Protein AF-0000000072570176 (afdb_homodimer)

Solvent-accessible surface area (backbone atoms only — not comparable to full-atom values): 57849 Å² total; per-residue (Å²): 108,69,52,60,51,47,19,50,52,49,41,51,57,50,64,67,33,66,67,49,49,51,50,52,50,50,43,51,51,47,29,52,44,47,47,59,51,56,69,69,56,69,85,83,62,63,34,65,59,42,32,53,38,26,54,49,49,36,53,52,35,50,51,54,39,60,72,38,65,84,49,84,48,70,68,41,50,51,50,39,50,51,39,50,48,54,30,50,48,29,47,51,33,43,76,62,59,48,21,86,84,35,73,56,48,58,47,48,49,50,35,45,38,41,50,32,43,38,47,54,53,47,40,55,74,72,62,53,57,67,67,63,50,62,72,67,60,54,81,54,59,60,69,61,55,57,50,55,74,74,50,54,70,70,55,50,51,51,53,46,52,50,36,52,50,51,38,53,51,42,49,46,36,55,77,63,64,35,57,64,60,51,42,50,50,50,46,52,52,50,50,50,50,48,48,50,37,50,45,40,39,49,52,32,52,54,48,56,74,60,54,54,84,48,71,67,47,42,53,51,46,50,55,28,44,54,47,27,54,52,27,64,64,42,45,62,57,50,50,53,52,43,50,52,43,50,50,35,54,77,66,68,56,58,86,47,86,85,36,34,67,34,38,39,52,51,48,41,51,52,41,47,54,59,59,67,51,74,75,64,46,71,63,54,40,49,61,40,39,78,77,71,43,60,52,89,44,64,66,56,34,52,53,20,46,52,52,48,42,53,51,39,52,47,49,41,52,44,45,51,51,17,64,77,66,75,40,71,54,82,75,34,36,92,36,19,50,31,52,40,71,63,46,47,49,57,30,48,54,50,18,38,54,50,24,29,36,50,29,3,32,62,50,6,43,27,57,65,54,53,49,46,60,65,58,66,68,41,98,60,61,68,68,49,55,53,49,17,52,51,49,31,39,48,48,52,25,53,43,39,31,52,52,31,41,50,44,27,49,52,37,18,19,67,74,56,32,59,69,47,50,67,49,49,41,75,43,69,58,95,88,39,80,43,79,36,51,41,68,73,59,48,47,62,55,51,56,44,57,45,28,27,40,51,26,49,40,27,50,12,38,27,36,3,60,73,65,50,32,26,32,58,12,15,40,52,39,43,47,52,40,61,39,24,50,56,51,45,51,54,38,45,76,68,60,44,58,73,47,68,79,41,48,55,56,36,49,29,40,47,58,48,69,66,40,50,73,79,42,41,67,42,44,75,42,35,40,79,80,53,60,67,61,21,27,52,48,31,48,52,53,22,50,52,39,43,50,54,38,55,54,50,62,70,64,52,74,84,71,132,109,68,51,59,51,48,19,50,53,51,40,52,57,50,64,65,34,64,66,48,49,51,51,52,50,48,42,52,52,46,28,52,44,47,48,59,52,55,71,70,57,70,85,84,62,64,33,66,60,42,31,53,41,25,54,50,50,35,54,50,35,49,52,54,38,59,71,39,66,83,49,87,48,69,68,42,50,52,50,39,50,52,38,49,50,53,31,51,48,28,47,50,34,43,76,64,60,48,21,87,84,36,72,58,49,59,49,47,51,50,36,46,38,42,50,34,42,38,49,54,52,48,40,56,75,72,62,54,55,69,67,60,48,62,73,66,59,55,80,53,60,60,69,60,56,58,50,55,74,73,50,53,70,70,56,52,51,52,54,47,50,49,36,52,51,52,40,51,49,42,49,47,35,54,77,62,64,36,59,64,60,50,42,51,50,51,45,51,52,49,49,50,51,47,49,51,38,51,46,41,39,48,52,32,52,53,47,57,73,62,56,54,84,48,70,68,45,42,53,50,46,52,56,30,44,55,48,24,54,52,27,64,62,43,45,62,57,49,49,52,52,44,50,53,44,51,50,35,52,76,66,69,56,58,86,46,86,85,36,35,68,32,38,40,51,52,49,40,52,51,42,48,54,58,58,65,50,73,74,63,47,70,64,54,38,49,61,40,39,78,78,71,43,62,52,90,44,63,68,56,34,50,53,19,45,52,51,48,41,52,51,38,52,48,49,40,51,44,45,51,51,17,64,76,67,74,40,70,53,81,76,35,35,92,36,20,49,30,52,40,71,63,45,46,48,55,30,49,54,50,18,38,54,50,24,31,36,51,30,3,32,62,50,6,42,28,58,64,53,53,49,46,60,63,59,67,69,41,98,59,60,68,68,50,55,54,48,17,52,50,47,31,40,48,49,52,25,52,44,39,30,50,51,30,42,50,44,27,50,54,38,19,18,69,73,56,33,61,68,46,50,68,48,48,40,76,44,69,56,96,87,39,81,44,79,37,53,41,68,72,60,48,50,62,57,50,56,44,57,48,28,27,41,51,27,48,42,26,50,11,37,28,35,2,60,74,64,50,31,26,31,57,13,14,40,52,38,45,46,52,41,60,38,22,51,55,51,44,52,54,38,44,76,69,59,43,58,73,48,67,79,40,47,55,56,36,48,29,42,46,57,48,69,68,39,52,74,79,42,42,69,43,44,75,43,35,41,80,81,53,60,67,62,22,26,51,47,30,50,53,54,21,52,52,40,44,50,52,38,55,53,50,60,71,64,51,74,84,7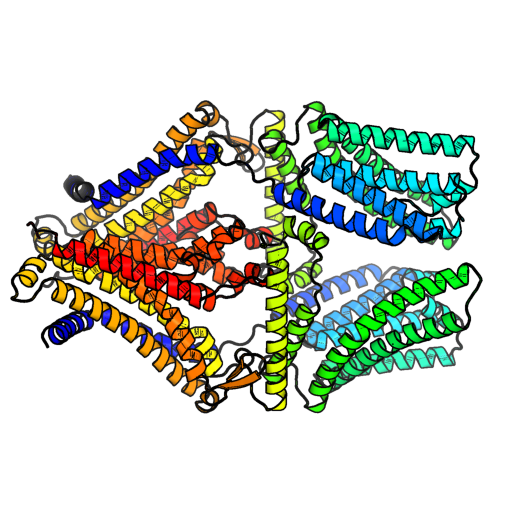0,133

Foldseek 3Di:
DVLVVLLVVLLVVVCPDPVLVVLLVVLLVCLQVLLVVVVPDDDDLVLVVLLVVLVVLLVVLVVLLVVLVPPPDPLSVLSNQLSVLVNVLSVLCNVLSAGPPRLLNVLSVVLSLLSLVLSLLVCLVVPHDLVSSLVNRPNDDNVVSVVSNVDDPVVSVVVNVVSVVSSVVSSCCSVVVVQLVSLVVVLVVLVVVLVVLVVLLVVLVVLVVVVDPDPVSVVVNVVSVVSNVVSVVVNVVSVVVSVLSVVCNVVVPGCDLQGLLNLLSVLLVVLSVLLPDDQDDQVSVVVCVVPAALDPHVVVLVVLNVVSNVVSVQSSVQSVVCNVVVFGAQPSHSALLNSLQLCLLVQLLSLLLQLLQLLLCVQLVCVVVVCVVVVVPDPDDQLSSLVSSLVSSVCSSVVSSCSSSVSSSVSRCVSRNVVSQQRWHWDADPNDTDTHRSCVVCVVVSVLLCLLSLLLSLQLNLCCQPVSHSVVSSVVSCCQQVVLCVVVLVCVVVSVCVCLQALSCSNRVSVCSNPVVSCVSVVVSSHDHDSNSNSVRSVVVSVVSNVVRSVCSNPDDPDD/DVLVVLLVVLLVVQCPDPVLVVLLVVLLVCLQVLLVVVVPDDDDLVLVVLLVVLVVLLVVLVVLLVVLVPPPDPLSVLSNQLSVLVNVLSVLCNVLSAGPPRLLNVLSVVLSLLSLVLSLLVCLVVPHDLVSSLVNRPNDDNVVSNVSNVDDPVVSVVVNVVSVVSSVVSSCCSVVVVQLVSLVVVLVVLVVVLVVLVVLLVVLVVLVVVVDPDPVSVVVNVVSVVSNVVSVVVNVVSVVVSVLSVLCNVVVPGCDLQGLLNLLSVLLVVLSVLLPDDQDDQVSVVVCVVPAALDPHVVVLVVLNVVSNVVSVQSNVQSVVCNVVVFGAQPSHSALLNSLQLCLLVLLLSLLLQLLQLLLCVQLVCVVVVCVVVVVVDPDDQLSSLVSSLVSSVCSSVVSSCSSSVSSSVSRCVVRNVVSQQRWHWDADPNDTDTHRSCVVCVVVSVLLCLLSLLLSLQLNLCCQPVSHSVVSSVVSCCQQVVLCVVVLVCVVVSVCVCLQALSCSNRVSVCSNPVVSCVSVVVSSHDHDSNSNSVRSVVVSVVSNVVRSVCSNPDDPDD

Organism: NCBI:txid632245

Sequence (1120 aa):
MKLLNLTYNELVKQFKKASTNIIIALILVSAIALPIVMKNIQPNNHYKNRVESAQFMIQDLQSQIDSLQNEKSQKAAIQRKYYGIDKEYQELILNNEISFEDWREVEARALENEMYKLAAMEFVLEGYSKDVVLENLRGEDTKKVENYYDLTLEKKKEIEAGYIAKINELKDVINNNDYNRHTELEIERKEEIIASRKNDISEYEKLYAKNPTDNEGKAKLEELRKSKEASEKDIPKLEQDLAILKFRYDNKIDYDKNNWKNNSIVAIESELEAFRMEMFDEKAFNIALSSETLASSYDEYVENYKKANTLRVEKIKELWYGLENDIPDLGAVKDARSVVDSTYEIYVILAVVVIIIIGGGIVAGEYSNGSIRLLMIRPVARWKILLAKLLAVLIVGFGVVIFGVTILVITSGAVFGFETLKVPVLQTIDGNLIQIDYIKYMLPQLVVSTASLLFIASLVFMISTLARNTALAVAVGMLIYIGAGPLCEILISFKQIWLINTLIPYINGSYFKLFPNLLTSLRGSGMDLNYTLGANQLLIVSIIMLVITFVTFMKKDIKNMKLLNLTYNELVKQFKKASTNIIIALILVSAIALPIVMKNIQPNNHYKNRVESAQFMIQDLQSQIDSLQNEKSQKAAIQRKYYGIDKEYQELILNNEISFEDWREVEARALENEMYKLAAMEFVLEGYSKDVVLENLRGEDTKKVENYYDLTLEKKKEIEAGYIAKINELKDVINNNDYNRHTELEIERKEEIIASRKNDISEYEKLYAKNPTDNEGKAKLEELRKSKEASEKDIPKLEQDLAILKFRYDNKIDYDKNNWKNNSIVAIESELEAFRMEMFDEKAFNIALSSETLASSYDEYVENYKKANTLRVEKIKELWYGLENDIPDLGAVKDARSVVDSTYEIYVILAVVVIIIIGGGIVAGEYSNGSIRLLMIRPVARWKILLAKLLAVLIVGFGVVIFGVTILVITSGAVFGFETLKVPVLQTIDGNLIQIDY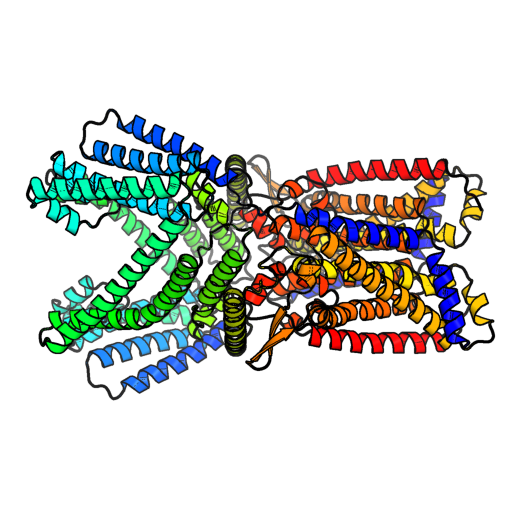IKYMLPQLVVSTASLLFIASLVFMISTLARNTALAVAVGMLIYIGAGPLCEILISFKQIWLINTLIPYINGSYFKLFPNLLTSLRGSGMDLNYTLGANQLLIVSIIMLVITFVTFMKKDIKN

InterPro domains:
  IPR032688 ABC-2 type transporter permease protein NosY-like [PF12679] (259-557)

Secondary structure (DSSP, 8-state):
-HHHHHHHHHHHHHHTSHHHHHHHHHHHHHHHHHHHHHHHPPP---HHHHHHHHHHHHHHHHHHHHHTTT--SHHHHHHHHHHHHHHHHHHHHHHHT--TT-THHHHHHHHHHHHHHHHHHHHHHHT--HHHHHHT--SS-HHHHHHHTTS-HHHHHHHHHHHHHHHHHHHHHHHTT-HHHHHHHHHHHHHHHHHHHHHHHHHHHHHHHH---SHHHHHHHHHHHHHHHHHHHHHHHHHHHHHHHHHHHHTT----TT-HHHHHHHHHHHHHHHHHSPPPPHHHHHHHHTTT---SSHHHHHHHHHHHHHHHHHHHHHHHHHHHHT-PPTTTS-SHHHHHHHHTHHHHHHHHHHHHHHHHHHTHHHHHHTTHHHHHTSSS-HHHHHHHHHHHHHHHHHHHHHHHHHHHHHHHHHHH-GGGGGSPEEEEETTEEEEE-HHHHHHHHHHHHTHHHHHHHHHHHHHHHHH--HHHHHHHHHHHHHHHHHHHHHHHHTT-GGGGGSSHHHHTHHHHHH-GGGGHHHHHTT----HHHHHHHHHHHHHHHHHHHHHHHHHS----/-HHHHHHHHHHHHHHTSHHHHHHHHHHHHHHHHHHHHHHHPPP---HHHHHHHHHHHHHHHHHHHHHTTT--SHHHHHHHHHHHHHHHHHHHHHHHT--TT-THHHHHHHHHHHHHHHHHHHHHHHT--HHHHHHT--SS-HHHHHHHTTS-HHHHHHHHHHHHHHHHHHHHHHHTT-HHHHHHHHHHHHHHHHHHHHHHHHHHHHHHHH---SHHHHHHHHHHHHHHHHHHHHHHHHHHHHHHHHHHHHTT----TT-HHHHHHHHHHHHHHHHHSPPPPHHHHHHHHTTT---SSHHHHHHHHHHHHHHHHHHHHHHHHHHHHT-PPTTTS-SHHHHHHHHTHHHHHHHHHHHHHHHHHHTHHHHHHTTHHHHHTSSS-HHHHHHHHHHHHHHHHHHHHHHHHHHHHHHHHHHH-GGGGGSPEEEEETTEEEEE-HHHHHHHHHHHHTHHHHHHHHHHHHHHHHH--HHHHHHHHHHHHHHHHHHHHHHHHTT-GGGGGSSHHHHTHHHHHH-GGGGHHHHHTT----HHHHHHHHHHHHHHHHHHHHHHHHHS----

Nearest PDB structures (foldseek):
  8iyj-assembly1_W2  TM=1.605E-01  e=8.787E+00  Mus musculus
  8y6h-assembly1_A  TM=1.001E-01  e=3.829E+00  Homo sapiens

Radius of gyration: 36.32 Å; Cα contacts (8 Å, |Δi|>4): 1314; chains: 2; bounding box: 76×113×86 Å

pLDDT: mean 88.89, std 9.95, range [38.56, 98.25]

Structure (mmCIF, N/CA/C/O backbone):
data_AF-0000000072570176-model_v1
#
loop_
_entity.id
_entity.type
_entity.pdbx_description
1 polymer 'Putative bacitracin transport permease protein BcrB'
#
loop_
_atom_site.group_PDB
_atom_site.id
_atom_site.type_symbol
_atom_site.label_atom_id
_atom_site.label_alt_id
_atom_site.label_comp_id
_atom_site.label_asym_id
_atom_site.label_entity_id
_atom_site.label_seq_id
_atom_site.pdbx_PDB_ins_code
_atom_site.Cartn_x
_atom_site.Cartn_y
_atom_site.Cartn_z
_atom_site.occupancy
_atom_site.B_iso_or_equiv
_atom_site.auth_seq_id
_atom_site.auth_comp_id
_atom_site.auth_asym_id
_atom_site.auth_atom_id
_atom_site.pdbx_PDB_model_num
ATOM 1 N N . MET A 1 1 ? -20.594 -36.438 -34.688 1 68 1 MET A N 1
ATOM 2 C CA . MET A 1 1 ? -20.812 -37.562 -33.781 1 68 1 MET A CA 1
ATOM 3 C C . MET A 1 1 ? -19.484 -38.062 -33.25 1 68 1 MET A C 1
ATOM 5 O O . MET A 1 1 ? -19.328 -38.312 -32.031 1 68 1 MET A O 1
ATOM 9 N N . LYS A 1 2 ? -18.531 -37.969 -34.156 1 82.25 2 LYS A N 1
ATOM 10 C CA . LYS A 1 2 ? -17.234 -38.531 -33.75 1 82.25 2 LYS A CA 1
ATOM 11 C C . LYS A 1 2 ? -16.531 -37.625 -32.719 1 82.25 2 LYS A C 1
ATOM 13 O O . LYS A 1 2 ? -15.984 -38.125 -31.75 1 82.25 2 LYS A O 1
ATOM 18 N N . LEU A 1 3 ? -16.797 -36.344 -32.844 1 87.69 3 LEU A N 1
ATOM 19 C CA . LEU A 1 3 ? -16.156 -35.375 -31.969 1 87.69 3 LEU A CA 1
ATOM 20 C C . LEU A 1 3 ? -16.766 -35.438 -30.562 1 87.69 3 LEU A C 1
ATOM 22 O O . LEU A 1 3 ? -16.047 -35.375 -29.562 1 87.69 3 LEU A O 1
ATOM 26 N N . LEU A 1 4 ? -18.031 -35.562 -30.453 1 90.44 4 LEU A N 1
ATOM 27 C CA . LEU A 1 4 ? -18.734 -35.625 -29.172 1 90.44 4 LEU A CA 1
ATOM 28 C C . LEU A 1 4 ? -18.328 -36.906 -28.422 1 90.44 4 LEU A C 1
ATOM 30 O O . LEU A 1 4 ? -18.188 -36.875 -27.188 1 90.44 4 LEU A O 1
ATOM 34 N N . ASN A 1 5 ? -18.188 -37.969 -29.188 1 89.19 5 ASN A N 1
ATOM 35 C CA . ASN A 1 5 ? -17.781 -39.219 -28.547 1 89.19 5 ASN A CA 1
ATOM 36 C C . ASN A 1 5 ? -16.344 -39.156 -28.047 1 89.19 5 ASN A C 1
ATOM 38 O O . ASN A 1 5 ? -16.031 -39.688 -26.969 1 89.19 5 ASN A O 1
ATOM 42 N N . LEU A 1 6 ? -15.539 -38.562 -28.812 1 89.75 6 LEU A N 1
ATOM 43 C CA . LEU A 1 6 ? -14.148 -38.406 -28.406 1 89.75 6 LEU A CA 1
ATOM 44 C C . LEU A 1 6 ? -14.055 -37.531 -27.156 1 89.75 6 LEU A C 1
ATOM 46 O O . LEU A 1 6 ? -13.289 -37.844 -26.234 1 89.75 6 LEU A O 1
ATOM 50 N N . THR A 1 7 ? -14.781 -36.531 -27.172 1 92.56 7 THR A N 1
ATOM 51 C CA . THR A 1 7 ? -14.797 -35.625 -26.016 1 92.56 7 THR A CA 1
ATOM 52 C C . THR A 1 7 ? -15.336 -36.344 -24.781 1 92.56 7 THR A C 1
ATOM 54 O O . THR A 1 7 ? -14.797 -36.188 -23.688 1 92.56 7 THR A O 1
ATOM 57 N N . TYR A 1 8 ? -16.391 -37.062 -24.953 1 92.94 8 TYR A N 1
ATOM 58 C CA . TYR A 1 8 ? -16.984 -37.812 -23.859 1 92.94 8 TYR A CA 1
ATOM 59 C C . TYR A 1 8 ? -15.977 -38.812 -23.266 1 92.94 8 TYR A C 1
ATOM 61 O O . TYR A 1 8 ? -15.859 -38.906 -22.047 1 92.94 8 TYR A O 1
ATOM 69 N N . ASN A 1 9 ? -15.242 -39.5 -24.125 1 89.38 9 ASN A N 1
ATOM 70 C CA . ASN A 1 9 ? -14.242 -40.469 -23.656 1 89.38 9 ASN A CA 1
ATOM 71 C C . ASN A 1 9 ? -13.141 -39.781 -22.859 1 89.38 9 ASN A C 1
ATOM 73 O O . ASN A 1 9 ? -12.656 -40.312 -21.859 1 89.38 9 ASN A O 1
ATOM 77 N N . GLU A 1 10 ? -12.797 -38.625 -23.344 1 90.44 10 GLU A N 1
ATOM 78 C CA . GLU A 1 10 ? -11.773 -37.875 -22.625 1 90.44 10 GLU A CA 1
ATOM 79 C C . GLU A 1 10 ? -12.281 -37.406 -21.266 1 90.44 10 GLU A C 1
ATOM 81 O O . GLU A 1 10 ? -11.531 -37.406 -20.297 1 90.44 10 GLU A O 1
ATOM 86 N N . LEU A 1 11 ? -13.477 -37.031 -21.219 1 92.62 11 LEU A N 1
ATOM 87 C CA . LEU A 1 11 ? -14.078 -36.594 -19.953 1 92.62 11 LEU A CA 1
ATOM 88 C C . LEU A 1 11 ? -14.133 -37.719 -18.953 1 92.62 11 LEU A C 1
ATOM 90 O O . LEU A 1 11 ? -13.82 -37.562 -17.781 1 92.62 11 LEU A O 1
ATOM 94 N N . VAL A 1 12 ? -14.484 -38.844 -19.438 1 91.44 12 VAL A N 1
ATOM 95 C CA . VAL A 1 12 ? -14.57 -40.031 -18.578 1 91.44 12 VAL A CA 1
ATOM 96 C C . VAL A 1 12 ? -13.188 -40.344 -18.016 1 91.44 12 VAL A C 1
ATOM 98 O O . VAL A 1 12 ? -13.047 -40.688 -16.844 1 91.44 12 VAL A O 1
ATOM 101 N N . LYS A 1 13 ? -12.219 -40.25 -18.875 1 87.69 13 LYS A N 1
ATOM 102 C CA . LYS A 1 13 ? -10.844 -40.469 -18.453 1 87.69 13 LYS A CA 1
ATOM 103 C C . LYS A 1 13 ? -10.438 -39.5 -17.344 1 87.69 13 LYS A C 1
ATOM 105 O O . LYS A 1 13 ? -9.781 -39.906 -16.375 1 87.69 13 LYS A O 1
ATOM 110 N N . GLN A 1 14 ? -10.805 -38.312 -17.438 1 87.62 14 GLN A N 1
ATOM 111 C CA . GLN A 1 14 ? -10.43 -37.312 -16.469 1 87.62 14 GLN A CA 1
ATOM 112 C C . GLN A 1 14 ? -11.18 -37.5 -15.148 1 87.62 14 GLN A C 1
ATOM 114 O O . GLN A 1 14 ? -10.602 -37.344 -14.07 1 87.62 14 GLN A O 1
ATOM 119 N N . PHE A 1 15 ? -12.414 -37.844 -15.195 1 90.06 15 PHE A N 1
ATOM 120 C CA . PHE A 1 15 ? -13.234 -37.969 -13.992 1 90.06 15 PHE A CA 1
ATOM 121 C C . PHE A 1 15 ? -12.898 -39.281 -13.266 1 90.06 15 PHE A C 1
ATOM 123 O O . PHE A 1 15 ? -13.273 -39.438 -12.102 1 90.06 15 PHE A O 1
ATOM 130 N N . LYS A 1 16 ? -12.203 -40.125 -13.914 1 86.5 16 LYS A N 1
ATOM 131 C CA . LYS A 1 16 ? -11.781 -41.375 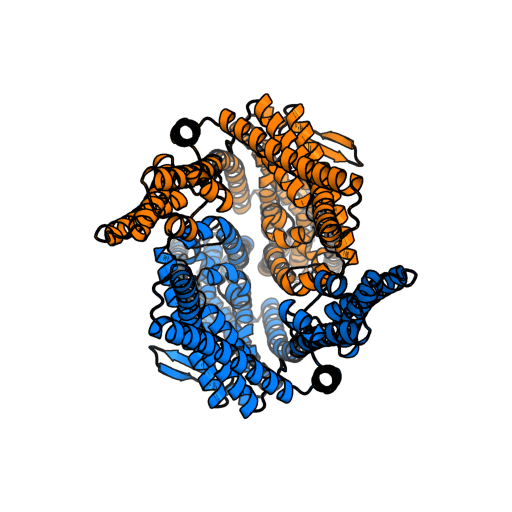-13.273 1 86.5 16 LYS A CA 1
ATOM 132 C C . LYS A 1 16 ? -10.523 -41.156 -12.438 1 86.5 16 LYS A C 1
ATOM 134 O O . LYS A 1 16 ? -10.203 -41.969 -11.562 1 86.5 16 LYS A O 1
ATOM 139 N N . LYS A 1 17 ? -9.938 -40.094 -12.695 1 83.06 17 LYS A N 1
ATOM 140 C CA . LYS A 1 17 ? -8.727 -39.812 -11.938 1 83.06 17 LYS A CA 1
ATOM 141 C C . LYS A 1 17 ? -9.062 -39.406 -10.5 1 83.06 17 LYS A C 1
ATOM 143 O O . LYS A 1 17 ? -10 -38.656 -10.273 1 83.06 17 LYS A O 1
ATOM 148 N N . ALA A 1 18 ? -8.328 -39.875 -9.57 1 80.12 18 ALA A N 1
ATOM 149 C CA . ALA A 1 18 ? -8.523 -39.594 -8.156 1 80.12 18 ALA A CA 1
ATOM 150 C C . ALA A 1 18 ? -8.297 -38.094 -7.875 1 80.12 18 ALA A C 1
ATOM 152 O O . ALA A 1 18 ? -8.984 -37.5 -7.035 1 80.12 18 ALA A O 1
ATOM 153 N N . SER A 1 19 ? -7.387 -37.562 -8.562 1 77.38 19 SER A N 1
ATOM 154 C CA . SER A 1 19 ? -7.078 -36.156 -8.352 1 77.38 19 SER A CA 1
ATOM 155 C C . SER A 1 19 ? -8.273 -35.281 -8.695 1 77.38 19 SER A C 1
ATOM 157 O O . SER A 1 19 ? -8.57 -34.312 -7.977 1 77.38 19 SER A O 1
ATOM 159 N N . THR A 1 20 ? -8.945 -35.562 -9.719 1 82.56 20 THR A N 1
ATOM 160 C CA . THR A 1 20 ? -10.109 -34.781 -10.125 1 82.56 20 THR A CA 1
ATOM 161 C C . THR A 1 20 ? -11.227 -34.906 -9.094 1 82.56 20 THR A C 1
ATOM 163 O O . THR A 1 20 ? -11.883 -33.906 -8.758 1 82.56 20 THR A O 1
ATOM 166 N N . ASN A 1 21 ? -11.375 -36.062 -8.508 1 83.62 21 ASN A N 1
ATOM 167 C CA . ASN A 1 21 ? -12.398 -36.281 -7.492 1 83.62 21 ASN A CA 1
ATOM 168 C C . ASN A 1 21 ? -12.078 -35.5 -6.207 1 83.62 21 ASN A C 1
ATOM 170 O O . ASN A 1 21 ? -12.969 -34.969 -5.555 1 83.62 21 ASN A O 1
ATOM 174 N N . ILE A 1 22 ? -10.859 -35.5 -5.98 1 82.38 22 ILE A N 1
ATOM 175 C CA . ILE A 1 22 ? -10.43 -34.781 -4.785 1 82.38 22 ILE A CA 1
ATOM 176 C C . ILE A 1 22 ? -10.68 -33.281 -4.965 1 82.38 22 ILE A C 1
ATOM 178 O O . ILE A 1 22 ? -11.156 -32.625 -4.043 1 82.38 22 ILE A O 1
ATOM 182 N N . ILE A 1 23 ? -10.445 -32.844 -6.117 1 82.38 23 ILE A N 1
ATOM 183 C CA . ILE A 1 23 ? -10.633 -31.422 -6.406 1 82.38 23 ILE A CA 1
ATOM 184 C C . ILE A 1 23 ? -12.117 -31.062 -6.328 1 82.38 23 ILE A C 1
ATOM 186 O O . ILE A 1 23 ? -12.492 -30.047 -5.742 1 82.38 23 ILE A O 1
ATOM 190 N N . ILE A 1 24 ? -12.938 -31.922 -6.812 1 85.81 24 ILE A N 1
ATOM 191 C CA . ILE A 1 24 ? -14.383 -31.703 -6.789 1 85.81 24 ILE A CA 1
ATOM 192 C C . ILE A 1 24 ? -14.883 -31.703 -5.344 1 85.81 24 ILE A C 1
ATOM 194 O O . ILE A 1 24 ? -15.695 -30.859 -4.961 1 85.81 24 ILE A O 1
ATOM 198 N N . ALA A 1 25 ? -14.344 -32.625 -4.582 1 88.81 25 ALA A N 1
ATOM 199 C CA . ALA A 1 25 ? -14.719 -32.688 -3.174 1 88.81 25 ALA A CA 1
ATOM 200 C C . ALA A 1 25 ? -14.289 -31.422 -2.432 1 88.81 25 ALA A C 1
ATOM 202 O O . ALA A 1 25 ? -15.039 -30.891 -1.601 1 88.81 25 ALA A O 1
ATOM 203 N N . LEU A 1 26 ? -13.172 -30.969 -2.771 1 87.25 26 LEU A N 1
ATOM 204 C CA . LEU A 1 26 ? -12.672 -29.766 -2.121 1 87.25 26 LEU A CA 1
ATOM 205 C C . LEU A 1 26 ? -13.516 -28.547 -2.492 1 87.25 26 LEU A C 1
ATOM 207 O O . LEU A 1 26 ? -13.758 -27.672 -1.653 1 87.25 26 LEU A O 1
ATOM 211 N N . ILE A 1 27 ? -13.922 -28.484 -3.643 1 89.31 27 ILE A N 1
ATOM 212 C CA . ILE A 1 27 ? -14.773 -27.391 -4.109 1 89.31 27 ILE A CA 1
ATOM 213 C C . ILE A 1 27 ? -16.125 -27.438 -3.387 1 89.31 27 ILE A C 1
ATOM 215 O O . ILE A 1 27 ? -16.609 -26.406 -2.916 1 89.31 27 ILE A O 1
ATOM 219 N N . LEU A 1 28 ? -16.609 -28.656 -3.277 1 90.12 28 LEU A N 1
ATOM 220 C CA . LEU A 1 28 ? -17.891 -28.828 -2.604 1 90.12 28 LEU A CA 1
ATOM 221 C C . LEU A 1 28 ? -17.812 -28.422 -1.14 1 90.12 28 LEU A C 1
ATOM 223 O O . LEU A 1 28 ? -18.641 -27.656 -0.654 1 90.12 28 LEU A O 1
ATOM 227 N N . VAL A 1 29 ? -16.844 -28.844 -0.516 1 92.19 29 VAL A N 1
ATOM 228 C CA . VAL A 1 29 ? -16.672 -28.547 0.902 1 92.19 29 VAL A CA 1
ATOM 229 C C . VAL A 1 29 ? -16.438 -27.047 1.094 1 92.19 29 VAL A C 1
ATOM 231 O O . VAL A 1 29 ? -17 -26.438 2.008 1 92.19 29 VAL A O 1
ATOM 234 N N . SER A 1 30 ? -15.664 -26.5 0.251 1 91.94 30 SER A N 1
ATOM 235 C CA . SER A 1 30 ? -15.375 -25.078 0.39 1 91.94 30 SER A CA 1
ATOM 236 C C . SER A 1 30 ? -16.625 -24.25 0.101 1 91.94 30 SER A C 1
ATOM 238 O O . SER A 1 30 ? -16.891 -23.266 0.795 1 91.94 30 SER A O 1
ATOM 240 N N . ALA A 1 31 ? -17.359 -24.578 -0.895 1 92.12 31 ALA A N 1
ATOM 241 C CA . ALA A 1 31 ? -18.562 -23.828 -1.27 1 92.12 31 ALA A CA 1
ATOM 242 C C . ALA A 1 31 ? -19.641 -23.938 -0.192 1 92.12 31 ALA A C 1
ATOM 244 O O . ALA A 1 31 ? -20.438 -23.016 -0.016 1 92.12 31 ALA A O 1
ATOM 245 N N . ILE A 1 32 ? -19.625 -25.031 0.595 1 93 32 ILE A N 1
ATOM 246 C CA . ILE A 1 32 ? -20.594 -25.234 1.679 1 93 32 ILE A CA 1
ATOM 247 C C . ILE A 1 32 ? -20.109 -24.5 2.932 1 93 32 ILE A C 1
ATOM 249 O O . ILE A 1 32 ? -20.891 -23.859 3.627 1 93 32 ILE A O 1
ATOM 253 N N . ALA A 1 33 ? -18.906 -24.516 3.129 1 92.94 33 ALA A N 1
ATOM 254 C CA . ALA A 1 33 ? -18.328 -24 4.367 1 92.94 33 ALA A CA 1
ATOM 255 C C . ALA A 1 33 ? -18.219 -22.484 4.328 1 92.94 33 ALA A C 1
ATOM 257 O O . ALA A 1 33 ? -18.344 -21.812 5.359 1 92.94 33 ALA A O 1
ATOM 258 N N . LEU A 1 34 ? -18.016 -21.922 3.205 1 92.88 34 LEU A N 1
ATOM 259 C CA . LEU A 1 34 ? -17.703 -20.516 3.084 1 92.88 34 LEU A CA 1
ATOM 260 C C . LEU A 1 34 ? -18.828 -19.641 3.629 1 92.88 34 LEU A C 1
ATOM 262 O O . LEU A 1 34 ? -18.609 -18.781 4.48 1 92.88 34 LEU A O 1
ATOM 266 N N . PRO A 1 35 ? -20.078 -19.875 3.236 1 93.94 35 PRO A N 1
ATOM 267 C CA . PRO A 1 35 ? -21.156 -19.047 3.789 1 93.94 35 PRO A CA 1
ATOM 268 C C . PRO A 1 35 ? -21.312 -19.219 5.297 1 93.94 35 PRO A C 1
ATOM 270 O O . PRO A 1 35 ? -21.656 -18.266 6.004 1 93.94 35 PRO A O 1
ATOM 273 N N . ILE A 1 36 ? -21.062 -20.391 5.789 1 92.81 36 ILE A N 1
ATOM 274 C CA . ILE A 1 36 ? -21.188 -20.672 7.219 1 92.81 36 ILE A CA 1
ATOM 275 C C . ILE A 1 36 ? -20.109 -19.891 7.98 1 92.81 36 ILE A C 1
ATOM 277 O O . ILE A 1 36 ? -20.406 -19.297 9.023 1 92.81 36 ILE A O 1
ATOM 281 N N . VAL A 1 37 ? -18.969 -19.875 7.383 1 90.06 37 VAL A N 1
ATOM 282 C CA . VAL A 1 37 ? -17.875 -19.141 8 1 90.06 37 VAL A CA 1
ATOM 283 C C . VAL A 1 37 ? -18.172 -17.641 7.98 1 90.06 37 VAL A C 1
ATOM 285 O O . VAL A 1 37 ? -17.953 -16.953 8.969 1 90.06 37 VAL A O 1
ATOM 288 N N . MET A 1 38 ? -18.656 -17.141 6.91 1 90.06 38 MET A N 1
ATOM 289 C CA . MET A 1 38 ? -18.938 -15.719 6.75 1 90.06 38 MET A CA 1
ATOM 290 C C . MET A 1 38 ? -20.016 -15.258 7.719 1 90.06 38 MET A C 1
ATOM 292 O O . MET A 1 38 ? -20 -14.125 8.188 1 90.06 38 MET A O 1
ATOM 296 N N . LYS A 1 39 ? -20.984 -16.125 7.969 1 90.31 39 LYS A N 1
ATOM 297 C CA . LYS A 1 39 ? -22.047 -15.789 8.906 1 90.31 39 LYS A CA 1
ATOM 298 C C . LYS A 1 39 ? -21.5 -15.57 10.312 1 90.31 39 LYS A C 1
ATOM 300 O O . LYS A 1 39 ? -22 -14.719 11.055 1 90.31 39 LYS A O 1
ATOM 305 N N . ASN A 1 40 ? -20.422 -16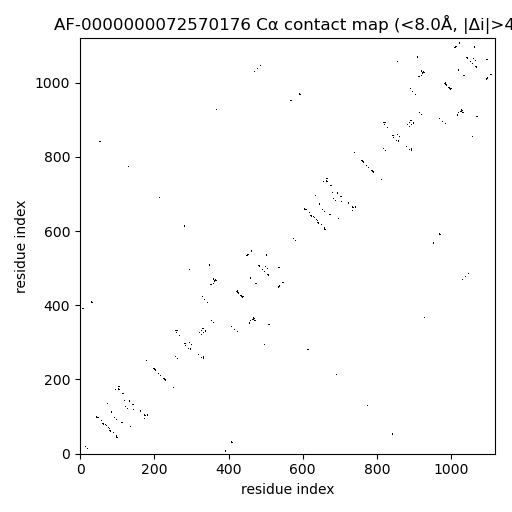.234 10.602 1 86.19 40 ASN A N 1
ATOM 306 C CA . ASN A 1 40 ? -19.891 -16.219 11.961 1 86.19 40 ASN A CA 1
ATOM 307 C C . ASN A 1 40 ? -18.781 -15.18 12.102 1 86.19 40 ASN A C 1
ATOM 309 O O . ASN A 1 40 ? -18.25 -14.984 13.195 1 86.19 40 ASN A O 1
ATOM 313 N N . ILE A 1 41 ? -18.438 -14.539 11.031 1 80.75 41 ILE A N 1
ATOM 314 C CA . ILE A 1 41 ? -17.453 -13.469 11.109 1 80.75 41 ILE A CA 1
ATOM 315 C C . ILE A 1 41 ? -18.141 -12.164 11.523 1 80.75 41 ILE A C 1
ATOM 317 O O . ILE A 1 41 ? -19.031 -11.68 10.836 1 80.75 41 ILE A O 1
ATOM 321 N N . GLN A 1 42 ? -17.688 -11.695 12.695 1 76.31 42 GLN A N 1
ATOM 322 C CA . GLN A 1 42 ? -18.25 -10.438 13.195 1 76.31 42 GLN A CA 1
ATOM 323 C C . GLN A 1 42 ? -17.375 -9.258 12.805 1 76.31 42 GLN A C 1
ATOM 325 O O . GLN A 1 42 ? -16.156 -9.414 12.609 1 76.31 42 GLN A O 1
ATOM 330 N N . PRO A 1 43 ? -18.047 -8.125 12.578 1 71.44 43 PRO A N 1
ATOM 331 C CA . PRO A 1 43 ? -17.234 -6.941 12.297 1 71.44 43 PRO A CA 1
ATOM 332 C C . PRO A 1 43 ? -16.281 -6.594 13.445 1 71.44 43 PRO A C 1
ATOM 334 O O . PRO A 1 43 ? -16.625 -6.766 14.617 1 71.44 43 PRO A O 1
ATOM 337 N N . ASN A 1 44 ? -14.992 -6.441 13.07 1 60.66 44 ASN A N 1
ATOM 338 C CA . ASN A 1 44 ? -13.992 -6.094 14.078 1 60.66 44 ASN A CA 1
ATOM 339 C C . ASN A 1 44 ? -14.109 -4.637 14.508 1 60.66 44 ASN A C 1
ATOM 341 O O . ASN A 1 44 ? -14.055 -3.73 13.672 1 60.66 44 ASN A O 1
ATOM 345 N N . ASN A 1 45 ? -14.586 -4.391 15.797 1 61.66 45 ASN A N 1
ATOM 346 C CA . ASN A 1 45 ? -14.703 -3.02 16.281 1 61.66 45 ASN A CA 1
ATOM 347 C C . ASN A 1 45 ? -13.422 -2.551 16.953 1 61.66 45 ASN A C 1
ATOM 349 O O . ASN A 1 45 ? -13.32 -1.4 17.375 1 61.66 45 ASN A O 1
ATOM 353 N N . HIS A 1 46 ? -12.422 -3.334 16.906 1 59.34 46 HIS A N 1
ATOM 354 C CA . HIS A 1 46 ? -11.117 -2.998 17.469 1 59.34 46 HIS A CA 1
ATOM 355 C C . HIS A 1 46 ? -11.258 -2.391 18.859 1 59.34 46 HIS A C 1
ATOM 357 O O . HIS A 1 46 ? -10.516 -1.477 19.219 1 59.34 46 HIS A O 1
ATOM 363 N N . TYR A 1 47 ? -12.352 -2.691 19.656 1 66.69 47 TYR A N 1
ATOM 364 C CA . TYR A 1 47 ? -12.609 -2.031 20.938 1 66.69 47 TYR A CA 1
ATOM 365 C C . TYR A 1 47 ? -11.562 -2.414 21.969 1 66.69 47 TYR A C 1
ATOM 367 O O . TYR A 1 47 ? -11.242 -1.624 22.859 1 66.69 47 TYR A O 1
ATOM 375 N N . LYS A 1 48 ? -10.977 -3.545 21.828 1 70.5 48 LYS A N 1
ATOM 376 C CA . LYS A 1 48 ? -10.031 -4 22.844 1 70.5 48 LYS A CA 1
ATOM 377 C C . LYS A 1 48 ? -8.812 -3.088 22.906 1 70.5 48 LYS A C 1
ATOM 379 O O . LYS A 1 48 ? -8.359 -2.723 24 1 70.5 48 LYS A O 1
ATOM 384 N N . ASN A 1 49 ? -8.438 -2.664 21.766 1 64.56 49 ASN A N 1
ATOM 385 C CA . ASN A 1 49 ? -7.289 -1.768 21.719 1 64.56 49 ASN A CA 1
ATOM 386 C C . ASN A 1 49 ? -7.605 -0.419 22.359 1 64.56 49 ASN A C 1
ATOM 388 O O . ASN A 1 49 ? -6.766 0.153 23.062 1 64.56 49 ASN A O 1
ATOM 392 N N . ARG A 1 50 ? -8.766 0.026 22.156 1 73.5 50 ARG A N 1
ATOM 393 C CA . ARG A 1 50 ? -9.172 1.317 22.703 1 73.5 50 ARG A CA 1
ATOM 394 C C . ARG A 1 50 ? -9.328 1.246 24.219 1 73.5 50 ARG A C 1
ATOM 396 O O . ARG A 1 50 ? -8.914 2.16 24.938 1 73.5 50 ARG A O 1
ATOM 403 N N . VAL A 1 51 ? -9.836 0.143 24.734 1 79.38 51 VAL A N 1
ATOM 404 C CA . VAL A 1 51 ? -10.07 -0.037 26.172 1 79.38 51 VAL A CA 1
ATOM 405 C C . VAL A 1 51 ? -8.734 -0.162 26.891 1 79.38 51 VAL A C 1
ATOM 407 O O . VAL A 1 51 ? -8.547 0.417 27.969 1 79.38 51 VAL A O 1
ATOM 410 N N . GLU A 1 52 ? -7.914 -0.826 26.297 1 73.69 52 GLU A N 1
ATOM 411 C CA . GLU A 1 52 ? -6.586 -0.969 26.891 1 73.69 52 GLU A CA 1
ATOM 412 C C . GLU A 1 52 ? -5.855 0.369 26.922 1 73.69 52 GLU A C 1
ATOM 414 O O . GLU A 1 52 ? -5.191 0.69 27.922 1 73.69 52 GLU A O 1
ATOM 419 N N . SER A 1 53 ? -6 1.073 25.938 1 73.25 53 SER A N 1
ATOM 420 C CA . SER A 1 53 ? -5.395 2.4 25.891 1 73.25 53 SER A CA 1
ATOM 421 C C . SER A 1 53 ? -5.984 3.32 26.953 1 73.25 53 SER A C 1
ATOM 423 O O . SER A 1 53 ? -5.258 4.074 27.594 1 73.25 53 SER A O 1
ATOM 425 N N . ALA A 1 54 ? -7.242 3.215 27.062 1 82.5 54 ALA A N 1
ATOM 426 C CA . ALA A 1 54 ? -7.922 4.043 28.047 1 82.5 54 ALA A CA 1
ATOM 427 C C . ALA A 1 54 ? -7.445 3.707 29.469 1 82.5 54 ALA A C 1
ATOM 429 O O . ALA A 1 54 ? -7.25 4.602 30.281 1 82.5 54 ALA A O 1
ATOM 430 N N . GLN A 1 55 ? -7.266 2.469 29.75 1 84.38 55 GLN A N 1
ATOM 431 C CA . GLN A 1 55 ? -6.777 2.043 31.047 1 84.38 55 GLN A CA 1
ATOM 432 C C . GLN A 1 55 ? -5.395 2.617 31.344 1 84.38 55 GLN A C 1
ATOM 434 O O . GLN A 1 55 ? -5.125 3.082 32.438 1 84.38 55 GLN A O 1
ATOM 439 N N . PHE A 1 56 ? -4.656 2.588 30.406 1 74.25 56 PHE A N 1
ATOM 440 C CA . PHE A 1 56 ? -3.309 3.133 30.547 1 74.25 56 PHE A CA 1
ATOM 441 C C . PHE A 1 56 ? -3.355 4.637 30.781 1 74.25 56 PHE A C 1
ATOM 443 O O . PHE A 1 56 ? -2.633 5.156 31.641 1 74.25 56 PHE A O 1
ATOM 450 N N . MET A 1 57 ? -4.117 5.293 30 1 82.31 57 MET A N 1
ATOM 451 C CA . MET A 1 57 ? -4.23 6.742 30.125 1 82.31 57 MET A CA 1
ATOM 452 C C . MET A 1 57 ? -4.754 7.129 31.5 1 82.31 57 MET A C 1
ATOM 454 O O . MET A 1 57 ? -4.336 8.141 32.062 1 82.31 57 MET A O 1
ATOM 458 N N . ILE A 1 58 ? -5.633 6.355 32.031 1 90.81 58 ILE A N 1
ATOM 459 C CA . ILE A 1 58 ? -6.195 6.605 33.344 1 90.81 58 ILE A CA 1
ATOM 460 C C . ILE A 1 58 ? -5.086 6.543 34.406 1 90.81 58 ILE A C 1
ATOM 462 O O . ILE A 1 58 ? -5.004 7.41 35.281 1 90.81 58 ILE A O 1
ATOM 466 N N . GLN A 1 59 ? -4.293 5.625 34.25 1 87.19 59 GLN A N 1
ATOM 467 C CA . GLN A 1 59 ? -3.195 5.465 35.188 1 87.19 59 GLN A CA 1
ATOM 468 C C . GLN A 1 59 ? -2.195 6.613 35.062 1 87.19 59 GLN A C 1
ATOM 470 O O . GLN A 1 59 ? -1.71 7.129 36.062 1 87.19 59 GLN A O 1
ATOM 475 N N . ASP A 1 60 ? -1.931 6.945 33.906 1 80.62 60 ASP A N 1
ATOM 476 C CA . ASP A 1 60 ? -1.003 8.047 33.656 1 80.62 60 ASP A CA 1
ATOM 477 C C . ASP A 1 60 ? -1.552 9.359 34.219 1 80.62 60 ASP A C 1
ATOM 479 O O . ASP A 1 60 ? -0.826 10.109 34.875 1 80.62 60 ASP A O 1
ATOM 483 N N . LEU A 1 61 ? -2.75 9.609 33.875 1 89.88 61 LEU A N 1
ATOM 484 C CA . LEU A 1 61 ? -3.387 10.836 34.344 1 89.88 61 LEU A CA 1
ATOM 485 C C . LEU A 1 61 ? -3.451 10.852 35.875 1 89.88 61 LEU A C 1
ATOM 487 O O . LEU A 1 61 ? -3.252 11.906 36.5 1 89.88 61 LEU A O 1
ATOM 491 N N . GLN A 1 62 ? -3.67 9.758 36.5 1 91.56 62 GLN A N 1
ATOM 492 C CA . GLN A 1 62 ? -3.666 9.68 37.938 1 91.56 62 GLN A CA 1
ATOM 493 C C . GLN A 1 62 ? -2.289 10.016 38.5 1 91.56 62 GLN A C 1
ATOM 495 O O . GLN A 1 62 ? -2.18 10.703 39.531 1 91.56 62 GLN A O 1
ATOM 500 N N . SER A 1 63 ? -1.297 9.523 37.844 1 86.69 63 SER A N 1
ATOM 501 C CA . SER A 1 63 ? 0.068 9.82 38.281 1 86.69 63 SER A CA 1
ATOM 502 C C . SER A 1 63 ? 0.363 11.312 38.188 1 86.69 63 SER A C 1
ATOM 504 O O . SER A 1 63 ? 1.029 11.875 39.062 1 86.69 63 SER A O 1
ATOM 506 N N . GLN A 1 64 ? -0.132 11.906 37.125 1 84.56 64 GLN A N 1
ATOM 507 C CA . GLN A 1 64 ? 0.059 13.344 36.969 1 84.56 64 GLN A CA 1
ATOM 508 C C . GLN A 1 64 ? -0.678 14.125 38.031 1 84.56 64 GLN A C 1
ATOM 510 O O . GLN A 1 64 ? -0.14 15.086 38.594 1 84.56 64 GLN A O 1
ATOM 515 N N . ILE A 1 65 ? -1.864 13.711 38.375 1 93.56 65 ILE A N 1
ATOM 516 C CA . ILE A 1 65 ? -2.662 14.344 39.438 1 93.56 65 ILE A CA 1
ATOM 517 C C . ILE A 1 65 ? -1.948 14.211 40.781 1 93.56 65 ILE A C 1
ATOM 519 O O . ILE A 1 65 ? -1.848 15.18 41.531 1 93.56 65 ILE A O 1
ATOM 523 N N . ASP A 1 66 ? -1.385 13.102 41 1 90.19 66 ASP A N 1
ATOM 524 C CA . ASP A 1 66 ? -0.698 12.836 42.281 1 90.19 66 ASP A CA 1
ATOM 525 C C . ASP A 1 66 ? 0.578 13.672 42.375 1 90.19 66 ASP A C 1
ATOM 527 O O . ASP A 1 66 ? 0.935 14.117 43.469 1 90.19 66 ASP A O 1
ATOM 531 N N . SER A 1 67 ? 1.205 13.891 41.312 1 86.88 67 SER A N 1
ATOM 532 C CA . SER A 1 67 ? 2.445 14.656 41.312 1 86.88 67 SER A CA 1
ATOM 533 C C . SER A 1 67 ? 2.186 16.125 41.656 1 86.88 67 SER A C 1
ATOM 535 O O . SER A 1 67 ? 3.064 16.812 42.156 1 86.88 67 SER A O 1
ATOM 537 N N . LEU A 1 68 ? 0.918 16.547 41.344 1 89 68 LEU A N 1
ATOM 538 C CA . LEU A 1 68 ? 0.585 17.953 41.562 1 89 68 LEU A CA 1
ATOM 539 C C . LEU A 1 68 ? -0.141 18.141 42.875 1 89 68 LEU A C 1
ATOM 541 O O . LEU A 1 68 ? -0.499 19.266 43.25 1 89 68 LEU A O 1
ATOM 545 N N . GLN A 1 69 ? -0.318 17.156 43.688 1 86.56 69 GLN A N 1
ATOM 546 C CA . GLN A 1 69 ? -1.149 17.172 44.906 1 86.56 69 GLN A CA 1
ATOM 547 C C . GLN A 1 69 ? -0.543 18.078 45.969 1 86.56 69 GLN A C 1
ATOM 549 O O . GLN A 1 69 ? -1.27 18.734 46.719 1 86.56 69 GLN A O 1
ATOM 554 N N . ASN A 1 70 ? 0.79 18.266 45.969 1 84.94 70 ASN A N 1
ATOM 555 C CA . ASN A 1 70 ? 1.446 19.031 47.031 1 84.94 70 ASN A CA 1
ATOM 556 C C . ASN A 1 70 ? 1.678 20.484 46.625 1 84.94 70 ASN A C 1
ATOM 558 O O . ASN A 1 70 ? 2.098 21.297 47.438 1 84.94 70 ASN A O 1
ATOM 562 N N . GLU A 1 71 ? 1.326 20.797 45.438 1 83.88 71 GLU A N 1
ATOM 563 C CA . GLU A 1 71 ? 1.49 22.172 44.969 1 83.88 71 GLU A CA 1
ATOM 564 C C . GLU A 1 71 ? 0.252 23.016 45.25 1 83.88 71 GLU A C 1
ATOM 566 O O . GLU A 1 71 ? -0.865 22.625 44.906 1 83.88 71 GLU A O 1
ATOM 571 N N . LYS A 1 72 ? 0.43 24.188 45.969 1 84.12 72 LYS A N 1
ATOM 572 C CA . LYS A 1 72 ? -0.705 24.969 46.469 1 84.12 72 LYS A CA 1
ATOM 573 C C . LYS A 1 72 ? -0.979 26.156 45.531 1 84.12 72 LYS A C 1
ATOM 575 O O . LYS A 1 72 ? -1.944 26.891 45.719 1 84.12 72 LYS A O 1
ATOM 580 N N . SER A 1 73 ? -0.355 26.203 44.406 1 87.75 73 SER A N 1
ATOM 581 C CA . SER A 1 73 ? -0.571 27.312 43.469 1 87.75 73 SER A CA 1
ATOM 582 C C . SER A 1 73 ? -1.884 27.141 42.719 1 87.75 73 SER A C 1
ATOM 584 O O . SER A 1 73 ? -2.379 26.016 42.562 1 87.75 73 SER A O 1
ATOM 586 N N . GLN A 1 74 ? -2.553 28.219 42.281 1 89.75 74 GLN A N 1
ATOM 587 C CA . GLN A 1 74 ? -3.775 28.172 41.5 1 89.75 74 GLN A CA 1
ATOM 588 C C . GLN A 1 74 ? -3.543 27.469 40.156 1 89.75 74 GLN A C 1
ATOM 590 O O . GLN A 1 74 ? -4.418 26.75 39.688 1 89.75 74 GLN A O 1
ATOM 595 N N . LYS A 1 75 ? -2.441 27.688 39.625 1 89.5 75 LYS A N 1
ATOM 596 C CA . LYS A 1 75 ? -2.086 27.031 38.375 1 89.5 75 LYS A CA 1
ATOM 597 C C . LYS A 1 75 ? -2.094 25.516 38.531 1 89.5 75 LYS A C 1
ATOM 599 O O . LYS A 1 75 ? -2.619 24.797 37.656 1 89.5 75 LYS A O 1
ATOM 604 N N . ALA A 1 76 ? -1.493 25.047 39.594 1 89.12 76 ALA A N 1
ATOM 605 C CA . ALA A 1 76 ? -1.456 23.609 39.844 1 89.12 76 ALA A CA 1
ATOM 606 C C . ALA A 1 76 ? -2.859 23.062 40.062 1 89.12 76 ALA A C 1
ATOM 608 O O . ALA A 1 76 ? -3.174 21.953 39.656 1 89.12 76 ALA A O 1
ATOM 609 N N . ALA A 1 77 ? -3.639 23.859 40.75 1 92.81 77 ALA A N 1
ATOM 610 C CA . ALA A 1 77 ? -5.012 23.438 41 1 92.81 77 ALA A CA 1
ATOM 611 C C . ALA A 1 77 ? -5.805 23.328 39.719 1 92.81 77 ALA A C 1
ATOM 613 O O . ALA A 1 77 ? -6.613 22.406 39.562 1 92.81 77 ALA A O 1
ATOM 614 N N . ILE A 1 78 ? -5.594 24.234 38.781 1 94.5 78 ILE A N 1
ATOM 615 C CA . ILE A 1 78 ? -6.266 24.219 37.5 1 94.5 78 ILE A CA 1
ATOM 616 C C . ILE A 1 78 ? -5.824 23 36.688 1 94.5 78 ILE A C 1
ATOM 618 O O . ILE A 1 78 ? -6.656 22.297 36.125 1 94.5 78 ILE A O 1
ATOM 622 N N . GLN A 1 79 ? -4.578 22.734 36.719 1 92.38 79 GLN A N 1
ATOM 623 C CA . GLN A 1 79 ? -4.047 21.594 36 1 92.38 79 GLN A CA 1
ATOM 624 C C . GLN A 1 79 ? -4.594 20.281 36.562 1 92.38 79 GLN A C 1
ATOM 626 O O . GLN A 1 79 ? -4.926 19.359 35.812 1 92.38 79 GLN A O 1
ATOM 631 N N . ARG A 1 80 ? -4.645 20.219 37.844 1 94.38 80 ARG A N 1
ATOM 632 C CA . ARG A 1 80 ? -5.199 19.047 38.5 1 94.38 80 ARG A CA 1
ATOM 633 C C . ARG A 1 80 ? -6.652 18.828 38.094 1 94.38 80 ARG A C 1
ATOM 635 O O . ARG A 1 80 ? -7.066 17.688 37.844 1 94.38 80 ARG A O 1
ATOM 642 N N . LYS A 1 81 ? -7.355 19.906 37.969 1 95 81 LYS A N 1
ATOM 643 C CA . LYS A 1 81 ? -8.758 19.812 37.594 1 95 81 LYS A CA 1
ATOM 644 C C . LYS A 1 81 ? -8.883 19.312 36.156 1 95 81 LYS A C 1
ATOM 646 O O . LYS A 1 81 ? -9.727 18.453 35.844 1 95 81 LYS A O 1
ATOM 651 N N . TYR A 1 82 ? -8.102 19.828 35.281 1 95.12 82 TYR A N 1
ATOM 652 C CA . TYR A 1 82 ? -8.148 19.422 33.875 1 95.12 82 TYR A CA 1
ATOM 653 C C . TYR A 1 82 ? -7.719 17.969 33.719 1 95.12 82 TYR A C 1
ATOM 655 O O . TYR A 1 82 ? -8.328 17.219 32.938 1 95.12 82 TYR A O 1
ATOM 663 N N . TYR A 1 83 ? -6.711 17.578 34.438 1 93.81 83 TYR A N 1
ATOM 664 C CA . TYR A 1 83 ? -6.32 16.172 34.406 1 93.81 83 TYR A CA 1
ATOM 665 C C . TYR A 1 83 ? -7.438 15.281 34.938 1 93.81 83 TYR A C 1
ATOM 667 O O . TYR A 1 83 ? -7.629 14.164 34.438 1 93.81 83 TYR A O 1
ATOM 675 N N . GLY A 1 84 ? -8.086 15.758 35.906 1 96.06 84 GLY A N 1
ATOM 676 C CA . GLY A 1 84 ? -9.242 15.031 36.406 1 96.06 84 GLY A CA 1
ATOM 677 C C . GLY A 1 84 ? -10.336 14.852 35.375 1 96.06 84 GLY A C 1
ATOM 678 O O . GLY A 1 84 ? -10.945 13.781 35.281 1 96.06 84 GLY A O 1
ATOM 679 N N . ILE A 1 85 ? -10.555 15.891 34.625 1 96.56 85 ILE A N 1
ATOM 680 C CA . ILE A 1 85 ? -11.555 15.844 33.562 1 96.56 85 ILE A CA 1
ATOM 681 C C . ILE A 1 85 ? -11.117 14.859 32.469 1 96.56 85 ILE A C 1
ATOM 683 O O . ILE A 1 85 ? -11.914 14.039 32 1 96.56 85 ILE A O 1
ATOM 687 N N . ASP A 1 86 ? -9.922 14.938 32.094 1 94.31 86 ASP A N 1
ATOM 688 C CA . ASP A 1 86 ? -9.391 14.016 31.094 1 94.31 86 ASP A CA 1
ATOM 689 C C . ASP A 1 86 ? -9.516 12.57 31.562 1 94.31 86 ASP A C 1
ATOM 691 O O . ASP A 1 86 ? -9.805 11.672 30.766 1 94.31 86 ASP A O 1
ATOM 695 N N . LYS A 1 87 ? -9.219 12.398 32.812 1 95.25 87 LYS A N 1
ATOM 696 C CA . LYS A 1 87 ? -9.328 11.062 33.406 1 95.25 87 LYS A CA 1
ATOM 697 C C . LYS A 1 87 ? -10.773 10.562 33.344 1 95.25 87 LYS A C 1
ATOM 699 O O . LYS A 1 87 ? -11.016 9.398 33 1 95.25 87 LYS A O 1
ATOM 704 N N . GLU A 1 88 ? -11.656 11.406 33.719 1 95.69 88 GLU A N 1
ATOM 705 C CA . GLU A 1 88 ? -13.062 11.031 33.656 1 95.69 88 GLU A CA 1
ATOM 706 C C . GLU A 1 88 ? -13.477 10.641 32.25 1 95.69 88 GLU A C 1
ATOM 708 O O . GLU A 1 88 ? -14.266 9.719 32.062 1 95.69 88 GLU A O 1
ATOM 713 N N . TYR A 1 89 ? -13.031 11.367 31.266 1 94.62 89 TYR A N 1
ATOM 714 C CA . TYR A 1 89 ? -13.273 11.047 29.859 1 94.62 89 TYR A CA 1
ATOM 715 C C . TYR A 1 89 ? -12.805 9.641 29.531 1 94.62 89 TYR A C 1
ATOM 717 O O . TYR A 1 89 ? -13.539 8.859 28.922 1 94.62 89 TYR A O 1
ATOM 725 N N . GLN A 1 90 ? -11.625 9.375 29.984 1 92 90 GLN A N 1
ATOM 726 C CA . GLN A 1 90 ? -11.062 8.055 29.719 1 92 90 GLN A CA 1
ATOM 727 C C . GLN A 1 90 ? -11.828 6.973 30.469 1 92 90 GLN A C 1
ATOM 729 O O . GLN A 1 90 ? -11.977 5.852 29.969 1 92 90 GLN A O 1
ATOM 734 N N . GLU A 1 91 ? -12.242 7.238 31.594 1 94.88 91 GLU A N 1
ATOM 735 C CA . GLU A 1 91 ? -13.023 6.285 32.375 1 94.88 91 GLU A CA 1
ATOM 736 C C . GLU A 1 91 ? -14.359 5.988 31.688 1 94.88 91 GLU A C 1
ATOM 738 O O . GLU A 1 91 ? -14.844 4.859 31.734 1 94.88 91 GLU A O 1
ATOM 743 N N . LEU A 1 92 ? -14.875 7.027 31.109 1 94.75 92 LEU A N 1
ATOM 744 C CA . LEU A 1 92 ? -16.109 6.824 30.359 1 94.75 92 LEU A CA 1
ATOM 745 C C . LEU A 1 92 ? -15.898 5.859 29.203 1 94.75 92 LEU A C 1
ATOM 747 O O . LEU A 1 92 ? -16.75 5.008 28.938 1 94.75 92 LEU A O 1
ATOM 751 N N . ILE A 1 93 ? -14.859 6 28.516 1 91.12 93 ILE A N 1
ATOM 752 C CA . ILE A 1 93 ? -14.508 5.129 27.406 1 91.12 93 ILE A CA 1
ATOM 753 C C . ILE A 1 93 ? -14.336 3.697 27.891 1 91.12 93 ILE A C 1
ATOM 755 O O . ILE A 1 93 ? -14.844 2.756 27.281 1 91.12 93 ILE A O 1
ATOM 759 N N . LEU A 1 94 ? -13.648 3.533 29.031 1 91.12 94 LEU A N 1
ATOM 760 C CA . LEU A 1 94 ? -13.352 2.221 29.594 1 91.12 94 LEU A CA 1
ATOM 761 C C . LEU A 1 94 ? -14.625 1.542 30.078 1 91.12 94 LEU A C 1
ATOM 763 O O . LEU A 1 94 ? -14.891 0.387 29.734 1 91.12 94 LEU A O 1
ATOM 767 N N . ASN A 1 95 ? -15.383 2.281 30.812 1 93.31 95 ASN A N 1
ATOM 768 C CA . ASN A 1 95 ? -16.547 1.706 31.453 1 93.31 95 ASN A CA 1
ATOM 769 C C . ASN A 1 95 ? -17.641 1.341 30.453 1 93.31 95 ASN A C 1
ATOM 771 O O . ASN A 1 95 ? -18.391 0.392 30.656 1 93.31 95 ASN A O 1
ATOM 775 N N . ASN A 1 96 ? -17.672 2.088 29.391 1 93.88 96 ASN A N 1
ATOM 776 C CA . ASN A 1 96 ? -18.719 1.839 28.391 1 93.88 96 ASN A CA 1
ATOM 777 C C . ASN A 1 96 ? -18.172 1.115 27.172 1 93.88 96 ASN A C 1
ATOM 779 O O . ASN A 1 96 ? -18.891 0.908 26.188 1 93.88 96 ASN A O 1
ATOM 783 N N . GLU A 1 97 ? -16.922 0.79 27.125 1 89.12 97 GLU A N 1
ATOM 784 C CA . GLU A 1 97 ? -16.266 0.06 26.047 1 89.12 97 GLU A CA 1
ATOM 785 C C . GLU A 1 97 ? -16.484 0.743 24.703 1 89.12 97 GLU A C 1
ATOM 787 O O . GLU A 1 97 ? -16.938 0.109 23.75 1 89.12 97 GLU A O 1
ATOM 792 N N . ILE A 1 98 ? -16.172 1.979 24.656 1 88.75 98 ILE A N 1
ATOM 793 C CA . ILE A 1 98 ? -16.391 2.793 23.453 1 88.75 98 ILE A CA 1
ATOM 794 C C . ILE A 1 98 ? -15.219 2.607 22.5 1 88.75 98 ILE A C 1
ATOM 796 O O . ILE A 1 98 ? -14.07 2.889 22.844 1 88.75 98 ILE A O 1
ATOM 800 N N . SER A 1 99 ? -15.57 2.115 21.281 1 82.5 99 SER A N 1
ATOM 801 C CA . SER A 1 99 ? -14.539 1.959 20.266 1 82.5 99 SER A CA 1
ATOM 802 C C . SER A 1 99 ? -14.312 3.26 19.5 1 82.5 99 SER A C 1
ATOM 804 O O . SER A 1 99 ? -15.062 4.227 19.672 1 82.5 99 SER A O 1
ATOM 806 N N . PHE A 1 100 ? -13.359 3.295 18.641 1 72.19 100 PHE A N 1
ATOM 807 C CA . PHE A 1 100 ? -13.008 4.504 17.891 1 72.19 100 PHE A CA 1
ATOM 808 C C . PHE A 1 100 ? -14.109 4.879 16.906 1 72.19 100 PHE A C 1
ATOM 810 O O . PHE A 1 100 ? -14.297 6.055 16.609 1 72.19 100 PHE A O 1
ATOM 817 N N . GLU A 1 101 ? -14.812 3.918 16.484 1 78.44 101 GLU A N 1
ATOM 818 C CA . GLU A 1 101 ? -15.828 4.18 15.477 1 78.44 101 GLU A CA 1
ATOM 819 C C . GLU A 1 101 ? -17.219 4.238 16.094 1 78.44 101 GLU A C 1
ATOM 821 O O . GLU A 1 101 ? -18.219 4.391 15.383 1 78.44 101 GLU A O 1
ATOM 826 N N . ASP A 1 102 ? -17.219 4.242 17.406 1 88.56 102 ASP A N 1
ATOM 827 C CA . ASP A 1 102 ? -18.484 4.297 18.141 1 88.56 102 ASP A CA 1
ATOM 828 C C . ASP A 1 102 ? -19.047 5.719 18.156 1 88.56 102 ASP A C 1
ATOM 830 O O . ASP A 1 102 ? -18.297 6.684 18.344 1 88.56 102 ASP A O 1
ATOM 834 N N . TRP A 1 103 ? -20.328 5.797 17.922 1 92.81 103 TRP A N 1
ATOM 835 C CA . TRP A 1 103 ? -20.969 7.109 17.922 1 92.81 103 TRP A CA 1
ATOM 836 C C . TRP A 1 103 ? -20.844 7.785 19.281 1 92.81 103 TRP A C 1
ATOM 838 O O . TRP A 1 103 ? -20.859 9.016 19.375 1 92.81 103 TRP A O 1
ATOM 848 N N . ARG A 1 104 ? -20.734 7.023 20.328 1 94.44 104 ARG A N 1
ATOM 849 C CA . ARG A 1 104 ? -20.672 7.566 21.688 1 94.44 104 ARG A CA 1
ATOM 850 C C . ARG A 1 104 ? -19.391 8.367 21.891 1 94.44 104 ARG A C 1
ATOM 852 O O . ARG A 1 104 ? -19.297 9.164 22.828 1 94.44 104 ARG A O 1
ATOM 859 N N . GLU A 1 105 ? -18.422 8.203 20.984 1 91.69 105 GLU A N 1
ATOM 860 C CA . GLU A 1 105 ? -17.203 8.992 21.047 1 91.69 105 GLU A CA 1
ATOM 861 C C . GLU A 1 105 ? -17.484 10.477 20.844 1 91.69 105 GLU A C 1
ATOM 863 O O . GLU A 1 105 ? -16.875 11.328 21.5 1 91.69 105 GLU A O 1
ATOM 868 N N . VAL A 1 106 ? -18.359 10.703 20.016 1 93.69 106 VAL A N 1
ATOM 869 C CA . VAL A 1 106 ? -18.719 12.086 19.719 1 93.69 106 VAL A CA 1
ATOM 870 C C . VAL A 1 106 ? -19.312 12.742 20.969 1 93.69 106 VAL A C 1
ATOM 872 O O . VAL A 1 106 ? -18.938 13.867 21.328 1 93.69 106 VAL A O 1
ATOM 875 N N . GLU A 1 107 ? -20.156 12.07 21.641 1 95.94 107 GLU A N 1
ATOM 876 C CA . GLU A 1 107 ? -20.797 12.602 22.844 1 95.94 107 GLU A CA 1
ATOM 877 C C . GLU A 1 107 ? -19.812 12.672 24 1 95.94 107 GLU A C 1
ATOM 879 O O . GLU A 1 107 ? -19.891 13.57 24.844 1 95.94 107 GLU A O 1
ATOM 884 N N . ALA A 1 108 ? -18.984 11.688 24.016 1 95 108 ALA A N 1
ATOM 885 C CA . ALA A 1 108 ? -17.953 11.711 25.047 1 95 108 ALA A CA 1
ATOM 886 C C . ALA A 1 108 ? -17.062 12.93 24.906 1 95 108 ALA A C 1
ATOM 888 O O . ALA A 1 108 ? -16.703 13.57 25.891 1 95 108 ALA A O 1
ATOM 889 N N . ARG A 1 109 ? -16.734 13.242 23.766 1 93 109 ARG A N 1
ATOM 890 C CA . ARG A 1 109 ? -15.914 14.414 23.516 1 93 109 ARG A CA 1
ATOM 891 C C . ARG A 1 109 ? -16.672 15.695 23.828 1 93 109 ARG A C 1
ATOM 893 O O . ARG A 1 109 ? -16.109 16.641 24.375 1 93 109 ARG A O 1
ATOM 900 N N . ALA A 1 110 ? -17.844 15.719 23.438 1 94.69 110 ALA A N 1
ATOM 901 C CA . ALA A 1 110 ? -18.688 16.859 23.781 1 94.69 110 ALA A CA 1
ATOM 902 C C . ALA A 1 110 ? -18.781 17.031 25.297 1 94.69 110 ALA A C 1
ATOM 904 O O . ALA A 1 110 ? -18.75 18.156 25.797 1 94.69 110 ALA A O 1
ATOM 905 N N . LEU A 1 111 ? -18.984 15.914 25.984 1 96.69 111 LEU A N 1
ATOM 906 C CA . LEU A 1 111 ? -19.047 15.914 27.438 1 96.69 111 LEU A CA 1
ATOM 907 C C . LEU A 1 111 ? -17.766 16.484 28.031 1 96.69 111 LEU A C 1
ATOM 909 O O . LEU A 1 111 ? -17.812 17.312 28.953 1 96.69 111 LEU A O 1
ATOM 913 N N . GLU A 1 112 ? -16.672 16.047 27.5 1 95.5 112 GLU A N 1
ATOM 914 C CA . GLU A 1 112 ? -15.375 16.562 27.938 1 95.5 112 GLU A CA 1
ATOM 915 C C . GLU A 1 112 ? -15.289 18.078 27.766 1 95.5 112 GLU A C 1
ATOM 917 O O . GLU A 1 112 ? -14.852 18.781 28.688 1 95.5 112 GLU A O 1
ATOM 922 N N . ASN A 1 113 ? -15.742 18.5 26.688 1 94.69 113 ASN A N 1
ATOM 923 C CA . ASN A 1 113 ? -15.719 19.922 26.406 1 94.69 113 ASN A CA 1
ATOM 924 C C . ASN A 1 113 ? -16.609 20.703 27.375 1 94.69 113 ASN A C 1
ATOM 926 O O . ASN A 1 113 ? -16.25 21.797 27.828 1 94.69 113 ASN A O 1
ATOM 930 N N . GLU A 1 114 ? -17.734 20.203 27.656 1 95.69 114 GLU A N 1
ATOM 931 C CA . GLU A 1 114 ? -18.641 20.844 28.594 1 95.69 114 GLU A CA 1
ATOM 932 C C . GLU A 1 114 ? -18.031 20.875 30 1 95.69 114 GLU A C 1
ATOM 934 O O . GLU A 1 114 ? -18.266 21.812 30.766 1 95.69 114 GLU A O 1
ATOM 939 N N . MET A 1 115 ? -17.344 19.812 30.297 1 96.88 115 MET A N 1
ATOM 940 C CA . MET A 1 115 ? -16.688 19.766 31.609 1 96.88 115 MET A CA 1
ATOM 941 C C . MET A 1 115 ? -15.602 20.844 31.703 1 96.88 115 MET A C 1
ATOM 943 O O . MET A 1 115 ? -15.398 21.422 32.781 1 96.88 115 MET A O 1
ATOM 947 N N . TYR A 1 116 ? -14.938 21.109 30.656 1 95.62 116 TYR A N 1
ATOM 948 C CA . TYR A 1 116 ? -13.961 22.188 30.625 1 95.62 116 TYR A CA 1
ATOM 949 C C . TYR A 1 116 ? -14.648 23.547 30.844 1 95.62 116 TYR A C 1
ATOM 951 O O . TYR A 1 116 ? -14.148 24.375 31.594 1 95.62 116 TYR A O 1
ATOM 959 N N . LYS A 1 117 ? -15.75 23.719 30.188 1 95.12 117 LYS A N 1
ATOM 960 C CA . LYS A 1 117 ? -16.5 24.953 30.359 1 95.12 117 LYS A CA 1
ATOM 961 C C . LYS A 1 117 ? -16.969 25.125 31.797 1 95.12 117 LYS A C 1
ATOM 963 O O . LYS A 1 117 ? -16.891 26.234 32.344 1 95.12 117 LYS A O 1
ATOM 968 N N . LEU A 1 118 ? -17.5 24.031 32.344 1 96.38 118 LEU A N 1
ATOM 969 C CA . LEU A 1 118 ? -17.922 24.078 33.719 1 96.38 118 LEU A CA 1
ATOM 970 C C . LEU A 1 118 ? -16.766 24.422 34.656 1 96.38 118 LEU A C 1
ATOM 972 O O . LEU A 1 118 ? -16.906 25.219 35.562 1 96.38 118 LEU A O 1
ATOM 976 N N . ALA A 1 119 ? -15.609 23.812 34.375 1 96.19 119 ALA A N 1
ATOM 977 C CA . ALA A 1 119 ? -14.422 24.078 35.188 1 96.19 119 ALA A CA 1
ATOM 978 C C . ALA A 1 119 ? -14.047 25.562 35.156 1 96.19 119 ALA A C 1
ATOM 980 O O . ALA A 1 119 ? -13.672 26.141 36.188 1 96.19 119 ALA A O 1
ATOM 981 N N . ALA A 1 120 ? -14.164 26.125 33.969 1 95.56 120 ALA A N 1
ATOM 982 C CA . ALA A 1 120 ? -13.859 27.547 33.844 1 95.56 120 ALA A CA 1
ATOM 983 C C . ALA A 1 120 ? -14.781 28.391 34.719 1 95.56 120 ALA A C 1
ATOM 985 O O . ALA A 1 120 ? -14.32 29.312 35.406 1 95.56 120 ALA A O 1
ATOM 986 N N . MET A 1 121 ? -16.031 28.078 34.719 1 95.56 121 MET A N 1
ATOM 987 C CA . MET A 1 121 ? -17 28.781 35.562 1 95.56 121 MET A CA 1
ATOM 988 C C . MET A 1 121 ? -16.719 28.547 37.031 1 95.56 121 MET A C 1
ATOM 990 O O . MET A 1 121 ? -16.828 29.469 37.844 1 95.56 121 MET A O 1
ATOM 994 N N . GLU A 1 122 ? -16.312 27.344 37.406 1 95.5 122 GLU A N 1
ATOM 995 C CA . GLU A 1 122 ? -16.016 27.016 38.781 1 95.5 122 GLU A CA 1
ATOM 996 C C . GLU A 1 122 ? -14.789 27.766 39.281 1 95.5 122 GLU A C 1
ATOM 998 O O . GLU A 1 122 ? -14.75 28.203 40.438 1 95.5 122 GLU A O 1
ATOM 1003 N N . PHE A 1 123 ? -13.828 27.938 38.406 1 95.88 123 PHE A N 1
ATOM 1004 C CA . PHE A 1 123 ? -12.664 28.719 38.812 1 95.88 123 PHE A CA 1
ATOM 1005 C C . PHE A 1 123 ? -13.055 30.156 39.125 1 95.88 123 PHE A C 1
ATOM 1007 O O . PHE A 1 123 ? -12.57 30.734 40.125 1 95.88 123 PHE A O 1
ATOM 1014 N N . VAL A 1 124 ? -13.922 30.688 38.344 1 95.19 124 VAL A N 1
ATOM 1015 C CA . VAL A 1 124 ? -14.383 32.062 38.562 1 95.19 124 VAL A CA 1
ATOM 1016 C C . VAL A 1 124 ? -15.18 32.125 39.844 1 95.19 124 VAL A C 1
ATOM 1018 O O . VAL A 1 124 ? -14.992 33.062 40.656 1 95.19 124 VAL A O 1
ATOM 1021 N N . LEU A 1 125 ? -16.031 31.188 40.125 1 95.62 125 LEU A N 1
ATOM 1022 C CA . LEU A 1 125 ? -16.875 31.156 41.312 1 95.62 125 LEU A CA 1
ATOM 1023 C C . LEU A 1 125 ? -16.047 30.984 42.562 1 95.62 125 LEU A C 1
ATOM 1025 O O . LEU A 1 125 ? -16.391 31.484 43.656 1 95.62 125 LEU A O 1
ATOM 1029 N N . GLU A 1 126 ? -14.906 30.203 42.438 1 94.25 126 GLU A N 1
ATOM 1030 C CA . GLU A 1 126 ? -14.047 29.922 43.594 1 94.25 126 GLU A CA 1
ATOM 1031 C C . GLU A 1 126 ? -13.078 31.078 43.844 1 94.25 126 GLU A C 1
ATOM 1033 O O . GLU A 1 126 ? -12.328 31.062 44.812 1 94.25 126 GLU A O 1
ATOM 1038 N N . GLY A 1 127 ? -12.992 32.062 42.938 1 92.06 127 GLY A N 1
ATOM 1039 C CA . GLY A 1 127 ? -12.234 33.281 43.188 1 92.06 127 GLY A CA 1
ATOM 1040 C C . GLY A 1 127 ? -10.82 33.219 42.656 1 92.06 127 GLY A C 1
ATOM 1041 O O . GLY A 1 127 ? -9.922 33.906 43.188 1 92.06 127 GLY A O 1
ATOM 1042 N N . TYR A 1 128 ? -10.586 32.438 41.688 1 93.75 128 TYR A N 1
ATOM 1043 C CA . TYR A 1 128 ? -9.266 32.375 41.094 1 93.75 128 TYR A CA 1
ATOM 1044 C C . TYR A 1 128 ? -8.945 33.688 40.344 1 93.75 128 TYR A C 1
ATOM 1046 O O . TYR A 1 128 ? -9.852 34.375 39.875 1 93.75 128 TYR A O 1
ATOM 1054 N N . SER A 1 129 ? -7.66 34 40.312 1 92.75 129 SER A N 1
ATOM 1055 C CA . SER A 1 129 ? -7.238 35.188 39.594 1 92.75 129 SER A CA 1
ATOM 1056 C C . SER A 1 129 ? -7.543 35.125 38.125 1 92.75 129 SER A C 1
ATOM 1058 O O . SER A 1 129 ? -7.32 34.062 37.5 1 92.75 129 SER A O 1
ATOM 1060 N N . LYS A 1 130 ? -8.109 36.156 37.531 1 91.75 130 LYS A N 1
ATOM 1061 C CA . LYS A 1 130 ? -8.5 36.25 36.125 1 91.75 130 LYS A CA 1
ATOM 1062 C C . LYS A 1 130 ? -7.336 35.906 35.188 1 91.75 130 LYS A C 1
ATOM 1064 O O . LYS A 1 130 ? -7.488 35.156 34.25 1 91.75 130 LYS A O 1
ATOM 1069 N N . ASP A 1 131 ? -6.18 36.375 35.531 1 87.06 131 ASP A N 1
ATOM 1070 C CA . ASP A 1 131 ? -5.008 36.188 34.688 1 87.06 131 ASP A CA 1
ATOM 1071 C C . ASP A 1 131 ? -4.566 34.75 34.656 1 87.06 131 ASP A C 1
ATOM 1073 O O . ASP A 1 131 ? -4.246 34.219 33.594 1 87.06 131 ASP A O 1
ATOM 1077 N N . VAL A 1 132 ? -4.633 34.125 35.812 1 87.75 132 VAL A N 1
ATOM 1078 C CA . VAL A 1 132 ? -4.184 32.75 35.906 1 87.75 132 VAL A CA 1
ATOM 1079 C C . VAL A 1 132 ? -5.16 31.828 35.156 1 87.75 132 VAL A C 1
ATOM 1081 O O . VAL A 1 132 ? -4.742 30.906 34.469 1 87.75 132 VAL A O 1
ATOM 1084 N N . VAL A 1 133 ? -6.418 32.156 35.281 1 91.75 133 VAL A N 1
ATOM 1085 C CA . VAL A 1 133 ? -7.445 31.344 34.656 1 91.75 133 VAL A CA 1
ATOM 1086 C C . VAL A 1 133 ? -7.367 31.484 33.125 1 91.75 133 VAL A C 1
ATOM 1088 O O . VAL A 1 133 ? -7.395 30.484 32.406 1 91.75 133 VAL A O 1
ATOM 1091 N N . LEU A 1 134 ? -7.211 32.656 32.625 1 88.75 134 LEU A N 1
ATOM 1092 C CA . LEU A 1 134 ? -7.195 32.906 31.188 1 88.75 134 LEU A CA 1
ATOM 1093 C C . LEU A 1 134 ? -5.949 32.312 30.547 1 88.75 134 LEU A C 1
ATOM 1095 O O . LEU A 1 134 ? -5.992 31.844 29.406 1 88.75 134 LEU A O 1
ATOM 1099 N N . GLU A 1 135 ? -4.93 32.25 31.297 1 83.12 135 GLU A N 1
ATOM 1100 C CA . GLU A 1 135 ? -3.67 31.719 30.781 1 83.12 135 GLU A CA 1
ATOM 1101 C C . GLU A 1 135 ? -3.707 30.188 30.672 1 83.12 135 GLU A C 1
ATOM 1103 O O . GLU A 1 135 ? -3.008 29.609 29.844 1 83.12 135 GLU A O 1
ATOM 1108 N N . ASN A 1 136 ? -4.477 29.625 31.5 1 85.5 136 ASN A N 1
ATOM 1109 C CA . ASN A 1 136 ? -4.465 28.156 31.562 1 85.5 136 ASN A CA 1
ATOM 1110 C C . ASN A 1 136 ? -5.793 27.578 31.094 1 85.5 136 ASN A C 1
ATOM 1112 O O . ASN A 1 136 ? -6.105 26.422 31.391 1 85.5 136 ASN A O 1
ATOM 1116 N N . LEU A 1 137 ? -6.508 28.328 30.344 1 87.88 137 LEU A N 1
ATOM 1117 C CA . LEU A 1 137 ? -7.867 27.953 29.969 1 87.88 137 LEU A CA 1
ATOM 1118 C C . LEU A 1 137 ? -7.855 26.875 28.891 1 87.88 137 LEU A C 1
ATOM 1120 O O . LEU A 1 137 ? -7.031 26.938 27.969 1 87.88 137 LEU A O 1
ATOM 1124 N N . ARG A 1 138 ? -8.742 25.859 29 1 87.19 138 ARG A N 1
ATOM 1125 C CA . ARG A 1 138 ? -8.945 24.828 27.984 1 87.19 138 ARG A CA 1
ATOM 1126 C C . ARG A 1 138 ? -10.406 24.781 27.547 1 87.19 138 ARG A C 1
ATOM 1128 O O . ARG A 1 138 ? -11.312 24.875 28.375 1 87.19 138 ARG A O 1
ATOM 1135 N N . GLY A 1 139 ? -10.664 24.594 26.219 1 78.75 139 GLY A N 1
ATOM 1136 C CA . GLY A 1 139 ? -11.977 24.234 25.703 1 78.75 139 GLY A CA 1
ATOM 1137 C C . GLY A 1 139 ? -12.914 25.406 25.578 1 78.75 139 GLY A C 1
ATOM 1138 O O . GLY A 1 139 ? -14.07 25.25 25.172 1 78.75 139 GLY A O 1
ATOM 1139 N N . GLU A 1 140 ? -12.641 26.609 26.234 1 79.62 140 GLU A N 1
ATOM 1140 C CA . GLU A 1 140 ? -13.555 27.75 26.172 1 79.62 140 GLU A CA 1
ATOM 1141 C C . GLU A 1 140 ? -12.852 28.984 25.625 1 79.62 140 GLU A C 1
ATOM 1143 O O . GLU A 1 140 ? -11.625 29.094 25.688 1 79.62 140 GLU A O 1
ATOM 1148 N N . ASP A 1 141 ? -13.695 29.766 25.125 1 83.12 141 ASP A N 1
ATOM 1149 C CA . ASP A 1 141 ? -13.195 31.016 24.562 1 83.12 141 ASP A CA 1
ATOM 1150 C C . ASP A 1 141 ? -12.758 31.969 25.672 1 83.12 141 ASP A C 1
ATOM 1152 O O . ASP A 1 141 ? -13.461 32.125 26.672 1 83.12 141 ASP A O 1
ATOM 1156 N N . THR A 1 142 ? -11.664 32.594 25.531 1 85.19 142 THR A N 1
ATOM 1157 C CA . THR A 1 142 ? -11.086 33.5 26.531 1 85.19 142 THR A CA 1
ATOM 1158 C C . THR A 1 142 ? -11.992 34.688 26.766 1 85.19 142 THR A C 1
ATOM 1160 O O . THR A 1 142 ? -12.156 35.125 27.906 1 85.19 142 THR A O 1
ATOM 1163 N N . LYS A 1 143 ? -12.562 35.188 25.734 1 86.5 143 LYS A N 1
ATOM 1164 C CA . LYS A 1 143 ? -13.422 36.375 25.844 1 86.5 143 LYS A CA 1
ATOM 1165 C C . LYS A 1 143 ? -14.672 36.062 26.656 1 86.5 143 LYS A C 1
ATOM 1167 O O . LYS A 1 143 ? -15.125 36.875 27.453 1 86.5 143 LYS A O 1
ATOM 1172 N N . LYS A 1 144 ? -15.141 34.938 26.469 1 90.69 144 LYS A N 1
ATOM 1173 C CA . LYS A 1 144 ? -16.344 34.531 27.203 1 90.69 144 LYS A CA 1
ATOM 1174 C C . LYS A 1 144 ? -16.062 34.406 28.703 1 90.69 144 LYS A C 1
ATOM 1176 O O . LYS A 1 144 ? -16.844 34.844 29.531 1 90.69 144 LYS A O 1
ATOM 1181 N N . VAL A 1 145 ? -14.992 33.844 28.984 1 92.19 145 VAL A N 1
ATOM 1182 C CA . VAL A 1 145 ? -14.648 33.594 30.391 1 92.19 145 VAL A CA 1
ATOM 1183 C C . VAL A 1 145 ? -14.312 34.938 31.062 1 92.19 145 VAL A C 1
ATOM 1185 O O . VAL A 1 145 ? -14.625 35.125 32.25 1 92.19 145 VAL A O 1
ATOM 1188 N N . GLU A 1 146 ? -13.703 35.812 30.297 1 91.62 146 GLU A N 1
ATOM 1189 C CA . GLU A 1 146 ? -13.445 37.156 30.828 1 91.62 146 GLU A CA 1
ATOM 1190 C C . GLU A 1 146 ? -14.742 37.844 31.25 1 91.62 146 GLU A C 1
ATOM 1192 O O . GLU A 1 146 ? -14.781 38.5 32.281 1 91.62 146 GLU A O 1
ATOM 1197 N N . ASN A 1 147 ? -15.695 37.625 30.562 1 92.81 147 ASN A N 1
ATOM 1198 C CA . ASN A 1 147 ? -16.984 38.219 30.844 1 92.81 147 ASN A CA 1
ATOM 1199 C C . ASN A 1 147 ? -17.625 37.594 32.094 1 92.81 147 ASN A C 1
ATOM 1201 O O . ASN A 1 147 ? -18.484 38.219 32.719 1 92.81 147 ASN A O 1
ATOM 1205 N N . TYR A 1 148 ? -17.297 36.375 32.438 1 94 148 TYR A N 1
ATOM 1206 C CA . TYR A 1 148 ? -17.844 35.719 33.625 1 94 148 TYR A CA 1
ATOM 1207 C C . TYR A 1 148 ? -17.547 36.5 34.875 1 94 148 TYR A C 1
ATOM 1209 O O . TYR A 1 148 ? -18.344 36.5 35.812 1 94 148 TYR A O 1
ATOM 1217 N N . TYR A 1 149 ? -16.391 37.094 34.875 1 93.56 149 TYR A N 1
ATOM 1218 C CA . TYR A 1 149 ? -15.945 37.812 36.062 1 93.56 149 TYR A CA 1
ATOM 1219 C C . TYR A 1 149 ? -16.812 39.031 36.344 1 93.56 149 TYR A C 1
ATOM 1221 O O . TYR A 1 149 ? -16.906 39.5 37.469 1 93.56 149 TYR A O 1
ATOM 1229 N N . ASP A 1 150 ? -17.422 39.531 35.312 1 93.44 150 ASP A N 1
ATOM 1230 C CA . ASP A 1 150 ? -18.219 40.75 35.438 1 93.44 150 ASP A CA 1
ATOM 1231 C C . ASP A 1 150 ? -19.688 40.438 35.656 1 93.44 150 ASP A C 1
ATOM 1233 O O . ASP A 1 150 ? -20.5 41.344 35.875 1 93.44 150 ASP A O 1
ATOM 1237 N N . LEU A 1 151 ? -20.062 39.219 35.656 1 93.88 151 LEU A N 1
ATOM 1238 C CA . LEU A 1 151 ? -21.453 38.844 35.812 1 93.88 151 LEU A CA 1
ATOM 1239 C C . LEU A 1 151 ? -21.859 38.844 37.281 1 93.88 151 LEU A C 1
ATOM 1241 O O . LEU A 1 151 ? -21 38.812 38.156 1 93.88 151 LEU A O 1
ATOM 1245 N N . THR A 1 152 ? -23.172 38.812 37.5 1 94.25 152 THR A N 1
ATOM 1246 C CA . THR A 1 152 ? -23.703 38.719 38.875 1 94.25 152 THR A CA 1
ATOM 1247 C C . THR A 1 152 ? -23.625 37.281 39.375 1 94.25 152 THR A C 1
ATOM 1249 O O . THR A 1 152 ? -23.5 36.344 38.562 1 94.25 152 THR A O 1
ATOM 1252 N N . LEU A 1 153 ? -23.609 37.094 40.656 1 94.38 153 LEU A N 1
ATOM 1253 C CA . LEU A 1 153 ? -23.547 35.75 41.25 1 94.38 153 LEU A CA 1
ATOM 1254 C C . LEU A 1 153 ? -24.719 34.906 40.781 1 94.38 153 LEU A C 1
ATOM 1256 O O . LEU A 1 153 ? -24.547 33.688 40.562 1 94.38 153 LEU A O 1
ATOM 1260 N N . GLU A 1 154 ? -25.797 35.531 40.75 1 94.06 154 GLU A N 1
ATOM 1261 C CA . GLU A 1 154 ? -27 34.812 40.312 1 94.06 154 GLU A CA 1
ATOM 1262 C C . GLU A 1 154 ? -26.844 34.281 38.875 1 94.06 154 GLU A C 1
ATOM 1264 O O . GLU A 1 154 ? -27.219 33.156 38.594 1 94.06 154 GLU A O 1
ATOM 1269 N N . LYS A 1 155 ? -26.312 35.031 38.062 1 95.38 155 LYS A N 1
ATOM 1270 C CA . LYS A 1 155 ? -26.125 34.625 36.656 1 95.38 155 LYS A CA 1
ATOM 1271 C C . LYS A 1 155 ? -25.047 33.562 36.531 1 95.38 155 LYS A C 1
ATOM 1273 O O . LYS A 1 155 ? -25.141 32.688 35.688 1 95.38 155 LYS A O 1
ATOM 1278 N N . LYS A 1 156 ? -23.984 33.688 37.281 1 96.06 156 LYS A N 1
ATOM 1279 C CA . LYS A 1 156 ? -22.938 32.688 37.281 1 96.06 156 LYS A CA 1
ATOM 1280 C C . LYS A 1 156 ? -23.484 31.312 37.656 1 96.06 156 LYS A C 1
ATOM 1282 O O . LYS A 1 156 ? -23.156 30.312 37.031 1 96.06 156 LYS A O 1
ATOM 1287 N N . LYS A 1 157 ? -24.328 31.312 38.656 1 95.88 157 LYS A N 1
ATOM 1288 C CA . LYS A 1 157 ? -24.906 30.062 39.125 1 95.88 157 LYS A CA 1
ATOM 1289 C C . LYS A 1 157 ? -25.859 29.469 38.125 1 95.88 157 LYS A C 1
ATOM 1291 O O . LYS A 1 157 ? -25.969 28.25 37.969 1 95.88 157 LYS A O 1
ATOM 1296 N N . GLU A 1 158 ? -26.516 30.359 37.469 1 95.75 158 GLU A N 1
ATOM 1297 C CA . GLU A 1 158 ? -27.406 29.906 36.406 1 95.75 158 GLU A CA 1
ATOM 1298 C C . GLU A 1 158 ? -26.625 29.219 35.281 1 95.75 158 GLU A C 1
ATOM 1300 O O . GLU A 1 158 ? -27.016 28.156 34.812 1 95.75 158 GLU A O 1
ATOM 1305 N N . ILE A 1 159 ? -25.547 29.812 34.844 1 95.62 159 ILE A N 1
ATOM 1306 C CA . ILE A 1 159 ? -24.703 29.25 33.812 1 95.62 159 ILE A CA 1
ATOM 1307 C C . ILE A 1 159 ? -24.094 27.938 34.281 1 95.62 159 ILE A C 1
ATOM 1309 O O . ILE A 1 159 ? -24.031 26.969 33.5 1 95.62 159 ILE A O 1
ATOM 1313 N N . GLU A 1 160 ? -23.625 27.906 35.5 1 96.38 160 GLU A N 1
ATOM 1314 C CA . GLU A 1 160 ? -23.094 26.672 36.094 1 96.38 160 GLU A CA 1
ATOM 1315 C C . GLU A 1 160 ? -24.125 25.547 36.031 1 96.38 160 GLU A C 1
ATOM 1317 O O . GLU A 1 160 ? -23.797 24.422 35.656 1 96.38 160 GLU A O 1
ATOM 1322 N N . ALA A 1 161 ? -25.297 25.891 36.469 1 96.38 161 ALA A N 1
ATOM 1323 C CA . ALA A 1 161 ? -26.375 24.906 36.469 1 96.38 161 ALA A CA 1
ATOM 1324 C C . ALA A 1 161 ? -26.656 24.391 35.062 1 96.38 161 ALA A C 1
ATOM 1326 O O . ALA A 1 161 ? -26.984 23.219 34.875 1 96.38 161 ALA A O 1
ATOM 1327 N N . GLY A 1 162 ? -26.562 25.219 34.156 1 96.44 162 GLY A N 1
ATOM 1328 C CA . GLY A 1 162 ? -26.75 24.828 32.75 1 96.44 162 GLY A CA 1
ATOM 1329 C C . GLY A 1 162 ? -25.703 23.844 32.281 1 96.44 162 GLY A C 1
ATOM 1330 O O . GLY A 1 162 ? -26.031 22.844 31.625 1 96.44 162 GLY A O 1
ATOM 1331 N N . TYR A 1 163 ? -24.438 24.141 32.562 1 96.5 163 TYR A N 1
ATOM 1332 C CA . TYR A 1 163 ? -23.359 23.234 32.219 1 96.5 163 TYR A CA 1
ATOM 1333 C C . TYR A 1 163 ? -23.547 21.875 32.875 1 96.5 163 TYR A C 1
ATOM 1335 O O . TYR A 1 163 ? -23.375 20.828 32.25 1 96.5 163 TYR A O 1
ATOM 1343 N N . ILE A 1 164 ? -23.922 21.906 34.156 1 97.38 164 ILE A N 1
ATOM 1344 C CA . ILE A 1 164 ? -24.109 20.672 34.906 1 97.38 164 ILE A CA 1
ATOM 1345 C C . ILE A 1 164 ? -25.25 19.859 34.281 1 97.38 164 ILE A C 1
ATOM 1347 O O . ILE A 1 164 ? -25.141 18.641 34.125 1 97.38 164 ILE A O 1
ATOM 1351 N N . ALA A 1 165 ? -26.281 20.531 33.969 1 96.94 165 ALA A N 1
ATOM 1352 C CA . ALA A 1 165 ? -27.422 19.875 33.344 1 96.94 165 ALA A CA 1
ATOM 1353 C C . ALA A 1 165 ? -27.031 19.219 32.031 1 96.94 165 ALA A C 1
ATOM 1355 O O . ALA A 1 165 ? -27.438 18.094 31.734 1 96.94 165 ALA A O 1
ATOM 1356 N N . LYS A 1 166 ? -26.312 19.906 31.203 1 97.12 166 LYS A N 1
ATOM 1357 C CA . LYS A 1 166 ? -25.891 19.375 29.906 1 97.12 166 LYS A CA 1
ATOM 1358 C C . LYS A 1 166 ? -24.953 18.172 30.094 1 97.12 166 LYS A C 1
ATOM 1360 O O . LYS A 1 166 ? -25.031 17.203 29.344 1 97.12 166 LYS A O 1
ATOM 1365 N N . ILE A 1 167 ? -24.047 18.297 31 1 97.69 167 ILE A N 1
ATOM 1366 C CA . ILE A 1 167 ? -23.125 17.203 31.297 1 97.69 167 ILE A CA 1
ATOM 1367 C C . ILE A 1 167 ? -23.922 15.961 31.688 1 97.69 167 ILE A C 1
ATOM 1369 O O . ILE A 1 167 ? -23.641 14.867 31.203 1 97.69 167 ILE A O 1
ATOM 1373 N N . ASN A 1 168 ? -24.844 16.125 32.562 1 97.38 168 ASN A N 1
ATOM 1374 C CA . ASN A 1 168 ? -25.656 15 33 1 97.38 168 ASN A CA 1
ATOM 1375 C C . ASN A 1 168 ? -26.469 14.414 31.844 1 97.38 168 ASN A C 1
ATOM 1377 O O . ASN A 1 168 ? -26.625 13.195 31.75 1 97.38 168 ASN A O 1
ATOM 1381 N N . GLU A 1 169 ? -26.938 15.195 31.016 1 97.44 169 GLU A N 1
ATOM 1382 C CA . GLU A 1 169 ? -27.656 14.719 29.844 1 97.44 169 GLU A CA 1
ATOM 1383 C C . GLU A 1 169 ? -26.766 13.852 28.953 1 97.44 169 GLU A C 1
ATOM 1385 O O . GLU A 1 169 ? -27.188 12.766 28.531 1 97.44 169 GLU A O 1
ATOM 1390 N N . LEU A 1 170 ? -25.609 14.359 28.625 1 97.81 170 LEU A N 1
ATOM 1391 C CA . LEU A 1 170 ? -24.688 13.633 27.766 1 97.81 170 LEU A CA 1
ATOM 1392 C C . LEU A 1 170 ? -24.266 12.32 28.406 1 97.81 170 LEU A C 1
ATOM 1394 O O . LEU A 1 170 ? -24.125 11.305 27.719 1 97.81 170 LEU A O 1
ATOM 1398 N N . LYS A 1 171 ? -24.047 12.297 29.719 1 97.06 171 LYS A N 1
ATOM 1399 C CA . LYS A 1 171 ? -23.734 11.062 30.438 1 97.06 171 LYS A CA 1
ATOM 1400 C C . LYS A 1 171 ? -24.844 10.039 30.281 1 97.06 171 LYS A C 1
ATOM 1402 O O . LYS A 1 171 ? -24.594 8.852 30.078 1 97.06 171 LYS A O 1
ATOM 1407 N N . ASP A 1 172 ? -25.984 10.57 30.406 1 96.88 172 ASP A N 1
ATOM 1408 C CA . ASP A 1 172 ? -27.141 9.688 30.266 1 96.88 172 ASP A CA 1
ATOM 1409 C C . ASP A 1 172 ? -27.219 9.086 28.875 1 96.88 172 ASP A C 1
ATOM 1411 O O . ASP A 1 172 ? -27.531 7.902 28.719 1 96.88 172 ASP A O 1
ATOM 1415 N N . VAL A 1 173 ? -27 9.875 27.891 1 97.69 173 VAL A N 1
ATOM 1416 C CA . VAL A 1 173 ? -27.062 9.414 26.516 1 97.69 173 VAL A CA 1
ATOM 1417 C C . VAL A 1 173 ? -26.016 8.32 26.281 1 97.69 173 VAL A C 1
ATOM 1419 O O . VAL A 1 173 ? -26.312 7.305 25.641 1 97.69 173 VAL A O 1
ATOM 1422 N N . ILE A 1 174 ? -24.828 8.492 26.812 1 97 174 ILE A N 1
ATOM 1423 C CA . ILE A 1 174 ? -23.719 7.551 26.656 1 97 174 ILE A CA 1
ATOM 1424 C C . ILE A 1 174 ? -24.016 6.27 27.422 1 97 174 ILE A C 1
ATOM 1426 O O . ILE A 1 174 ? -23.969 5.172 26.875 1 97 174 ILE A O 1
ATOM 1430 N N . ASN A 1 175 ? -24.406 6.383 28.734 1 96.12 175 ASN A N 1
ATOM 1431 C CA . ASN A 1 175 ? -24.578 5.242 29.625 1 96.12 175 ASN A CA 1
ATOM 1432 C C . ASN A 1 175 ? -25.781 4.395 29.203 1 96.12 175 ASN A C 1
ATOM 1434 O O . ASN A 1 175 ? -25.781 3.174 29.375 1 96.12 175 ASN A O 1
ATOM 1438 N N . ASN A 1 176 ? -26.734 5.07 28.656 1 96.12 176 ASN A N 1
ATOM 1439 C CA . ASN A 1 176 ? -27.938 4.348 28.266 1 96.12 176 ASN A CA 1
ATOM 1440 C C . ASN A 1 176 ? -27.906 3.932 26.797 1 96.12 176 ASN A C 1
ATOM 1442 O O . ASN A 1 176 ? -28.875 3.393 26.266 1 96.12 176 ASN A O 1
ATOM 1446 N N . ASN A 1 177 ? -26.906 4.207 26.141 1 95.44 177 ASN A N 1
ATOM 1447 C CA . ASN A 1 177 ? -26.766 3.885 24.719 1 95.44 177 ASN A CA 1
ATOM 1448 C C . ASN A 1 177 ? -27.938 4.414 23.906 1 95.44 177 ASN A C 1
ATOM 1450 O O . ASN A 1 177 ? -28.547 3.678 23.125 1 95.44 177 ASN A O 1
ATOM 1454 N N . ASP A 1 178 ? -28.281 5.633 24.219 1 96.38 178 ASP A N 1
ATOM 1455 C CA . ASP A 1 178 ? -29.438 6.266 23.578 1 96.38 178 ASP A CA 1
ATOM 1456 C C . ASP A 1 178 ? -29.047 6.863 22.219 1 96.38 178 ASP A C 1
ATOM 1458 O O . ASP A 1 178 ? -28.891 8.078 22.094 1 96.38 178 ASP A O 1
ATOM 1462 N N . TYR A 1 179 ? -29.094 6.031 21.188 1 96.31 179 TYR A N 1
ATOM 1463 C CA . TYR A 1 179 ? -28.625 6.449 19.875 1 96.31 179 TYR A CA 1
ATOM 1464 C C . TYR A 1 179 ? -29.578 7.477 19.266 1 96.31 179 TYR A C 1
ATOM 1466 O O . TYR A 1 179 ? -29.156 8.328 18.484 1 96.31 179 TYR A O 1
ATOM 1474 N N . ASN A 1 180 ? -30.812 7.449 19.594 1 96.12 180 ASN A N 1
ATOM 1475 C CA . ASN A 1 180 ? -31.781 8.391 19.047 1 96.12 180 ASN A CA 1
ATOM 1476 C C . ASN A 1 180 ? -31.547 9.805 19.547 1 96.12 180 ASN A C 1
ATOM 1478 O O . ASN A 1 180 ? -31.641 10.773 18.797 1 96.12 180 ASN A O 1
ATOM 1482 N N . ARG A 1 181 ? -31.344 9.914 20.812 1 96.75 181 ARG A N 1
ATOM 1483 C CA . ARG A 1 181 ? -31.031 11.227 21.359 1 96.75 181 ARG A CA 1
ATOM 1484 C C . ARG A 1 181 ? -29.719 11.766 20.781 1 96.75 181 ARG A C 1
ATOM 1486 O O . ARG A 1 181 ? -29.594 12.961 20.531 1 96.75 181 ARG A O 1
ATOM 1493 N N . HIS A 1 182 ? -28.781 10.883 20.625 1 97.38 182 HIS A N 1
ATOM 1494 C CA . HIS A 1 182 ? -27.531 11.281 19.969 1 97.38 182 HIS A CA 1
ATOM 1495 C C . HIS A 1 182 ? -27.812 11.898 18.594 1 97.38 182 HIS A C 1
ATOM 1497 O O . HIS A 1 182 ? -27.266 12.961 18.266 1 97.38 182 HIS A O 1
ATOM 1503 N N . THR A 1 183 ? -28.625 11.242 17.812 1 97.69 183 THR A N 1
ATOM 1504 C CA . THR A 1 183 ? -28.938 11.742 16.484 1 97.69 183 THR A CA 1
ATOM 1505 C C . THR A 1 183 ? -29.594 13.117 16.562 1 97.69 183 THR A C 1
ATOM 1507 O O . THR A 1 183 ? -29.312 13.992 15.742 1 97.69 183 THR A O 1
ATOM 1510 N N . GLU A 1 184 ? -30.406 13.258 17.5 1 97.12 184 GLU A N 1
ATOM 1511 C CA . GLU A 1 184 ? -31.062 14.547 17.719 1 97.12 184 GLU A CA 1
ATOM 1512 C C . GLU A 1 184 ? -30.031 15.633 18.062 1 97.12 184 GLU A C 1
ATOM 1514 O O . GLU A 1 184 ? -30.125 16.75 17.562 1 97.12 184 GLU A O 1
ATOM 1519 N N . LEU A 1 185 ? -29.156 15.273 18.891 1 96.94 185 LEU A N 1
ATOM 1520 C CA . LEU A 1 185 ? -28.109 16.219 19.281 1 96.94 185 LEU A CA 1
ATOM 1521 C C . LEU A 1 185 ? -27.266 16.594 18.078 1 96.94 185 LEU A C 1
ATOM 1523 O O . LEU A 1 185 ? -26.859 17.75 17.938 1 96.94 185 LEU A O 1
ATOM 1527 N N . GLU A 1 186 ? -26.984 15.656 17.266 1 96.81 186 GLU A N 1
ATOM 1528 C CA . GLU A 1 186 ? -26.219 15.93 16.047 1 96.81 186 GLU A CA 1
ATOM 1529 C C . GLU A 1 186 ? -26.969 16.875 15.125 1 96.81 186 GLU A C 1
ATOM 1531 O O . GLU A 1 186 ? -26.359 17.75 14.484 1 96.81 186 GLU A O 1
ATOM 1536 N N . ILE A 1 187 ? -28.25 16.688 15.047 1 97.5 187 ILE A N 1
ATOM 1537 C CA . ILE A 1 187 ? -29.078 17.578 14.242 1 97.5 187 ILE A CA 1
ATOM 1538 C C . ILE A 1 187 ? -29 19 14.789 1 97.5 187 ILE A C 1
ATOM 1540 O O . ILE A 1 187 ? -28.781 19.953 14.031 1 97.5 187 ILE A O 1
ATOM 1544 N N . GLU A 1 188 ? -29.109 19.062 16.078 1 96.69 188 GLU A N 1
ATOM 1545 C CA . GLU A 1 188 ? -29.047 20.359 16.719 1 96.69 188 GLU A CA 1
ATOM 1546 C C . GLU A 1 188 ? -27.703 21.031 16.453 1 96.69 188 GLU A C 1
ATOM 1548 O O . GLU A 1 188 ? -27.641 22.234 16.141 1 96.69 188 GLU A O 1
ATOM 1553 N N . ARG A 1 189 ? -26.688 20.281 16.547 1 95.44 189 ARG A N 1
ATOM 1554 C CA . ARG A 1 189 ? -25.344 20.812 16.312 1 95.44 189 ARG A CA 1
ATOM 1555 C C . ARG A 1 189 ? -25.188 21.297 14.875 1 95.44 189 ARG A C 1
ATOM 1557 O O . ARG A 1 189 ? -24.625 22.359 14.633 1 95.44 189 ARG A O 1
ATOM 1564 N N . LYS A 1 190 ? -25.703 20.516 13.984 1 95.88 190 LYS A N 1
ATOM 1565 C CA . LYS A 1 190 ? -25.609 20.875 12.57 1 95.88 190 LYS A CA 1
ATOM 1566 C C . LYS A 1 190 ? -26.422 22.125 12.266 1 95.88 190 LYS A C 1
ATOM 1568 O O . LYS A 1 190 ? -25.984 22.984 11.5 1 95.88 190 LYS A O 1
ATOM 1573 N N . GLU A 1 191 ? -27.531 22.234 12.844 1 96.56 191 GLU A N 1
ATOM 1574 C CA . GLU A 1 191 ? -28.375 23.406 12.672 1 96.56 191 GLU A CA 1
ATOM 1575 C C . GLU A 1 191 ? -27.703 24.656 13.234 1 96.56 191 GLU A C 1
ATOM 1577 O O . GLU A 1 191 ? -27.812 25.734 12.656 1 96.56 191 GLU A O 1
ATOM 1582 N N . GLU A 1 192 ? -27.078 24.453 14.32 1 94.75 192 GLU A N 1
ATOM 1583 C CA . GLU A 1 192 ? -26.344 25.578 14.906 1 94.75 192 GLU A CA 1
ATOM 1584 C C . GLU A 1 192 ? -25.234 26.062 13.984 1 94.75 192 GLU A C 1
ATOM 1586 O O . GLU A 1 192 ? -25 27.266 13.852 1 94.75 192 GLU A O 1
ATOM 1591 N N . ILE A 1 193 ? -24.594 25.156 13.422 1 94.31 193 ILE A N 1
ATOM 1592 C CA . ILE A 1 193 ? -23.516 25.516 12.492 1 94.31 193 ILE A CA 1
ATOM 1593 C C . ILE A 1 193 ? -24.094 26.234 11.281 1 94.31 193 ILE A C 1
ATOM 1595 O O . ILE A 1 193 ? -23.547 27.25 10.836 1 94.31 193 ILE A O 1
ATOM 1599 N N . ILE A 1 194 ? -25.156 25.75 10.797 1 95.56 194 ILE A N 1
ATOM 1600 C CA . ILE A 1 194 ? -25.812 26.375 9.648 1 95.56 194 ILE A CA 1
ATOM 1601 C C . ILE A 1 194 ? -26.266 27.797 10.023 1 95.56 194 ILE A C 1
ATOM 1603 O O . ILE A 1 194 ? -26.094 28.734 9.25 1 95.56 194 ILE A O 1
ATOM 1607 N N . ALA A 1 195 ? -26.766 27.906 11.211 1 94.31 195 ALA A N 1
ATOM 1608 C CA . ALA A 1 195 ? -27.203 29.219 11.695 1 94.31 195 ALA A CA 1
ATOM 1609 C C . ALA A 1 195 ? -26.016 30.172 11.789 1 94.31 195 ALA A C 1
ATOM 1611 O O . ALA A 1 195 ? -26.141 31.359 11.453 1 94.31 195 ALA A O 1
ATOM 1612 N N . SER A 1 196 ? -24.984 29.625 12.242 1 93.06 196 SER A N 1
ATOM 1613 C CA . SER A 1 196 ? -23.781 30.438 12.344 1 93.06 196 SER A CA 1
ATOM 1614 C C . SER A 1 196 ? -23.297 30.906 10.969 1 93.06 196 SER A C 1
ATOM 1616 O O . SER A 1 196 ? -22.906 32.062 10.797 1 93.06 196 SER A O 1
ATOM 1618 N N . ARG A 1 197 ? -23.328 30.016 10.062 1 93 197 ARG A N 1
ATOM 1619 C CA . ARG A 1 197 ? -22.938 30.375 8.703 1 93 197 ARG A CA 1
ATOM 1620 C C . ARG A 1 197 ? -23.891 31.422 8.117 1 93 197 ARG A C 1
ATOM 1622 O O . ARG A 1 197 ? -23.453 32.344 7.422 1 93 197 ARG A O 1
ATOM 1629 N N . LYS A 1 198 ? -25.141 31.281 8.375 1 93.62 198 LYS A N 1
ATOM 1630 C CA . LYS A 1 198 ? -26.125 32.25 7.902 1 93.62 198 LYS A CA 1
ATOM 1631 C C . LYS A 1 198 ? -25.906 33.625 8.555 1 93.62 198 LYS A C 1
ATOM 1633 O O . LYS A 1 198 ? -26.109 34.656 7.926 1 93.62 198 LYS A O 1
ATOM 1638 N N . ASN A 1 199 ? -25.531 33.531 9.781 1 92.81 199 ASN A N 1
ATOM 1639 C CA . ASN A 1 199 ? -25.219 34.781 10.477 1 92.81 199 ASN A CA 1
ATOM 1640 C C . ASN A 1 199 ? -24.016 35.5 9.836 1 92.81 199 ASN A C 1
ATOM 1642 O O . ASN A 1 199 ? -23.984 36.719 9.797 1 92.81 199 ASN A O 1
ATOM 1646 N N . ASP A 1 200 ? -23.062 34.719 9.453 1 90.44 200 ASP A N 1
ATOM 1647 C CA . ASP A 1 200 ? -21.922 35.281 8.758 1 90.44 200 ASP A CA 1
ATOM 1648 C C . ASP A 1 200 ? -22.375 36.031 7.496 1 90.44 200 ASP A C 1
ATOM 1650 O O . ASP A 1 200 ? -21.875 37.125 7.199 1 90.44 200 ASP A O 1
ATOM 1654 N N . ILE A 1 201 ? -23.281 35.5 6.812 1 92.62 201 ILE A N 1
ATOM 1655 C CA . ILE A 1 201 ? -23.812 36.125 5.598 1 92.62 201 ILE A CA 1
ATOM 1656 C C . ILE A 1 201 ? -24.578 37.406 5.949 1 92.62 201 ILE A C 1
ATOM 1658 O O . ILE A 1 201 ? -24.422 38.438 5.297 1 92.62 201 ILE A O 1
ATOM 1662 N N . SER A 1 202 ? -25.359 37.312 7.039 1 92.44 202 SER A N 1
ATOM 1663 C CA . SER A 1 202 ? -26.156 38.469 7.477 1 92.44 202 SER A CA 1
ATOM 1664 C C . SER A 1 202 ? -25.266 39.594 7.938 1 92.44 202 SER A C 1
ATOM 1666 O O . SER A 1 202 ? -25.547 40.781 7.676 1 92.44 202 SER A O 1
ATOM 1668 N N . GLU A 1 203 ? -24.266 39.188 8.633 1 91.19 203 GLU A N 1
ATOM 1669 C CA . GLU A 1 203 ? -23.328 40.219 9.102 1 91.19 203 GLU A CA 1
ATOM 1670 C C . GLU A 1 203 ? -22.672 40.938 7.938 1 91.19 203 GLU A C 1
ATOM 1672 O O . GLU A 1 203 ? -22.469 42.156 7.996 1 91.19 203 GLU A O 1
ATOM 1677 N N . TYR A 1 204 ? -22.328 40.219 6.938 1 91.94 204 TYR A N 1
ATOM 1678 C CA . TYR A 1 204 ? -21.766 40.844 5.738 1 91.94 204 TYR A CA 1
ATOM 1679 C C . TYR A 1 204 ? -22.781 41.75 5.086 1 91.94 204 TYR A C 1
ATOM 1681 O O . TYR A 1 204 ? -22.453 42.906 4.73 1 91.94 204 TYR A O 1
ATOM 1689 N N . GLU A 1 205 ? -24.047 41.344 4.961 1 92 205 GLU A N 1
ATOM 1690 C CA . GLU A 1 205 ? -25.078 42.125 4.301 1 92 205 GLU A CA 1
ATOM 1691 C C . GLU A 1 205 ? -25.391 43.406 5.09 1 92 205 GLU A C 1
ATOM 1693 O O . GLU A 1 205 ? -25.609 44.469 4.504 1 92 205 GLU A O 1
ATOM 1698 N N . LYS A 1 206 ? -25.344 43.25 6.406 1 90.69 206 LYS A N 1
ATOM 1699 C CA . LYS A 1 206 ? -25.594 44.406 7.262 1 90.69 206 LYS A CA 1
ATOM 1700 C C . LYS A 1 206 ? -24.484 45.438 7.113 1 90.69 206 LYS A C 1
ATOM 1702 O O . LYS A 1 206 ? -24.766 46.625 6.988 1 90.69 206 LYS A O 1
ATOM 1707 N N . LEU A 1 207 ? -23.281 44.906 7.098 1 90.19 207 LEU A N 1
ATOM 1708 C CA . LEU A 1 207 ? -22.172 45.844 6.969 1 90.19 207 LEU A CA 1
ATOM 1709 C C . LEU A 1 207 ? -22.094 46.406 5.555 1 90.19 207 LEU A C 1
ATOM 1711 O O . LEU A 1 207 ? -21.734 47.562 5.363 1 90.19 207 LEU A O 1
ATOM 1715 N N . TYR A 1 208 ? -22.406 45.594 4.602 1 89.5 208 TYR A N 1
ATOM 1716 C CA . TYR A 1 208 ? -22.406 46.031 3.211 1 89.5 208 TYR A CA 1
ATOM 1717 C C . TYR A 1 208 ? -23.438 47.125 2.994 1 89.5 208 TYR A C 1
ATOM 1719 O O . TYR A 1 208 ? -23.188 48.094 2.268 1 89.5 208 TYR A O 1
ATOM 1727 N N . ALA A 1 209 ? -24.594 47.062 3.672 1 87.69 209 ALA A N 1
ATOM 1728 C CA . ALA A 1 209 ? -25.672 48.062 3.559 1 87.69 209 ALA A CA 1
ATOM 1729 C C . ALA A 1 209 ? -25.25 49.375 4.188 1 87.69 209 ALA A C 1
ATOM 1731 O O . ALA A 1 209 ? -25.703 50.438 3.754 1 87.69 209 ALA A O 1
ATOM 1732 N N . LYS A 1 210 ? -24.359 49.219 5.203 1 87.62 210 LYS A N 1
ATOM 1733 C CA . LYS A 1 210 ? -23.875 50.438 5.863 1 87.62 210 LYS A CA 1
ATOM 1734 C C . LYS A 1 210 ? -22.812 51.125 5.031 1 87.62 210 LYS A C 1
ATOM 1736 O O . LYS A 1 210 ? -22.484 52.281 5.262 1 87.62 210 LYS A O 1
ATOM 1741 N N . ASN A 1 211 ? -22.375 50.438 4.031 1 83.38 211 ASN A N 1
ATOM 1742 C CA . ASN A 1 211 ? -21.391 50.969 3.088 1 83.38 211 ASN A CA 1
ATOM 1743 C C . ASN A 1 211 ? -20.281 51.719 3.805 1 83.38 211 ASN A C 1
ATOM 1745 O O . ASN A 1 211 ? -20.141 52.938 3.627 1 83.38 211 ASN A O 1
ATOM 1749 N N . PRO A 1 212 ? -19.594 51.031 4.688 1 83.75 212 PRO A N 1
ATOM 1750 C CA . PRO A 1 212 ? -18.531 51.719 5.418 1 83.75 212 PRO A CA 1
ATOM 1751 C C . PRO A 1 212 ? -17.5 52.344 4.496 1 83.75 212 PRO A C 1
ATOM 1753 O O . PRO A 1 212 ? -17.062 51.719 3.525 1 83.75 212 PRO A O 1
ATOM 1756 N N . THR A 1 213 ? -17.219 53.625 4.703 1 80.44 213 THR A N 1
ATOM 1757 C CA . THR A 1 213 ? -16.266 54.375 3.885 1 80.44 213 THR A CA 1
ATOM 1758 C C . THR A 1 213 ? -14.891 54.438 4.555 1 80.44 213 THR A C 1
ATOM 1760 O O . THR A 1 213 ? -13.898 54.781 3.92 1 80.44 213 THR A O 1
ATOM 1763 N N . ASP A 1 214 ? -14.859 54.031 5.887 1 79.44 214 ASP A N 1
ATOM 1764 C CA . ASP A 1 214 ? -13.586 54.031 6.602 1 79.44 214 ASP A CA 1
ATOM 1765 C C . ASP A 1 214 ? -12.773 52.781 6.332 1 79.44 214 ASP A C 1
ATOM 1767 O O . ASP A 1 214 ? -13.328 51.75 5.898 1 79.44 214 ASP A O 1
ATOM 1771 N N . ASN A 1 215 ? -11.438 52.906 6.438 1 74 215 ASN A N 1
ATOM 1772 C CA . ASN A 1 215 ? -10.516 51.812 6.121 1 74 215 ASN A CA 1
ATOM 1773 C C . ASN A 1 215 ? -10.789 50.562 6.98 1 74 215 ASN A C 1
ATOM 1775 O O . ASN A 1 215 ? -10.711 49.438 6.496 1 74 215 ASN A O 1
ATOM 1779 N N . GLU A 1 216 ? -11.039 50.812 8.18 1 76.44 216 GLU A N 1
ATOM 1780 C CA . GLU A 1 216 ? -11.328 49.719 9.086 1 76.44 216 GLU A CA 1
ATOM 1781 C C . GLU A 1 216 ? -12.602 48.969 8.672 1 76.44 216 GLU A C 1
ATOM 1783 O O . GLU A 1 216 ? -12.656 47.75 8.695 1 76.44 216 GLU A O 1
ATOM 1788 N N . GLY A 1 217 ? -13.555 49.75 8.367 1 82.81 217 GLY A N 1
ATOM 1789 C CA . GLY A 1 217 ? -14.82 49.188 7.926 1 82.81 217 GLY A CA 1
ATOM 1790 C C . GLY A 1 217 ? -14.703 48.406 6.633 1 82.81 217 GLY A C 1
ATOM 1791 O O . GLY A 1 217 ? -15.297 47.344 6.492 1 82.81 217 GLY A O 1
ATOM 1792 N N . LYS A 1 218 ? -13.898 48.812 5.797 1 82.5 218 LYS A N 1
ATOM 1793 C CA . LYS A 1 218 ? -13.695 48.156 4.516 1 82.5 218 LYS A CA 1
ATOM 1794 C C . LYS A 1 218 ? -12.938 46.844 4.703 1 82.5 218 LYS A C 1
ATOM 1796 O O . LYS A 1 218 ? -13.234 45.844 4.039 1 82.5 218 LYS A O 1
ATOM 1801 N N . ALA A 1 219 ? -11.914 46.938 5.531 1 78.56 219 ALA A N 1
ATOM 1802 C CA . ALA A 1 219 ? -11.156 45.719 5.824 1 78.56 219 ALA A CA 1
ATOM 1803 C C . ALA A 1 219 ? -12.055 44.656 6.441 1 78.56 219 ALA A C 1
ATOM 1805 O O . ALA A 1 219 ? -11.969 43.5 6.078 1 78.56 219 ALA A O 1
ATOM 1806 N N . LYS A 1 220 ? -12.859 45.094 7.324 1 85.25 220 LYS A N 1
ATOM 1807 C CA . LYS A 1 220 ? -13.805 44.188 7.953 1 85.25 220 LYS A CA 1
ATOM 1808 C C . LYS A 1 220 ? -14.805 43.656 6.934 1 85.25 220 LYS A C 1
ATOM 1810 O O . LYS A 1 220 ? -15.188 42.469 6.996 1 85.25 220 LYS A O 1
ATOM 1815 N N . LEU A 1 221 ? -15.141 44.469 6.07 1 85.88 221 LEU A N 1
ATOM 1816 C CA . LEU A 1 221 ? -16.062 44.062 5.023 1 85.88 221 LEU A CA 1
ATOM 1817 C C . LEU A 1 221 ? -15.453 42.969 4.137 1 85.88 221 LEU A C 1
ATOM 1819 O O . LEU A 1 221 ? -16.125 42.031 3.73 1 85.88 221 LEU A O 1
ATOM 1823 N N . GLU A 1 222 ? -14.242 43.125 3.838 1 83.44 222 GLU A N 1
ATOM 1824 C CA . GLU A 1 222 ? -13.555 42.156 3.014 1 83.44 222 GLU A CA 1
ATOM 1825 C C . GLU A 1 222 ? -13.43 40.812 3.744 1 83.44 222 GLU A C 1
ATOM 1827 O O . GLU A 1 222 ? -13.578 39.75 3.137 1 83.44 222 GLU A O 1
ATOM 1832 N N . GLU A 1 223 ? -13.055 40.875 4.938 1 84.31 223 GLU A N 1
ATOM 1833 C CA . GLU A 1 223 ? -13 39.656 5.75 1 84.31 223 GLU A CA 1
ATOM 1834 C C . GLU A 1 223 ? -14.352 38.938 5.781 1 84.31 223 GLU A C 1
ATOM 1836 O O . GLU A 1 223 ? -14.422 37.719 5.648 1 84.31 223 GLU A O 1
ATOM 1841 N N . LEU A 1 224 ? -15.344 39.781 5.965 1 86.25 224 LEU A N 1
ATOM 1842 C CA . LEU A 1 224 ? -16.688 39.219 6.027 1 86.25 224 LEU A CA 1
ATOM 1843 C C . LEU A 1 224 ? -17.125 38.688 4.672 1 86.25 224 LEU A C 1
ATOM 1845 O O . LEU A 1 224 ? -17.906 37.75 4.594 1 86.25 224 LEU A O 1
ATOM 1849 N N . ARG A 1 225 ? -16.578 39.281 3.691 1 87.38 225 ARG A N 1
ATOM 1850 C CA . ARG A 1 225 ? -16.875 38.781 2.352 1 87.38 225 ARG A CA 1
ATOM 1851 C C . ARG A 1 225 ? -16.328 37.375 2.156 1 87.38 225 ARG A C 1
ATOM 1853 O O . ARG A 1 225 ? -17.031 36.5 1.627 1 87.38 225 ARG A O 1
ATOM 1860 N N . LYS A 1 226 ? -15.109 37.219 2.488 1 84.38 226 LYS A N 1
ATOM 1861 C CA . LYS A 1 226 ? -14.516 35.906 2.396 1 84.38 226 LYS A CA 1
ATOM 1862 C C . LYS A 1 226 ? -15.305 34.875 3.221 1 84.38 226 LYS A C 1
ATOM 1864 O O . LYS A 1 226 ? -15.531 33.75 2.777 1 84.38 226 LYS A O 1
ATOM 1869 N N . SER A 1 227 ? -15.656 35.281 4.309 1 86.44 227 SER A N 1
ATOM 1870 C CA . SER A 1 227 ? -16.453 34.406 5.18 1 86.44 227 SER A CA 1
ATOM 1871 C C . SER A 1 227 ? -17.797 34.094 4.559 1 86.44 227 SER A C 1
ATOM 1873 O O . SER A 1 227 ? -18.281 32.969 4.668 1 86.44 227 SER A O 1
ATOM 1875 N N . LYS A 1 228 ? -18.344 35.125 3.977 1 90.75 228 LYS A N 1
ATOM 1876 C CA . LYS A 1 228 ? -19.625 34.906 3.305 1 90.75 228 LYS A CA 1
ATOM 1877 C C . LYS A 1 228 ? -19.5 33.906 2.172 1 90.75 228 LYS A C 1
ATOM 1879 O O . LYS A 1 228 ? -20.328 33 2.043 1 90.75 228 LYS A O 1
ATOM 1884 N N . GLU A 1 229 ? -18.531 34.062 1.401 1 88.12 229 GLU A N 1
ATOM 1885 C CA . GLU A 1 229 ? -18.312 33.156 0.28 1 88.12 229 GLU A CA 1
ATOM 1886 C C . GLU A 1 229 ? -18.094 31.734 0.764 1 88.12 229 GLU A C 1
ATOM 1888 O O . GLU A 1 229 ? -18.625 30.797 0.182 1 88.12 229 GLU A O 1
ATOM 1893 N N . ALA A 1 230 ? -17.312 31.594 1.713 1 87.06 230 ALA A N 1
ATOM 1894 C CA . ALA A 1 230 ? -17.078 30.266 2.297 1 87.06 230 ALA A CA 1
ATOM 1895 C C . ALA A 1 230 ? -18.375 29.688 2.859 1 87.06 230 ALA A C 1
ATOM 1897 O O . ALA A 1 230 ? -18.641 28.484 2.695 1 87.06 230 ALA A O 1
ATOM 1898 N N . SER A 1 231 ? -19.078 30.5 3.48 1 89.69 231 SER A N 1
ATOM 1899 C CA . SER A 1 231 ? -20.344 30.062 4.082 1 89.69 231 SER A CA 1
ATOM 1900 C C . SER A 1 231 ? -21.359 29.656 3.016 1 89.69 231 SER A C 1
ATOM 1902 O O . SER A 1 231 ? -22.094 28.688 3.188 1 89.69 231 SER A O 1
ATOM 1904 N N . GLU A 1 232 ? -21.359 30.406 1.994 1 91.5 232 GLU A N 1
ATOM 1905 C CA . GLU A 1 232 ? -22.281 30.078 0.91 1 91.5 232 GLU A CA 1
ATOM 1906 C C . GLU A 1 232 ? -21.953 28.734 0.289 1 91.5 232 GLU A C 1
ATOM 1908 O O . GLU A 1 232 ? -22.859 28 -0.144 1 91.5 232 GLU A O 1
ATOM 1913 N N . LYS A 1 233 ? -20.734 28.406 0.272 1 88.88 233 LYS A N 1
ATOM 1914 C CA . LYS A 1 233 ? -20.297 27.109 -0.262 1 88.88 233 LYS A CA 1
ATOM 1915 C C . LYS A 1 233 ? -20.562 25.984 0.735 1 88.88 233 LYS A C 1
ATOM 1917 O O . LYS A 1 233 ? -20.859 24.859 0.341 1 88.88 233 LYS A O 1
ATOM 1922 N N . ASP A 1 234 ? -20.5 26.266 1.92 1 91.06 234 ASP A N 1
ATOM 1923 C CA . ASP A 1 234 ? -20.594 25.266 2.98 1 91.06 234 ASP A CA 1
ATOM 1924 C C . ASP A 1 234 ? -22.047 24.906 3.27 1 91.06 234 ASP A C 1
ATOM 1926 O O . ASP A 1 234 ? -22.359 23.766 3.602 1 91.06 234 ASP A O 1
ATOM 1930 N N . ILE A 1 235 ? -22.906 25.891 3.23 1 94.31 235 ILE A N 1
ATOM 1931 C CA . ILE A 1 235 ? -24.281 25.734 3.682 1 94.31 235 ILE A CA 1
ATOM 1932 C C . ILE A 1 235 ? -24.953 24.578 2.924 1 94.31 235 ILE A C 1
ATOM 1934 O O . ILE A 1 235 ? -25.547 23.688 3.533 1 94.31 235 ILE A O 1
ATOM 1938 N N . PRO A 1 236 ? -24.859 24.531 1.589 1 93.19 236 PRO A N 1
ATOM 1939 C CA . PRO A 1 236 ? -25.5 23.422 0.895 1 93.19 236 PRO A CA 1
ATOM 1940 C C . PRO A 1 236 ? -24.969 22.062 1.34 1 93.19 236 PRO A C 1
ATOM 1942 O O . PRO A 1 236 ? -25.719 21.078 1.408 1 93.19 236 PRO A O 1
ATOM 1945 N N . LYS A 1 237 ? -23.672 21.922 1.585 1 93.5 237 LYS A N 1
ATOM 1946 C CA . LYS A 1 237 ? -23.078 20.672 2.064 1 93.5 237 LYS A CA 1
ATOM 1947 C C . LYS A 1 237 ? -23.625 20.297 3.434 1 93.5 237 LYS A C 1
ATOM 1949 O O . LYS A 1 237 ? -23.969 19.125 3.668 1 93.5 237 LYS A O 1
ATOM 1954 N N . LEU A 1 238 ? -23.75 21.266 4.238 1 94.94 238 LEU A N 1
ATOM 1955 C CA . LEU A 1 238 ? -24.25 21.047 5.586 1 94.94 238 LEU A CA 1
ATOM 1956 C C . LEU A 1 238 ? -25.734 20.656 5.555 1 94.94 238 LEU A C 1
ATOM 1958 O O . LEU A 1 238 ? -26.172 19.844 6.367 1 94.94 238 LEU A O 1
ATOM 1962 N N . GLU A 1 239 ? -26.406 21.297 4.699 1 95.69 239 GLU A N 1
ATOM 1963 C CA . GLU A 1 239 ? -27.828 20.953 4.559 1 95.69 239 GLU A CA 1
ATOM 1964 C C . GLU A 1 239 ? -28 19.5 4.086 1 95.69 239 GLU A C 1
ATOM 1966 O O . GLU A 1 239 ? -28.922 18.828 4.508 1 95.69 239 GLU A O 1
ATOM 1971 N N . GLN A 1 240 ? -27.141 19.094 3.234 1 94.69 240 GLN A N 1
ATOM 1972 C CA . GLN A 1 240 ? -27.172 17.688 2.799 1 94.69 240 GLN A CA 1
ATOM 1973 C C . GLN A 1 240 ? -26.891 16.75 3.963 1 94.69 240 GLN A C 1
ATOM 1975 O O . GLN A 1 240 ? -27.547 15.711 4.102 1 94.69 240 GLN A O 1
ATOM 1980 N N . ASP A 1 241 ? -25.906 17.094 4.691 1 95.81 241 ASP A N 1
ATOM 1981 C CA . ASP A 1 241 ? -25.609 16.297 5.879 1 95.81 241 ASP A CA 1
ATOM 1982 C C . ASP A 1 241 ? -26.797 16.25 6.828 1 95.81 241 ASP A C 1
ATOM 1984 O O . ASP A 1 241 ? -27.094 15.211 7.414 1 95.81 241 ASP A O 1
ATOM 1988 N N . LEU A 1 242 ? -27.375 17.438 6.992 1 96.94 242 LEU A N 1
ATOM 1989 C CA . LEU A 1 242 ? -28.547 17.547 7.867 1 96.94 242 LEU A CA 1
ATOM 1990 C C . LEU A 1 242 ? -29.672 16.656 7.379 1 96.94 242 LEU A C 1
ATOM 1992 O O . LEU A 1 242 ? -30.391 16.047 8.188 1 96.94 242 LEU A O 1
ATOM 1996 N N . ALA A 1 243 ? -29.859 16.641 6.152 1 96.44 243 ALA A N 1
ATOM 1997 C CA . ALA A 1 243 ? -30.922 15.797 5.578 1 96.44 243 ALA A CA 1
ATOM 1998 C C . ALA A 1 243 ? -30.688 14.328 5.918 1 96.44 243 ALA A C 1
ATOM 2000 O O . ALA A 1 243 ? -31.641 13.594 6.184 1 96.44 243 ALA A O 1
ATOM 2001 N N . ILE A 1 244 ? -29.484 13.898 5.848 1 97.31 244 ILE A N 1
ATOM 2002 C CA . ILE A 1 244 ? -29.141 12.516 6.172 1 97.31 244 ILE A CA 1
ATOM 2003 C C . ILE A 1 244 ? -29.453 12.242 7.641 1 97.31 244 ILE A C 1
ATOM 2005 O O . ILE A 1 244 ? -30.047 11.211 7.977 1 97.31 244 ILE A O 1
ATOM 2009 N N . LEU A 1 245 ? -29.078 13.172 8.469 1 97.62 245 LEU A N 1
ATOM 2010 C CA . LEU A 1 245 ? -29.312 13.023 9.898 1 97.62 245 LEU A CA 1
ATOM 2011 C C . LEU A 1 245 ? -30.812 12.992 10.203 1 97.62 245 LEU A C 1
ATOM 2013 O O . LEU A 1 245 ? -31.266 12.203 11.031 1 97.62 245 LEU A O 1
ATOM 2017 N N . LYS A 1 246 ? -31.5 13.852 9.617 1 97.56 246 LYS A N 1
ATOM 2018 C CA . LYS A 1 246 ? -32.938 13.891 9.82 1 97.56 246 LYS A CA 1
ATOM 2019 C C . LYS A 1 246 ? -33.594 12.594 9.359 1 97.56 246 LYS A C 1
ATOM 2021 O O . LYS A 1 246 ? -34.531 12.102 10.008 1 97.56 246 LYS A O 1
ATOM 2026 N N . PHE A 1 247 ? -33.188 12.117 8.273 1 97.56 247 PHE A N 1
ATOM 2027 C CA . PHE A 1 247 ? -33.719 10.828 7.809 1 97.56 247 PHE A CA 1
ATOM 2028 C C . PHE A 1 247 ? -33.438 9.734 8.836 1 97.56 247 PHE A C 1
ATOM 2030 O O . PHE A 1 247 ? -34.312 8.93 9.133 1 97.56 247 PHE A O 1
ATOM 2037 N N . ARG A 1 248 ? -32.219 9.688 9.289 1 97.44 248 ARG A N 1
ATOM 2038 C CA . ARG A 1 248 ? -31.859 8.703 10.305 1 97.44 248 ARG A CA 1
ATOM 2039 C C . ARG A 1 248 ? -32.75 8.82 11.531 1 97.44 248 ARG A C 1
ATOM 2041 O O . ARG A 1 248 ? -33.219 7.809 12.055 1 97.44 248 ARG A O 1
ATOM 2048 N N . TYR A 1 249 ? -32.969 10.031 11.945 1 97.44 249 TYR A N 1
ATOM 2049 C CA . TYR A 1 249 ? -33.781 10.289 13.133 1 97.44 249 TYR A CA 1
ATOM 2050 C C . TYR A 1 249 ? -35.219 9.883 12.906 1 97.44 249 TYR A C 1
ATOM 2052 O O . TYR A 1 249 ? -35.812 9.195 13.734 1 97.44 249 TYR A O 1
ATOM 2060 N N . ASP A 1 250 ? -35.781 10.273 11.828 1 97 250 ASP A N 1
ATOM 2061 C CA . ASP A 1 250 ? -37.188 10.031 11.531 1 97 250 ASP A CA 1
ATOM 2062 C C . ASP A 1 250 ? -37.469 8.539 11.391 1 97 250 ASP A C 1
ATOM 2064 O O . ASP A 1 250 ? -38.562 8.07 11.727 1 97 250 ASP A O 1
ATOM 2068 N N . ASN A 1 251 ? -36.5 7.816 10.93 1 96.94 251 ASN A N 1
ATOM 2069 C CA . ASN A 1 251 ? -36.719 6.391 10.695 1 96.94 251 ASN A CA 1
ATOM 2070 C C . ASN A 1 251 ? -36.094 5.547 11.812 1 96.94 251 ASN A C 1
ATOM 2072 O O . ASN A 1 251 ? -36.062 4.32 11.727 1 96.94 251 ASN A O 1
ATOM 2076 N N . LYS A 1 252 ? -35.531 6.184 12.859 1 95.94 252 LYS A N 1
ATOM 2077 C CA . LYS A 1 252 ? -34.969 5.531 14.047 1 95.94 252 LYS A CA 1
ATOM 2078 C C . LYS A 1 252 ? -33.938 4.484 13.68 1 95.94 252 LYS A C 1
ATOM 2080 O O . LYS A 1 252 ? -34.031 3.33 14.102 1 95.94 252 LYS A O 1
ATOM 2085 N N . ILE A 1 253 ? -33.094 4.887 12.852 1 96.94 253 ILE A N 1
ATOM 2086 C CA . ILE A 1 253 ? -32 4 12.406 1 96.94 253 ILE A CA 1
ATOM 2087 C C . ILE A 1 253 ? -30.859 4.031 13.406 1 96.94 253 ILE A C 1
ATOM 2089 O O . ILE A 1 253 ? -30.297 5.094 13.68 1 96.94 253 ILE A O 1
ATOM 2093 N N . ASP A 1 254 ? -30.438 2.914 13.875 1 95.81 254 ASP A N 1
ATOM 2094 C CA . ASP A 1 254 ? -29.359 2.846 14.852 1 95.81 254 ASP A CA 1
ATOM 2095 C C . ASP A 1 254 ? -28 2.893 14.164 1 95.81 254 ASP A C 1
ATOM 2097 O O . ASP A 1 254 ? -27.906 3.098 12.953 1 95.81 254 ASP A O 1
ATOM 2101 N N . TYR A 1 255 ? -26.906 2.789 14.969 1 94.69 255 TYR A N 1
ATOM 2102 C CA . TYR A 1 255 ? -25.547 2.904 14.453 1 94.69 255 TYR A CA 1
ATOM 2103 C C . TYR A 1 255 ? -24.828 1.556 14.477 1 94.69 255 TYR A C 1
ATOM 2105 O O . TYR A 1 255 ? -23.609 1.495 14.539 1 94.69 255 TYR A O 1
ATOM 2113 N N . ASP A 1 256 ? -25.641 0.511 14.477 1 91.38 256 ASP A N 1
ATOM 2114 C CA . ASP A 1 256 ? -25.078 -0.836 14.508 1 91.38 256 ASP A CA 1
ATOM 2115 C C . ASP A 1 256 ? -24.5 -1.22 13.148 1 91.38 256 ASP A C 1
ATOM 2117 O O . ASP A 1 256 ? -25.125 -0.996 12.117 1 91.38 256 ASP A O 1
ATOM 2121 N N . LYS A 1 257 ? -23.359 -1.834 13.18 1 88.69 257 LYS A N 1
ATOM 2122 C CA . LYS A 1 257 ? -22.672 -2.205 11.953 1 88.69 257 LYS A CA 1
ATOM 2123 C C . LYS A 1 257 ? -23.375 -3.365 11.258 1 88.69 257 LYS A C 1
ATOM 2125 O O . LYS A 1 257 ? -23.125 -3.637 10.078 1 88.69 257 LYS A O 1
ATOM 2130 N N . ASN A 1 258 ? -24.266 -4.039 11.977 1 89.38 258 ASN A N 1
ATOM 2131 C CA . ASN A 1 258 ? -25.047 -5.121 11.375 1 89.38 258 ASN A CA 1
ATOM 2132 C C . ASN A 1 258 ? -26.328 -4.605 10.727 1 89.38 258 ASN A C 1
ATOM 2134 O O . ASN A 1 258 ? -27 -5.348 10.016 1 89.38 258 ASN A O 1
ATOM 2138 N N . ASN A 1 259 ? -26.609 -3.352 10.977 1 94 259 ASN A N 1
ATOM 2139 C CA . ASN A 1 259 ? -27.781 -2.715 10.367 1 94 259 ASN A CA 1
ATOM 2140 C C . ASN A 1 259 ? -27.453 -2.156 8.984 1 94 259 ASN A C 1
ATOM 2142 O O . ASN A 1 259 ? -26.688 -1.204 8.859 1 94 259 ASN A O 1
ATOM 2146 N N . TRP A 1 260 ? -28.109 -2.73 7.934 1 95 260 TRP A N 1
ATOM 2147 C CA . TRP A 1 260 ? -27.781 -2.346 6.566 1 95 260 TRP A CA 1
ATOM 2148 C C . TRP A 1 260 ? -28.141 -0.887 6.309 1 95 260 TRP A C 1
ATOM 2150 O O . TRP A 1 260 ? -27.516 -0.221 5.48 1 95 260 TRP A O 1
ATOM 2160 N N . LYS A 1 261 ? -29.125 -0.388 6.98 1 97 261 LYS A N 1
ATOM 2161 C CA . LYS A 1 261 ? -29.5 1.011 6.801 1 97 261 LYS A CA 1
ATOM 2162 C C . LYS A 1 261 ? -28.406 1.946 7.301 1 97 261 LYS A C 1
ATOM 2164 O O . LYS A 1 261 ? -28.109 2.959 6.664 1 97 261 LYS A O 1
ATOM 2169 N N . ASN A 1 262 ? -27.875 1.587 8.43 1 96.12 262 ASN A N 1
ATOM 2170 C CA . ASN A 1 262 ? -26.719 2.336 8.914 1 96.12 262 ASN A CA 1
ATOM 2171 C C . ASN A 1 262 ? -25.562 2.285 7.918 1 96.12 262 ASN A C 1
ATOM 2173 O O . ASN A 1 262 ? -24.938 3.309 7.625 1 96.12 262 ASN A O 1
ATOM 2177 N N . ASN A 1 263 ? -25.328 1.133 7.43 1 94.75 263 ASN A N 1
ATOM 2178 C CA . ASN A 1 263 ? -24.234 0.964 6.484 1 94.75 263 ASN A CA 1
ATOM 2179 C C . ASN A 1 263 ? -24.453 1.776 5.211 1 94.75 263 ASN A C 1
ATOM 2181 O O . ASN A 1 263 ? -23.516 2.32 4.641 1 94.75 263 ASN A O 1
ATOM 2185 N N . SER A 1 264 ? -25.656 1.836 4.777 1 96.25 264 SER A N 1
ATOM 2186 C CA . SER A 1 264 ? -26 2.631 3.604 1 96.25 264 SER A CA 1
ATOM 2187 C C . SER A 1 264 ? -25.766 4.117 3.855 1 96.25 264 SER A C 1
ATOM 2189 O O . SER A 1 264 ? -25.266 4.828 2.99 1 96.25 264 SER A O 1
ATOM 2191 N N . ILE A 1 265 ? -26.156 4.551 4.98 1 96.94 265 ILE A N 1
ATOM 2192 C CA . ILE A 1 265 ? -25.984 5.953 5.344 1 96.94 265 ILE A CA 1
ATOM 2193 C C . ILE A 1 265 ? -24.484 6.293 5.398 1 96.94 265 ILE A C 1
ATOM 2195 O O . ILE A 1 265 ? -24.062 7.312 4.855 1 96.94 265 ILE A O 1
ATOM 2199 N N . VAL A 1 266 ? -23.766 5.406 6.039 1 94.44 266 VAL A N 1
ATOM 2200 C CA . VAL A 1 266 ? -22.328 5.609 6.137 1 94.44 266 VAL A CA 1
ATOM 2201 C C . VAL A 1 266 ? -21.719 5.656 4.738 1 94.44 266 VAL A C 1
ATOM 2203 O O . VAL A 1 266 ? -20.828 6.465 4.469 1 94.44 266 VAL A O 1
ATOM 2206 N N . ALA A 1 267 ? -22.188 4.816 3.91 1 93.81 267 ALA A N 1
ATOM 2207 C CA . ALA A 1 267 ? -21.703 4.797 2.531 1 93.81 267 ALA A CA 1
ATOM 2208 C C . ALA A 1 267 ? -22.031 6.105 1.818 1 93.81 267 ALA A C 1
ATOM 2210 O O . ALA A 1 267 ? -21.203 6.645 1.081 1 93.81 267 ALA A O 1
ATOM 2211 N N . ILE A 1 268 ? -23.203 6.613 1.993 1 95.88 268 ILE A N 1
ATOM 2212 C CA . ILE A 1 268 ? -23.594 7.883 1.399 1 95.88 268 ILE A CA 1
ATOM 2213 C C . ILE A 1 268 ? -22.672 8.992 1.889 1 95.88 268 ILE A C 1
ATOM 2215 O O . ILE A 1 268 ? -22.172 9.797 1.092 1 95.88 268 ILE A O 1
ATOM 2219 N N . GLU A 1 269 ? -22.438 8.977 3.152 1 94.5 269 GLU A N 1
ATOM 2220 C CA . GLU A 1 269 ? -21.562 9.992 3.73 1 94.5 269 GLU A CA 1
ATOM 2221 C C . GLU A 1 269 ? -20.156 9.906 3.137 1 94.5 269 GLU A C 1
ATOM 2223 O O . GLU A 1 269 ? -19.547 10.938 2.816 1 94.5 269 GLU A O 1
ATOM 2228 N N . SER A 1 270 ? -19.75 8.711 3.025 1 90.75 270 SER A N 1
ATOM 2229 C CA . SER A 1 270 ? -18.406 8.5 2.467 1 90.75 270 SER A CA 1
ATOM 2230 C C . SER A 1 270 ? -18.344 8.969 1.018 1 90.75 270 SER A C 1
ATOM 2232 O O . SER A 1 270 ? -17.375 9.633 0.621 1 90.75 270 SER A O 1
ATOM 2234 N N . GLU A 1 271 ? -19.266 8.633 0.237 1 91.06 271 GLU A N 1
ATOM 2235 C CA . GLU A 1 271 ? -19.312 9.055 -1.161 1 91.06 271 GLU A CA 1
ATOM 2236 C C . GLU A 1 271 ? -19.438 10.57 -1.278 1 91.06 271 GLU A C 1
ATOM 2238 O O . GLU A 1 271 ? -18.828 11.18 -2.172 1 91.06 271 GLU A O 1
ATOM 2243 N N . LEU A 1 272 ? -20.188 11.141 -0.408 1 93.12 272 LEU A N 1
ATOM 2244 C CA . LEU A 1 272 ? -20.344 12.594 -0.413 1 93.12 272 LEU A CA 1
ATOM 2245 C C . LEU A 1 272 ? -19.031 13.281 -0.081 1 93.12 272 LEU A C 1
ATOM 2247 O O . LEU A 1 272 ? -18.672 14.281 -0.712 1 93.12 272 LEU A O 1
ATOM 2251 N N . GLU A 1 273 ? -18.359 12.75 0.886 1 89 273 GLU A N 1
ATOM 2252 C CA . GLU A 1 273 ? -17.062 13.305 1.241 1 89 273 GLU A CA 1
ATOM 2253 C C . GLU A 1 273 ? -16.094 13.242 0.062 1 89 273 GLU A C 1
ATOM 2255 O O . GLU A 1 273 ? -15.375 14.203 -0.216 1 89 273 GLU A O 1
ATOM 2260 N N . ALA A 1 274 ? -16.156 12.164 -0.549 1 83.75 274 ALA A N 1
ATOM 2261 C CA . ALA A 1 274 ? -15.289 12.008 -1.712 1 83.75 274 ALA A CA 1
ATOM 2262 C C . ALA A 1 274 ? -15.719 12.93 -2.85 1 83.75 274 ALA A C 1
ATOM 2264 O O . ALA A 1 274 ? -14.875 13.508 -3.539 1 83.75 274 ALA A O 1
ATOM 2265 N N . PHE A 1 275 ? -17 13.031 -2.998 1 87.75 275 PHE A N 1
ATOM 2266 C CA . PHE A 1 275 ? -17.562 13.875 -4.051 1 87.75 275 PHE A CA 1
ATOM 2267 C C . PHE A 1 275 ? -17.219 15.344 -3.807 1 87.75 275 PHE A C 1
ATOM 2269 O O . PHE A 1 275 ? -16.984 16.094 -4.754 1 87.75 275 PHE A O 1
ATOM 2276 N N . ARG A 1 276 ? -17.047 15.68 -2.555 1 88.69 276 ARG A N 1
ATOM 2277 C CA . ARG A 1 276 ? -16.844 17.078 -2.178 1 88.69 276 ARG A CA 1
ATOM 2278 C C . ARG A 1 276 ? -15.375 17.469 -2.264 1 88.69 276 ARG A C 1
ATOM 2280 O O . ARG A 1 276 ? -15.031 18.641 -2.139 1 88.69 276 ARG A O 1
ATOM 2287 N N . MET A 1 277 ? -14.602 16.469 -2.467 1 81.06 277 MET A N 1
ATOM 2288 C CA . MET A 1 277 ? -13.195 16.797 -2.643 1 81.06 277 MET A CA 1
ATOM 2289 C C . MET A 1 277 ? -12.969 17.562 -3.949 1 81.06 277 MET A C 1
ATOM 2291 O O . MET A 1 277 ? -13.406 17.109 -5.012 1 81.06 277 MET A O 1
ATOM 2295 N N . GLU A 1 278 ? -12.383 18.609 -3.768 1 78.25 278 GLU A N 1
ATOM 2296 C CA . GLU A 1 278 ? -12.18 19.453 -4.941 1 78.25 278 GLU A CA 1
ATOM 2297 C C . GLU A 1 278 ? -11.109 18.875 -5.863 1 78.25 278 GLU A C 1
ATOM 2299 O O . GLU A 1 278 ? -10.148 18.25 -5.395 1 78.25 278 GLU A O 1
ATOM 2304 N N . MET A 1 279 ? -11.438 19.016 -7.129 1 80.81 279 MET A N 1
ATOM 2305 C CA . MET A 1 279 ? -10.461 18.609 -8.133 1 80.81 279 MET A CA 1
ATOM 2306 C C . MET A 1 279 ? -9.203 19.453 -8.055 1 80.81 279 MET A C 1
ATOM 2308 O O . MET A 1 279 ? -9.281 20.672 -7.871 1 80.81 279 MET A O 1
ATOM 2312 N N . PHE A 1 280 ? -8.227 18.672 -8.078 1 68.44 280 PHE A N 1
ATOM 2313 C CA . PHE A 1 280 ? -6.992 19.453 -8.133 1 68.44 280 PHE A CA 1
ATOM 2314 C C . PHE A 1 280 ? -6.926 20.266 -9.414 1 68.44 280 PHE A C 1
ATOM 2316 O O . PHE A 1 280 ? -7.32 19.797 -10.484 1 68.44 280 PHE A O 1
ATOM 2323 N N . ASP A 1 281 ? -6.703 21.5 -9.078 1 69.31 281 ASP A N 1
ATOM 2324 C CA . ASP A 1 281 ? -6.371 22.25 -10.289 1 69.31 281 ASP A CA 1
ATOM 2325 C C . ASP A 1 281 ? -5.016 21.828 -10.844 1 69.31 281 ASP A C 1
ATOM 2327 O O . ASP A 1 281 ? -4.348 20.953 -10.273 1 69.31 281 ASP A O 1
ATOM 2331 N N . GLU A 1 282 ? -4.812 22.094 -12.047 1 64.56 282 GLU A N 1
ATOM 2332 C CA . GLU A 1 282 ? -3.615 21.625 -12.734 1 64.56 282 GLU A CA 1
ATOM 2333 C C . GLU A 1 282 ? -2.371 21.844 -11.875 1 64.56 282 GLU A C 1
ATOM 2335 O O . GLU A 1 282 ? -1.498 20.969 -11.805 1 64.56 282 GLU A O 1
ATOM 2340 N N . LYS A 1 283 ? -2.479 22.953 -11.016 1 55.12 283 LYS A N 1
ATOM 2341 C CA . LYS A 1 283 ? -1.352 23.266 -10.141 1 55.12 283 LYS A CA 1
ATOM 2342 C C . LYS A 1 283 ? -1.245 22.266 -8.992 1 55.12 283 LYS A C 1
ATOM 2344 O O . LYS A 1 283 ? -0.172 21.703 -8.75 1 55.12 283 LYS A O 1
ATOM 2349 N N . ALA A 1 284 ? -2.248 22.188 -8.328 1 62.12 284 ALA A N 1
ATOM 2350 C CA . ALA A 1 284 ? -2.303 21.281 -7.184 1 62.12 284 ALA A CA 1
ATOM 2351 C C . ALA A 1 284 ? -1.986 19.844 -7.605 1 62.12 284 ALA A C 1
ATOM 2353 O O . ALA A 1 284 ? -1.34 19.094 -6.859 1 62.12 284 ALA A O 1
ATOM 2354 N N . PHE A 1 285 ? -2.352 19.547 -8.859 1 67 285 PHE A N 1
ATOM 2355 C CA . PHE A 1 285 ? -2.119 18.203 -9.383 1 67 285 PHE A CA 1
ATOM 2356 C C . PHE A 1 285 ? -0.629 17.953 -9.586 1 67 285 PHE A C 1
ATOM 2358 O O . PHE A 1 285 ? -0.12 16.891 -9.234 1 67 285 PHE A O 1
ATOM 2365 N N . ASN A 1 286 ? -0.116 18.875 -10.094 1 55.5 286 ASN A N 1
ATOM 2366 C CA . ASN A 1 286 ? 1.307 18.719 -10.375 1 55.5 286 ASN A CA 1
ATOM 2367 C C . ASN A 1 286 ? 2.123 18.625 -9.086 1 55.5 286 ASN A C 1
ATOM 2369 O O . ASN A 1 286 ? 3.135 17.922 -9.039 1 55.5 286 ASN A O 1
ATOM 2373 N N . ILE A 1 287 ? 1.604 19.359 -8.086 1 50.34 287 ILE A N 1
ATOM 2374 C CA . ILE A 1 287 ? 2.256 19.266 -6.781 1 50.34 287 ILE A CA 1
ATOM 2375 C C . ILE A 1 287 ? 1.997 17.906 -6.164 1 50.34 287 ILE A C 1
ATOM 2377 O O . ILE A 1 287 ? 2.9 17.297 -5.586 1 50.34 287 ILE A O 1
ATOM 2381 N N . ALA A 1 288 ? 0.806 17.562 -6.367 1 54.28 288 ALA A N 1
ATOM 2382 C CA . ALA A 1 288 ? 0.407 16.266 -5.809 1 54.28 288 ALA A CA 1
ATOM 2383 C C . ALA A 1 288 ? 1.107 15.117 -6.523 1 54.28 288 ALA A C 1
ATOM 2385 O O . ALA A 1 288 ? 1.34 14.055 -5.938 1 54.28 288 ALA A O 1
ATOM 2386 N N . LEU A 1 289 ? 1.392 15.234 -7.84 1 51.97 289 LEU A N 1
ATOM 2387 C CA . LEU A 1 289 ? 2.018 14.203 -8.664 1 51.97 289 LEU A CA 1
ATOM 2388 C C . LEU A 1 289 ? 3.305 13.703 -8.016 1 51.97 289 LEU A C 1
ATOM 2390 O O . LEU A 1 289 ? 3.65 12.523 -8.141 1 51.97 289 LEU A O 1
ATOM 2394 N N . SER A 1 290 ? 4.148 14.664 -7.492 1 46.72 290 SER A N 1
ATOM 2395 C CA . SER A 1 290 ? 5.445 14.234 -6.973 1 46.72 290 SER A CA 1
ATOM 2396 C C . SER A 1 290 ? 5.285 13.164 -5.898 1 46.72 290 SER A C 1
ATOM 2398 O O . SER A 1 290 ? 6.164 12.32 -5.719 1 46.72 290 SER A O 1
ATOM 2400 N N . SER A 1 291 ? 4.215 13.219 -5.195 1 48.97 291 SER A N 1
ATOM 2401 C CA . SER A 1 291 ? 4.25 12.328 -4.039 1 48.97 291 SER A CA 1
ATOM 2402 C C . SER A 1 291 ? 3.293 11.156 -4.215 1 48.97 291 SER A C 1
ATOM 2404 O O . SER A 1 291 ? 3.596 10.031 -3.807 1 48.97 291 SER A O 1
ATOM 2406 N N . GLU A 1 292 ? 2.049 11.578 -4.73 1 50.16 292 GLU A N 1
ATOM 2407 C CA . GLU A 1 292 ? 1.013 10.594 -4.418 1 50.16 292 GLU A CA 1
ATOM 2408 C C . GLU A 1 292 ? 0.235 10.195 -5.672 1 50.16 292 GLU A C 1
ATOM 2410 O O . GLU A 1 292 ? -0.468 9.188 -5.676 1 50.16 292 GLU A O 1
ATOM 2415 N N . THR A 1 293 ? 0.451 10.906 -6.789 1 54.41 293 THR A N 1
ATOM 2416 C CA . THR A 1 293 ? -0.592 10.609 -7.766 1 54.41 293 THR A CA 1
ATOM 2417 C C . THR A 1 293 ? -0.054 9.719 -8.883 1 54.41 293 THR A C 1
ATOM 2419 O O . THR A 1 293 ? 1.098 9.859 -9.297 1 54.41 293 THR A O 1
ATOM 2422 N N . LEU A 1 294 ? -0.815 8.68 -9.18 1 58.19 294 LEU A N 1
ATOM 2423 C CA . LEU A 1 294 ? -0.517 7.684 -10.203 1 58.19 294 LEU A CA 1
ATOM 2424 C C . LEU A 1 294 ? -0.806 8.234 -11.602 1 58.19 294 LEU A C 1
ATOM 2426 O O . LEU A 1 294 ? -0.399 7.645 -12.602 1 58.19 294 LEU A O 1
ATOM 2430 N N . ALA A 1 295 ? -1.512 9.453 -11.711 1 57.28 295 ALA A N 1
ATOM 2431 C CA . ALA A 1 295 ? -1.895 9.906 -13.039 1 57.28 295 ALA A CA 1
ATOM 2432 C C . ALA A 1 295 ? -0.679 10.398 -13.82 1 57.28 295 ALA A C 1
ATOM 2434 O O . ALA A 1 295 ? 0.193 11.07 -13.273 1 57.28 295 ALA A O 1
ATOM 2435 N N . SER A 1 296 ? -0.68 9.898 -14.969 1 59.66 296 SER A N 1
ATOM 2436 C CA . SER A 1 296 ? 0.455 10.219 -15.828 1 59.66 296 SER A CA 1
ATOM 2437 C C . SER A 1 296 ? 0.344 11.641 -16.375 1 59.66 296 SER A C 1
ATOM 2439 O O . SER A 1 296 ? 1.352 12.258 -16.734 1 59.66 296 SER A O 1
ATOM 2441 N N . SER A 1 297 ? -1.008 12.133 -16.578 1 64.25 297 SER A N 1
ATOM 2442 C CA . SER A 1 297 ? -1.215 13.477 -17.125 1 64.25 297 SER A CA 1
ATOM 2443 C C . SER A 1 297 ? -2.398 14.164 -16.453 1 64.25 297 SER A C 1
ATOM 2445 O O . SER A 1 297 ? -3.266 13.5 -15.875 1 64.25 297 SER A O 1
ATOM 2447 N N . TYR A 1 298 ? -2.512 15.414 -16.438 1 70.44 298 TYR A N 1
ATOM 2448 C CA . TYR A 1 298 ? -3.596 16.188 -15.844 1 70.44 298 TYR A CA 1
ATOM 2449 C C . TYR A 1 298 ? -4.914 15.914 -16.562 1 70.44 298 TYR A C 1
ATOM 2451 O O . TYR A 1 298 ? -5.965 15.82 -15.922 1 70.44 298 TYR A O 1
ATOM 2459 N N . ASP A 1 299 ? -4.785 15.789 -17.891 1 73.56 299 ASP A N 1
ATOM 2460 C CA . ASP A 1 299 ? -6.004 15.484 -18.641 1 73.56 299 ASP A CA 1
ATOM 2461 C C . ASP A 1 299 ? -6.602 14.156 -18.203 1 73.56 299 ASP A C 1
ATOM 2463 O O . ASP A 1 299 ? -7.82 14.031 -18.062 1 73.56 299 ASP A O 1
ATOM 2467 N N . GLU A 1 300 ? -5.723 13.297 -18.031 1 73.5 300 GLU A N 1
ATOM 2468 C CA . GLU A 1 300 ? -6.184 11.992 -17.562 1 73.5 300 GLU A CA 1
ATOM 2469 C C . GLU A 1 300 ? -6.758 12.086 -16.141 1 73.5 300 GLU A C 1
ATOM 2471 O O . GLU A 1 300 ? -7.773 11.461 -15.844 1 73.5 300 GLU A O 1
ATOM 2476 N N . TYR A 1 301 ? -6.109 12.898 -15.445 1 75.12 301 TYR A N 1
ATOM 2477 C CA . TYR A 1 301 ? -6.594 13.109 -14.086 1 75.12 301 TYR A CA 1
ATOM 2478 C C . TYR A 1 301 ? -7.988 13.719 -14.094 1 75.12 301 TYR A C 1
ATOM 2480 O O . TYR A 1 301 ? -8.875 13.266 -13.359 1 75.12 301 TYR A O 1
ATOM 2488 N N . VAL A 1 302 ? -8.125 14.695 -14.938 1 80 302 VAL A N 1
ATOM 2489 C CA . VAL A 1 302 ? -9.406 15.391 -15.008 1 80 302 VAL A CA 1
ATOM 2490 C C . VAL A 1 302 ? -10.492 14.43 -15.484 1 80 302 VAL A C 1
ATOM 2492 O O . VAL A 1 302 ? -11.594 14.406 -14.922 1 80 302 VAL A O 1
ATOM 2495 N N . GLU A 1 303 ? -10.227 13.695 -16.469 1 80 303 GLU A N 1
ATOM 2496 C CA . GLU A 1 303 ? -11.188 12.734 -16.984 1 80 303 GLU A CA 1
ATOM 2497 C C . GLU A 1 303 ? -11.562 11.695 -15.922 1 80 303 GLU A C 1
ATOM 2499 O O . GLU A 1 303 ? -12.734 11.367 -15.75 1 80 303 GLU A O 1
ATOM 2504 N N . ASN A 1 304 ? -10.602 11.234 -15.266 1 77.5 304 ASN A N 1
ATOM 2505 C CA . ASN A 1 304 ? -10.836 10.234 -14.227 1 77.5 304 ASN A CA 1
ATOM 2506 C C . ASN A 1 304 ? -11.633 10.812 -13.062 1 77.5 304 ASN A C 1
ATOM 2508 O O . ASN A 1 304 ? -12.484 10.141 -12.492 1 77.5 304 ASN A O 1
ATOM 2512 N N . TYR A 1 305 ? -11.242 11.992 -12.766 1 79.38 305 TYR A N 1
ATOM 2513 C CA . TYR A 1 305 ? -11.953 12.68 -11.695 1 79.38 305 TYR A CA 1
ATOM 2514 C C . TYR A 1 305 ? -13.438 12.828 -12.031 1 79.38 305 TYR A C 1
ATOM 2516 O O . TYR A 1 305 ? -14.297 12.531 -11.195 1 79.38 305 TYR A O 1
ATOM 2524 N N . LYS A 1 306 ? -13.688 13.25 -13.172 1 84.81 306 LYS A N 1
ATOM 2525 C CA . LYS A 1 306 ? -15.07 13.445 -13.594 1 84.81 306 LYS A CA 1
ATOM 2526 C C . LYS A 1 306 ? -15.82 12.117 -13.633 1 84.81 306 LYS A C 1
ATOM 2528 O O . LYS A 1 306 ? -16.969 12.039 -13.203 1 84.81 306 LYS A O 1
ATOM 2533 N N . LYS A 1 307 ? -15.203 11.164 -14.164 1 83.19 307 LYS A N 1
ATOM 2534 C CA . LYS A 1 307 ? -15.82 9.836 -14.219 1 83.19 307 LYS A CA 1
ATOM 2535 C C . LYS A 1 307 ? -16.109 9.305 -12.812 1 83.19 307 LYS A C 1
ATOM 2537 O O . LYS A 1 307 ? -17.188 8.766 -12.555 1 83.19 307 LYS A O 1
ATOM 2542 N N . ALA A 1 308 ? -15.148 9.445 -11.992 1 81.81 308 ALA A N 1
ATOM 2543 C CA . ALA A 1 308 ? -15.312 8.992 -10.617 1 81.81 308 ALA A CA 1
ATOM 2544 C C . ALA A 1 308 ? -16.484 9.711 -9.938 1 81.81 308 ALA A C 1
ATOM 2546 O O . ALA A 1 308 ? -17.266 9.086 -9.219 1 81.81 308 ALA A O 1
ATOM 2547 N N . ASN A 1 309 ? -16.578 10.961 -10.172 1 87.38 309 ASN A N 1
ATOM 2548 C CA . ASN A 1 309 ? -17.641 11.742 -9.547 1 87.38 309 ASN A CA 1
ATOM 2549 C C . ASN A 1 309 ? -19.016 11.344 -10.086 1 87.38 309 ASN A C 1
ATOM 2551 O O . ASN A 1 309 ? -20 11.328 -9.344 1 87.38 309 ASN A O 1
ATOM 2555 N N . THR A 1 310 ? -19.062 11.086 -11.375 1 87.69 310 THR A N 1
ATOM 2556 C CA . THR A 1 310 ? -20.312 10.625 -11.945 1 87.69 310 THR A CA 1
ATOM 2557 C C . THR A 1 310 ? -20.766 9.312 -11.305 1 87.69 310 THR A C 1
ATOM 2559 O O . THR A 1 310 ? -21.938 9.148 -10.969 1 87.69 310 THR A O 1
ATOM 2562 N N . LEU A 1 311 ? -19.828 8.5 -11.125 1 86.62 311 LEU A N 1
ATOM 2563 C CA . LEU A 1 311 ? -20.141 7.215 -10.5 1 86.62 311 LEU A CA 1
ATOM 2564 C C . LEU A 1 311 ? -20.562 7.402 -9.047 1 86.62 311 LEU A C 1
ATOM 2566 O O . LEU A 1 311 ? -21.438 6.691 -8.555 1 86.62 311 LEU A O 1
ATOM 2570 N N . ARG A 1 312 ? -19.938 8.305 -8.414 1 90.12 312 ARG A N 1
ATOM 2571 C CA . ARG A 1 312 ? -20.281 8.578 -7.02 1 90.12 312 ARG A CA 1
ATOM 2572 C C . ARG A 1 312 ? -21.703 9.109 -6.898 1 90.12 312 ARG A C 1
ATOM 2574 O O . ARG A 1 312 ? -22.453 8.703 -6.004 1 90.12 312 ARG A O 1
ATOM 2581 N N . VAL A 1 313 ? -22.062 10.016 -7.793 1 92 313 VAL A N 1
ATOM 2582 C CA . VAL A 1 313 ? -23.406 10.578 -7.789 1 92 313 VAL A CA 1
ATOM 2583 C C . VAL A 1 313 ? -24.422 9.469 -8.023 1 92 313 VAL A C 1
ATOM 2585 O O . VAL A 1 313 ? -25.469 9.422 -7.371 1 92 313 VAL A O 1
ATOM 2588 N N . GLU A 1 314 ? -24.094 8.617 -8.953 1 92.31 314 GLU A N 1
ATOM 2589 C CA . GLU A 1 314 ? -24.984 7.492 -9.234 1 92.31 314 GLU A CA 1
ATOM 2590 C C . GLU A 1 314 ? -25.125 6.578 -8.016 1 92.31 314 GLU A C 1
ATOM 2592 O O . GLU A 1 314 ? -26.219 6.129 -7.688 1 92.31 314 GLU A O 1
ATOM 2597 N N . LYS A 1 315 ? -24.016 6.328 -7.391 1 92.69 315 LYS A N 1
ATOM 2598 C CA . LYS A 1 315 ? -24.031 5.465 -6.215 1 92.69 315 LYS A CA 1
ATOM 2599 C C . LYS A 1 315 ? -24.844 6.086 -5.086 1 92.69 315 LYS A C 1
ATOM 2601 O O . LYS A 1 315 ? -25.594 5.387 -4.398 1 92.69 315 LYS A O 1
ATOM 2606 N N . ILE A 1 316 ? -24.688 7.359 -4.906 1 94.75 316 ILE A N 1
ATOM 2607 C CA . ILE A 1 316 ? -25.438 8.062 -3.877 1 94.75 316 ILE A CA 1
ATOM 2608 C C . ILE A 1 316 ? -26.938 7.961 -4.176 1 94.75 316 ILE A C 1
ATOM 2610 O O . ILE A 1 316 ? -27.734 7.684 -3.277 1 94.75 316 ILE A O 1
ATOM 2614 N N . LYS A 1 317 ? -27.266 8.125 -5.398 1 94.25 317 LYS A N 1
ATOM 2615 C CA . LYS A 1 317 ? -28.656 8.016 -5.816 1 94.25 317 LYS A CA 1
ATOM 2616 C C . LYS A 1 317 ? -29.203 6.613 -5.547 1 94.25 317 LYS A C 1
ATOM 2618 O O . LYS A 1 317 ? -30.328 6.461 -5.078 1 94.25 317 LYS A O 1
ATOM 2623 N N . GLU A 1 318 ? -28.453 5.664 -5.836 1 95.56 318 GLU A N 1
ATOM 2624 C CA . GLU A 1 318 ? -28.844 4.277 -5.609 1 95.56 318 GLU A CA 1
ATOM 2625 C C . GLU A 1 318 ? -29.047 4 -4.121 1 95.56 318 GLU A C 1
ATOM 2627 O O . GLU A 1 318 ? -30.031 3.363 -3.734 1 95.56 318 GLU A O 1
ATOM 2632 N N . LEU A 1 319 ? -28.156 4.477 -3.336 1 96.25 319 LEU A N 1
ATOM 2633 C CA . LEU A 1 319 ? -28.219 4.238 -1.897 1 96.25 319 LEU A CA 1
ATOM 2634 C C . LEU A 1 319 ? -29.422 4.93 -1.286 1 96.25 319 LEU A C 1
ATOM 2636 O O . LEU A 1 319 ? -30.141 4.344 -0.461 1 96.25 319 LEU A O 1
ATOM 2640 N N . TRP A 1 320 ? -29.672 6.125 -1.703 1 95.88 320 TRP A N 1
ATOM 2641 C CA . TRP A 1 320 ? -30.828 6.848 -1.206 1 95.88 320 TRP A CA 1
ATOM 2642 C C . TRP A 1 320 ? -32.125 6.137 -1.599 1 95.88 320 TRP A C 1
ATOM 2644 O O . TRP A 1 320 ? -33.031 5.977 -0.775 1 95.88 320 TRP A O 1
ATOM 2654 N N . TYR A 1 321 ? -32.25 5.746 -2.818 1 95.75 321 TYR A N 1
ATOM 2655 C CA . TYR A 1 321 ? -33.406 5.012 -3.279 1 95.75 321 TYR A CA 1
ATOM 2656 C C . TYR A 1 321 ? -33.594 3.725 -2.484 1 95.75 321 TYR A C 1
ATOM 2658 O O . TYR A 1 321 ? -34.719 3.369 -2.117 1 95.75 321 TYR A O 1
ATOM 2666 N N . GLY A 1 322 ? -32.531 3.066 -2.293 1 96.44 322 GLY A N 1
ATOM 2667 C CA . GLY A 1 322 ? -32.562 1.853 -1.493 1 96.44 322 GLY A CA 1
ATOM 2668 C C . GLY A 1 322 ? -33.094 2.088 -0.085 1 96.44 322 GLY A C 1
ATOM 2669 O O . GLY A 1 322 ? -33.906 1.314 0.424 1 96.44 322 GLY A O 1
ATOM 2670 N N . LEU A 1 323 ? -32.625 3.121 0.524 1 96.44 323 LEU A N 1
ATOM 2671 C CA . LEU A 1 323 ? -33.062 3.467 1.873 1 96.44 323 LEU A CA 1
ATOM 2672 C C . LEU A 1 323 ? -34.531 3.797 1.896 1 96.44 323 LEU A C 1
ATOM 2674 O O . LEU A 1 323 ? -35.281 3.334 2.775 1 96.44 323 LEU A O 1
ATOM 2678 N N . GLU A 1 324 ? -35.031 4.504 0.95 1 95.94 324 GLU A N 1
ATOM 2679 C CA . GLU A 1 324 ? -36.406 4.953 0.899 1 95.94 324 GLU A CA 1
ATOM 2680 C C . GLU A 1 324 ? -37.344 3.801 0.563 1 95.94 324 GLU A C 1
ATOM 2682 O O . GLU A 1 324 ? -38.5 3.799 0.982 1 95.94 324 GLU A O 1
ATOM 2687 N N . ASN A 1 325 ? -36.875 2.771 -0.128 1 95.38 325 ASN A N 1
ATOM 2688 C CA . ASN A 1 325 ? -37.719 1.683 -0.585 1 95.38 325 ASN A CA 1
ATOM 2689 C C . ASN A 1 325 ? -37.375 0.365 0.097 1 95.38 325 ASN A C 1
ATOM 2691 O O . ASN A 1 325 ? -37.812 -0.702 -0.334 1 95.38 325 ASN A O 1
ATOM 2695 N N . ASP A 1 326 ? -36.5 0.455 1.069 1 94.81 326 ASP A N 1
ATOM 2696 C CA . ASP A 1 326 ? -36.125 -0.694 1.889 1 94.81 326 ASP A CA 1
ATOM 2697 C C . ASP A 1 326 ? -35.469 -1.784 1.042 1 94.81 326 ASP A C 1
ATOM 2699 O O . ASP A 1 326 ? -35.875 -2.947 1.1 1 94.81 326 ASP A O 1
ATOM 2703 N N . ILE A 1 327 ? -34.594 -1.378 0.176 1 96.06 327 ILE A N 1
ATOM 2704 C CA . ILE A 1 327 ? -33.812 -2.285 -0.65 1 96.06 327 ILE A CA 1
ATOM 2705 C C . ILE A 1 327 ? -32.344 -2.156 -0.292 1 96.06 327 ILE A C 1
ATOM 2707 O O . ILE A 1 327 ? -31.672 -1.208 -0.713 1 96.06 327 ILE A O 1
ATOM 2711 N N . PRO A 1 328 ? -31.781 -3.062 0.406 1 95.69 328 PRO A N 1
ATOM 2712 C CA . PRO A 1 328 ? -30.375 -2.977 0.789 1 95.69 328 PRO A CA 1
ATOM 2713 C C . PRO A 1 328 ? -29.422 -3.141 -0.4 1 95.69 328 PRO A C 1
ATOM 2715 O O . PRO A 1 328 ? -29.656 -3.99 -1.266 1 95.69 328 PRO A O 1
ATOM 2718 N N . ASP A 1 329 ? -28.375 -2.283 -0.432 1 93.69 329 ASP A N 1
ATOM 2719 C CA . ASP A 1 329 ? -27.344 -2.393 -1.448 1 93.69 329 ASP A CA 1
ATOM 2720 C C . ASP A 1 329 ? -26.438 -3.594 -1.181 1 93.69 329 ASP A C 1
ATOM 2722 O O . ASP A 1 329 ? -26.359 -4.082 -0.052 1 93.69 329 ASP A O 1
ATOM 2726 N N . LEU A 1 330 ? -25.766 -3.914 -2.348 1 89.69 330 LEU A N 1
ATOM 2727 C CA . LEU A 1 330 ? -24.797 -4.988 -2.197 1 89.69 330 LEU A CA 1
ATOM 2728 C C . LEU A 1 330 ? -23.641 -4.555 -1.299 1 89.69 330 LEU A C 1
ATOM 2730 O O . LEU A 1 330 ? -23.203 -3.4 -1.35 1 89.69 330 LEU A O 1
ATOM 2734 N N . GLY A 1 331 ? -23.172 -5.207 -0.383 1 85.06 331 GLY A N 1
ATOM 2735 C CA . GLY A 1 331 ? -22.047 -4.891 0.478 1 85.06 331 GLY A CA 1
ATOM 2736 C C . GLY A 1 331 ? -22.453 -4.25 1.79 1 85.06 331 GLY A C 1
ATOM 2737 O O . GLY A 1 331 ? -21.703 -4.266 2.76 1 85.06 331 GLY A O 1
ATOM 2738 N N . ALA A 1 332 ? -23.703 -3.59 1.708 1 90.31 332 ALA A N 1
ATOM 2739 C CA . ALA A 1 332 ? -24.172 -2.93 2.926 1 90.31 332 ALA A CA 1
ATOM 2740 C C . ALA A 1 332 ? -24.844 -3.926 3.867 1 90.31 332 ALA A C 1
ATOM 2742 O O . ALA A 1 332 ? -25.047 -3.631 5.047 1 90.31 332 ALA A O 1
ATOM 2743 N N . VAL A 1 333 ? -25.156 -5.031 3.289 1 91.5 333 VAL A N 1
ATOM 2744 C CA . VAL A 1 333 ? -25.859 -6.039 4.07 1 91.5 333 VAL A CA 1
ATOM 2745 C C . VAL A 1 333 ? -25.141 -7.379 3.957 1 91.5 333 VAL A C 1
ATOM 2747 O O . VAL A 1 333 ? -24.531 -7.68 2.926 1 91.5 333 VAL A O 1
ATOM 2750 N N . LYS A 1 334 ? -25.219 -8.117 5.016 1 90.56 334 LYS A N 1
ATOM 2751 C CA . LYS A 1 334 ? -24.688 -9.477 4.996 1 90.56 334 LYS A CA 1
ATOM 2752 C C . LYS A 1 334 ? -25.781 -10.492 4.672 1 90.56 334 LYS A C 1
ATOM 2754 O O . LYS A 1 334 ? -26.297 -11.172 5.566 1 90.56 334 LYS A O 1
ATOM 2759 N N . ASP A 1 335 ? -26.062 -10.547 3.51 1 94.44 335 ASP A N 1
ATOM 2760 C CA . ASP A 1 335 ? -27.062 -11.508 3.07 1 94.44 335 ASP A CA 1
ATOM 2761 C C . ASP A 1 335 ? -26.5 -12.438 2.002 1 94.44 335 ASP A C 1
ATOM 2763 O O . ASP A 1 335 ? -25.297 -12.453 1.757 1 94.44 335 ASP A O 1
ATOM 2767 N N . ALA A 1 336 ? -27.344 -13.273 1.459 1 95.81 336 ALA A N 1
ATOM 2768 C CA . ALA A 1 336 ? -26.906 -14.297 0.521 1 95.81 336 ALA A CA 1
ATOM 2769 C C . ALA A 1 336 ? -26.297 -13.664 -0.731 1 95.81 336 ALA A C 1
ATOM 2771 O O . ALA A 1 336 ? -25.266 -14.125 -1.229 1 95.81 336 ALA A O 1
ATOM 2772 N N . ARG A 1 337 ? -26.906 -12.641 -1.276 1 95 337 ARG A N 1
ATOM 2773 C CA . ARG A 1 337 ? -26.406 -11.969 -2.471 1 95 337 ARG A CA 1
ATOM 2774 C C . ARG A 1 337 ? -25 -11.43 -2.244 1 95 337 ARG A C 1
ATOM 2776 O O . ARG A 1 337 ? -24.094 -11.648 -3.064 1 95 337 ARG A O 1
ATOM 2783 N N . SER A 1 338 ? -24.844 -10.711 -1.139 1 94.12 338 SER A N 1
ATOM 2784 C CA . SER A 1 338 ? -23.578 -10.07 -0.833 1 94.12 338 SER A CA 1
ATOM 2785 C C . SER A 1 338 ? -22.469 -11.102 -0.629 1 94.12 338 SER A C 1
ATOM 2787 O O . SER A 1 338 ? -21.328 -10.891 -1.052 1 94.12 338 SER A O 1
ATOM 2789 N N . VAL A 1 339 ? -22.812 -12.148 0.01 1 94 339 VAL A N 1
ATOM 2790 C CA . VAL A 1 339 ? -21.828 -13.195 0.263 1 94 339 VAL A CA 1
ATOM 2791 C C . VAL A 1 339 ? -21.406 -13.844 -1.056 1 94 339 VAL A C 1
ATOM 2793 O O . VAL A 1 339 ? -20.219 -14.023 -1.315 1 94 339 VAL A O 1
ATOM 2796 N N . VAL A 1 340 ? -22.344 -14.172 -1.887 1 95.44 340 VAL A N 1
ATOM 2797 C CA . VAL A 1 340 ? -22.031 -14.766 -3.186 1 95.44 340 VAL A CA 1
ATOM 2798 C C . VAL A 1 340 ? -21.203 -13.789 -4.02 1 95.44 340 VAL A C 1
ATOM 2800 O O . VAL A 1 340 ? -20.188 -14.172 -4.59 1 95.44 340 VAL A O 1
ATOM 2803 N N . ASP A 1 341 ? -21.625 -12.562 -4.027 1 94.31 341 ASP A N 1
ATOM 2804 C CA . ASP A 1 341 ? -20.969 -11.547 -4.859 1 94.31 341 ASP A CA 1
ATOM 2805 C C . ASP A 1 341 ? -19.516 -11.336 -4.438 1 94.31 341 ASP A C 1
ATOM 2807 O O . ASP A 1 341 ? -18.656 -11.078 -5.277 1 94.31 341 ASP A O 1
ATOM 2811 N N . SER A 1 342 ? -19.266 -11.469 -3.252 1 91.69 342 SER A N 1
ATOM 2812 C CA . SER A 1 342 ? -17.922 -11.188 -2.752 1 91.69 342 SER A CA 1
ATOM 2813 C C . SER A 1 342 ? -17.031 -12.422 -2.834 1 91.69 342 SER A C 1
ATOM 2815 O O . SER A 1 342 ? -15.812 -12.328 -2.646 1 91.69 342 SER A O 1
ATOM 2817 N N . THR A 1 343 ? -17.547 -13.633 -3.145 1 93.56 343 THR A N 1
ATOM 2818 C CA . THR A 1 343 ? -16.719 -14.812 -2.975 1 93.56 343 THR A CA 1
ATOM 2819 C C . THR A 1 343 ? -16.75 -15.68 -4.227 1 93.56 343 THR A C 1
ATOM 2821 O O . THR A 1 343 ? -15.938 -16.609 -4.363 1 93.56 343 THR A O 1
ATOM 2824 N N . TYR A 1 344 ? -17.641 -15.477 -5.121 1 95.12 344 TYR A N 1
ATOM 2825 C CA . TYR A 1 344 ? -17.812 -16.406 -6.227 1 95.12 344 TYR A CA 1
ATOM 2826 C C . TYR A 1 344 ? -16.562 -16.469 -7.086 1 95.12 344 TYR A C 1
ATOM 2828 O O . TYR A 1 344 ? -16.312 -17.469 -7.773 1 95.12 344 TYR A O 1
ATOM 2836 N N . GLU A 1 345 ? -15.695 -15.398 -7.109 1 95.5 345 GLU A N 1
ATOM 2837 C CA . GLU A 1 345 ? -14.461 -15.367 -7.891 1 95.5 345 GLU A CA 1
ATOM 2838 C C . GLU A 1 345 ? -13.492 -16.453 -7.441 1 95.5 345 GLU A C 1
ATOM 2840 O O . GLU A 1 345 ? -12.586 -16.828 -8.188 1 95.5 345 GLU A O 1
ATOM 2845 N N . ILE A 1 346 ? -13.586 -16.922 -6.273 1 93.69 346 ILE A N 1
ATOM 2846 C CA . ILE A 1 346 ? -12.75 -18 -5.75 1 93.69 346 ILE A CA 1
ATOM 2847 C C . ILE A 1 346 ? -12.867 -19.234 -6.641 1 93.69 346 ILE A C 1
ATOM 2849 O O . ILE A 1 346 ? -11.875 -19.906 -6.914 1 93.69 346 ILE A O 1
ATOM 2853 N N . TYR A 1 347 ? -14.016 -19.438 -7.094 1 95.25 347 TYR A N 1
ATOM 2854 C CA . TYR A 1 347 ? -14.25 -20.656 -7.867 1 95.25 347 TYR A CA 1
ATOM 2855 C C . TYR A 1 347 ? -13.789 -20.484 -9.305 1 95.25 347 TYR A C 1
ATOM 2857 O O . TYR A 1 347 ? -13.531 -21.469 -10.008 1 95.25 347 TYR A O 1
ATOM 2865 N N . VAL A 1 348 ? -13.695 -19.234 -9.758 1 95.62 348 VAL A N 1
ATOM 2866 C CA . VAL A 1 348 ? -13.031 -19 -11.031 1 95.62 348 VAL A CA 1
ATOM 2867 C C . VAL A 1 348 ? -11.539 -19.312 -10.914 1 95.62 348 VAL A C 1
ATOM 2869 O O . VAL A 1 348 ? -10.977 -20 -11.766 1 95.62 348 VAL A O 1
ATOM 2872 N N . ILE A 1 349 ? -10.938 -18.875 -9.875 1 94.19 349 ILE A N 1
ATOM 2873 C CA . ILE A 1 349 ? -9.516 -19.109 -9.633 1 94.19 349 ILE A CA 1
ATOM 2874 C C . ILE A 1 349 ? -9.266 -20.609 -9.516 1 94.19 349 ILE A C 1
ATOM 2876 O O . ILE A 1 349 ? -8.328 -21.141 -10.125 1 94.19 349 ILE A O 1
ATOM 2880 N N . LEU A 1 350 ? -10.109 -21.266 -8.773 1 93.25 350 LEU A N 1
ATOM 2881 C CA . LEU A 1 350 ? -9.969 -22.703 -8.602 1 93.25 350 LEU A CA 1
ATOM 2882 C C . LEU A 1 350 ? -10.109 -23.438 -9.938 1 93.25 350 LEU A C 1
ATOM 2884 O O . LEU A 1 350 ? -9.383 -24.391 -10.203 1 93.25 350 LEU A O 1
ATOM 2888 N N . ALA A 1 351 ? -11.055 -22.953 -10.68 1 95.5 351 ALA A N 1
ATOM 2889 C CA . ALA A 1 351 ? -11.25 -23.547 -12 1 95.5 351 ALA A CA 1
ATOM 2890 C C . ALA A 1 351 ? -10 -23.406 -12.859 1 95.5 351 ALA A C 1
ATOM 2892 O O . ALA A 1 351 ? -9.625 -24.328 -13.57 1 95.5 351 ALA A O 1
ATOM 2893 N N . VAL A 1 352 ? -9.375 -22.266 -12.805 1 96.44 352 VAL A N 1
ATOM 2894 C CA . VAL A 1 352 ? -8.172 -22.031 -13.594 1 96.44 352 VAL A CA 1
ATOM 2895 C C . VAL A 1 352 ? -7.051 -22.953 -13.133 1 96.44 352 VAL A C 1
ATOM 2897 O O . VAL A 1 352 ? -6.328 -23.516 -13.953 1 96.44 352 VAL A O 1
ATOM 2900 N N . VAL A 1 353 ? -6.918 -23.125 -11.891 1 93 353 VAL A N 1
ATOM 2901 C CA . VAL A 1 353 ? -5.902 -24.016 -11.344 1 93 353 VAL A CA 1
ATOM 2902 C C . VAL A 1 353 ? -6.156 -25.438 -11.828 1 93 353 VAL A C 1
ATOM 2904 O O . VAL A 1 353 ? -5.227 -26.141 -12.242 1 93 353 VAL A O 1
ATOM 2907 N N . VAL A 1 354 ? -7.375 -25.859 -11.844 1 93.38 354 VAL A N 1
ATOM 2908 C CA . VAL A 1 354 ? -7.75 -27.188 -12.289 1 93.38 354 VAL A CA 1
ATOM 2909 C C . VAL A 1 354 ? -7.426 -27.359 -13.773 1 93.38 354 VAL A C 1
ATOM 2911 O O . VAL A 1 354 ? -6.902 -28.391 -14.188 1 93.38 354 VAL A O 1
ATOM 2914 N N . ILE A 1 355 ? -7.672 -26.344 -14.477 1 95.5 355 ILE A N 1
ATOM 2915 C CA . ILE A 1 355 ? -7.414 -26.375 -15.914 1 95.5 355 ILE A CA 1
ATOM 2916 C C . ILE A 1 355 ? -5.914 -26.484 -16.172 1 95.5 355 ILE A C 1
ATOM 2918 O O . ILE A 1 355 ? -5.48 -27.141 -17.109 1 95.5 355 ILE A O 1
ATOM 2922 N N . ILE A 1 356 ? -5.172 -25.828 -15.383 1 96 356 ILE A N 1
ATOM 2923 C CA . ILE A 1 356 ? -3.723 -25.891 -15.531 1 96 356 ILE A CA 1
ATOM 2924 C C . ILE A 1 356 ? -3.242 -27.328 -15.297 1 96 356 ILE A C 1
ATOM 2926 O O . ILE A 1 356 ? -2.445 -27.859 -16.078 1 96 356 ILE A O 1
ATOM 2930 N N . ILE A 1 357 ? -3.791 -27.922 -14.32 1 92.44 357 ILE A N 1
ATOM 2931 C CA . ILE A 1 357 ? -3.385 -29.281 -13.953 1 92.44 357 ILE A CA 1
ATOM 2932 C C . ILE A 1 357 ? -3.799 -30.266 -15.047 1 92.44 357 ILE A C 1
ATOM 2934 O O . ILE A 1 357 ? -2.98 -31.047 -15.523 1 92.44 357 ILE A O 1
ATOM 2938 N N . ILE A 1 358 ? -5.027 -30.188 -15.492 1 93.12 358 ILE A N 1
ATOM 2939 C CA . ILE A 1 358 ? -5.555 -31.141 -16.469 1 93.12 358 ILE A CA 1
ATOM 2940 C C . ILE A 1 358 ? -5.008 -30.812 -17.844 1 93.12 358 ILE A C 1
ATOM 2942 O O . ILE A 1 358 ? -4.559 -31.703 -18.578 1 93.12 358 ILE A O 1
ATOM 2946 N N . GLY A 1 359 ? -5.055 -29.562 -18.188 1 94.44 359 GLY A N 1
ATOM 2947 C CA . GLY A 1 359 ? -4.609 -29.125 -19.5 1 94.44 359 GLY A CA 1
ATOM 2948 C C . GLY A 1 359 ? -3.125 -29.344 -19.719 1 94.44 359 GLY A C 1
ATOM 2949 O O . GLY A 1 359 ? -2.695 -29.609 -20.844 1 94.44 359 GLY A O 1
ATOM 2950 N N . GLY A 1 360 ? -2.4 -29.219 -18.719 1 93 360 GLY A N 1
ATOM 2951 C CA . GLY A 1 360 ? -0.962 -29.406 -18.828 1 93 360 GLY A CA 1
ATOM 2952 C C . GLY A 1 360 ? -0.569 -30.844 -19.109 1 93 360 GLY A C 1
ATOM 2953 O O . GLY A 1 360 ? 0.458 -31.094 -19.734 1 93 360 GLY A O 1
ATOM 2954 N N . GLY A 1 361 ? -1.392 -31.781 -18.672 1 91.19 361 GLY A N 1
ATOM 2955 C CA . GLY A 1 361 ? -1.027 -33.188 -18.797 1 91.19 361 GLY A CA 1
ATOM 2956 C C . GLY A 1 361 ? -1.79 -33.906 -19.906 1 91.19 361 GLY A C 1
ATOM 2957 O O . GLY A 1 361 ? -1.445 -35.031 -20.266 1 91.19 361 GLY A O 1
ATOM 2958 N N . ILE A 1 362 ? -2.711 -33.219 -20.469 1 90.94 362 ILE A N 1
ATOM 2959 C CA . ILE A 1 362 ? -3.672 -33.938 -21.281 1 90.94 362 ILE A CA 1
ATOM 2960 C C . ILE A 1 362 ? -3.012 -34.375 -22.594 1 90.94 362 ILE A C 1
ATOM 2962 O O . ILE A 1 362 ? -3.256 -35.469 -23.094 1 90.94 362 ILE A O 1
ATOM 2966 N N . VAL A 1 363 ? -2.193 -33.562 -23.141 1 90.81 363 VAL A N 1
ATOM 2967 C CA . VAL A 1 363 ? -1.507 -33.906 -24.391 1 90.81 363 VAL A CA 1
ATOM 2968 C C . VAL A 1 363 ? -0.092 -34.406 -24.078 1 90.81 363 VAL A C 1
ATOM 2970 O O . VAL A 1 363 ? 0.316 -35.469 -24.516 1 90.81 363 VAL A O 1
ATOM 2973 N N . ALA A 1 364 ? 0.605 -33.719 -23.25 1 88.88 364 ALA A N 1
ATOM 2974 C CA . ALA A 1 364 ? 1.981 -34.031 -22.891 1 88.88 364 ALA A CA 1
ATOM 2975 C C . ALA A 1 364 ? 2.057 -35.406 -22.219 1 88.88 364 ALA A C 1
ATOM 2977 O O . ALA A 1 364 ? 3.025 -36.156 -22.406 1 88.88 364 ALA A O 1
ATOM 2978 N N . GLY A 1 365 ? 1.068 -35.719 -21.484 1 86.81 365 GLY A N 1
ATOM 2979 C CA . GLY A 1 365 ? 1.022 -37 -20.828 1 86.81 365 GLY A CA 1
ATOM 2980 C C . GLY A 1 365 ? 0.941 -38.156 -21.812 1 86.81 365 GLY A C 1
ATOM 2981 O O . GLY A 1 365 ? 1.529 -39.219 -21.578 1 86.81 365 GLY A O 1
ATOM 2982 N N . GLU A 1 366 ? 0.301 -37.906 -22.875 1 86.5 366 GLU A N 1
ATOM 2983 C CA . GLU A 1 366 ? 0.198 -38.938 -23.906 1 86.5 366 GLU A CA 1
ATOM 2984 C C . GLU A 1 366 ? 1.541 -39.156 -24.594 1 86.5 366 GLU A C 1
ATOM 2986 O O . GLU A 1 366 ? 1.877 -40.312 -24.953 1 86.5 366 GLU A O 1
ATOM 2991 N N . TYR A 1 367 ? 2.195 -38.188 -24.766 1 83.56 367 TYR A N 1
ATOM 2992 C CA . TYR A 1 367 ? 3.525 -38.312 -25.344 1 83.56 367 TYR A CA 1
ATOM 2993 C C . TYR A 1 367 ? 4.469 -39.031 -24.406 1 83.56 367 TYR A C 1
ATOM 2995 O O . TYR A 1 367 ? 5.211 -39.938 -24.844 1 83.56 367 TYR A O 1
ATOM 3003 N N . SER A 1 368 ? 4.32 -38.688 -23.25 1 80.56 368 SER A N 1
ATOM 3004 C CA . SER A 1 368 ? 5.199 -39.281 -22.234 1 80.56 368 SER A CA 1
ATOM 3005 C C . SER A 1 368 ? 4.895 -40.75 -22.047 1 80.56 368 SER A C 1
ATOM 3007 O O . SER A 1 368 ? 5.809 -41.562 -21.859 1 80.56 368 SER A O 1
ATOM 3009 N N . ASN A 1 369 ? 3.617 -41.094 -22.172 1 80.62 369 ASN A N 1
ATOM 3010 C CA . ASN A 1 369 ? 3.197 -42.469 -21.953 1 80.62 369 ASN A CA 1
ATOM 3011 C C . ASN A 1 369 ? 3.287 -43.312 -23.234 1 80.62 369 ASN A C 1
ATOM 3013 O O . ASN A 1 369 ? 3.119 -44.531 -23.219 1 80.62 369 ASN A O 1
ATOM 3017 N N . GLY A 1 370 ? 3.535 -42.625 -24.312 1 80.38 370 GLY A N 1
ATOM 3018 C CA . GLY A 1 370 ? 3.639 -43.281 -25.594 1 80.38 370 GLY A CA 1
ATOM 3019 C C . GLY A 1 370 ? 2.289 -43.594 -26.219 1 80.38 370 GLY A C 1
ATOM 3020 O O . GLY A 1 370 ? 2.219 -44.219 -27.281 1 80.38 370 GLY A O 1
ATOM 3021 N N . SER A 1 371 ? 1.263 -43.219 -25.578 1 82.81 371 SER A N 1
ATOM 3022 C CA . SER A 1 371 ? -0.078 -43.562 -26.047 1 82.81 371 SER A CA 1
ATOM 3023 C C . SER A 1 371 ? -0.467 -42.688 -27.234 1 82.81 371 SER A C 1
ATOM 3025 O O . SER A 1 371 ? -1.498 -42.906 -27.875 1 82.81 371 SER A O 1
ATOM 3027 N N . ILE A 1 372 ? 0.338 -41.719 -27.516 1 84.44 372 ILE A N 1
ATOM 3028 C CA . ILE A 1 372 ? 0.054 -40.844 -28.625 1 84.44 372 ILE A CA 1
ATOM 3029 C C . ILE A 1 372 ? 0.023 -41.625 -29.938 1 84.44 372 ILE A C 1
ATOM 3031 O O . ILE A 1 372 ? -0.741 -41.281 -30.844 1 84.44 372 ILE A O 1
ATOM 3035 N N . ARG A 1 373 ? 0.791 -42.656 -29.969 1 82.38 373 ARG A N 1
ATOM 3036 C CA . ARG A 1 373 ? 0.841 -43.469 -31.172 1 82.38 373 ARG A CA 1
ATOM 3037 C C . ARG A 1 373 ? -0.466 -44.219 -31.375 1 82.38 373 ARG A C 1
ATOM 3039 O O . ARG A 1 373 ? -0.952 -44.375 -32.5 1 82.38 373 ARG A O 1
ATOM 3046 N N . LEU A 1 374 ? -0.945 -44.594 -30.219 1 81.44 374 LEU A N 1
ATOM 3047 C CA . LEU A 1 374 ? -2.201 -45.344 -30.266 1 81.44 374 LEU A CA 1
ATOM 3048 C C . LEU A 1 374 ? -3.35 -44.438 -30.688 1 81.44 374 LEU A C 1
ATOM 3050 O O . LEU A 1 374 ? -4.266 -44.844 -31.391 1 81.44 374 LEU A O 1
ATOM 3054 N N . LEU A 1 375 ? -3.252 -43.25 -30.406 1 80.94 375 LEU A N 1
ATOM 3055 C CA . LEU A 1 375 ? -4.301 -42.281 -30.719 1 80.94 375 LEU A CA 1
ATOM 3056 C C . LEU A 1 375 ? -4.25 -41.875 -32.188 1 80.94 375 LEU A C 1
ATOM 3058 O O . LEU A 1 375 ? -5.289 -41.625 -32.812 1 80.94 375 LEU A O 1
ATOM 3062 N N . MET A 1 376 ? -3.105 -41.906 -32.75 1 79.94 376 MET A N 1
ATOM 3063 C CA . MET A 1 376 ? -2.912 -41.406 -34.094 1 79.94 376 MET A CA 1
ATOM 3064 C C . MET A 1 376 ? -3.246 -42.5 -35.125 1 79.94 376 MET A C 1
ATOM 3066 O O . MET A 1 376 ? -3.432 -42.219 -36.312 1 79.94 376 MET A O 1
ATOM 3070 N N . ILE A 1 377 ? -3.324 -43.656 -34.625 1 81 377 ILE A N 1
ATOM 3071 C CA . ILE A 1 377 ? -3.633 -44.75 -35.531 1 81 377 ILE A CA 1
ATOM 3072 C C . ILE A 1 377 ? -5.145 -44.875 -35.719 1 81 377 ILE A C 1
ATOM 3074 O O . ILE A 1 377 ? -5.625 -45.531 -36.625 1 81 377 ILE A O 1
ATOM 3078 N N . ARG A 1 378 ? -5.824 -44.219 -34.938 1 80.69 378 ARG A N 1
ATOM 3079 C CA . ARG A 1 378 ? -7.277 -44.219 -35.062 1 80.69 378 ARG A CA 1
ATOM 3080 C C . ARG A 1 378 ? -7.715 -43.531 -36.344 1 80.69 378 ARG A C 1
ATOM 3082 O O . ARG A 1 378 ? -7.102 -42.531 -36.75 1 80.69 378 ARG A O 1
ATOM 3089 N N . PRO A 1 379 ? -8.797 -44 -36.906 1 86.38 379 PRO A N 1
ATOM 3090 C CA . PRO A 1 379 ? -9.242 -43.406 -38.156 1 86.38 379 PRO A CA 1
ATOM 3091 C C . PRO A 1 379 ? -9.992 -42.094 -37.969 1 86.38 379 PRO A C 1
ATOM 3093 O O . PRO A 1 379 ? -11.125 -41.938 -38.438 1 86.38 379 PRO A O 1
ATOM 3096 N N . VAL A 1 380 ? -9.461 -41.219 -37.312 1 88.25 380 VAL A N 1
ATOM 3097 C CA . VAL A 1 380 ? -10.031 -39.906 -37.062 1 88.25 380 VAL A CA 1
ATOM 3098 C C . VAL A 1 380 ? -8.992 -38.812 -37.375 1 88.25 380 VAL A C 1
ATOM 3100 O O . VAL A 1 380 ? -7.785 -39.062 -37.25 1 88.25 380 VAL A O 1
ATOM 3103 N N . ALA A 1 381 ? -9.508 -37.719 -37.812 1 89.5 381 ALA A N 1
ATOM 3104 C CA . ALA A 1 381 ? -8.617 -36.625 -38.156 1 89.5 381 ALA A CA 1
ATOM 3105 C C . ALA A 1 381 ? -7.867 -36.125 -36.938 1 89.5 381 ALA A C 1
ATOM 3107 O O . ALA A 1 381 ? -8.438 -36.031 -35.844 1 89.5 381 ALA A O 1
ATOM 3108 N N . ARG A 1 382 ? -6.672 -35.781 -37.125 1 88.88 382 ARG A N 1
ATOM 3109 C CA . ARG A 1 382 ? -5.793 -35.344 -36.031 1 88.88 382 ARG A CA 1
ATOM 3110 C C . ARG A 1 382 ? -6.359 -34.125 -35.312 1 88.88 382 ARG A C 1
ATOM 3112 O O . ARG A 1 382 ? -6.312 -34.062 -34.094 1 88.88 382 ARG A O 1
ATOM 3119 N N . TRP A 1 383 ? -6.871 -33.156 -36.094 1 90.88 383 TRP A N 1
ATOM 3120 C CA . TRP A 1 383 ? -7.379 -31.953 -35.469 1 90.88 383 TRP A CA 1
ATOM 3121 C C . TRP A 1 383 ? -8.602 -32.25 -34.594 1 90.88 383 TRP A C 1
ATOM 3123 O O . TRP A 1 383 ? -8.859 -31.531 -33.625 1 90.88 383 TRP A O 1
ATOM 3133 N N . LYS A 1 384 ? -9.344 -33.25 -34.844 1 92.94 384 LYS A N 1
ATOM 3134 C CA . LYS A 1 384 ? -10.516 -33.625 -34.062 1 92.94 384 LYS A CA 1
ATOM 3135 C C . LYS A 1 384 ? -10.102 -34.188 -32.719 1 92.94 384 LYS A C 1
ATOM 3137 O O . LYS A 1 384 ? -10.789 -33.969 -31.703 1 92.94 384 LYS A O 1
ATOM 3142 N N . ILE A 1 385 ? -9.039 -34.844 -32.75 1 91.12 385 ILE A N 1
ATOM 3143 C CA . ILE A 1 385 ? -8.523 -35.406 -31.516 1 91.12 385 ILE A CA 1
ATOM 3144 C C . ILE A 1 385 ? -8.086 -34.312 -30.562 1 91.12 385 ILE A C 1
ATOM 3146 O O . ILE A 1 385 ? -8.422 -34.312 -29.391 1 91.12 385 ILE A O 1
ATOM 3150 N N . LEU A 1 386 ? -7.375 -33.406 -31.172 1 93.38 386 LEU A N 1
ATOM 3151 C CA . LEU A 1 386 ? -6.883 -32.281 -30.391 1 93.38 386 LEU A CA 1
ATOM 3152 C C . LEU A 1 386 ? -8.039 -31.406 -29.891 1 93.38 386 LEU A C 1
ATOM 3154 O O . LEU A 1 386 ? -8.023 -30.953 -28.734 1 93.38 386 LEU A O 1
ATOM 3158 N N . LEU A 1 387 ? -8.977 -31.188 -30.719 1 95.25 387 LEU A N 1
ATOM 3159 C CA . LEU A 1 387 ? -10.141 -30.391 -30.344 1 95.25 387 LEU A CA 1
ATOM 3160 C C . LEU A 1 387 ? -10.93 -31.078 -29.234 1 95.25 387 LEU A C 1
ATOM 3162 O O . LEU A 1 387 ? -11.469 -30.406 -28.344 1 95.25 387 LEU A O 1
ATOM 3166 N N . ALA A 1 388 ? -11.023 -32.375 -29.297 1 94.38 388 ALA A N 1
ATOM 3167 C CA . ALA A 1 388 ? -11.734 -33.125 -28.25 1 94.38 388 ALA A CA 1
ATOM 3168 C C . ALA A 1 388 ? -11.07 -32.938 -26.891 1 94.38 388 ALA A C 1
ATOM 3170 O O . ALA A 1 388 ? -11.75 -32.812 -25.875 1 94.38 388 ALA A O 1
ATOM 3171 N N . LYS A 1 389 ? -9.773 -32.906 -26.906 1 94.56 389 LYS A N 1
ATOM 3172 C CA . LYS A 1 389 ? -9.039 -32.719 -25.656 1 94.56 389 LYS A CA 1
ATOM 3173 C C . LYS A 1 389 ? -9.242 -31.312 -25.125 1 94.56 389 LYS A C 1
ATOM 3175 O O . LYS A 1 389 ? -9.422 -31.109 -23.922 1 94.56 389 LYS A O 1
ATOM 3180 N N . LEU A 1 390 ? -9.195 -30.391 -26.062 1 96.56 390 LEU A N 1
ATOM 3181 C CA . LEU A 1 390 ? -9.414 -29.016 -25.656 1 96.56 390 LEU A CA 1
ATOM 3182 C C . LEU A 1 390 ? -10.82 -28.828 -25.094 1 96.56 390 LEU A C 1
ATOM 3184 O O . LEU A 1 390 ? -10.992 -28.188 -24.047 1 96.56 390 LEU A O 1
ATOM 3188 N N . LEU A 1 391 ? -11.734 -29.375 -25.672 1 96.38 391 LEU A N 1
ATOM 3189 C CA . LEU A 1 391 ? -13.117 -29.266 -25.234 1 96.38 391 LEU A CA 1
ATOM 3190 C C . LEU A 1 391 ? -13.297 -29.938 -23.875 1 96.38 391 LEU A C 1
ATOM 3192 O O . LEU A 1 391 ? -14.047 -29.438 -23.031 1 96.38 391 LEU A O 1
ATOM 3196 N N . ALA A 1 392 ? -12.688 -31.031 -23.719 1 95.31 392 ALA A N 1
ATOM 3197 C CA . ALA A 1 392 ? -12.766 -31.719 -22.438 1 95.31 392 ALA A CA 1
ATOM 3198 C C . ALA A 1 392 ? -12.227 -30.844 -21.312 1 95.31 392 ALA A C 1
ATOM 3200 O O . ALA A 1 392 ? -12.844 -30.734 -20.25 1 95.31 392 ALA A O 1
ATOM 3201 N N . VAL A 1 393 ? -11.102 -30.219 -21.594 1 95.44 393 VAL A N 1
ATOM 3202 C CA . VAL A 1 393 ? -10.469 -29.344 -20.609 1 95.44 393 VAL A CA 1
ATOM 3203 C C . VAL A 1 393 ? -11.398 -28.172 -20.281 1 95.44 393 VAL A C 1
ATOM 3205 O O . VAL A 1 393 ? -11.594 -27.828 -19.125 1 95.44 393 VAL A O 1
ATOM 3208 N N . LEU A 1 394 ? -12 -27.609 -21.266 1 96.75 394 LEU A N 1
ATOM 3209 C CA . LEU A 1 394 ? -12.875 -26.453 -21.094 1 96.75 394 LEU A CA 1
ATOM 3210 C C . LEU A 1 394 ? -14.156 -26.844 -20.375 1 96.75 394 LEU A C 1
ATOM 3212 O O . LEU A 1 394 ? -14.664 -26.094 -19.547 1 96.75 394 LEU A O 1
ATOM 3216 N N . ILE A 1 395 ? -14.641 -28.016 -20.672 1 95.94 395 ILE A N 1
ATOM 3217 C CA . ILE A 1 395 ? -15.867 -28.484 -20.031 1 95.94 395 ILE A CA 1
ATOM 3218 C C . ILE A 1 395 ? -15.625 -28.688 -18.547 1 95.94 395 ILE A C 1
ATOM 3220 O O . ILE A 1 395 ? -16.453 -28.297 -17.719 1 95.94 395 ILE A O 1
ATOM 3224 N N . VAL A 1 396 ? -14.523 -29.25 -18.266 1 93.75 396 VAL A N 1
ATOM 3225 C CA . VAL A 1 396 ? -14.203 -29.453 -16.859 1 93.75 396 VAL A CA 1
ATOM 3226 C C . VAL A 1 396 ? -14.023 -28.094 -16.172 1 93.75 396 VAL A C 1
ATOM 3228 O O . VAL A 1 396 ? -14.539 -27.875 -15.078 1 93.75 396 VAL A O 1
ATOM 3231 N N . GLY A 1 397 ? -13.273 -27.203 -16.812 1 94.38 397 GLY A N 1
ATOM 3232 C CA . GLY A 1 397 ? -13.039 -25.891 -16.234 1 94.38 397 GLY A CA 1
ATOM 3233 C C . GLY A 1 397 ? -14.32 -25.109 -16 1 94.38 397 GLY A C 1
ATOM 3234 O O . GLY A 1 397 ? -14.578 -24.656 -14.883 1 94.38 397 GLY A O 1
ATOM 3235 N N . PHE A 1 398 ? -15.148 -25.016 -17.016 1 96.5 398 PHE A N 1
ATOM 3236 C CA . PHE A 1 398 ? -16.422 -24.312 -16.875 1 96.5 398 PHE A CA 1
ATOM 3237 C C . PHE A 1 398 ? -17.359 -25.062 -15.922 1 96.5 398 PHE A C 1
ATOM 3239 O O . PHE A 1 398 ? -18.141 -24.453 -15.203 1 96.5 398 PHE A O 1
ATOM 3246 N N . GLY A 1 399 ? -17.219 -26.359 -15.922 1 94.81 399 GLY A N 1
ATOM 3247 C CA . GLY A 1 399 ? -17.984 -27.156 -14.984 1 94.81 399 GLY A CA 1
ATOM 3248 C C . GLY A 1 399 ? -17.688 -26.828 -13.531 1 94.81 399 GLY A C 1
ATOM 3249 O O . GLY A 1 399 ? -18.594 -26.75 -12.711 1 94.81 399 GLY A O 1
ATOM 3250 N N . VAL A 1 400 ? -16.438 -26.641 -13.281 1 94.12 400 VAL A N 1
ATOM 3251 C CA . VAL A 1 400 ? -16 -26.297 -11.93 1 94.12 400 VAL A CA 1
ATOM 3252 C C . VAL A 1 400 ? -16.594 -24.953 -11.531 1 94.12 400 VAL A C 1
ATOM 3254 O O . VAL A 1 400 ? -17.062 -24.781 -10.406 1 94.12 400 VAL A O 1
ATOM 3257 N N . VAL A 1 401 ? -16.562 -23.969 -12.383 1 96.12 401 VAL A N 1
ATOM 3258 C CA . VAL A 1 401 ? -17.109 -22.641 -12.109 1 96.12 401 VAL A CA 1
ATOM 3259 C C . VAL A 1 401 ? -18.594 -22.734 -11.82 1 96.12 401 VAL A C 1
ATOM 3261 O O . VAL A 1 401 ? -19.078 -22.234 -10.797 1 96.12 401 VAL A O 1
ATOM 3264 N N . ILE A 1 402 ? -19.297 -23.453 -12.688 1 96.5 402 ILE A N 1
ATOM 3265 C CA . ILE A 1 402 ? -20.75 -23.562 -12.57 1 96.5 402 ILE A CA 1
ATOM 3266 C C . ILE A 1 402 ? -21.109 -24.328 -11.297 1 96.5 402 ILE A C 1
ATOM 3268 O O . ILE A 1 402 ? -21.969 -23.906 -10.531 1 96.5 402 ILE A O 1
ATOM 3272 N N . PHE A 1 403 ? -20.406 -25.422 -11.094 1 95.44 403 PHE A N 1
ATOM 3273 C CA . PHE A 1 403 ? -20.656 -26.25 -9.922 1 95.44 403 PHE A CA 1
ATOM 3274 C C . PHE A 1 403 ? -20.359 -25.5 -8.641 1 95.44 403 PHE A C 1
ATOM 3276 O O . PHE A 1 403 ? -21.188 -25.453 -7.73 1 95.44 403 PHE A O 1
ATOM 3283 N N . GLY A 1 404 ? -19.234 -24.859 -8.602 1 96.06 404 GLY A N 1
ATOM 3284 C CA . GLY A 1 404 ? -18.844 -24.125 -7.414 1 96.06 404 GLY A CA 1
ATOM 3285 C C . GLY A 1 404 ? -19.766 -22.953 -7.109 1 96.06 404 GLY A C 1
ATOM 3286 O O . GLY A 1 404 ? -20.234 -22.797 -5.977 1 96.06 404 GLY A O 1
ATOM 3287 N N . VAL A 1 405 ? -20.094 -22.141 -8.102 1 96.94 405 VAL A N 1
ATOM 3288 C CA . VAL A 1 405 ? -20.922 -20.953 -7.914 1 96.94 405 VAL A CA 1
ATOM 3289 C C . VAL A 1 405 ? -22.344 -21.359 -7.57 1 96.94 405 VAL A C 1
ATOM 3291 O O . VAL A 1 405 ? -22.984 -20.734 -6.723 1 96.94 405 VAL A O 1
ATOM 3294 N N . THR A 1 406 ? -22.844 -22.469 -8.18 1 96.75 406 THR A N 1
ATOM 3295 C CA . THR A 1 406 ? -24.203 -22.922 -7.918 1 96.75 406 THR A CA 1
ATOM 3296 C C . THR A 1 406 ? -24.328 -23.406 -6.477 1 96.75 406 THR A C 1
ATOM 3298 O O . THR A 1 406 ? -25.281 -23.062 -5.781 1 96.75 406 THR A O 1
ATOM 3301 N N . ILE A 1 407 ? -23.391 -24.188 -6.043 1 96.69 407 ILE A N 1
ATOM 3302 C CA . ILE A 1 407 ? -23.438 -24.672 -4.668 1 96.69 407 ILE A CA 1
ATOM 3303 C C . ILE A 1 407 ? -23.297 -23.484 -3.707 1 96.69 407 ILE A C 1
ATOM 3305 O O . ILE A 1 407 ? -23.953 -23.453 -2.662 1 96.69 407 ILE A O 1
ATOM 3309 N N . LEU A 1 408 ? -22.469 -22.516 -4.055 1 97 408 LEU A N 1
ATOM 3310 C CA . LEU A 1 408 ? -22.281 -21.328 -3.225 1 97 408 LEU A CA 1
ATOM 3311 C C . LEU A 1 408 ? -23.594 -20.562 -3.082 1 97 408 LEU A C 1
ATOM 3313 O O . LEU A 1 408 ? -23.938 -20.109 -1.986 1 97 408 LEU A O 1
ATOM 3317 N N . VAL A 1 409 ? -24.344 -20.422 -4.18 1 97.06 409 VAL A N 1
ATOM 3318 C CA . VAL A 1 409 ? -25.609 -19.703 -4.172 1 97.06 409 VAL A CA 1
ATOM 3319 C C . VAL A 1 409 ? -26.625 -20.438 -3.307 1 97.06 409 VAL A C 1
ATOM 3321 O O . VAL A 1 409 ? -27.297 -19.844 -2.479 1 97.06 409 VAL A O 1
ATOM 3324 N N . ILE A 1 410 ? -26.641 -21.797 -3.406 1 97.12 410 ILE A N 1
ATOM 3325 C CA . ILE A 1 410 ? -27.594 -22.625 -2.668 1 97.12 410 ILE A CA 1
ATOM 3326 C C . ILE A 1 410 ? -27.266 -22.578 -1.178 1 97.12 410 ILE A C 1
ATOM 3328 O O . ILE A 1 410 ? -28.156 -22.359 -0.348 1 97.12 410 ILE A O 1
ATOM 3332 N N . THR A 1 411 ? -26.062 -22.719 -0.915 1 96.88 411 THR A N 1
ATOM 3333 C CA . THR A 1 411 ? -25.672 -22.75 0.491 1 96.88 411 THR A CA 1
ATOM 3334 C C . THR A 1 411 ? -25.812 -21.375 1.124 1 96.88 411 THR A C 1
ATOM 3336 O O . THR A 1 411 ? -26.172 -21.25 2.299 1 96.88 411 THR A O 1
ATOM 3339 N N . SER A 1 412 ? -25.5 -20.359 0.396 1 97.19 412 SER A N 1
ATOM 3340 C CA . SER A 1 412 ? -25.703 -19 0.918 1 97.19 412 SER A CA 1
ATOM 3341 C C . SER A 1 412 ? -27.172 -18.719 1.173 1 97.19 412 SER A C 1
ATOM 3343 O O . SER A 1 412 ? -27.516 -18.062 2.164 1 97.19 412 SER A O 1
ATOM 3345 N N . GLY A 1 413 ? -28.016 -19.141 0.285 1 96.81 413 GLY A N 1
ATOM 3346 C CA . GLY A 1 413 ? -29.453 -19.031 0.513 1 96.81 413 GLY A CA 1
ATOM 3347 C C . GLY A 1 413 ? -29.922 -19.781 1.743 1 96.81 413 GLY A C 1
ATOM 3348 O O . GLY A 1 413 ? -30.766 -19.281 2.494 1 96.81 413 GLY A O 1
ATOM 3349 N N . ALA A 1 414 ? -29.328 -20.875 1.999 1 96.62 414 ALA A N 1
ATOM 3350 C CA . ALA A 1 414 ? -29.703 -21.703 3.146 1 96.62 414 ALA A CA 1
ATOM 3351 C C . ALA A 1 414 ? -29.25 -21.062 4.453 1 96.62 414 ALA A C 1
ATOM 3353 O O . ALA A 1 414 ? -29.969 -21.125 5.461 1 96.62 414 ALA A O 1
ATOM 3354 N N . VAL A 1 415 ? -28.203 -20.453 4.395 1 96.06 415 VAL A N 1
ATOM 3355 C CA . VAL A 1 415 ? -27.594 -19.922 5.609 1 96.06 415 VAL A CA 1
ATOM 3356 C C . VAL A 1 415 ? -28.203 -18.547 5.914 1 96.06 415 VAL A C 1
ATOM 3358 O O . VAL A 1 415 ? -28.516 -18.234 7.066 1 96.06 415 VAL A O 1
ATOM 3361 N N . PHE A 1 416 ? -28.438 -17.719 4.895 1 95.69 416 PHE A N 1
ATOM 3362 C CA . PHE A 1 416 ? -28.828 -16.344 5.109 1 95.69 416 PHE A CA 1
ATOM 3363 C C . PHE A 1 416 ? -30.297 -16.125 4.727 1 95.69 416 PHE A C 1
ATOM 3365 O O . PHE A 1 416 ? -30.859 -15.062 4.996 1 95.69 416 PHE A O 1
ATOM 3372 N N . GLY A 1 417 ? -30.891 -17.141 4.098 1 94.69 417 GLY A N 1
ATOM 3373 C CA . GLY A 1 417 ? -32.281 -17.047 3.67 1 94.69 417 GLY A CA 1
ATOM 3374 C C . GLY A 1 417 ? -32.438 -16.906 2.168 1 94.69 417 GLY A C 1
ATOM 3375 O O . GLY A 1 417 ? -31.859 -15.992 1.565 1 94.69 417 GLY A O 1
ATOM 3376 N N . PHE A 1 418 ? -33.219 -17.719 1.536 1 95.19 418 PHE A N 1
ATOM 3377 C CA . PHE A 1 418 ? -33.406 -17.734 0.09 1 95.19 418 PHE A CA 1
ATOM 3378 C C . PHE A 1 418 ? -34.156 -16.484 -0.369 1 95.19 418 PHE A C 1
ATOM 3380 O O . PHE A 1 418 ? -34.062 -16.078 -1.528 1 95.19 418 PHE A O 1
ATOM 3387 N N . GLU A 1 419 ? -34.844 -15.875 0.515 1 94 419 GLU A N 1
ATOM 3388 C CA . GLU A 1 419 ? -35.594 -14.68 0.191 1 94 419 GLU A CA 1
ATOM 3389 C C . GLU A 1 419 ? -34.688 -13.508 -0.132 1 94 419 GLU A C 1
ATOM 3391 O O . GLU A 1 419 ? -35.062 -12.609 -0.896 1 94 419 GLU A O 1
ATOM 3396 N N . THR A 1 420 ? -33.531 -13.562 0.447 1 94.5 420 THR A N 1
ATOM 3397 C CA . THR A 1 420 ? -32.594 -12.469 0.237 1 94.5 420 THR A CA 1
ATOM 3398 C C . THR A 1 420 ? -32.031 -12.477 -1.192 1 94.5 420 THR A C 1
ATOM 3400 O O . THR A 1 420 ? -31.547 -11.461 -1.684 1 94.5 420 THR A O 1
ATOM 3403 N N . LEU A 1 421 ? -32.188 -13.555 -1.803 1 94.69 421 LEU A N 1
ATOM 3404 C CA . LEU A 1 421 ? -31.734 -13.664 -3.186 1 94.69 421 LEU A CA 1
ATOM 3405 C C . LEU A 1 421 ? -32.719 -12.992 -4.133 1 94.69 421 LEU A C 1
ATOM 3407 O O . LEU A 1 421 ? -32.375 -12.688 -5.281 1 94.69 421 LEU A O 1
ATOM 3411 N N . LYS A 1 422 ? -33.875 -12.727 -3.643 1 93.56 422 LYS A N 1
ATOM 3412 C CA . LYS A 1 422 ? -34.906 -12.125 -4.465 1 93.56 422 LYS A CA 1
ATOM 3413 C C . LYS A 1 422 ? -34.875 -10.602 -4.391 1 93.56 422 LYS A C 1
ATOM 3415 O O . LYS A 1 422 ? -35.5 -9.914 -5.188 1 93.56 422 LYS A O 1
ATOM 3420 N N . VAL A 1 423 ? -34.094 -10.109 -3.475 1 94.62 423 VAL A N 1
ATOM 3421 C CA . VAL A 1 423 ? -33.938 -8.664 -3.361 1 94.62 423 VAL A CA 1
ATOM 3422 C C . VAL A 1 423 ? -33.219 -8.133 -4.594 1 94.62 423 VAL A C 1
ATOM 3424 O O . VAL A 1 423 ? -32.156 -8.641 -4.969 1 94.62 423 VAL A O 1
ATOM 3427 N N . PRO A 1 424 ? -33.75 -7.203 -5.246 1 95 424 PRO A N 1
ATOM 3428 C CA . PRO A 1 424 ? -33.125 -6.688 -6.469 1 95 424 PRO A CA 1
ATOM 3429 C C . PRO A 1 424 ? -31.859 -5.875 -6.188 1 95 424 PRO A C 1
ATOM 3431 O O . PRO A 1 424 ? -31.641 -5.434 -5.059 1 95 424 PRO A O 1
ATOM 3434 N N . VAL A 1 425 ? -31.047 -5.766 -7.191 1 95.19 425 VAL A N 1
ATOM 3435 C CA . VAL A 1 425 ? -29.859 -4.902 -7.16 1 95.19 425 VAL A CA 1
ATOM 3436 C C . VAL A 1 425 ? -30.156 -3.611 -7.922 1 95.19 425 VAL A C 1
ATOM 3438 O O . VAL A 1 425 ? -30.75 -3.639 -9 1 95.19 425 VAL A O 1
ATOM 3441 N N . LEU A 1 426 ? -29.828 -2.514 -7.293 1 94.56 426 LEU A N 1
ATOM 3442 C CA . LEU A 1 426 ? -30.031 -1.207 -7.91 1 94.56 426 LEU A CA 1
ATOM 3443 C C . LEU A 1 426 ? -28.812 -0.806 -8.75 1 94.56 426 LEU A C 1
ATOM 3445 O O . LEU A 1 426 ? -27.672 -0.895 -8.289 1 94.56 426 LEU A O 1
ATOM 3449 N N . GLN A 1 427 ? -29.078 -0.495 -9.977 1 91.38 427 GLN A N 1
ATOM 3450 C CA . GLN A 1 427 ? -28.031 -0.049 -10.883 1 91.38 427 GLN A CA 1
ATOM 3451 C C . GLN A 1 427 ? -28.484 1.142 -11.719 1 91.38 427 GLN A C 1
ATOM 3453 O O . GLN A 1 427 ? -29.641 1.209 -12.125 1 91.38 427 GLN A O 1
ATOM 3458 N N . THR A 1 428 ? -27.578 2.062 -11.883 1 90.5 428 THR A N 1
ATOM 3459 C CA . THR A 1 428 ? -27.875 3.205 -12.742 1 90.5 428 THR A CA 1
ATOM 3460 C C . THR A 1 428 ? -27.281 3.004 -14.133 1 90.5 428 THR A C 1
ATOM 3462 O O . THR A 1 428 ? -26.078 2.83 -14.281 1 90.5 428 THR A O 1
ATOM 3465 N N . ILE A 1 429 ? -28.109 2.898 -15.094 1 86.19 429 ILE A N 1
ATOM 3466 C CA . ILE A 1 429 ? -27.688 2.766 -16.484 1 86.19 429 ILE A CA 1
ATOM 3467 C C . ILE A 1 429 ? -28.156 3.982 -17.281 1 86.19 429 ILE A C 1
ATOM 3469 O O . ILE A 1 429 ? -29.344 4.262 -17.359 1 86.19 429 ILE A O 1
ATOM 3473 N N . ASP A 1 430 ? -27.281 4.695 -17.859 1 82.31 430 ASP A N 1
ATOM 3474 C CA . ASP A 1 430 ? -27.578 5.883 -18.672 1 82.31 430 ASP A CA 1
ATOM 3475 C C . ASP A 1 430 ? -28.422 6.879 -17.875 1 82.31 430 ASP A C 1
ATOM 3477 O O . ASP A 1 430 ? -29.438 7.363 -18.375 1 82.31 430 ASP A O 1
ATOM 3481 N N . GLY A 1 431 ? -28.156 7 -16.578 1 83.69 431 GLY A N 1
ATOM 3482 C CA . GLY A 1 431 ? -28.797 8 -15.75 1 83.69 431 GLY A CA 1
ATOM 3483 C C . GLY A 1 431 ? -30.078 7.508 -15.109 1 83.69 431 GLY A C 1
ATOM 3484 O O . GLY A 1 431 ? -30.656 8.18 -14.25 1 83.69 431 GLY A O 1
ATOM 3485 N N . ASN A 1 432 ? -30.5 6.309 -15.523 1 90.12 432 ASN A N 1
ATOM 3486 C CA . ASN A 1 432 ? -31.75 5.766 -14.992 1 90.12 432 ASN A CA 1
ATOM 3487 C C . ASN A 1 432 ? -31.484 4.656 -13.977 1 90.12 432 ASN A C 1
ATOM 3489 O O . ASN A 1 432 ? -30.641 3.783 -14.203 1 90.12 432 ASN A O 1
ATOM 3493 N N . LEU A 1 433 ? -32.219 4.785 -12.93 1 92.88 433 LEU A N 1
ATOM 3494 C CA . LEU A 1 433 ? -32.125 3.775 -11.883 1 92.88 433 LEU A CA 1
ATOM 3495 C C . LEU A 1 433 ? -33 2.564 -12.203 1 92.88 433 LEU A C 1
ATOM 3497 O O . LEU A 1 433 ? -34.188 2.703 -12.43 1 92.88 433 LEU A O 1
ATOM 3501 N N . ILE A 1 434 ? -32.469 1.471 -12.328 1 93.06 434 ILE A N 1
ATOM 3502 C CA . ILE A 1 434 ? -33.188 0.252 -12.648 1 93.06 434 ILE A CA 1
ATOM 3503 C C . ILE A 1 434 ? -32.969 -0.79 -11.555 1 93.06 434 ILE A C 1
ATOM 3505 O O . ILE A 1 434 ? -31.953 -0.772 -10.867 1 93.06 434 ILE A O 1
ATOM 3509 N N . GLN A 1 435 ? -33.969 -1.668 -11.406 1 94.25 435 GLN A N 1
ATOM 3510 C CA . GLN A 1 435 ? -33.906 -2.818 -10.508 1 94.25 435 GLN A CA 1
ATOM 3511 C C . GLN A 1 435 ? -33.656 -4.109 -11.289 1 94.25 435 GLN A C 1
ATOM 3513 O O . GLN A 1 435 ? -34.375 -4.391 -12.258 1 94.25 435 GLN A O 1
ATOM 3518 N N . ILE A 1 436 ? -32.625 -4.793 -10.906 1 94.56 436 ILE A N 1
ATOM 3519 C CA . ILE A 1 436 ? -32.281 -6.027 -11.609 1 94.56 436 ILE A CA 1
ATOM 3520 C C . ILE A 1 436 ? -32.125 -7.168 -10.602 1 94.56 436 ILE A C 1
ATOM 3522 O O . ILE A 1 436 ? -31.625 -6.969 -9.492 1 94.56 436 ILE A O 1
ATOM 3526 N N . ASP A 1 437 ? -32.594 -8.367 -11.102 1 94.38 437 ASP A N 1
ATOM 3527 C CA . ASP A 1 437 ? -32.375 -9.555 -10.273 1 94.38 437 ASP A CA 1
ATOM 3528 C C . ASP A 1 437 ? -30.906 -9.828 -10.086 1 94.38 437 ASP A C 1
ATOM 3530 O O . ASP A 1 437 ? -30.109 -9.641 -11.008 1 94.38 437 ASP A O 1
ATOM 3534 N N . TYR A 1 438 ? -30.562 -10.328 -8.922 1 95.06 438 TYR A N 1
ATOM 3535 C CA . TYR A 1 438 ? -29.141 -10.492 -8.586 1 95.06 438 TYR A CA 1
ATOM 3536 C C . TYR A 1 438 ? -28.469 -11.461 -9.547 1 95.06 438 TYR A C 1
ATOM 3538 O O . TYR A 1 438 ? -27.344 -11.211 -10.008 1 95.06 438 TYR A O 1
ATOM 3546 N N . ILE A 1 439 ? -29.109 -12.578 -9.859 1 94.5 439 ILE A N 1
ATOM 3547 C CA . ILE A 1 439 ? -28.5 -13.578 -10.719 1 94.5 439 ILE A CA 1
ATOM 3548 C C . ILE A 1 439 ? -28.219 -12.977 -12.094 1 94.5 439 ILE A C 1
ATOM 3550 O O . ILE A 1 439 ? -27.172 -13.242 -12.688 1 94.5 439 ILE A O 1
ATOM 3554 N N . LYS A 1 440 ? -29.125 -12.172 -12.586 1 94.19 440 LYS A N 1
ATOM 3555 C CA . LYS A 1 440 ? -28.938 -11.492 -13.867 1 94.19 440 LYS A CA 1
ATOM 3556 C C . LYS A 1 440 ? -27.812 -10.477 -13.797 1 94.19 440 LYS A C 1
ATOM 3558 O O . LYS A 1 440 ? -27.141 -10.219 -14.797 1 94.19 440 LYS A O 1
ATOM 3563 N N . TYR A 1 441 ? -27.672 -9.938 -12.609 1 93.75 441 TYR A N 1
ATOM 3564 C CA . TYR A 1 441 ? -26.609 -8.969 -12.383 1 93.75 441 TYR A CA 1
ATOM 3565 C C . TYR A 1 441 ? -25.25 -9.664 -12.359 1 93.75 441 TYR A C 1
ATOM 3567 O O . TYR A 1 441 ? -24.281 -9.18 -12.969 1 93.75 441 TYR A O 1
ATOM 3575 N N . MET A 1 442 ? -25.094 -10.781 -11.742 1 94.94 442 MET A N 1
ATOM 3576 C CA . MET A 1 442 ? -23.828 -11.461 -11.477 1 94.94 442 MET A CA 1
ATOM 3577 C C . MET A 1 442 ? -23.344 -12.219 -12.703 1 94.94 442 MET A C 1
ATOM 3579 O O . MET A 1 442 ? -22.141 -12.312 -12.953 1 94.94 442 MET A O 1
ATOM 3583 N N . LEU A 1 443 ? -24.203 -12.719 -13.562 1 95.69 443 LEU A N 1
ATOM 3584 C CA . LEU A 1 443 ? -23.875 -13.641 -14.641 1 95.69 443 LEU A CA 1
ATOM 3585 C C . LEU A 1 443 ? -22.938 -12.992 -15.648 1 95.69 443 LEU A C 1
ATOM 3587 O O . LEU A 1 443 ? -21.922 -13.586 -16.031 1 95.69 443 LEU A O 1
ATOM 3591 N N . PRO A 1 444 ? -23.297 -11.742 -16.078 1 94.12 444 PRO A N 1
ATOM 3592 C CA . PRO A 1 444 ? -22.344 -11.125 -17.016 1 94.12 444 PRO A CA 1
ATOM 3593 C C . PRO A 1 444 ? -20.969 -10.922 -16.406 1 94.12 444 PRO A C 1
ATOM 3595 O O . PRO A 1 444 ? -19.953 -11.047 -17.109 1 94.12 444 PRO A O 1
ATOM 3598 N N . GLN A 1 445 ? -20.891 -10.578 -15.172 1 93.5 445 GLN A N 1
ATOM 3599 C CA . GLN A 1 445 ? -19.609 -10.398 -14.5 1 93.5 445 GLN A CA 1
ATOM 3600 C C . GLN A 1 445 ? -18.828 -11.711 -14.414 1 93.5 445 GLN A C 1
ATOM 3602 O O . GLN A 1 445 ? -17.609 -11.734 -14.586 1 93.5 445 GLN A O 1
ATOM 3607 N N . LEU A 1 446 ? -19.547 -12.719 -14.172 1 95.69 446 LEU A N 1
ATOM 3608 C CA . LEU A 1 446 ? -18.938 -14.047 -14.102 1 95.69 446 LEU A CA 1
ATOM 3609 C C . LEU A 1 446 ? -18.375 -14.453 -15.453 1 95.69 446 LEU A C 1
ATOM 3611 O O . LEU A 1 446 ? -17.266 -14.984 -15.531 1 95.69 446 LEU A O 1
ATOM 3615 N N . VAL A 1 447 ? -19.125 -14.18 -16.469 1 95.56 447 VAL A N 1
ATOM 3616 C CA . VAL A 1 447 ? -18.688 -14.523 -17.812 1 95.56 447 VAL A CA 1
ATOM 3617 C C . VAL A 1 447 ? -17.391 -13.789 -18.156 1 95.56 447 VAL A C 1
ATOM 3619 O O . VAL A 1 447 ? -16.469 -14.375 -18.703 1 95.56 447 VAL A O 1
ATOM 3622 N N . VAL A 1 448 ? -17.344 -12.586 -17.781 1 95.75 448 VAL A N 1
ATOM 3623 C CA . VAL A 1 448 ? -16.156 -11.773 -18.031 1 95.75 448 VAL A CA 1
ATOM 3624 C C . VAL A 1 448 ? -14.953 -12.352 -17.297 1 95.75 448 VAL A C 1
ATOM 3626 O O . VAL A 1 448 ? -13.852 -12.422 -17.844 1 95.75 448 VAL A O 1
ATOM 3629 N N . SER A 1 449 ? -15.18 -12.781 -16.141 1 94.94 449 SER A N 1
ATOM 3630 C CA . SER A 1 449 ? -14.094 -13.328 -15.312 1 94.94 449 SER A CA 1
ATOM 3631 C C . SER A 1 449 ? -13.57 -14.641 -15.891 1 94.94 449 SER A C 1
ATOM 3633 O O . SER A 1 449 ? -12.406 -14.984 -15.688 1 94.94 449 SER A O 1
ATOM 3635 N N . THR A 1 450 ? -14.344 -15.367 -16.641 1 96.44 450 THR A N 1
ATOM 3636 C CA . THR A 1 450 ? -13.938 -16.672 -17.172 1 96.44 450 THR A CA 1
ATOM 3637 C C . THR A 1 450 ? -13.055 -16.5 -18.406 1 96.44 450 THR A C 1
ATOM 3639 O O . THR A 1 450 ? -12.5 -17.469 -18.906 1 96.44 450 THR A O 1
ATOM 3642 N N . ALA A 1 451 ? -12.891 -15.273 -18.844 1 96.94 451 ALA A N 1
ATOM 3643 C CA . ALA A 1 451 ? -11.945 -15.039 -19.938 1 96.94 451 ALA A CA 1
ATOM 3644 C C . ALA A 1 451 ? -10.539 -15.477 -19.547 1 96.94 451 ALA A C 1
ATOM 3646 O O . ALA A 1 451 ? -9.773 -15.953 -20.391 1 96.94 451 ALA A O 1
ATOM 3647 N N . SER A 1 452 ? -10.227 -15.289 -18.297 1 96.69 452 SER A N 1
ATOM 3648 C CA . SER A 1 452 ? -8.938 -15.734 -17.797 1 96.69 452 SER A CA 1
ATOM 3649 C C . SER A 1 452 ? -8.789 -17.25 -17.938 1 96.69 452 SER A C 1
ATOM 3651 O O . SER A 1 452 ? -7.695 -17.75 -18.219 1 96.69 452 SER A O 1
ATOM 3653 N N . LEU A 1 453 ? -9.891 -17.906 -17.703 1 97.25 453 LEU A N 1
ATOM 3654 C CA . LEU A 1 453 ? -9.914 -19.359 -17.828 1 97.25 453 LEU A CA 1
ATOM 3655 C C . LEU A 1 453 ? -9.586 -19.797 -19.25 1 97.25 453 LEU A C 1
ATOM 3657 O O . LEU A 1 453 ? -8.766 -20.688 -19.453 1 97.25 453 LEU A O 1
ATOM 3661 N N . LEU A 1 454 ? -10.141 -19.141 -20.156 1 97.56 454 LEU A N 1
ATOM 3662 C CA . LEU A 1 454 ? -9.906 -19.453 -21.562 1 97.56 454 LEU A CA 1
ATOM 3663 C C . LEU A 1 454 ? -8.461 -19.141 -21.953 1 97.56 454 LEU A C 1
ATOM 3665 O O . LEU A 1 454 ? -7.84 -19.906 -22.688 1 97.56 454 LEU A O 1
ATOM 3669 N N . PHE A 1 455 ? -8 -18.125 -21.5 1 98.06 455 PHE A N 1
ATOM 3670 C CA . PHE A 1 455 ? -6.645 -17.703 -21.828 1 98.06 455 PHE A CA 1
ATOM 3671 C C . PHE A 1 455 ? -5.621 -18.688 -21.297 1 98.06 455 PHE A C 1
ATOM 3673 O O . PHE A 1 455 ? -4.742 -19.141 -22.031 1 98.06 455 PHE A O 1
ATOM 3680 N N . ILE A 1 456 ? -5.746 -19 -20.047 1 98 456 ILE A N 1
ATOM 3681 C CA . ILE A 1 456 ? -4.77 -19.891 -19.438 1 98 456 ILE A CA 1
ATOM 3682 C C . ILE A 1 456 ? -4.906 -21.297 -20.031 1 98 456 ILE A C 1
ATOM 3684 O O . ILE A 1 456 ? -3.908 -21.984 -20.219 1 98 456 ILE A O 1
ATOM 3688 N N . ALA A 1 457 ? -6.156 -21.688 -20.25 1 97.81 457 ALA A N 1
ATOM 3689 C CA . ALA A 1 457 ? -6.363 -22.984 -20.906 1 97.81 457 ALA A CA 1
ATOM 3690 C C . ALA A 1 45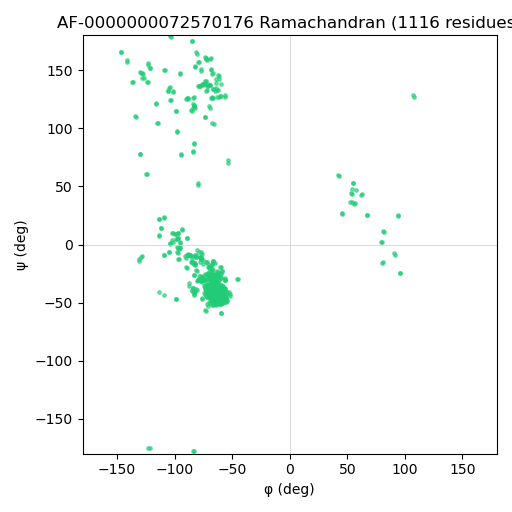7 ? -5.625 -23.031 -22.25 1 97.81 457 ALA A C 1
ATOM 3692 O O . ALA A 1 457 ? -4.965 -24.031 -22.547 1 97.81 457 ALA A O 1
ATOM 3693 N N . SER A 1 458 ? -5.727 -21.984 -22.953 1 98.06 458 SER A N 1
ATOM 3694 C CA . SER A 1 458 ? -5.074 -21.922 -24.266 1 98.06 458 SER A CA 1
ATOM 3695 C C . SER A 1 458 ? -3.555 -21.938 -24.125 1 98.06 458 SER A C 1
ATOM 3697 O O . SER A 1 458 ? -2.857 -22.594 -24.906 1 98.06 458 SER A O 1
ATOM 3699 N N . LEU A 1 459 ? -3.088 -21.266 -23.156 1 97.69 459 LEU A N 1
ATOM 3700 C CA . LEU A 1 459 ? -1.65 -21.172 -22.922 1 97.69 459 LEU A CA 1
ATOM 3701 C C . LEU A 1 459 ? -1.076 -22.531 -22.516 1 97.69 459 LEU A C 1
ATOM 3703 O O . LEU A 1 459 ? -0.101 -22.984 -23.109 1 97.69 459 LEU A O 1
ATOM 3707 N N . VAL A 1 460 ? -1.692 -23.078 -21.562 1 97.12 460 VAL A N 1
ATOM 3708 C CA . VAL A 1 460 ? -1.211 -24.344 -21.047 1 97.12 460 VAL A CA 1
ATOM 3709 C C . VAL A 1 460 ? -1.341 -25.438 -22.109 1 97.12 460 VAL A C 1
ATOM 3711 O O . VAL A 1 460 ? -0.453 -26.281 -22.25 1 97.12 460 VAL A O 1
ATOM 3714 N N . PHE A 1 461 ? -2.424 -25.406 -22.812 1 96.31 461 PHE A N 1
ATOM 3715 C CA . PHE A 1 461 ? -2.662 -26.359 -23.891 1 96.31 461 PHE A CA 1
ATOM 3716 C C . PHE A 1 461 ? -1.602 -26.219 -24.984 1 96.31 461 PHE A C 1
ATOM 3718 O O . PHE A 1 461 ? -1.123 -27.219 -25.516 1 96.31 461 PHE A O 1
ATOM 3725 N N . MET A 1 462 ? -1.255 -25.047 -25.234 1 96.94 462 MET A N 1
ATOM 3726 C CA . MET A 1 462 ? -0.233 -24.781 -26.25 1 96.94 462 MET A CA 1
ATOM 3727 C C . MET A 1 462 ? 1.12 -25.328 -25.812 1 96.94 462 MET A C 1
ATOM 3729 O O . MET A 1 462 ? 1.776 -26.062 -26.562 1 96.94 462 MET A O 1
ATOM 3733 N N . ILE A 1 463 ? 1.512 -25.047 -24.609 1 94.12 463 ILE A N 1
ATOM 3734 C CA . ILE A 1 463 ? 2.809 -25.5 -24.109 1 94.12 463 ILE A CA 1
ATOM 3735 C C . ILE A 1 463 ? 2.824 -27.016 -23.984 1 94.12 463 ILE A C 1
ATOM 3737 O O . ILE A 1 463 ? 3.818 -27.656 -24.328 1 94.12 463 ILE A O 1
ATOM 3741 N N . SER A 1 464 ? 1.724 -27.547 -23.5 1 93.44 464 SER A N 1
ATOM 3742 C CA . SER A 1 464 ? 1.586 -29 -23.391 1 93.44 464 SER A CA 1
ATOM 3743 C C . SER A 1 464 ? 1.783 -29.672 -24.75 1 93.44 464 SER A C 1
ATOM 3745 O O . SER A 1 464 ? 2.41 -30.734 -24.828 1 93.44 464 SER A O 1
ATOM 3747 N N . THR A 1 465 ? 1.293 -29.062 -25.766 1 92.38 465 THR A N 1
ATOM 3748 C CA . THR A 1 465 ? 1.318 -29.656 -27.094 1 92.38 465 THR A CA 1
ATOM 3749 C C . THR A 1 465 ? 2.666 -29.406 -27.766 1 92.38 465 THR A C 1
ATOM 3751 O O . THR A 1 465 ? 3.225 -30.312 -28.391 1 92.38 465 THR A O 1
ATOM 3754 N N . LEU A 1 466 ? 3.188 -28.281 -27.625 1 91.06 466 LEU A N 1
ATOM 3755 C CA . LEU A 1 466 ? 4.402 -27.906 -28.344 1 91.06 466 LEU A CA 1
ATOM 3756 C C . LEU A 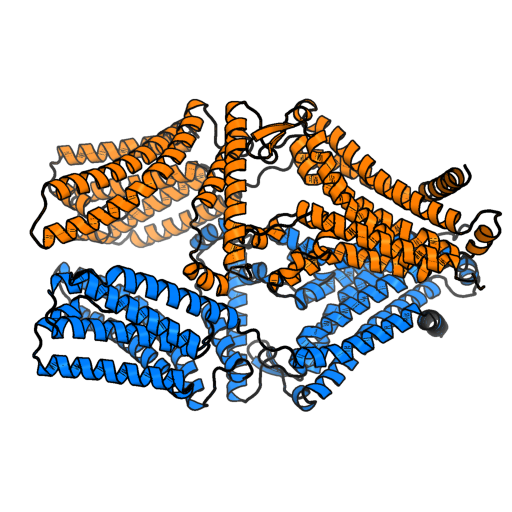1 466 ? 5.641 -28.422 -27.625 1 91.06 466 LEU A C 1
ATOM 3758 O O . LEU A 1 466 ? 6.578 -28.906 -28.25 1 91.06 466 LEU A O 1
ATOM 3762 N N . ALA A 1 467 ? 5.625 -28.266 -26.312 1 87.81 467 ALA A N 1
ATOM 3763 C CA . ALA A 1 467 ? 6.809 -28.656 -25.547 1 87.81 467 ALA A CA 1
ATOM 3764 C C . ALA A 1 467 ? 6.734 -30.125 -25.125 1 87.81 467 ALA A C 1
ATOM 3766 O O . ALA A 1 467 ? 7.742 -30.703 -24.734 1 87.81 467 ALA A O 1
ATOM 3767 N N . ARG A 1 468 ? 5.582 -30.734 -25.094 1 89.5 468 ARG A N 1
ATOM 3768 C CA . ARG A 1 468 ? 5.363 -32.125 -24.75 1 89.5 468 ARG A CA 1
ATOM 3769 C C . ARG A 1 468 ? 5.926 -32.438 -23.375 1 89.5 468 ARG A C 1
ATOM 3771 O O . ARG A 1 468 ? 6.578 -33.469 -23.188 1 89.5 468 ARG A O 1
ATOM 3778 N N . ASN A 1 469 ? 5.824 -31.484 -22.5 1 88.5 469 ASN A N 1
ATOM 3779 C CA . ASN A 1 469 ? 6.297 -31.594 -21.125 1 88.5 469 ASN A CA 1
ATOM 3780 C C . ASN A 1 469 ? 5.258 -31.062 -20.141 1 88.5 469 ASN A C 1
ATOM 3782 O O . ASN A 1 469 ? 5.023 -29.859 -20.047 1 88.5 469 ASN A O 1
ATOM 3786 N N . THR A 1 470 ? 4.688 -32.062 -19.391 1 92 470 THR A N 1
ATOM 3787 C CA . THR A 1 470 ? 3.615 -31.734 -18.453 1 92 470 THR A CA 1
ATOM 3788 C C . THR A 1 470 ? 4.094 -30.734 -17.406 1 92 470 THR A C 1
ATOM 3790 O O . THR A 1 470 ? 3.422 -29.75 -17.141 1 92 470 THR A O 1
ATOM 3793 N N . ALA A 1 471 ? 5.273 -30.984 -16.828 1 91.19 471 ALA A N 1
ATOM 3794 C CA . ALA A 1 471 ? 5.801 -30.156 -15.75 1 91.19 471 ALA A CA 1
ATOM 3795 C C . ALA A 1 471 ? 6.004 -28.719 -16.219 1 91.19 471 ALA A C 1
ATOM 3797 O O . ALA A 1 471 ? 5.629 -27.766 -15.516 1 91.19 471 ALA A O 1
ATOM 3798 N N . LEU A 1 472 ? 6.543 -28.531 -17.375 1 89.88 472 LEU A N 1
ATOM 3799 C CA . LEU A 1 472 ? 6.793 -27.203 -17.922 1 89.88 472 LEU A CA 1
ATOM 3800 C C . LEU A 1 472 ? 5.484 -26.469 -18.188 1 89.88 472 LEU A C 1
ATOM 3802 O O . LEU A 1 472 ? 5.359 -25.281 -17.875 1 89.88 472 LEU A O 1
ATOM 3806 N N . ALA A 1 473 ? 4.535 -27.141 -18.781 1 94.06 473 ALA A N 1
ATOM 3807 C CA . ALA A 1 473 ? 3.24 -26.547 -19.109 1 94.06 473 ALA A CA 1
ATOM 3808 C C . ALA A 1 473 ? 2.541 -26.062 -17.844 1 94.06 473 ALA A C 1
ATOM 3810 O O . ALA A 1 473 ? 2.061 -24.922 -17.781 1 94.06 473 ALA A O 1
ATOM 3811 N N . VAL A 1 474 ? 2.588 -26.875 -16.844 1 94.56 474 VAL A N 1
ATOM 3812 C CA . VAL A 1 474 ? 1.904 -26.562 -15.594 1 94.56 474 VAL A CA 1
ATOM 3813 C C . VAL A 1 474 ? 2.643 -25.438 -14.875 1 94.56 474 VAL A C 1
ATOM 3815 O O . VAL A 1 474 ? 2.021 -24.484 -14.391 1 94.56 474 VAL A O 1
ATOM 3818 N N . ALA A 1 475 ? 3.896 -25.516 -14.812 1 93.12 475 ALA A N 1
ATOM 3819 C CA . ALA A 1 475 ? 4.695 -24.531 -14.094 1 93.12 475 ALA A CA 1
ATOM 3820 C C . ALA A 1 475 ? 4.539 -23.141 -14.711 1 93.12 475 ALA A C 1
ATOM 3822 O O . ALA A 1 475 ? 4.312 -22.156 -14 1 93.12 475 ALA A O 1
ATOM 3823 N N . VAL A 1 476 ? 4.66 -23.062 -16 1 92.69 476 VAL A N 1
ATOM 3824 C CA . VAL A 1 476 ? 4.551 -21.781 -16.688 1 92.69 476 VAL A CA 1
ATOM 3825 C C . VAL A 1 476 ? 3.131 -21.25 -16.531 1 92.69 476 VAL A C 1
ATOM 3827 O O . VAL A 1 476 ? 2.938 -20.047 -16.328 1 92.69 476 VAL A O 1
ATOM 3830 N N . GLY A 1 477 ? 2.156 -22.125 -16.719 1 95.94 477 GLY A N 1
ATOM 3831 C CA . GLY A 1 477 ? 0.776 -21.719 -16.516 1 95.94 477 GLY A CA 1
ATOM 3832 C C . GLY A 1 477 ? 0.517 -21.141 -15.141 1 95.94 477 GLY A C 1
ATOM 3833 O O . GLY A 1 477 ? -0.093 -20.062 -15.016 1 95.94 477 GLY A O 1
ATOM 3834 N N . MET A 1 478 ? 1.04 -21.797 -14.172 1 94.81 478 MET A N 1
ATOM 3835 C CA . MET A 1 478 ? 0.841 -21.359 -12.797 1 94.81 478 MET A CA 1
ATOM 3836 C C . MET A 1 478 ? 1.583 -20.062 -12.523 1 94.81 478 MET A C 1
ATOM 3838 O O . MET A 1 478 ? 1.061 -19.172 -11.852 1 94.81 478 MET A O 1
ATOM 3842 N N . LEU A 1 479 ? 2.76 -20.047 -13.039 1 93.06 479 LEU A N 1
ATOM 3843 C CA . LEU A 1 479 ? 3.588 -18.859 -12.844 1 93.06 479 LEU A CA 1
ATOM 3844 C C . LEU A 1 479 ? 2.904 -17.609 -13.414 1 93.06 479 LEU A C 1
ATOM 3846 O O . LEU A 1 479 ? 2.844 -16.578 -12.758 1 93.06 479 LEU A O 1
ATOM 3850 N N . ILE A 1 480 ? 2.404 -17.75 -14.547 1 94.31 480 ILE A N 1
ATOM 3851 C CA . ILE A 1 480 ? 1.79 -16.609 -15.234 1 94.31 480 ILE A CA 1
ATOM 3852 C C . ILE A 1 480 ? 0.478 -16.234 -14.547 1 94.31 480 ILE A C 1
ATOM 3854 O O . ILE A 1 480 ? 0.192 -15.062 -14.336 1 94.31 480 ILE A O 1
ATOM 3858 N N . TYR A 1 481 ? -0.238 -17.25 -14.203 1 95.25 481 TYR A N 1
ATOM 3859 C CA . TYR A 1 481 ? -1.552 -16.984 -13.625 1 95.25 481 TYR A CA 1
ATOM 3860 C C . TYR A 1 481 ? -1.426 -16.406 -12.219 1 95.25 481 TYR A C 1
ATOM 3862 O O . TYR A 1 481 ? -1.98 -15.352 -11.922 1 95.25 481 TYR A O 1
ATOM 3870 N N . ILE A 1 482 ? -0.699 -17.047 -11.359 1 92.31 482 ILE A N 1
ATOM 3871 C CA . ILE A 1 482 ? -0.578 -16.609 -9.969 1 92.31 482 ILE A CA 1
ATOM 3872 C C . ILE A 1 482 ? 0.374 -15.414 -9.883 1 92.31 482 ILE A C 1
ATOM 3874 O O . ILE A 1 482 ? 0.214 -14.547 -9.016 1 92.31 482 ILE A O 1
ATOM 3878 N N . GLY A 1 483 ? 1.275 -15.328 -10.781 1 91 483 GLY A N 1
ATOM 3879 C CA . GLY A 1 483 ? 2.287 -14.281 -10.758 1 91 483 GLY A CA 1
ATOM 3880 C C . GLY A 1 483 ? 1.801 -12.969 -11.336 1 91 483 GLY A C 1
ATOM 3881 O O . GLY A 1 483 ? 2.377 -11.914 -11.062 1 91 483 GLY A O 1
ATOM 3882 N N . ALA A 1 484 ? 0.736 -12.992 -12.055 1 91.31 484 ALA A N 1
ATOM 3883 C CA . ALA A 1 484 ? 0.268 -11.797 -12.742 1 91.31 484 ALA A CA 1
ATOM 3884 C C . ALA A 1 484 ? -0.146 -10.719 -11.75 1 91.31 484 ALA A C 1
ATOM 3886 O O . ALA A 1 484 ? 0.183 -9.539 -11.922 1 91.31 484 ALA A O 1
ATOM 3887 N N . GLY A 1 485 ? -0.827 -11.133 -10.719 1 87.75 485 GLY A N 1
ATOM 3888 C CA . GLY A 1 485 ? -1.293 -10.188 -9.711 1 87.75 485 GLY A CA 1
ATOM 3889 C C . GLY A 1 485 ? -0.166 -9.43 -9.047 1 87.75 485 GLY A C 1
ATOM 3890 O O . GLY A 1 485 ? -0.065 -8.203 -9.188 1 87.75 485 GLY A O 1
ATOM 3891 N N . PRO A 1 486 ? 0.726 -10.195 -8.43 1 83.19 486 PRO A N 1
ATOM 3892 C CA . PRO A 1 486 ? 1.865 -9.547 -7.773 1 83.19 486 PRO A CA 1
ATOM 3893 C C . PRO A 1 486 ? 2.723 -8.734 -8.742 1 83.19 486 PRO A C 1
ATOM 3895 O O . PRO A 1 486 ? 3.221 -7.664 -8.391 1 83.19 486 PRO A O 1
ATOM 3898 N N . LEU A 1 487 ? 2.92 -9.242 -9.93 1 85.62 487 LEU A N 1
ATOM 3899 C CA . LEU A 1 487 ? 3.684 -8.5 -10.93 1 85.62 487 LEU A CA 1
ATOM 3900 C C . LEU A 1 487 ? 3.039 -7.148 -11.211 1 85.62 487 LEU A C 1
ATOM 3902 O O . LEU A 1 487 ? 3.732 -6.137 -11.32 1 85.62 487 LEU A O 1
ATOM 3906 N N . CYS A 1 488 ? 1.751 -7.172 -11.289 1 87.06 488 CYS A N 1
ATOM 3907 C CA . CYS A 1 488 ? 1.019 -5.934 -11.539 1 87.06 488 CYS A CA 1
ATOM 3908 C C . CYS A 1 488 ? 1.176 -4.965 -10.375 1 87.06 488 CYS A C 1
ATOM 3910 O O . CYS A 1 488 ? 1.388 -3.768 -10.586 1 87.06 488 CYS A O 1
ATOM 3912 N N . GLU A 1 489 ? 1.118 -5.449 -9.195 1 80.38 489 GLU A N 1
ATOM 3913 C CA . GLU A 1 489 ? 1.263 -4.613 -8.008 1 80.38 489 GLU A CA 1
ATOM 3914 C C . GLU A 1 489 ? 2.645 -3.967 -7.949 1 80.38 489 GLU A C 1
ATOM 3916 O O . GLU A 1 489 ? 2.77 -2.783 -7.625 1 80.38 489 GLU A O 1
ATOM 3921 N N . ILE A 1 490 ? 3.623 -4.77 -8.32 1 77.25 490 ILE A N 1
ATOM 3922 C CA . ILE A 1 490 ? 5 -4.285 -8.312 1 77.25 490 ILE A CA 1
ATOM 3923 C C . ILE A 1 490 ? 5.168 -3.193 -9.367 1 77.25 490 ILE A C 1
ATOM 3925 O O . ILE A 1 490 ? 5.723 -2.129 -9.086 1 77.25 490 ILE A O 1
ATOM 3929 N N . LEU A 1 491 ? 4.609 -3.365 -10.477 1 79.06 491 LEU A N 1
ATOM 3930 C CA . LEU A 1 491 ? 4.77 -2.412 -11.57 1 79.06 491 LEU A CA 1
ATOM 3931 C C . LEU A 1 491 ? 4 -1.125 -11.281 1 79.06 491 LEU A C 1
ATOM 3933 O O . LEU A 1 491 ? 4.48 -0.03 -11.586 1 79.06 491 LEU A O 1
ATOM 3937 N N . ILE A 1 492 ? 2.842 -1.243 -10.641 1 76.5 492 ILE A N 1
ATOM 3938 C CA . ILE A 1 492 ? 2.049 -0.075 -10.273 1 76.5 492 ILE A CA 1
ATOM 3939 C C . ILE A 1 492 ? 2.773 0.724 -9.195 1 76.5 492 ILE A C 1
ATOM 3941 O O . ILE A 1 492 ? 2.781 1.957 -9.227 1 76.5 492 ILE A O 1
ATOM 3945 N N . SER A 1 493 ? 3.342 -0.022 -8.297 1 69.75 493 SER A N 1
ATOM 3946 C CA . SER A 1 493 ? 4.102 0.65 -7.25 1 69.75 493 SER A CA 1
ATOM 3947 C C . SER A 1 493 ? 5.246 1.468 -7.832 1 69.75 493 SER A C 1
ATOM 3949 O O . SER A 1 493 ? 5.68 2.455 -7.234 1 69.75 493 SER A O 1
ATOM 3951 N N . PHE A 1 494 ? 5.703 1.03 -9.062 1 69.38 494 PHE A N 1
ATOM 3952 C CA . PHE A 1 494 ? 6.75 1.764 -9.766 1 69.38 494 PHE A CA 1
ATOM 3953 C C . PHE A 1 494 ? 6.148 2.764 -10.75 1 69.38 494 PHE A C 1
ATOM 3955 O O . PHE A 1 494 ? 6.816 3.201 -11.688 1 69.38 494 PHE A O 1
ATOM 3962 N N . LYS A 1 495 ? 4.809 3.021 -10.633 1 71 495 LYS A N 1
ATOM 3963 C CA . LYS A 1 495 ? 4.055 4.027 -11.375 1 71 495 LYS A CA 1
ATOM 3964 C C . LYS A 1 495 ? 3.992 3.678 -12.859 1 71 495 LYS A C 1
ATOM 3966 O O . LYS A 1 495 ? 4.027 4.566 -13.719 1 71 495 LYS A O 1
ATOM 3971 N N . GLN A 1 496 ? 4.117 2.355 -13.125 1 76.25 496 GLN A N 1
ATOM 3972 C CA . GLN A 1 496 ? 3.912 1.9 -14.5 1 76.25 496 GLN A CA 1
ATOM 3973 C C . GLN A 1 496 ? 2.43 1.688 -14.789 1 76.25 496 GLN A C 1
ATOM 3975 O O . GLN A 1 496 ? 1.979 0.553 -14.953 1 76.25 496 GLN A O 1
ATOM 3980 N N . ILE A 1 497 ? 1.703 2.746 -15.062 1 75.25 497 ILE A N 1
ATOM 3981 C CA . ILE A 1 497 ? 0.246 2.732 -15.117 1 75.25 497 ILE A CA 1
ATOM 3982 C C . ILE A 1 497 ? -0.216 2.275 -16.5 1 75.25 497 ILE A C 1
ATOM 3984 O O . ILE A 1 497 ? -1.366 1.865 -16.672 1 75.25 497 ILE A O 1
ATOM 3988 N N . TRP A 1 498 ? 0.761 2.275 -17.516 1 77.56 498 TRP A N 1
ATOM 3989 C CA . TRP A 1 498 ? 0.398 1.804 -18.844 1 77.56 498 TRP A CA 1
ATOM 3990 C C . TRP A 1 498 ? -0.067 0.352 -18.797 1 77.56 498 TRP A C 1
ATOM 3992 O O . TRP A 1 498 ? -0.798 -0.099 -19.688 1 77.56 498 TRP A O 1
ATOM 4002 N N . LEU A 1 499 ? 0.267 -0.308 -17.812 1 84.38 499 LEU A N 1
ATOM 4003 C CA . LEU A 1 499 ? -0.004 -1.73 -17.641 1 84.38 499 LEU A CA 1
ATOM 4004 C C . LEU A 1 499 ? -1.505 -1.993 -17.562 1 84.38 499 LEU A C 1
ATOM 4006 O O . LEU A 1 499 ? -1.974 -3.057 -17.969 1 84.38 499 LEU A O 1
ATOM 4010 N N . ILE A 1 500 ? -2.277 -0.973 -17.094 1 85.19 500 ILE A N 1
ATOM 4011 C CA . ILE A 1 500 ? -3.705 -1.148 -16.859 1 85.19 500 ILE A CA 1
ATOM 4012 C C . ILE A 1 500 ? -4.43 -1.369 -18.188 1 85.19 500 ILE A C 1
ATOM 4014 O O . ILE A 1 500 ? -5.496 -1.984 -18.219 1 85.19 500 ILE A O 1
ATOM 4018 N N . ASN A 1 501 ? -3.773 -0.926 -19.25 1 87.44 501 ASN A N 1
ATOM 4019 C CA . ASN A 1 501 ? -4.391 -1.042 -20.562 1 87.44 501 ASN A CA 1
ATOM 4020 C C . ASN A 1 501 ? -3.898 -2.279 -21.312 1 87.44 501 ASN A C 1
ATOM 4022 O O . ASN A 1 501 ? -4.301 -2.525 -22.453 1 87.44 501 ASN A O 1
ATOM 4026 N N . THR A 1 502 ? -3.135 -3.061 -20.656 1 92 502 THR A N 1
ATOM 4027 C CA . THR A 1 502 ? -2.641 -4.297 -21.266 1 92 502 THR A CA 1
ATOM 4028 C C . THR A 1 502 ? -3.398 -5.504 -20.719 1 92 502 THR A C 1
ATOM 4030 O O . THR A 1 502 ? -4.238 -5.363 -19.812 1 92 502 THR A O 1
ATOM 4033 N N . LEU A 1 503 ? -3.078 -6.684 -21.188 1 95.5 503 LEU A N 1
ATOM 4034 C CA . LEU A 1 503 ? -3.803 -7.895 -20.812 1 95.5 503 LEU A CA 1
ATOM 4035 C C . LEU A 1 503 ? -3.32 -8.422 -19.469 1 95.5 503 LEU A C 1
ATOM 4037 O O . LEU A 1 503 ? -3.996 -9.234 -18.844 1 95.5 503 LEU A O 1
ATOM 4041 N N . ILE A 1 504 ? -2.248 -7.914 -18.938 1 93.31 504 ILE A N 1
ATOM 4042 C CA . ILE A 1 504 ? -1.52 -8.516 -17.812 1 93.31 504 ILE A CA 1
ATOM 4043 C C . ILE A 1 504 ? -2.395 -8.516 -16.562 1 93.31 504 ILE A C 1
ATOM 4045 O O . ILE A 1 504 ? -2.576 -9.555 -15.93 1 93.31 504 ILE A O 1
ATOM 4049 N N . PRO A 1 505 ? -3.049 -7.332 -16.234 1 92.12 505 PRO A N 1
ATOM 4050 C CA . PRO A 1 505 ? -3.832 -7.332 -14.992 1 92.12 505 PRO A CA 1
ATOM 4051 C C . PRO A 1 505 ? -5.059 -8.242 -15.07 1 92.12 505 PRO A C 1
ATOM 4053 O O . PRO A 1 505 ? -5.57 -8.68 -14.039 1 92.12 505 PRO A O 1
ATOM 4056 N N . TYR A 1 506 ? -5.426 -8.586 -16.266 1 95.06 506 TYR A N 1
ATOM 4057 C CA . TYR A 1 506 ? -6.695 -9.289 -16.453 1 95.06 506 TYR A CA 1
ATOM 4058 C C . TYR A 1 506 ? -6.477 -10.789 -16.547 1 95.06 506 TYR A C 1
ATOM 4060 O O . TYR A 1 506 ? -7.438 -11.562 -16.594 1 95.06 506 TYR A O 1
ATOM 4068 N N . ILE A 1 507 ? -5.199 -11.219 -16.594 1 96.81 507 ILE A N 1
ATOM 4069 C CA . ILE A 1 507 ? -4.887 -12.648 -16.562 1 96.81 507 ILE A CA 1
ATOM 4070 C C . ILE A 1 507 ? -5.465 -13.281 -15.305 1 96.81 507 ILE A C 1
ATOM 4072 O O . ILE A 1 507 ? -6.039 -14.375 -15.359 1 96.81 507 ILE A O 1
ATOM 4076 N N . ASN A 1 508 ? -5.336 -12.617 -14.242 1 93.75 508 ASN A N 1
ATOM 4077 C CA . ASN A 1 508 ? -5.984 -12.984 -12.984 1 93.75 508 ASN A CA 1
ATOM 4078 C C . ASN A 1 508 ? -6.824 -11.844 -12.43 1 93.75 508 ASN A C 1
ATOM 4080 O O . ASN A 1 508 ? -6.613 -11.398 -11.305 1 93.75 508 ASN A O 1
ATOM 4084 N N . GLY A 1 509 ? -7.781 -11.453 -13.203 1 92.56 509 GLY A N 1
ATOM 4085 C CA . GLY A 1 509 ? -8.68 -10.383 -12.789 1 92.56 509 GLY A CA 1
ATOM 4086 C C . GLY A 1 509 ? -9.43 -10.688 -11.508 1 92.56 509 GLY A C 1
ATOM 4087 O O . GLY A 1 509 ? -9.758 -9.781 -10.742 1 92.56 509 GLY A O 1
ATOM 4088 N N . SER A 1 510 ? -9.641 -11.992 -11.289 1 92.5 510 SER A N 1
ATOM 4089 C CA . SER A 1 510 ? -10.344 -12.438 -10.086 1 92.5 510 SER A CA 1
ATOM 4090 C C . SER A 1 510 ? -9.57 -12.07 -8.828 1 92.5 510 SER A C 1
ATOM 4092 O O . SER A 1 510 ? -10.172 -11.789 -7.785 1 92.5 510 SER A O 1
ATOM 4094 N N . TYR A 1 511 ? -8.289 -11.977 -8.984 1 89.88 511 TYR A N 1
ATOM 4095 C CA . TYR A 1 511 ? -7.422 -11.594 -7.875 1 89.88 511 TYR A CA 1
ATOM 4096 C C . TYR A 1 511 ? -7.738 -10.18 -7.398 1 89.88 511 TYR A C 1
ATOM 4098 O O . TYR A 1 511 ? -7.887 -9.945 -6.195 1 89.88 511 TYR A O 1
ATOM 4106 N N . PHE A 1 512 ? -7.984 -9.312 -8.258 1 88.56 512 PHE A N 1
ATOM 4107 C CA . PHE A 1 512 ? -8.227 -7.914 -7.922 1 88.56 512 PHE A CA 1
ATOM 4108 C C . PHE A 1 512 ? -9.68 -7.699 -7.512 1 88.56 512 PHE A C 1
ATOM 4110 O O . PHE A 1 512 ? -9.977 -6.797 -6.727 1 88.56 512 PHE A O 1
ATOM 4117 N N . LYS A 1 513 ? -10.547 -8.562 -8.008 1 88 513 LYS A N 1
ATOM 4118 C CA . LYS A 1 513 ? -11.945 -8.469 -7.602 1 88 513 LYS A CA 1
ATOM 4119 C C . LYS A 1 513 ? -12.133 -8.961 -6.168 1 88 513 LYS A C 1
ATOM 4121 O O . LYS A 1 513 ? -12.953 -8.414 -5.426 1 88 513 LYS A O 1
ATOM 4126 N N . LEU A 1 514 ? -11.359 -9.977 -5.852 1 86.31 514 LEU A N 1
ATOM 4127 C CA . LEU A 1 514 ? -11.445 -10.539 -4.508 1 86.31 514 LEU A CA 1
ATOM 4128 C C . LEU A 1 514 ? -10.805 -9.609 -3.486 1 86.31 514 LEU A C 1
ATOM 4130 O O . LEU A 1 514 ? -11.258 -9.523 -2.344 1 86.31 514 LEU A O 1
ATOM 4134 N N . PHE A 1 515 ? -9.75 -8.859 -4.008 1 80.75 515 PHE A N 1
ATOM 4135 C CA . PHE A 1 515 ? -9.016 -7.992 -3.098 1 80.75 515 PHE A CA 1
ATOM 4136 C C . PHE A 1 515 ? -8.883 -6.59 -3.674 1 80.75 515 PHE A C 1
ATOM 4138 O O . PHE A 1 515 ? -7.785 -6.16 -4.031 1 80.75 515 PHE A O 1
ATOM 4145 N N . PRO A 1 516 ? -9.945 -5.887 -3.557 1 73.06 516 PRO A N 1
ATOM 4146 C CA . PRO A 1 516 ? -9.977 -4.574 -4.207 1 73.06 516 PRO A CA 1
ATOM 4147 C C . PRO A 1 516 ? -9.039 -3.566 -3.551 1 73.06 516 PRO A C 1
ATOM 4149 O O . PRO A 1 516 ? -8.648 -2.582 -4.18 1 73.06 516 PRO A O 1
ATOM 4152 N N . ASN A 1 517 ? -8.672 -3.832 -2.365 1 69.56 517 ASN A N 1
ATOM 4153 C CA . ASN A 1 517 ? -7.809 -2.902 -1.644 1 69.56 517 ASN A CA 1
ATOM 4154 C C . ASN A 1 517 ? -6.422 -2.816 -2.279 1 69.56 517 ASN A C 1
ATOM 4156 O O . ASN A 1 517 ? -5.699 -1.841 -2.072 1 69.56 517 ASN A O 1
ATOM 4160 N N . LEU A 1 518 ? -6.199 -3.754 -3.096 1 69.44 518 LEU A N 1
ATOM 4161 C CA . LEU A 1 518 ? -4.898 -3.764 -3.756 1 69.44 518 LEU A CA 1
ATOM 4162 C C . LEU A 1 518 ? -4.848 -2.73 -4.875 1 69.44 518 LEU A C 1
ATOM 4164 O O . LEU A 1 518 ? -3.766 -2.363 -5.34 1 69.44 518 LEU A O 1
ATOM 4168 N N . LEU A 1 519 ? -6.082 -2.207 -5.195 1 70.88 519 LEU A N 1
ATOM 4169 C CA . LEU A 1 519 ? -6.16 -1.212 -6.262 1 70.88 519 LEU A CA 1
ATOM 4170 C C . LEU A 1 519 ? -6.535 0.156 -5.699 1 70.88 519 LEU A C 1
ATOM 4172 O O . LEU A 1 519 ? -7 1.027 -6.438 1 70.88 519 LEU A O 1
ATOM 4176 N N . THR A 1 520 ? -6.414 0.236 -4.371 1 65.06 520 THR A N 1
ATOM 4177 C CA . THR A 1 520 ? -6.828 1.477 -3.723 1 65.06 520 THR A CA 1
ATOM 4178 C C . THR A 1 520 ? -6.039 2.662 -4.273 1 65.06 520 THR A C 1
ATOM 4180 O O . THR A 1 520 ? -6.602 3.734 -4.504 1 65.06 520 THR A O 1
ATOM 4183 N N . SER A 1 521 ? -4.777 2.406 -4.492 1 65.06 521 SER A N 1
ATOM 4184 C CA . SER A 1 521 ? -3.955 3.49 -5.023 1 65.06 521 SER A CA 1
ATOM 4185 C C . SER A 1 521 ? -4.402 3.893 -6.426 1 65.06 521 SER A C 1
ATOM 4187 O O . SER A 1 521 ? -4.406 5.074 -6.766 1 65.06 521 SER A O 1
ATOM 4189 N N . LEU A 1 522 ? -4.848 2.955 -7.109 1 71.69 522 LEU A N 1
ATOM 4190 C CA . LEU A 1 522 ? -5.316 3.213 -8.469 1 71.69 522 LEU A CA 1
ATOM 4191 C C . LEU A 1 522 ? -6.66 3.938 -8.445 1 71.69 522 LEU A C 1
ATOM 4193 O O . LEU A 1 522 ? -6.84 4.941 -9.141 1 71.69 522 LEU A O 1
ATOM 4197 N N . ARG A 1 523 ? -7.477 3.496 -7.609 1 68.62 523 ARG A N 1
ATOM 4198 C CA . ARG A 1 523 ? -8.812 4.074 -7.52 1 68.62 523 ARG A CA 1
ATOM 4199 C C . ARG A 1 523 ? -8.766 5.477 -6.926 1 68.62 523 ARG A C 1
ATOM 4201 O O . ARG A 1 523 ? -9.523 6.355 -7.34 1 68.62 523 ARG A O 1
ATOM 4208 N N . GLY A 1 524 ? -7.875 5.551 -5.938 1 62.19 524 GLY A N 1
ATOM 4209 C CA . GLY A 1 524 ? -7.676 6.867 -5.355 1 62.19 524 GLY A CA 1
ATOM 4210 C C . GLY A 1 524 ? -7.215 7.902 -6.363 1 62.19 524 GLY A C 1
ATOM 4211 O O . GLY A 1 524 ? -7.473 9.094 -6.199 1 62.19 524 GLY A O 1
ATOM 4212 N N . SER A 1 525 ? -6.629 7.383 -7.434 1 62.66 525 SER A N 1
ATOM 4213 C CA . SER A 1 525 ? -6.145 8.273 -8.484 1 62.66 525 SER A CA 1
ATOM 4214 C C . SER A 1 525 ? -7.152 8.391 -9.617 1 62.66 525 SER A C 1
ATOM 4216 O O . SER A 1 525 ? -6.832 8.906 -10.688 1 62.66 525 SER A O 1
ATOM 4218 N N . GLY A 1 526 ? -8.305 7.855 -9.352 1 64.69 526 GLY A N 1
ATOM 4219 C CA . GLY A 1 526 ? -9.383 7.969 -10.32 1 64.69 526 GLY A CA 1
ATOM 4220 C C . GLY A 1 526 ? -9.289 6.945 -11.438 1 64.69 526 GLY A C 1
ATOM 4221 O O . GLY A 1 526 ? -9.938 7.094 -12.477 1 64.69 526 GLY A O 1
ATOM 4222 N N . MET A 1 527 ? -8.453 6.039 -11.258 1 73.62 527 MET A N 1
ATOM 4223 C CA . MET A 1 527 ? -8.312 5.012 -12.289 1 73.62 527 MET A CA 1
ATOM 4224 C C . MET A 1 527 ? -8.875 3.68 -11.805 1 73.62 527 MET A C 1
ATOM 4226 O O . MET A 1 527 ? -9.023 3.459 -10.602 1 73.62 527 MET A O 1
ATOM 4230 N N . ASP A 1 528 ? -9.383 2.889 -12.836 1 77.44 528 ASP A N 1
ATOM 4231 C CA . ASP A 1 528 ? -9.867 1.554 -12.5 1 77.44 528 ASP A CA 1
ATOM 4232 C C . ASP A 1 528 ? -9.617 0.574 -13.648 1 77.44 528 ASP A C 1
ATOM 4234 O O . ASP A 1 528 ? -9.297 0.985 -14.766 1 77.44 528 ASP A O 1
ATOM 4238 N N . LEU A 1 529 ? -9.742 -0.62 -13.305 1 85.75 529 LEU A N 1
ATOM 4239 C CA . LEU A 1 529 ? -9.562 -1.665 -14.305 1 85.75 529 LEU A CA 1
ATOM 4240 C C . LEU A 1 529 ? -10.812 -1.816 -15.172 1 85.75 529 LEU A C 1
ATOM 4242 O O . LEU A 1 529 ? -11.93 -1.714 -14.672 1 85.75 529 LEU A O 1
ATOM 4246 N N . ASN A 1 530 ? -10.57 -1.941 -16.438 1 88.56 530 ASN A N 1
ATOM 4247 C CA . ASN A 1 530 ? -11.633 -2.248 -17.375 1 88.56 530 ASN A CA 1
ATOM 4248 C C . ASN A 1 530 ? -11.68 -3.734 -17.719 1 88.56 530 ASN A C 1
ATOM 4250 O O . ASN A 1 530 ? -11.055 -4.176 -18.688 1 88.56 530 ASN A O 1
ATOM 4254 N N . TYR A 1 531 ? -12.531 -4.418 -17.062 1 91.81 531 TYR A N 1
ATOM 4255 C CA . TYR A 1 531 ? -12.531 -5.871 -17.141 1 91.81 531 TYR A CA 1
ATOM 4256 C C . TYR A 1 531 ? -13.055 -6.348 -18.484 1 91.81 531 TYR A C 1
ATOM 4258 O O . TYR A 1 531 ? -12.648 -7.402 -18.984 1 91.81 531 TYR A O 1
ATOM 4266 N N . THR A 1 532 ? -13.938 -5.605 -19.125 1 92.5 532 THR A N 1
ATOM 4267 C CA . THR A 1 532 ? -14.453 -5.988 -20.438 1 92.5 532 THR A CA 1
ATOM 4268 C C . THR A 1 532 ? -13.367 -5.863 -21.5 1 92.5 532 THR A C 1
ATOM 4270 O O . THR A 1 532 ? -13.203 -6.754 -22.328 1 92.5 532 THR A O 1
ATOM 4273 N N . LEU A 1 533 ? -12.672 -4.793 -21.391 1 92.25 533 LEU A N 1
ATOM 4274 C CA . LEU A 1 533 ? -11.555 -4.613 -22.297 1 92.25 533 LEU A CA 1
ATOM 4275 C C . LEU A 1 533 ? -10.508 -5.707 -22.094 1 92.25 533 LEU A C 1
ATOM 4277 O O . LEU A 1 533 ? -9.992 -6.266 -23.078 1 92.25 533 LEU A O 1
ATOM 4281 N N . GLY A 1 534 ? -10.219 -5.949 -20.891 1 95.56 534 GLY A N 1
ATOM 4282 C CA . GLY A 1 534 ? -9.266 -7 -20.578 1 95.56 534 GLY A CA 1
ATOM 4283 C C . GLY A 1 534 ? -9.695 -8.367 -21.094 1 95.56 534 GLY A C 1
ATOM 4284 O O . GLY A 1 534 ? -8.883 -9.109 -21.641 1 95.56 534 GLY A O 1
ATOM 4285 N N . ALA A 1 535 ? -10.961 -8.656 -20.953 1 96.62 535 ALA A N 1
ATOM 4286 C CA . ALA A 1 535 ? -11.492 -9.938 -21.406 1 96.62 535 ALA A CA 1
ATOM 4287 C C . ALA A 1 535 ? -11.359 -10.07 -22.922 1 96.62 535 ALA A C 1
ATOM 4289 O O . ALA A 1 535 ? -11.016 -11.141 -23.422 1 96.62 535 ALA A O 1
ATOM 4290 N N . ASN A 1 536 ? -11.617 -9.039 -23.578 1 97 536 ASN A N 1
ATOM 4291 C CA . ASN A 1 536 ? -11.484 -9.055 -25.031 1 97 536 ASN A CA 1
ATOM 4292 C C . ASN A 1 536 ? -10.039 -9.305 -25.469 1 97 536 ASN A C 1
ATOM 4294 O O . ASN A 1 536 ? -9.789 -10.07 -26.391 1 97 536 ASN A O 1
ATOM 4298 N N . GLN A 1 537 ? -9.156 -8.672 -24.812 1 97.5 537 GLN A N 1
ATOM 4299 C CA . GLN A 1 537 ? -7.75 -8.867 -25.125 1 97.5 537 GLN A CA 1
ATOM 4300 C C . GLN A 1 537 ? -7.32 -10.305 -24.859 1 97.5 537 GLN A C 1
ATOM 4302 O O . GLN A 1 537 ? -6.609 -10.906 -25.672 1 97.5 537 GLN A O 1
ATOM 4307 N N . LEU A 1 538 ? -7.75 -10.812 -23.766 1 98.25 538 LEU A N 1
ATOM 4308 C CA . LEU A 1 538 ? -7.422 -12.188 -23.438 1 98.25 538 LEU A CA 1
ATOM 4309 C C . LEU A 1 538 ? -7.977 -13.156 -24.469 1 98.25 538 LEU A C 1
ATOM 4311 O O . LEU A 1 538 ? -7.309 -14.117 -24.859 1 98.25 538 LEU A O 1
ATOM 4315 N N . LEU A 1 539 ? -9.18 -12.891 -24.953 1 97.81 539 LEU A N 1
ATOM 4316 C CA . LEU A 1 539 ? -9.82 -13.75 -25.953 1 97.81 539 LEU A CA 1
ATOM 4317 C C . LEU A 1 539 ? -9.055 -13.727 -27.266 1 97.81 539 LEU A C 1
ATOM 4319 O O . LEU A 1 539 ? -8.844 -14.766 -27.891 1 97.81 539 LEU A O 1
ATOM 4323 N N . ILE A 1 540 ? -8.602 -12.602 -27.625 1 97.94 540 ILE A N 1
ATOM 4324 C CA . ILE A 1 540 ? -7.875 -12.461 -28.875 1 97.94 540 ILE A CA 1
ATOM 4325 C C . ILE A 1 540 ? -6.566 -13.242 -28.797 1 97.94 540 ILE A C 1
ATOM 4327 O O . ILE A 1 540 ? -6.25 -14.016 -29.703 1 97.94 540 ILE A O 1
ATOM 4331 N N . VAL A 1 541 ? -5.871 -13.078 -27.766 1 97.69 541 VAL A N 1
ATOM 4332 C CA . VAL A 1 541 ? -4.59 -13.766 -27.625 1 97.69 541 VAL A CA 1
ATOM 4333 C C . VAL A 1 541 ? -4.82 -15.273 -27.516 1 97.69 541 VAL A C 1
ATOM 4335 O O . VAL A 1 541 ? -4.008 -16.062 -28 1 97.69 541 VAL A O 1
ATOM 4338 N N . SER A 1 542 ? -5.895 -15.633 -26.891 1 98.06 542 SER A N 1
ATOM 4339 C CA . SER A 1 542 ? -6.242 -17.047 -26.781 1 98.06 542 SER A CA 1
ATOM 4340 C C . SER A 1 542 ? -6.434 -17.672 -28.156 1 98.06 542 SER A C 1
ATOM 4342 O O . SER A 1 542 ? -5.93 -18.766 -28.438 1 98.06 542 SER A O 1
ATOM 4344 N N . ILE A 1 543 ? -7.137 -16.969 -28.984 1 97.75 543 ILE A N 1
ATOM 4345 C CA . ILE A 1 543 ? -7.395 -17.469 -30.328 1 97.75 543 ILE A CA 1
ATOM 4346 C C . ILE A 1 543 ? -6.078 -17.609 -31.094 1 97.75 543 ILE A C 1
ATOM 4348 O O . ILE A 1 543 ? -5.859 -18.609 -31.781 1 97.75 543 ILE A O 1
ATOM 4352 N N . ILE A 1 544 ? -5.223 -16.719 -30.906 1 97.94 544 ILE A N 1
ATOM 4353 C CA . ILE A 1 544 ? -3.924 -16.766 -31.578 1 97.94 544 ILE A CA 1
ATOM 4354 C C . ILE A 1 544 ? -3.139 -17.984 -31.094 1 97.94 544 ILE A C 1
ATOM 4356 O O . ILE A 1 544 ? -2.582 -18.734 -31.891 1 97.94 544 ILE A O 1
ATOM 4360 N N . MET A 1 545 ? -3.145 -18.203 -29.859 1 98.12 545 MET A N 1
ATOM 4361 C CA . MET A 1 545 ? -2.4 -19.328 -29.281 1 98.12 545 MET A CA 1
ATOM 4362 C C . MET A 1 545 ? -2.984 -20.656 -29.75 1 98.12 545 MET A C 1
ATOM 4364 O O . MET A 1 545 ? -2.242 -21.594 -30.047 1 98.12 545 MET A O 1
ATOM 4368 N N . LEU A 1 546 ? -4.293 -20.734 -29.828 1 97.69 546 LEU A N 1
ATOM 4369 C CA . LEU A 1 546 ? -4.938 -21.969 -30.25 1 97.69 546 LEU A CA 1
ATOM 4370 C C . LEU A 1 546 ? -4.648 -22.25 -31.719 1 97.69 546 LEU A C 1
ATOM 4372 O O . LEU A 1 546 ? -4.441 -23.406 -32.125 1 97.69 546 LEU A O 1
ATOM 4376 N N . VAL A 1 547 ? -4.609 -21.203 -32.5 1 97.06 547 VAL A N 1
ATOM 4377 C CA . VAL A 1 547 ? -4.297 -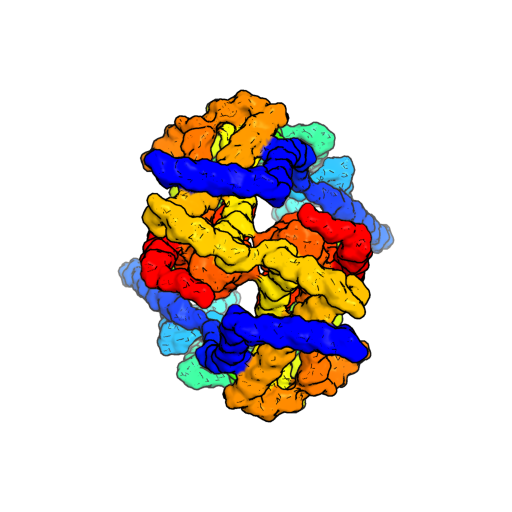21.375 -33.906 1 97.06 547 VAL A CA 1
ATOM 4378 C C . VAL A 1 547 ? -2.877 -21.906 -34.062 1 97.06 547 VAL A C 1
ATOM 4380 O O . VAL A 1 547 ? -2.641 -22.844 -34.844 1 97.06 547 VAL A O 1
ATOM 4383 N N . ILE A 1 548 ? -1.986 -21.375 -33.344 1 96.94 548 ILE A N 1
ATOM 4384 C CA . ILE A 1 548 ? -0.604 -21.828 -33.375 1 96.94 548 ILE A CA 1
ATOM 4385 C C . ILE A 1 548 ? -0.539 -23.297 -32.969 1 96.94 548 ILE A C 1
ATOM 4387 O O . ILE A 1 548 ? 0.152 -24.109 -33.594 1 96.94 548 ILE A O 1
ATOM 4391 N N . THR A 1 549 ? -1.28 -23.656 -31.953 1 96.38 549 THR A N 1
ATOM 4392 C CA . THR A 1 549 ? -1.277 -25.016 -31.422 1 96.38 549 THR A CA 1
ATOM 4393 C C . THR A 1 549 ? -1.809 -26 -32.469 1 96.38 549 THR A C 1
ATOM 4395 O O . THR A 1 549 ? -1.184 -27.031 -32.719 1 96.38 549 THR A O 1
ATOM 4398 N N . PHE A 1 550 ? -2.904 -25.719 -33.094 1 95.5 550 PHE A N 1
ATOM 4399 C CA . PHE A 1 550 ? -3.535 -26.625 -34.062 1 95.5 550 PHE A CA 1
ATOM 4400 C C . PHE A 1 550 ? -2.689 -26.75 -35.344 1 95.5 550 PHE A C 1
ATOM 4402 O O . PHE A 1 550 ? -2.51 -27.844 -35.844 1 95.5 550 PHE A O 1
ATOM 4409 N N . VAL A 1 551 ? -2.088 -25.656 -35.75 1 94.69 551 VAL A N 1
ATOM 4410 C CA . VAL A 1 551 ? -1.269 -25.672 -36.969 1 94.69 551 VAL A CA 1
ATOM 4411 C C . VAL A 1 551 ? -0.002 -26.484 -36.719 1 94.69 551 VAL A C 1
ATOM 4413 O O . VAL A 1 551 ? 0.385 -27.312 -37.562 1 94.69 551 VAL A O 1
ATOM 4416 N N . THR A 1 552 ? 0.584 -26.297 -35.594 1 92.62 552 THR A N 1
ATOM 4417 C CA . THR A 1 552 ? 1.821 -27 -35.281 1 92.62 552 THR A CA 1
ATOM 4418 C C . THR A 1 552 ? 1.56 -28.484 -35.062 1 92.62 552 THR A C 1
ATOM 4420 O O . THR A 1 552 ? 2.354 -29.328 -35.5 1 92.62 552 THR A O 1
ATOM 4423 N N . PHE A 1 553 ? 0.525 -28.844 -34.438 1 90.75 553 PHE A N 1
ATOM 4424 C CA . PHE A 1 553 ? 0.186 -30.234 -34.188 1 90.75 553 PHE A CA 1
ATOM 4425 C C . PHE A 1 553 ? -0.113 -30.969 -35.5 1 90.75 553 PHE A C 1
ATOM 4427 O O . PHE A 1 553 ? 0.237 -32.125 -35.656 1 90.75 553 PHE A O 1
ATOM 4434 N N . MET A 1 554 ? -0.677 -30.312 -36.406 1 88.94 554 MET A N 1
ATOM 4435 C CA . MET A 1 554 ? -1.047 -30.922 -37.688 1 88.94 554 MET A CA 1
ATOM 4436 C C . MET A 1 554 ? 0.174 -31.094 -38.594 1 88.94 554 MET A C 1
ATOM 4438 O O . MET A 1 554 ? 0.238 -32.031 -39.375 1 88.94 554 MET A O 1
ATOM 4442 N N . LYS A 1 555 ? 1.108 -30.281 -38.438 1 86.56 555 LYS A N 1
ATOM 4443 C CA . LYS A 1 555 ? 2.289 -30.312 -39.281 1 86.56 555 LYS A CA 1
ATOM 4444 C C . LYS A 1 555 ? 3.34 -31.266 -38.719 1 86.56 555 LYS A C 1
ATOM 4446 O O . LYS A 1 555 ? 4.145 -31.812 -39.5 1 86.56 555 LYS A O 1
ATOM 4451 N N . LYS A 1 556 ? 3.479 -31.375 -37.531 1 76.12 556 LYS A N 1
ATOM 4452 C CA . LYS A 1 556 ? 4.547 -32.156 -36.938 1 76.12 556 LYS A CA 1
ATOM 4453 C C . LYS A 1 556 ? 4.344 -33.656 -37.188 1 76.12 556 LYS A C 1
ATOM 4455 O O . LYS A 1 556 ? 3.232 -34.156 -37.031 1 76.12 556 LYS A O 1
ATOM 4460 N N . ASP A 1 557 ? 5.43 -34.188 -37.969 1 64.06 557 ASP A N 1
ATOM 4461 C CA . ASP A 1 557 ? 5.492 -35.656 -38.125 1 64.06 557 ASP A CA 1
ATOM 4462 C C . ASP A 1 557 ? 5.762 -36.312 -36.781 1 64.06 557 ASP A C 1
ATOM 4464 O O . ASP A 1 557 ? 6.555 -35.812 -35.969 1 64.06 557 ASP A O 1
ATOM 4468 N N . ILE A 1 558 ? 4.766 -36.875 -36.188 1 56.59 558 ILE A N 1
ATOM 4469 C CA . ILE A 1 558 ? 4.934 -37.531 -34.906 1 56.59 558 ILE A CA 1
ATOM 4470 C C . ILE A 1 558 ? 6.059 -38.562 -35 1 56.59 558 ILE A C 1
ATOM 4472 O O . ILE A 1 558 ? 5.934 -39.562 -35.688 1 56.59 558 ILE A O 1
ATOM 4476 N N . LYS A 1 559 ? 7.355 -38.031 -35.062 1 47.81 559 LYS A N 1
ATOM 4477 C CA . LYS A 1 559 ? 8.5 -38.938 -35.031 1 47.81 559 LYS A CA 1
ATOM 4478 C C . LYS A 1 559 ? 8.594 -39.688 -33.719 1 47.81 559 LYS A C 1
ATOM 4480 O O . LYS A 1 559 ? 8.156 -39.188 -32.688 1 47.81 559 LYS A O 1
ATOM 4485 N N . ASN A 1 560 ? 8.938 -41 -33.844 1 41.31 560 ASN A N 1
ATOM 4486 C CA . ASN A 1 560 ? 9.391 -41.781 -32.719 1 41.31 560 ASN A CA 1
ATOM 4487 C C . ASN A 1 560 ? 10.516 -41.094 -31.969 1 41.31 560 ASN A C 1
ATOM 4489 O O . ASN A 1 560 ? 11.43 -40.531 -32.562 1 41.31 560 ASN A O 1
ATOM 4493 N N . MET B 1 1 ? 29.281 -45.906 -3.064 1 67.44 1 MET B N 1
ATOM 4494 C CA . MET B 1 1 ? 29.609 -45.906 -4.488 1 67.44 1 MET B CA 1
ATOM 4495 C C . MET B 1 1 ? 28.359 -46.062 -5.336 1 67.44 1 MET B C 1
ATOM 4497 O O . MET B 1 1 ? 28.172 -45.344 -6.316 1 67.44 1 MET B O 1
ATOM 4501 N N . LYS B 1 2 ? 27.453 -46.812 -4.742 1 82.44 2 LYS B N 1
ATOM 4502 C CA . LYS B 1 2 ? 26.266 -47.094 -5.535 1 82.44 2 LYS B CA 1
ATOM 4503 C C . LYS B 1 2 ? 25.344 -45.875 -5.574 1 82.44 2 LYS B C 1
ATOM 4505 O O . LYS B 1 2 ? 24.797 -45.531 -6.633 1 82.44 2 LYS B O 1
ATOM 4510 N N . LEU B 1 3 ? 25.391 -45.125 -4.508 1 87.75 3 LEU B N 1
ATOM 4511 C CA . LEU B 1 3 ? 24.547 -43.938 -4.422 1 87.75 3 LEU B CA 1
ATOM 4512 C C . LEU B 1 3 ? 25.047 -42.844 -5.34 1 87.75 3 LEU B C 1
ATOM 4514 O O . LEU B 1 3 ? 24.266 -42.156 -6.004 1 87.75 3 LEU B O 1
ATOM 4518 N N . LEU B 1 4 ? 26.312 -42.625 -5.402 1 90.56 4 LEU B N 1
ATOM 4519 C CA . LEU B 1 4 ? 26.906 -41.594 -6.238 1 90.56 4 LEU B CA 1
ATOM 4520 C C . LEU B 1 4 ? 26.672 -41.875 -7.719 1 90.56 4 LEU B C 1
ATOM 4522 O O . LEU B 1 4 ? 26.422 -40.969 -8.508 1 90.56 4 LEU B O 1
ATOM 4526 N N . ASN B 1 5 ? 26.766 -43.188 -8.039 1 89.44 5 ASN B N 1
ATOM 4527 C CA . ASN B 1 5 ? 26.531 -43.562 -9.422 1 89.44 5 ASN B CA 1
ATOM 4528 C C . ASN B 1 5 ? 25.062 -43.375 -9.82 1 89.44 5 ASN B C 1
ATOM 4530 O O . ASN B 1 5 ? 24.766 -42.969 -10.938 1 89.44 5 ASN B O 1
ATOM 4534 N N . LEU B 1 6 ? 24.219 -43.719 -8.938 1 89.81 6 LEU B N 1
ATOM 4535 C CA . LEU B 1 6 ? 22.797 -43.5 -9.188 1 89.81 6 LEU B CA 1
ATOM 4536 C C . LEU B 1 6 ? 22.469 -42.031 -9.367 1 89.81 6 LEU B C 1
ATOM 4538 O O . LEU B 1 6 ? 21.703 -41.656 -10.258 1 89.81 6 LEU B O 1
ATOM 4542 N N . THR B 1 7 ? 23.031 -41.281 -8.531 1 92.69 7 THR B N 1
ATOM 4543 C CA . THR B 1 7 ? 22.812 -39.844 -8.609 1 92.69 7 THR B CA 1
ATOM 4544 C C . THR B 1 7 ? 23.359 -39.281 -9.914 1 92.69 7 THR B C 1
ATOM 4546 O O . THR B 1 7 ? 22.719 -38.438 -10.555 1 92.69 7 THR B O 1
ATOM 4549 N N . TYR B 1 8 ? 24.531 -39.688 -10.273 1 93 8 TYR B N 1
ATOM 4550 C CA . TYR B 1 8 ? 25.156 -39.25 -11.516 1 93 8 TYR B CA 1
ATOM 4551 C C . TYR B 1 8 ? 24.281 -39.594 -12.719 1 93 8 TYR B C 1
ATOM 4553 O O . TYR B 1 8 ? 24.094 -38.781 -13.617 1 93 8 TYR B O 1
ATOM 4561 N N . ASN B 1 9 ? 23.75 -40.812 -12.742 1 89.38 9 ASN B N 1
ATOM 4562 C CA . ASN B 1 9 ? 22.875 -41.25 -13.836 1 89.38 9 ASN B CA 1
ATOM 4563 C C . ASN B 1 9 ? 21.625 -40.375 -13.922 1 89.38 9 ASN B C 1
ATOM 4565 O O . ASN B 1 9 ? 21.156 -40.062 -15.016 1 89.38 9 ASN B O 1
ATOM 4569 N N . GLU B 1 10 ? 21.141 -40.062 -12.773 1 90.44 10 GLU B N 1
ATOM 4570 C CA . GLU B 1 10 ? 19.953 -39.219 -12.742 1 90.44 10 GLU B CA 1
ATOM 4571 C C . GLU B 1 10 ? 20.281 -37.812 -13.25 1 90.44 10 GLU B C 1
ATOM 4573 O O . GLU B 1 10 ? 19.469 -37.188 -13.938 1 90.44 10 GLU B O 1
ATOM 4578 N N . LEU B 1 11 ? 21.391 -37.344 -12.906 1 92.62 11 LEU B N 1
ATOM 4579 C CA . LEU B 1 11 ? 21.812 -36 -13.352 1 92.62 11 LEU B CA 1
ATOM 4580 C C . LEU B 1 11 ? 21.984 -35.969 -14.867 1 92.62 11 LEU B C 1
ATOM 4582 O O . LEU B 1 11 ? 21.562 -35.031 -15.531 1 92.62 11 LEU B O 1
ATOM 4586 N N . VAL B 1 12 ? 22.547 -37 -15.383 1 91.44 12 VAL B N 1
ATOM 4587 C CA . VAL B 1 12 ? 22.75 -37.094 -16.828 1 91.44 12 VAL B CA 1
ATOM 4588 C C . VAL B 1 12 ? 21.406 -37.125 -17.547 1 91.44 12 VAL B C 1
ATOM 4590 O O . VAL B 1 12 ? 21.234 -36.469 -18.578 1 91.44 12 VAL B O 1
ATOM 4593 N N . LYS B 1 13 ? 20.5 -37.844 -16.969 1 87.69 13 LYS B N 1
ATOM 4594 C CA . LYS B 1 13 ? 19.156 -37.906 -17.531 1 87.69 13 LYS B CA 1
ATOM 4595 C C . LYS B 1 13 ? 18.516 -36.531 -17.562 1 87.69 13 LYS B C 1
ATOM 4597 O O . LYS B 1 13 ? 17.859 -36.156 -18.547 1 87.69 13 LYS B O 1
ATOM 4602 N N . GLN B 1 14 ? 18.688 -35.781 -16.562 1 87.56 14 GLN B N 1
ATOM 4603 C CA . GLN B 1 14 ? 18.078 -34.469 -16.469 1 87.56 14 GLN B CA 1
ATOM 4604 C C . GLN B 1 14 ? 18.75 -33.469 -17.406 1 87.56 14 GLN B C 1
ATOM 4606 O O . GLN B 1 14 ? 18.062 -32.656 -18.047 1 87.56 14 GLN B O 1
ATOM 4611 N N . PHE B 1 15 ? 20.016 -33.5 -17.547 1 90.12 15 PHE B N 1
ATOM 4612 C CA . PHE B 1 15 ? 20.75 -32.562 -18.375 1 90.12 15 PHE B CA 1
ATOM 4613 C C . PHE B 1 15 ? 20.594 -32.875 -19.859 1 90.12 15 PHE B C 1
ATOM 4615 O O . PHE B 1 15 ? 20.891 -32.062 -20.719 1 90.12 15 PHE B O 1
ATOM 4622 N N . LYS B 1 16 ? 20.094 -34.031 -20.141 1 86.69 16 LYS B N 1
ATOM 4623 C CA . LYS B 1 16 ? 19.844 -34.406 -21.531 1 86.69 16 LYS B CA 1
ATOM 4624 C C . LYS B 1 16 ? 18.5 -33.844 -22.016 1 86.69 16 LYS B C 1
ATOM 4626 O O . LYS B 1 16 ? 18.266 -33.781 -23.219 1 86.69 16 LYS B O 1
ATOM 4631 N N . LYS B 1 17 ? 17.766 -33.5 -21.094 1 83.06 17 LYS B N 1
ATOM 4632 C CA . LYS B 1 17 ? 16.469 -32.938 -21.453 1 83.06 17 LYS B CA 1
ATOM 4633 C C . LYS B 1 17 ? 16.625 -31.531 -22.062 1 83.06 17 LYS B C 1
ATOM 4635 O O . LYS B 1 17 ? 17.406 -30.719 -21.578 1 83.06 17 LYS B O 1
ATOM 4640 N N . ALA B 1 18 ? 15.898 -31.25 -23.094 1 80.19 18 ALA B N 1
ATOM 4641 C CA . ALA B 1 18 ? 15.93 -29.969 -23.781 1 80.19 18 ALA B CA 1
ATOM 4642 C C . ALA B 1 18 ? 15.453 -28.844 -22.859 1 80.19 18 ALA B C 1
ATOM 4644 O O . ALA B 1 18 ? 15.961 -27.719 -22.922 1 80.19 18 ALA B O 1
ATOM 4645 N N . SER B 1 19 ? 14.531 -29.188 -22.078 1 77.38 19 SER B N 1
ATOM 4646 C CA . SER B 1 19 ? 13.977 -28.188 -21.188 1 77.38 19 SER B CA 1
ATOM 4647 C C . SER B 1 19 ? 15.031 -27.672 -20.203 1 77.38 19 SER B C 1
ATOM 4649 O O . SER B 1 19 ? 15.117 -26.484 -19.938 1 77.38 19 SER B O 1
ATOM 4651 N N . THR B 1 20 ? 15.812 -28.531 -19.703 1 82.5 20 THR B N 1
ATOM 4652 C CA . THR B 1 20 ? 16.859 -28.156 -18.766 1 82.5 20 THR B CA 1
ATOM 4653 C C . THR B 1 20 ? 17.906 -27.266 -19.438 1 82.5 20 THR B C 1
ATOM 4655 O O . THR B 1 20 ? 18.359 -26.281 -18.859 1 82.5 20 THR B O 1
ATOM 4658 N N . ASN B 1 21 ? 18.188 -27.547 -20.688 1 83.56 21 ASN B N 1
ATOM 4659 C CA . ASN B 1 21 ? 19.156 -26.75 -21.422 1 83.56 21 ASN B CA 1
ATOM 4660 C C . ASN B 1 21 ? 18.609 -25.344 -21.734 1 83.56 21 ASN B C 1
ATOM 4662 O O . ASN B 1 21 ? 19.359 -24.359 -21.688 1 83.56 21 ASN B O 1
ATOM 4666 N N . ILE B 1 22 ? 17.406 -25.359 -21.953 1 82.25 22 ILE B N 1
ATOM 4667 C CA . ILE B 1 22 ? 16.766 -24.078 -22.234 1 82.25 22 ILE B CA 1
ATOM 4668 C C . ILE B 1 22 ? 16.797 -23.219 -20.969 1 82.25 22 ILE B C 1
ATOM 4670 O O . ILE B 1 22 ? 17.078 -22.016 -21.031 1 82.25 22 ILE B O 1
ATOM 4674 N N . ILE B 1 23 ? 16.562 -23.828 -19.891 1 82.5 23 ILE B N 1
ATOM 4675 C CA . ILE B 1 23 ? 16.547 -23.125 -18.625 1 82.5 23 ILE B CA 1
ATOM 4676 C C . ILE B 1 23 ? 17.938 -22.594 -18.297 1 82.5 23 ILE B C 1
ATOM 4678 O O . ILE B 1 23 ? 18.094 -21.438 -17.891 1 82.5 23 ILE B O 1
ATOM 4682 N N . ILE B 1 24 ? 18.938 -23.375 -18.562 1 85.88 24 ILE B N 1
ATOM 4683 C CA . ILE B 1 24 ? 20.312 -22.969 -18.297 1 85.88 24 ILE B CA 1
ATOM 4684 C C . ILE B 1 24 ? 20.688 -21.812 -19.203 1 85.88 24 ILE B C 1
ATOM 4686 O O . ILE B 1 24 ? 21.328 -20.844 -18.766 1 85.88 24 ILE B O 1
ATOM 4690 N N . ALA B 1 25 ? 20.25 -21.906 -20.438 1 88.75 25 ALA B N 1
ATOM 4691 C CA . ALA B 1 25 ? 20.531 -20.828 -21.391 1 88.75 25 ALA B CA 1
ATOM 4692 C C . ALA B 1 25 ? 19.844 -19.531 -20.953 1 88.75 25 ALA B C 1
ATOM 4694 O O . ALA B 1 25 ? 20.438 -18.453 -21.047 1 88.75 25 ALA B O 1
ATOM 4695 N N . LEU B 1 26 ? 18.703 -19.672 -20.469 1 87.19 26 LEU B N 1
ATOM 4696 C CA . LEU B 1 26 ? 17.953 -18.5 -20.031 1 87.19 26 LEU B CA 1
ATOM 4697 C C . LEU B 1 26 ? 18.609 -17.859 -18.812 1 87.19 26 LEU B C 1
ATOM 4699 O O . LEU B 1 26 ? 18.641 -16.641 -18.688 1 87.19 26 LEU B O 1
ATOM 4703 N N . ILE B 1 27 ? 19.094 -18.625 -17.984 1 89.44 27 ILE B N 1
ATOM 4704 C CA . ILE B 1 27 ? 19.797 -18.141 -16.797 1 89.44 27 ILE B CA 1
ATOM 4705 C C . ILE B 1 27 ? 21.062 -17.391 -17.203 1 89.44 27 ILE B C 1
ATOM 4707 O O . ILE B 1 27 ? 21.344 -16.297 -16.703 1 89.44 27 ILE B O 1
ATOM 4711 N N . LEU B 1 28 ? 21.75 -18.016 -18.156 1 90.19 28 LEU B N 1
ATOM 4712 C CA . LEU B 1 28 ? 22.984 -17.406 -18.625 1 90.19 28 LEU B CA 1
ATOM 4713 C C . LEU B 1 28 ? 22.719 -16.062 -19.281 1 90.19 28 LEU B C 1
ATOM 4715 O O . LEU B 1 28 ? 23.375 -15.07 -18.969 1 90.19 28 LEU B O 1
ATOM 4719 N N . VAL B 1 29 ? 21.781 -16.016 -20.078 1 92.19 29 VAL B N 1
ATOM 4720 C CA . VAL B 1 29 ? 21.453 -14.797 -20.797 1 92.19 29 VAL B CA 1
ATOM 4721 C C . VAL B 1 29 ? 20.969 -13.727 -19.828 1 92.19 29 VAL B C 1
ATOM 4723 O O . VAL B 1 29 ? 21.344 -12.562 -19.922 1 92.19 29 VAL B O 1
ATOM 4726 N N . SER B 1 30 ? 20.188 -14.148 -18.922 1 92.06 30 SER B N 1
ATOM 4727 C CA . SER B 1 30 ? 19.656 -13.18 -17.969 1 92.06 30 SER B CA 1
ATOM 4728 C C . SER B 1 30 ? 20.75 -12.648 -17.062 1 92.06 30 SER B C 1
ATOM 4730 O O . SER B 1 30 ? 20.797 -11.453 -16.75 1 92.06 30 SER B O 1
ATOM 4732 N N . ALA B 1 31 ? 21.625 -13.492 -16.609 1 92.31 31 ALA B N 1
ATOM 4733 C CA . ALA B 1 31 ? 22.703 -13.086 -15.703 1 92.31 31 ALA B CA 1
ATOM 4734 C C . ALA B 1 31 ? 23.703 -12.164 -16.406 1 92.31 31 ALA B C 1
ATOM 4736 O O . ALA B 1 31 ? 24.328 -11.312 -15.773 1 92.31 31 ALA B O 1
ATOM 4737 N N . ILE B 1 32 ? 23.812 -12.281 -17.75 1 93 32 ILE B N 1
ATOM 4738 C CA . ILE B 1 32 ? 24.703 -11.43 -18.531 1 93 32 ILE B CA 1
ATOM 4739 C C . ILE B 1 32 ? 24.016 -10.109 -18.844 1 93 32 ILE B C 1
ATOM 4741 O O . ILE B 1 32 ? 24.625 -9.039 -18.766 1 93 32 ILE B O 1
ATOM 4745 N N . ALA B 1 33 ? 22.828 -10.172 -19.078 1 92.88 33 ALA B N 1
ATOM 4746 C CA . ALA B 1 33 ? 22.078 -9.008 -19.547 1 92.88 33 ALA B CA 1
ATOM 4747 C C . ALA B 1 33 ? 21.719 -8.078 -18.391 1 92.88 33 ALA B C 1
ATOM 4749 O O . ALA B 1 33 ? 21.656 -6.859 -18.562 1 92.88 33 ALA B O 1
ATOM 4750 N N . LEU B 1 34 ? 21.531 -8.594 -17.25 1 92.94 34 LEU B N 1
ATOM 4751 C CA . LEU B 1 34 ? 20.984 -7.828 -16.125 1 92.94 34 LEU B CA 1
ATOM 4752 C C . LEU B 1 34 ? 21.906 -6.684 -15.75 1 92.94 34 LEU B C 1
ATOM 4754 O O . LEU B 1 34 ? 21.484 -5.527 -15.68 1 92.94 34 LEU B O 1
ATOM 4758 N N . PRO B 1 35 ? 23.203 -6.922 -15.57 1 93.94 35 PRO B N 1
ATOM 4759 C CA . PRO B 1 35 ? 24.078 -5.805 -15.242 1 93.94 35 PRO B CA 1
ATOM 4760 C C . PRO B 1 35 ? 24.172 -4.762 -16.359 1 93.94 35 PRO B C 1
ATOM 4762 O O . PRO B 1 35 ? 24.281 -3.566 -16.078 1 93.94 35 PRO B O 1
ATOM 4765 N N . ILE B 1 36 ? 24.078 -5.18 -17.578 1 92.88 36 ILE B N 1
ATOM 4766 C CA . ILE B 1 36 ? 24.125 -4.27 -18.719 1 92.88 36 ILE B CA 1
ATOM 4767 C C . ILE B 1 36 ? 22.891 -3.373 -18.703 1 92.88 36 ILE B C 1
ATOM 4769 O O . ILE B 1 36 ? 23 -2.162 -18.922 1 92.88 36 ILE B O 1
ATOM 4773 N N . VAL B 1 37 ? 21.812 -4 -18.391 1 90.12 37 VAL B N 1
ATOM 4774 C CA . VAL B 1 37 ? 20.562 -3.248 -18.328 1 90.12 37 VAL B CA 1
ATOM 4775 C C . VAL B 1 37 ? 20.609 -2.258 -17.172 1 90.12 37 VAL B C 1
ATOM 4777 O O . VAL B 1 37 ? 20.188 -1.104 -17.312 1 90.12 37 VAL B O 1
ATOM 4780 N N . MET B 1 38 ? 21.078 -2.656 -16.078 1 90.12 38 MET B N 1
ATOM 4781 C CA . MET B 1 38 ? 21.125 -1.816 -14.875 1 90.12 38 MET B CA 1
ATOM 4782 C C . MET B 1 38 ? 22.047 -0.619 -15.086 1 90.12 38 MET B C 1
ATOM 4784 O O . MET B 1 38 ? 21.797 0.462 -14.547 1 90.12 38 MET B O 1
ATOM 4788 N N . LYS B 1 39 ? 23.125 -0.829 -15.82 1 90.38 39 LYS B N 1
ATOM 4789 C CA . LYS B 1 39 ? 24.047 0.267 -16.109 1 90.38 39 LYS B CA 1
ATOM 4790 C C . LYS B 1 39 ? 23.359 1.365 -16.922 1 90.38 39 LYS B C 1
ATOM 4792 O O . LYS B 1 39 ? 23.641 2.551 -16.719 1 90.38 39 LYS B O 1
ATOM 4797 N N . ASN B 1 40 ? 22.391 0.973 -17.688 1 86.25 40 ASN B N 1
ATOM 4798 C CA . ASN B 1 40 ? 21.75 1.919 -18.609 1 86.25 40 ASN B CA 1
ATOM 4799 C C . ASN B 1 40 ? 20.484 2.508 -18.016 1 86.25 40 ASN B C 1
ATOM 4801 O O . ASN B 1 40 ? 19.844 3.367 -18.625 1 86.25 40 ASN B O 1
ATOM 4805 N N . ILE B 1 41 ? 20.109 2.047 -16.859 1 80.81 41 ILE B N 1
ATOM 4806 C CA . ILE B 1 41 ? 18.953 2.629 -16.172 1 80.81 41 ILE B CA 1
ATOM 4807 C C . ILE B 1 41 ? 19.375 3.891 -15.43 1 80.81 41 ILE B C 1
ATOM 4809 O O . ILE B 1 41 ? 20.234 3.834 -14.539 1 80.81 41 ILE B O 1
ATOM 4813 N N . GLN B 1 42 ? 18.766 5.004 -15.875 1 76.25 42 GLN B N 1
ATOM 4814 C CA . GLN B 1 42 ? 19.062 6.273 -15.219 1 76.25 42 GLN B CA 1
ATOM 4815 C C . GLN B 1 42 ? 18.031 6.59 -14.148 1 76.25 42 GLN B C 1
ATOM 4817 O O . GLN B 1 42 ? 16.875 6.145 -14.227 1 76.25 42 GLN B O 1
ATOM 4822 N N . PRO B 1 43 ? 18.516 7.266 -13.102 1 71.44 43 PRO B N 1
ATOM 4823 C CA . PRO B 1 43 ? 17.531 7.68 -12.094 1 71.44 43 PRO B CA 1
ATOM 4824 C C . PRO B 1 43 ? 16.469 8.602 -12.664 1 71.44 43 PRO B C 1
ATOM 4826 O O . PRO B 1 43 ? 16.75 9.43 -13.531 1 71.44 43 PRO B O 1
ATOM 4829 N N . ASN B 1 44 ? 15.195 8.203 -12.414 1 60.88 44 ASN B N 1
ATOM 4830 C CA . ASN B 1 44 ? 14.078 9.016 -12.906 1 60.88 44 ASN B CA 1
ATOM 4831 C C . ASN B 1 44 ? 13.914 10.289 -12.086 1 60.88 44 ASN B C 1
ATOM 4833 O O . ASN B 1 44 ? 13.758 10.234 -10.867 1 60.88 44 ASN B O 1
ATOM 4837 N N . ASN B 1 45 ? 14.25 11.492 -12.703 1 61.81 45 ASN B N 1
ATOM 4838 C CA . ASN B 1 45 ? 14.102 12.758 -11.984 1 61.81 45 ASN B CA 1
ATOM 4839 C C . ASN B 1 45 ? 12.703 13.344 -12.18 1 61.81 45 ASN B C 1
ATOM 4841 O O . ASN B 1 45 ? 12.383 14.391 -11.617 1 61.81 45 ASN B O 1
ATOM 4845 N N . HIS B 1 46 ? 11.852 12.633 -12.82 1 59.47 46 HIS B N 1
ATOM 4846 C CA . HIS B 1 46 ? 10.477 13.047 -13.039 1 59.47 46 HIS B CA 1
ATOM 4847 C C . HIS B 1 46 ? 10.398 14.508 -13.484 1 59.47 46 HIS B C 1
ATOM 4849 O O . HIS B 1 46 ? 9.492 15.234 -13.078 1 59.47 46 HIS B O 1
ATOM 4855 N N . TYR B 1 47 ? 11.461 15.102 -14.164 1 66.88 47 TYR B N 1
ATOM 4856 C CA . TYR B 1 47 ? 11.5 16.531 -14.477 1 66.88 47 TYR B CA 1
ATOM 4857 C C . TYR B 1 47 ? 10.453 16.875 -15.531 1 66.88 47 TYR B C 1
ATOM 4859 O O . TYR B 1 47 ? 9.945 18 -15.547 1 66.88 47 TYR B O 1
ATOM 4867 N N . LYS B 1 48 ? 10.086 15.945 -16.328 1 70.75 48 LYS B N 1
ATOM 4868 C CA . LYS B 1 48 ? 9.156 16.25 -17.406 1 70.75 48 LYS B CA 1
ATOM 4869 C C . LYS B 1 48 ? 7.801 16.688 -16.859 1 70.75 48 LYS B C 1
ATOM 4871 O O . LYS B 1 48 ? 7.215 17.672 -17.344 1 70.75 48 LYS B O 1
ATOM 4876 N N . ASN B 1 49 ? 7.445 16.047 -15.812 1 65.06 49 ASN B N 1
ATOM 4877 C CA . ASN B 1 49 ? 6.168 16.406 -15.203 1 65.06 49 ASN B CA 1
ATOM 4878 C C . ASN B 1 49 ? 6.203 17.797 -14.586 1 65.06 49 ASN B C 1
ATOM 4880 O O . ASN B 1 49 ? 5.23 18.547 -14.68 1 65.06 49 ASN B O 1
ATOM 4884 N N . ARG B 1 50 ? 7.289 18.125 -14.031 1 73.94 50 ARG B N 1
ATOM 4885 C CA . ARG B 1 50 ? 7.43 19.438 -13.391 1 73.94 50 ARG B CA 1
ATOM 4886 C C . ARG B 1 50 ? 7.488 20.547 -14.43 1 73.94 50 ARG B C 1
ATOM 4888 O O . ARG B 1 50 ? 6.875 21.609 -14.25 1 73.94 50 ARG B O 1
ATOM 4895 N N . VAL B 1 51 ? 8.141 20.297 -15.555 1 79.69 51 VAL B N 1
ATOM 4896 C CA . VAL B 1 51 ? 8.297 21.297 -16.609 1 79.69 51 VAL B CA 1
ATOM 4897 C C . VAL B 1 51 ? 6.949 21.547 -17.281 1 79.69 51 VAL B C 1
ATOM 4899 O O . VAL B 1 51 ? 6.59 22.688 -17.578 1 79.69 51 VAL B O 1
ATOM 4902 N N . GLU B 1 52 ? 6.289 20.531 -17.453 1 74.12 52 GLU B N 1
ATOM 4903 C CA . GLU B 1 52 ? 4.961 20.656 -18.047 1 74.12 52 GLU B CA 1
ATOM 4904 C C . GLU B 1 52 ? 4.02 21.438 -17.125 1 74.12 52 GLU B C 1
ATOM 4906 O O . GLU B 1 52 ? 3.238 22.266 -17.594 1 74.12 52 GLU B O 1
ATOM 4911 N N . SER B 1 53 ? 4.113 21.172 -15.953 1 73.5 53 SER B N 1
ATOM 4912 C CA . SER B 1 53 ? 3.303 21.891 -14.969 1 73.5 53 SER B CA 1
ATOM 4913 C C . SER B 1 53 ? 3.652 23.375 -14.938 1 73.5 53 SER B C 1
ATOM 4915 O O . SER B 1 53 ? 2.762 24.219 -14.852 1 73.5 53 SER B O 1
ATOM 4917 N N . ALA B 1 54 ? 4.898 23.594 -14.984 1 82.81 54 ALA B N 1
ATOM 4918 C CA . ALA B 1 54 ? 5.355 24.984 -14.969 1 82.81 54 ALA B CA 1
ATOM 4919 C C . ALA B 1 54 ? 4.84 25.734 -16.188 1 82.81 54 ALA B C 1
ATOM 4921 O O . ALA B 1 54 ? 4.43 26.906 -16.078 1 82.81 54 ALA B O 1
ATOM 4922 N N . GLN B 1 55 ? 4.844 25.125 -17.312 1 84.62 55 GLN B N 1
ATOM 4923 C CA . GLN B 1 55 ? 4.344 25.75 -18.531 1 84.62 55 GLN B CA 1
ATOM 4924 C C . GLN B 1 55 ? 2.865 26.109 -18.406 1 84.62 55 GLN B C 1
ATOM 4926 O O . GLN B 1 55 ? 2.443 27.188 -18.812 1 84.62 55 GLN B O 1
ATOM 4931 N N . PHE B 1 56 ? 2.211 25.281 -17.875 1 74.69 56 PHE B N 1
ATOM 4932 C CA . PHE B 1 56 ? 0.786 25.5 -17.656 1 74.69 56 PHE B CA 1
ATOM 4933 C C . PHE B 1 56 ? 0.562 26.672 -16.688 1 74.69 56 PHE B C 1
ATOM 4935 O O . PHE B 1 56 ? -0.299 27.516 -16.922 1 74.69 56 PHE B O 1
ATOM 4942 N N . MET B 1 57 ? 1.262 26.609 -15.617 1 82.69 57 MET B N 1
ATOM 4943 C CA . MET B 1 57 ? 1.12 27.656 -14.617 1 82.69 57 MET B CA 1
ATOM 4944 C C . MET B 1 57 ? 1.473 29.031 -15.203 1 82.69 57 MET B C 1
ATOM 4946 O O . MET B 1 57 ? 0.851 30.031 -14.859 1 82.69 57 MET B O 1
ATOM 4950 N N . ILE B 1 58 ? 2.426 29.062 -16.047 1 91.25 58 ILE B N 1
ATOM 4951 C CA . ILE B 1 58 ? 2.838 30.312 -16.688 1 91.25 58 ILE B CA 1
ATOM 4952 C C . ILE B 1 58 ? 1.684 30.875 -17.516 1 91.25 58 ILE B C 1
ATOM 4954 O O . ILE B 1 58 ? 1.391 32.062 -17.453 1 91.25 58 ILE B O 1
ATOM 4958 N N . GLN B 1 59 ? 1.059 30.031 -18.172 1 87.44 59 GLN B N 1
ATOM 4959 C CA . GLN B 1 59 ? -0.065 30.453 -19 1 87.44 59 GLN B CA 1
ATOM 4960 C C . GLN B 1 59 ? -1.23 30.938 -18.141 1 87.44 59 GLN B C 1
ATOM 4962 O O . GLN B 1 59 ? -1.868 31.938 -18.453 1 87.44 59 GLN B O 1
ATOM 4967 N N . ASP B 1 60 ? -1.453 30.25 -17.156 1 81.12 60 ASP B N 1
ATOM 4968 C CA . ASP B 1 60 ? -2.533 30.625 -16.234 1 81.12 60 ASP B CA 1
ATOM 4969 C C . ASP B 1 60 ? -2.254 31.969 -15.586 1 81.12 60 ASP B C 1
ATOM 4971 O O . ASP B 1 60 ? -3.141 32.812 -15.508 1 81.12 60 ASP B O 1
ATOM 4975 N N . LEU B 1 61 ? -1.102 32.062 -15.07 1 90.19 61 LEU B N 1
ATOM 4976 C CA . LEU B 1 61 ? -0.716 33.312 -14.422 1 90.19 61 LEU B CA 1
ATOM 4977 C C . LEU B 1 61 ? -0.767 34.5 -15.398 1 90.19 61 LEU B C 1
ATOM 4979 O O . LEU B 1 61 ? -1.184 35.594 -15.039 1 90.19 61 LEU B O 1
ATOM 4983 N N . GLN B 1 62 ? -0.404 34.281 -16.609 1 91.75 62 GLN B N 1
ATOM 4984 C CA . GLN B 1 62 ? -0.499 35.312 -17.625 1 91.75 62 GLN B CA 1
ATOM 4985 C C . GLN B 1 62 ? -1.95 35.719 -17.859 1 91.75 62 GLN B C 1
ATOM 4987 O O . GLN B 1 62 ? -2.246 36.906 -18.016 1 91.75 62 GLN B O 1
ATOM 4992 N N . SER B 1 63 ? -2.801 34.75 -17.859 1 87 63 SER B N 1
ATOM 4993 C CA . SER B 1 63 ? -4.223 35.031 -18.031 1 87 63 SER B CA 1
ATOM 4994 C C . SER B 1 63 ? -4.754 35.875 -16.875 1 87 63 SER B C 1
ATOM 4996 O O . SER B 1 63 ? -5.566 36.781 -17.078 1 87 63 SER B O 1
ATOM 4998 N N . GLN B 1 64 ? -4.289 35.562 -15.695 1 84.88 64 GLN B N 1
ATOM 4999 C CA . GLN B 1 64 ? -4.707 36.312 -14.531 1 84.88 64 GLN B CA 1
ATOM 5000 C C . GLN B 1 64 ? -4.191 37.75 -14.602 1 84.88 64 GLN B C 1
ATOM 5002 O O . GLN B 1 64 ? -4.922 38.688 -14.297 1 84.88 64 GLN B O 1
ATOM 5007 N N . ILE B 1 65 ? -2.982 37.938 -15.039 1 93.62 65 ILE B N 1
ATOM 5008 C CA . ILE B 1 65 ? -2.381 39.281 -15.195 1 93.62 65 ILE B CA 1
ATOM 5009 C C . ILE B 1 65 ? -3.156 40.062 -16.234 1 93.62 65 ILE B C 1
ATOM 5011 O O . ILE B 1 65 ? -3.475 41.25 -16.016 1 93.62 65 ILE B O 1
ATOM 5015 N N . ASP B 1 66 ? -3.543 39.438 -17.266 1 90.31 66 ASP B N 1
ATOM 5016 C CA . ASP B 1 66 ? -4.266 40.094 -18.344 1 90.31 66 ASP B CA 1
ATOM 5017 C C . ASP B 1 66 ? -5.668 40.5 -17.906 1 90.31 66 ASP B C 1
ATOM 5019 O O . ASP B 1 66 ? -6.172 41.531 -18.312 1 90.31 66 ASP B O 1
ATOM 5023 N N . SER B 1 67 ? -6.23 39.75 -17.078 1 87.19 67 SER B N 1
ATOM 5024 C CA . SER B 1 67 ? -7.578 40.031 -16.609 1 87.19 67 SER B CA 1
ATOM 5025 C C . SER B 1 67 ? -7.594 41.25 -15.703 1 87.19 67 SER B C 1
ATOM 5027 O O . SER B 1 67 ? -8.609 41.938 -15.594 1 87.19 67 SER B O 1
ATOM 5029 N N . LEU B 1 68 ? -6.402 41.5 -15.094 1 89.19 68 LEU B N 1
ATOM 5030 C CA . LEU B 1 68 ? -6.324 42.625 -14.156 1 89.19 68 LEU B CA 1
ATOM 5031 C C . LEU B 1 68 ? -5.738 43.844 -14.828 1 89.19 68 LEU B C 1
ATOM 5033 O O . LEU B 1 68 ? -5.594 44.906 -14.195 1 89.19 68 LEU B O 1
ATOM 5037 N N . GLN B 1 69 ? -5.449 43.875 -16.109 1 86.56 69 GLN B N 1
ATOM 5038 C CA . GLN B 1 69 ? -4.723 44.906 -16.812 1 86.56 69 GLN B CA 1
ATOM 5039 C C . GLN B 1 69 ? -5.547 46.188 -16.891 1 86.56 69 GLN B C 1
ATOM 5041 O O . GLN B 1 69 ? -4.996 47.312 -16.844 1 86.56 69 GLN B O 1
ATOM 5046 N N . ASN B 1 70 ? -6.895 46.094 -16.844 1 85.06 70 ASN B N 1
ATOM 5047 C CA . ASN B 1 70 ? -7.746 47.281 -17.031 1 85.06 70 ASN B CA 1
ATOM 5048 C C . ASN B 1 70 ? -8.188 47.844 -15.688 1 85.06 70 ASN B C 1
ATOM 5050 O O . ASN B 1 70 ? -8.805 48.938 -15.648 1 85.06 70 ASN B O 1
ATOM 5054 N N . GLU B 1 71 ? -7.809 47.219 -14.641 1 84.19 71 GLU B N 1
ATOM 5055 C CA . GLU B 1 71 ? -8.164 47.75 -13.32 1 84.19 71 GLU B CA 1
ATOM 5056 C C . GLU B 1 71 ? -7.113 48.719 -12.789 1 84.19 71 GLU B C 1
ATOM 5058 O O . GLU B 1 71 ? -5.922 48.375 -12.758 1 84.19 71 GLU B O 1
ATOM 5063 N N . LYS B 1 72 ? -7.535 49.969 -12.406 1 84.12 72 LYS B N 1
ATOM 5064 C CA . LYS B 1 72 ? -6.586 51.031 -12.047 1 84.12 72 LYS B CA 1
ATOM 5065 C C . LYS B 1 72 ? -6.445 51.125 -10.531 1 84.12 72 LYS B C 1
ATOM 5067 O O . LYS B 1 72 ? -5.633 51.906 -10.031 1 84.12 72 LYS B O 1
ATOM 5072 N N . SER B 1 73 ? -6.984 50.219 -9.773 1 87.81 73 SER B N 1
ATOM 5073 C CA . SER B 1 73 ? -6.887 50.25 -8.32 1 87.81 73 SER B CA 1
ATOM 5074 C C . SER B 1 73 ? -5.512 49.781 -7.848 1 87.81 73 SER B C 1
ATOM 5076 O O . SER B 1 73 ? -4.828 49.031 -8.547 1 87.81 73 SER B O 1
ATOM 5078 N N . GLN B 1 74 ? -5.02 50.312 -6.707 1 89.81 74 GLN B N 1
ATOM 5079 C CA . GLN B 1 74 ? -3.75 49.875 -6.121 1 89.81 74 GLN B CA 1
ATOM 5080 C C . GLN B 1 74 ? -3.762 48.375 -5.797 1 89.81 74 GLN B C 1
ATOM 5082 O O . GLN B 1 74 ? -2.744 47.719 -5.945 1 89.81 74 GLN B O 1
ATOM 5087 N N . LYS B 1 75 ? -4.84 47.938 -5.363 1 89.69 75 LYS B N 1
ATOM 5088 C CA . LYS B 1 75 ? -4.988 46.5 -5.051 1 89.69 75 LYS B CA 1
ATOM 5089 C C . LYS B 1 75 ? -4.738 45.656 -6.285 1 89.69 75 LYS B C 1
ATOM 5091 O O . LYS B 1 75 ? -4.043 44.625 -6.207 1 89.69 75 LYS B O 1
ATOM 5096 N N . ALA B 1 76 ? -5.328 46.062 -7.375 1 89.31 76 ALA B N 1
ATOM 5097 C CA . ALA B 1 76 ? -5.145 45.312 -8.625 1 89.31 76 ALA B CA 1
ATOM 5098 C C . ALA B 1 76 ? -3.689 45.375 -9.078 1 89.31 76 ALA B C 1
ATOM 5100 O O . ALA B 1 76 ? -3.162 44.375 -9.609 1 89.31 76 ALA B O 1
ATOM 5101 N N . ALA B 1 77 ? -3.098 46.5 -8.867 1 92.88 77 ALA B N 1
ATOM 5102 C CA . ALA B 1 77 ? -1.694 46.656 -9.242 1 92.88 77 ALA B CA 1
ATOM 5103 C C . ALA B 1 77 ? -0.801 45.75 -8.414 1 92.88 77 ALA B C 1
ATOM 5105 O O . ALA B 1 77 ? 0.158 45.156 -8.93 1 92.88 77 ALA B O 1
ATOM 5106 N N . ILE B 1 78 ? -1.104 45.594 -7.145 1 94.5 78 ILE B N 1
ATOM 5107 C CA . ILE B 1 78 ? -0.348 44.75 -6.246 1 94.5 78 ILE B CA 1
ATOM 5108 C C . ILE B 1 78 ? -0.517 43.281 -6.664 1 94.5 78 ILE B C 1
ATOM 5110 O O . ILE B 1 78 ? 0.462 42.531 -6.75 1 94.5 78 ILE B O 1
ATOM 5114 N N . GLN B 1 79 ? -1.705 42.938 -6.977 1 92.44 79 GLN B N 1
ATOM 5115 C CA . GLN B 1 79 ? -1.979 41.562 -7.402 1 92.44 79 GLN B CA 1
ATOM 5116 C C . GLN B 1 79 ? -1.262 41.25 -8.711 1 92.44 79 GLN B C 1
ATOM 5118 O O . GLN B 1 79 ? -0.725 40.125 -8.875 1 92.44 79 GLN B O 1
ATOM 5123 N N . ARG B 1 80 ? -1.297 42.188 -9.594 1 94.38 80 ARG B N 1
ATOM 5124 C CA . ARG B 1 80 ? -0.599 42 -10.867 1 94.38 80 ARG B CA 1
ATOM 5125 C C . ARG B 1 80 ? 0.895 41.781 -10.641 1 94.38 80 ARG B C 1
ATOM 5127 O O . ARG B 1 80 ? 1.514 40.938 -11.297 1 94.38 80 ARG B O 1
ATOM 5134 N N . LYS B 1 81 ? 1.42 42.5 -9.711 1 95 81 LYS B N 1
ATOM 5135 C CA . LYS B 1 81 ? 2.842 42.375 -9.406 1 95 81 LYS B CA 1
ATOM 5136 C C . LYS B 1 81 ? 3.158 41 -8.828 1 95 81 LYS B C 1
ATOM 5138 O O . LYS B 1 81 ? 4.152 40.375 -9.203 1 95 81 LYS B O 1
ATOM 5143 N N . TYR B 1 82 ? 2.357 40.562 -7.922 1 95.06 82 TYR B N 1
ATOM 5144 C CA . TYR B 1 82 ? 2.576 39.25 -7.297 1 95.06 82 TYR B CA 1
ATOM 5145 C C . TYR B 1 82 ? 2.41 38.125 -8.305 1 95.06 82 TYR B C 1
ATOM 5147 O O . TYR B 1 82 ? 3.188 37.188 -8.312 1 95.06 82 TYR B O 1
ATOM 5155 N N . TYR B 1 83 ? 1.432 38.281 -9.164 1 93.88 83 TYR B N 1
ATOM 5156 C CA . TYR B 1 83 ? 1.284 37.281 -10.219 1 93.88 83 TYR B CA 1
ATOM 5157 C C . TYR B 1 83 ? 2.498 37.281 -11.141 1 93.88 83 TYR B C 1
ATOM 5159 O O . TYR B 1 83 ? 2.908 36.219 -11.641 1 93.88 83 TYR B O 1
ATOM 5167 N N . GLY B 1 84 ? 2.982 38.438 -11.391 1 96 84 GLY B N 1
ATOM 5168 C CA . GLY B 1 84 ? 4.199 38.531 -12.18 1 96 84 GLY B CA 1
ATOM 5169 C C . GLY B 1 84 ? 5.379 37.812 -11.539 1 96 84 GLY B C 1
ATOM 5170 O O . GLY B 1 84 ? 6.164 37.156 -12.234 1 96 84 GLY B O 1
ATOM 5171 N N . ILE B 1 85 ? 5.48 37.938 -10.234 1 96.5 85 ILE B N 1
ATOM 5172 C CA . ILE B 1 85 ? 6.555 37.281 -9.492 1 96.5 85 ILE B CA 1
ATOM 5173 C C . ILE B 1 85 ? 6.371 35.781 -9.555 1 96.5 85 ILE B C 1
ATOM 5175 O O . ILE B 1 85 ? 7.324 35.031 -9.797 1 96.5 85 ILE B O 1
ATOM 5179 N N . ASP B 1 86 ? 5.211 35.344 -9.344 1 94.5 86 ASP B N 1
ATOM 5180 C CA . ASP B 1 86 ? 4.91 33.906 -9.422 1 94.5 86 ASP B CA 1
ATOM 5181 C C . ASP B 1 86 ? 5.246 33.344 -10.805 1 94.5 86 ASP B C 1
ATOM 5183 O O . ASP B 1 86 ? 5.738 32.219 -10.922 1 94.5 86 ASP B O 1
ATOM 5187 N N . LYS B 1 87 ? 4.883 34.156 -11.789 1 95.31 87 LYS B N 1
ATOM 5188 C CA . LYS B 1 87 ? 5.176 33.75 -13.156 1 95.31 87 LYS B CA 1
ATOM 5189 C C . LYS B 1 87 ? 6.68 33.594 -13.383 1 95.31 87 LYS B C 1
ATOM 5191 O O . LYS B 1 87 ? 7.141 32.656 -14.008 1 95.31 87 LYS B O 1
ATOM 5196 N N . GLU B 1 88 ? 7.379 34.562 -12.914 1 95.62 88 GLU B N 1
ATOM 5197 C CA . GLU B 1 88 ? 8.836 34.531 -13.047 1 95.62 88 GLU B CA 1
ATOM 5198 C C . GLU B 1 88 ? 9.406 33.281 -12.367 1 95.62 88 GLU B C 1
ATOM 5200 O O . GLU B 1 88 ? 10.352 32.688 -12.875 1 95.62 88 GLU B O 1
ATOM 5205 N N . TYR B 1 89 ? 8.914 32.938 -11.219 1 94.62 89 TYR B N 1
ATOM 5206 C CA . TYR B 1 89 ? 9.312 31.719 -10.508 1 94.62 89 TYR B CA 1
ATOM 5207 C C . TYR B 1 89 ? 9.102 30.484 -11.383 1 94.62 89 TYR B C 1
ATOM 5209 O O . TYR B 1 89 ? 10 29.641 -11.508 1 94.62 89 TYR B O 1
ATOM 5217 N N . GLN B 1 90 ? 7.973 30.469 -11.977 1 92.12 90 GLN B N 1
ATOM 5218 C CA . GLN B 1 90 ? 7.656 29.328 -12.836 1 92.12 90 GLN B CA 1
ATOM 5219 C C . GLN B 1 90 ? 8.539 29.312 -14.078 1 92.12 90 GLN B C 1
ATOM 5221 O O . GLN B 1 90 ? 8.906 28.25 -14.578 1 92.12 90 GLN B O 1
ATOM 5226 N N . GLU B 1 91 ? 8.812 30.406 -14.586 1 94.94 91 GLU B N 1
ATOM 5227 C CA . GLU B 1 91 ? 9.688 30.5 -15.75 1 94.94 91 GLU B CA 1
ATOM 5228 C C . GLU B 1 91 ? 11.102 30.016 -15.414 1 94.94 91 GLU B C 1
ATOM 5230 O O . GLU B 1 91 ? 11.766 29.406 -16.25 1 94.94 91 GLU B O 1
ATOM 5235 N N . LEU B 1 92 ? 11.484 30.344 -14.227 1 94.81 92 LEU B N 1
ATOM 5236 C CA . LEU B 1 92 ? 12.789 29.859 -13.789 1 94.81 92 LEU B CA 1
ATOM 5237 C C . LEU B 1 92 ? 12.828 28.328 -13.758 1 94.81 92 LEU B C 1
ATOM 5239 O O . LEU B 1 92 ? 13.828 27.734 -14.148 1 94.81 92 LEU B O 1
ATOM 5243 N N . ILE B 1 93 ? 11.82 27.734 -13.289 1 91.38 93 ILE B N 1
ATOM 5244 C CA . ILE B 1 93 ? 11.703 26.281 -13.227 1 91.38 93 ILE B CA 1
ATOM 5245 C C . ILE B 1 93 ? 11.727 25.703 -14.633 1 91.38 93 ILE B C 1
ATOM 5247 O O . ILE B 1 93 ? 12.438 24.719 -14.898 1 91.38 93 ILE B O 1
ATOM 5251 N N . LEU B 1 94 ? 11.008 26.312 -15.555 1 91.44 94 LEU B N 1
ATOM 5252 C CA . LEU B 1 94 ? 10.898 25.844 -16.938 1 91.44 94 LEU B CA 1
ATOM 5253 C C . LEU B 1 94 ? 12.227 25.984 -17.656 1 91.44 94 LEU B C 1
ATOM 5255 O O . LEU B 1 94 ? 12.703 25.031 -18.281 1 91.44 94 LEU B O 1
ATOM 5259 N N . ASN B 1 95 ? 12.789 27.141 -17.531 1 93.25 95 ASN B N 1
ATOM 5260 C CA . ASN B 1 95 ? 13.992 27.453 -18.297 1 93.25 95 ASN B CA 1
ATOM 5261 C C . ASN B 1 95 ? 15.195 26.641 -17.828 1 93.25 95 ASN B C 1
ATOM 5263 O O . ASN B 1 95 ? 16.078 26.312 -18.609 1 93.25 95 ASN B O 1
ATOM 5267 N N . ASN B 1 96 ? 15.18 26.328 -16.562 1 93.88 96 ASN B N 1
ATOM 5268 C CA . ASN B 1 96 ? 16.312 25.594 -16.016 1 93.88 96 ASN B CA 1
ATOM 5269 C C . ASN B 1 96 ? 15.984 24.125 -15.797 1 93.88 96 ASN B C 1
ATOM 5271 O O . ASN B 1 96 ? 16.797 23.375 -15.242 1 93.88 96 ASN B O 1
ATOM 5275 N N . GLU B 1 97 ? 14.82 23.672 -16.109 1 89.19 97 GLU B N 1
ATOM 5276 C CA . GLU B 1 97 ? 14.375 22.281 -15.992 1 89.19 97 GLU B CA 1
ATOM 5277 C C . GLU B 1 97 ? 14.578 21.75 -14.57 1 89.19 97 GLU B C 1
ATOM 5279 O O . GLU B 1 97 ? 15.195 20.703 -14.383 1 89.19 97 GLU B O 1
ATOM 5284 N N . ILE B 1 98 ? 14.078 22.453 -13.648 1 88.81 98 ILE B N 1
ATOM 5285 C CA . ILE B 1 98 ? 14.234 22.125 -12.234 1 88.81 98 ILE B CA 1
ATOM 5286 C C . ILE B 1 98 ? 13.18 21.094 -11.836 1 88.81 98 ILE B C 1
ATOM 5288 O O . ILE B 1 98 ? 11.977 21.328 -11.953 1 88.81 98 ILE B O 1
ATOM 5292 N N . SER B 1 99 ? 13.703 19.922 -11.359 1 82.75 99 SER B N 1
ATOM 5293 C CA . SER B 1 99 ? 12.789 18.891 -10.883 1 82.75 99 SER B CA 1
ATOM 5294 C C . SER B 1 99 ? 12.406 19.125 -9.43 1 82.75 99 SER B C 1
ATOM 5296 O O . SER B 1 99 ? 12.961 20 -8.766 1 82.75 99 SER B O 1
ATOM 5298 N N . PHE B 1 100 ? 11.523 18.344 -8.906 1 72.62 100 PHE B N 1
ATOM 5299 C CA . PHE B 1 100 ? 11.031 18.516 -7.547 1 72.62 100 PHE B CA 1
ATOM 5300 C C . PHE B 1 100 ? 12.125 18.203 -6.531 1 72.62 100 PHE B C 1
ATOM 5302 O O . PHE B 1 100 ? 12.133 18.75 -5.434 1 72.62 100 PHE B O 1
ATOM 5309 N N . GLU B 1 101 ? 13 17.375 -6.922 1 78.75 101 GLU B N 1
ATOM 5310 C CA . GLU B 1 101 ? 14.031 16.953 -5.977 1 78.75 101 GLU B CA 1
ATOM 5311 C C . GLU B 1 101 ? 15.344 17.672 -6.23 1 78.75 101 GLU B C 1
ATOM 5313 O O . GLU B 1 101 ? 16.344 17.406 -5.574 1 78.75 101 GLU B O 1
ATOM 5318 N N . ASP B 1 102 ? 15.242 18.656 -7.086 1 88.62 102 ASP B N 1
ATOM 5319 C CA . ASP B 1 102 ? 16.422 19.453 -7.426 1 88.62 102 ASP B CA 1
ATOM 5320 C C . ASP B 1 102 ? 16.734 20.469 -6.332 1 88.62 102 ASP B C 1
ATOM 5322 O O . ASP B 1 102 ? 15.828 21.109 -5.793 1 88.62 102 ASP B O 1
ATOM 5326 N N . TRP B 1 103 ? 18.016 20.562 -6.02 1 93 103 TRP B N 1
ATOM 5327 C CA . TRP B 1 103 ? 18.406 21.5 -4.98 1 93 103 TRP B CA 1
ATOM 5328 C C . TRP B 1 103 ? 18.078 22.938 -5.383 1 93 103 TRP B C 1
ATOM 5330 O O . TRP B 1 103 ? 17.875 23.797 -4.523 1 93 103 TRP B O 1
ATOM 5340 N N . ARG B 1 104 ? 18.047 23.219 -6.656 1 94.5 104 ARG B N 1
ATOM 5341 C CA . ARG B 1 104 ? 17.781 24.578 -7.148 1 94.5 104 ARG B CA 1
ATOM 5342 C C . ARG B 1 104 ? 16.375 25.031 -6.785 1 94.5 104 ARG B C 1
ATOM 5344 O O . ARG B 1 104 ? 16.078 26.219 -6.809 1 94.5 104 ARG B O 1
ATOM 5351 N N . GLU B 1 105 ? 15.508 24.094 -6.398 1 91.81 105 GLU B N 1
ATOM 5352 C CA . GLU B 1 105 ? 14.164 24.438 -5.949 1 91.81 105 GLU B CA 1
ATOM 5353 C C . GLU B 1 105 ? 14.211 25.281 -4.68 1 91.81 105 GLU B C 1
ATOM 5355 O O . GLU B 1 105 ? 13.43 26.219 -4.52 1 91.81 105 GLU B O 1
ATOM 5360 N N . VAL B 1 106 ? 15.094 24.969 -3.891 1 93.75 106 VAL B N 1
ATOM 5361 C CA . VAL B 1 106 ? 15.234 25.688 -2.635 1 93.75 106 VAL B CA 1
ATOM 5362 C C . VAL B 1 106 ? 15.617 27.141 -2.918 1 93.75 106 VAL B C 1
ATOM 5364 O O . VAL B 1 106 ? 15.039 28.062 -2.346 1 93.75 106 VAL B O 1
ATOM 5367 N N . GLU B 1 107 ? 16.531 27.344 -3.787 1 95.88 107 GLU B N 1
ATOM 5368 C CA . GLU B 1 107 ? 16.969 28.688 -4.137 1 95.88 107 GLU B CA 1
ATOM 5369 C C . GLU B 1 107 ? 15.898 29.438 -4.922 1 95.88 107 GLU B C 1
ATOM 5371 O O . GLU B 1 107 ? 15.766 30.656 -4.793 1 95.88 107 GLU B O 1
ATOM 5376 N N . ALA B 1 108 ? 15.258 28.688 -5.73 1 94.94 108 ALA B N 1
ATOM 5377 C CA . ALA B 1 108 ? 14.164 29.312 -6.477 1 94.94 108 ALA B CA 1
ATOM 5378 C C . ALA B 1 108 ? 13.086 29.844 -5.535 1 94.94 108 ALA B C 1
ATOM 5380 O O . ALA B 1 108 ? 12.555 30.938 -5.738 1 94.94 108 ALA B O 1
ATOM 5381 N N . ARG B 1 109 ? 12.805 29.125 -4.582 1 93 109 ARG B N 1
ATOM 5382 C CA . ARG B 1 109 ? 11.82 29.562 -3.6 1 93 109 ARG B CA 1
ATOM 5383 C C . ARG B 1 109 ? 12.328 30.75 -2.795 1 93 109 ARG B C 1
ATOM 5385 O O . ARG B 1 109 ? 11.57 31.672 -2.492 1 93 109 ARG B O 1
ATOM 5392 N N . ALA B 1 110 ? 13.492 30.656 -2.43 1 94.75 110 ALA B N 1
ATOM 5393 C CA . ALA B 1 110 ? 14.102 31.797 -1.735 1 94.75 110 ALA B CA 1
ATOM 5394 C C . ALA B 1 110 ? 14.062 33.062 -2.598 1 94.75 110 ALA B C 1
ATOM 5396 O O . ALA B 1 110 ? 13.805 34.156 -2.094 1 94.75 110 ALA B O 1
ATOM 5397 N N . LEU B 1 111 ? 14.406 32.875 -3.873 1 96.62 111 LEU B N 1
ATOM 5398 C CA . LEU B 1 111 ? 14.352 33.969 -4.828 1 96.62 111 LEU B CA 1
ATOM 5399 C C . LEU B 1 111 ? 12.953 34.562 -4.891 1 96.62 111 LEU B C 1
ATOM 5401 O O . LEU B 1 111 ? 12.797 35.812 -4.871 1 96.62 111 LEU B O 1
ATOM 5405 N N . GLU B 1 112 ? 11.992 33.719 -4.945 1 95.5 112 GLU B N 1
ATOM 5406 C CA . GLU B 1 112 ? 10.602 34.156 -4.957 1 95.5 112 GLU B CA 1
ATOM 5407 C C . GLU B 1 112 ? 10.281 35 -3.721 1 95.5 112 GLU B C 1
ATOM 5409 O O . GLU B 1 112 ? 9.664 36.062 -3.826 1 95.5 112 GLU B O 1
ATOM 5414 N N . ASN B 1 113 ? 10.727 34.531 -2.658 1 94.69 113 ASN B N 1
ATOM 5415 C CA . ASN B 1 113 ? 10.484 35.25 -1.402 1 94.69 113 ASN B CA 1
ATOM 5416 C C . ASN B 1 113 ? 11.164 36.625 -1.391 1 94.69 113 ASN B C 1
ATOM 5418 O O . ASN B 1 113 ? 10.594 37.594 -0.895 1 94.69 113 ASN B O 1
ATOM 5422 N N . GLU B 1 114 ? 12.328 36.688 -1.862 1 95.56 114 GLU B N 1
ATOM 5423 C CA . GLU B 1 114 ? 13.039 37.969 -1.938 1 95.56 114 GLU B CA 1
ATOM 5424 C C . GLU B 1 114 ? 12.336 38.938 -2.887 1 95.56 114 GLU B C 1
ATOM 5426 O O . GLU B 1 114 ? 12.344 40.125 -2.666 1 95.56 114 GLU B O 1
ATOM 5431 N N . MET B 1 115 ? 11.805 38.344 -3.936 1 96.81 115 MET B N 1
ATOM 5432 C CA . MET B 1 115 ? 11.07 39.188 -4.875 1 96.81 115 MET B CA 1
ATOM 5433 C C . MET B 1 115 ? 9.82 39.781 -4.219 1 96.81 115 MET B C 1
ATOM 5435 O O . MET B 1 115 ? 9.445 40.906 -4.5 1 96.81 115 MET B O 1
ATOM 5439 N N . TYR B 1 116 ? 9.195 39.031 -3.381 1 95.62 116 TYR B N 1
ATOM 5440 C CA . TYR B 1 116 ? 8.062 39.562 -2.631 1 95.62 116 TYR B CA 1
ATOM 5441 C C . TYR B 1 116 ? 8.492 40.719 -1.712 1 95.62 116 TYR B C 1
ATOM 5443 O O . TYR B 1 116 ? 7.809 41.719 -1.616 1 95.62 116 TYR B O 1
ATOM 5451 N N . LYS B 1 117 ? 9.594 40.5 -1.063 1 95.06 117 LYS B N 1
ATOM 5452 C CA . LYS B 1 117 ? 10.109 41.562 -0.181 1 95.06 117 LYS B CA 1
ATOM 5453 C C . LYS B 1 117 ? 10.438 42.812 -0.963 1 95.06 117 LYS B C 1
ATOM 5455 O O . LYS B 1 117 ? 10.141 43.938 -0.512 1 95.06 117 LYS B O 1
ATOM 5460 N N . LEU B 1 118 ? 11.094 42.625 -2.1 1 96.25 118 LEU B N 1
ATOM 5461 C CA . LEU B 1 118 ? 11.406 43.75 -2.959 1 96.25 118 LEU B CA 1
ATOM 5462 C C . LEU B 1 118 ? 10.133 44.469 -3.391 1 96.25 118 LEU B C 1
ATOM 5464 O O . LEU B 1 118 ? 10.078 45.688 -3.393 1 96.25 118 LEU B O 1
ATOM 5468 N N . ALA B 1 119 ? 9.133 43.688 -3.76 1 96.12 119 ALA B N 1
ATOM 5469 C CA . ALA B 1 119 ? 7.863 44.281 -4.191 1 96.12 119 ALA B CA 1
ATOM 5470 C C . ALA B 1 119 ? 7.25 45.125 -3.084 1 96.12 119 ALA B C 1
ATOM 5472 O O . ALA B 1 119 ? 6.711 46.188 -3.35 1 96.12 119 ALA B O 1
ATOM 5473 N N . ALA B 1 120 ? 7.355 44.625 -1.878 1 95.5 120 ALA B N 1
ATOM 5474 C CA . ALA B 1 120 ? 6.832 45.406 -0.748 1 95.5 120 ALA B CA 1
ATOM 5475 C C . ALA B 1 120 ? 7.531 46.75 -0.626 1 95.5 120 ALA B C 1
ATOM 5477 O O . ALA B 1 120 ? 6.879 47.781 -0.419 1 95.5 120 ALA B O 1
ATOM 5478 N N . MET B 1 121 ? 8.82 46.75 -0.766 1 95.5 121 MET B N 1
ATOM 5479 C CA . MET B 1 121 ? 9.586 48 -0.708 1 95.5 121 MET B CA 1
ATOM 5480 C C . MET B 1 121 ? 9.242 48.906 -1.881 1 95.5 121 MET B C 1
ATOM 5482 O O . MET B 1 121 ? 9.141 50.125 -1.719 1 95.5 121 MET B O 1
ATOM 5486 N N . GLU B 1 122 ? 9.023 48.344 -3.053 1 95.44 122 GLU B N 1
ATOM 5487 C CA . GLU B 1 122 ? 8.688 49.125 -4.242 1 95.44 122 GLU B CA 1
ATOM 5488 C C . GLU B 1 122 ? 7.316 49.781 -4.098 1 95.44 122 GLU B C 1
ATOM 5490 O O . GLU B 1 122 ? 7.117 50.906 -4.539 1 95.44 122 GLU B O 1
ATOM 5495 N N . PHE B 1 123 ? 6.406 49.062 -3.479 1 95.81 123 PHE B N 1
ATOM 5496 C CA . PHE B 1 123 ? 5.098 49.688 -3.236 1 95.81 123 PHE B CA 1
ATOM 5497 C C . PHE B 1 123 ? 5.219 50.906 -2.354 1 95.81 123 PHE B C 1
ATOM 5499 O O . PHE B 1 123 ? 4.574 51.938 -2.607 1 95.81 123 PHE B O 1
ATOM 5506 N N . VAL B 1 124 ? 6.039 50.812 -1.362 1 95.12 124 VAL B N 1
ATOM 5507 C CA . VAL B 1 124 ? 6.25 51.906 -0.443 1 95.12 124 VAL B CA 1
ATOM 5508 C C . VAL B 1 124 ? 6.918 53.094 -1.179 1 95.12 124 VAL B C 1
ATOM 5510 O O . VAL B 1 124 ? 6.523 54.25 -1.019 1 95.12 124 VAL B O 1
ATOM 5513 N N . LEU B 1 125 ? 7.891 52.812 -2.008 1 95.56 125 LEU B N 1
ATOM 5514 C CA . LEU B 1 125 ? 8.633 53.844 -2.744 1 95.56 125 LEU B CA 1
ATOM 5515 C C . LEU B 1 125 ? 7.75 54.531 -3.779 1 95.56 125 LEU B C 1
ATOM 5517 O O . LEU B 1 125 ? 7.934 55.688 -4.082 1 95.56 125 LEU B O 1
ATOM 5521 N N . GLU B 1 126 ? 6.781 53.75 -4.363 1 94.19 126 GLU B N 1
ATOM 5522 C CA . GLU B 1 126 ? 5.898 54.25 -5.395 1 94.19 126 GLU B CA 1
ATOM 5523 C C . GLU B 1 126 ? 4.73 55.031 -4.781 1 94.19 126 GLU B C 1
ATOM 5525 O O . GLU B 1 126 ? 3.932 55.625 -5.5 1 94.19 126 GLU B O 1
ATOM 5530 N N . GLY B 1 127 ? 4.551 55 -3.459 1 91.94 127 GLY B N 1
ATOM 5531 C CA . GLY B 1 127 ? 3.584 55.844 -2.773 1 91.94 127 GLY B CA 1
ATOM 5532 C C . GLY B 1 127 ? 2.24 55.156 -2.57 1 91.94 127 GLY B C 1
ATOM 5533 O O . GLY B 1 127 ? 1.207 55.812 -2.5 1 91.94 127 GLY B O 1
ATOM 5534 N N . TYR B 1 128 ? 2.221 53.906 -2.541 1 93.69 128 TYR B N 1
ATOM 5535 C CA . TYR B 1 128 ? 0.971 53.188 -2.283 1 93.69 128 TYR B CA 1
ATOM 5536 C C . TYR B 1 128 ? 0.5 53.406 -0.852 1 93.69 128 TYR B C 1
ATOM 5538 O O . TYR B 1 128 ? 1.313 53.656 0.046 1 93.69 128 TYR B O 1
ATOM 5546 N N . SER B 1 129 ? -0.81 53.344 -0.688 1 92.69 129 SER B N 1
ATOM 5547 C CA . SER B 1 129 ? -1.373 53.531 0.645 1 92.69 129 SER B CA 1
ATOM 5548 C C . SER B 1 129 ? -0.95 52.438 1.589 1 92.69 129 SER B C 1
ATOM 5550 O O . SER B 1 129 ? -0.946 51.25 1.207 1 92.69 129 SER B O 1
ATOM 5552 N N . LYS B 1 130 ? -0.53 52.75 2.807 1 91.75 130 LYS B N 1
ATOM 5553 C CA . LYS B 1 130 ? -0.052 51.844 3.822 1 91.75 130 LYS B CA 1
ATOM 5554 C C . LYS B 1 130 ? -1.078 50.75 4.09 1 91.75 130 LYS B C 1
ATOM 5556 O O . LYS B 1 130 ? -0.729 49.562 4.164 1 91.75 130 LYS B O 1
ATOM 5561 N N . ASP B 1 131 ? -2.305 51.094 4.125 1 87 131 ASP B N 1
ATOM 5562 C CA . ASP B 1 131 ? -3.365 50.156 4.465 1 87 131 ASP B CA 1
ATOM 5563 C C . ASP B 1 131 ? -3.549 49.125 3.357 1 87 131 ASP B C 1
ATOM 5565 O O . ASP B 1 131 ? -3.695 47.938 3.635 1 87 131 ASP B O 1
ATOM 5569 N N . VAL B 1 132 ? -3.477 49.594 2.152 1 87.75 132 VAL B N 1
ATOM 5570 C CA . VAL B 1 132 ? -3.691 48.688 1.014 1 87.75 132 VAL B CA 1
ATOM 5571 C C . VAL B 1 132 ? -2.527 47.719 0.894 1 87.75 132 VAL B C 1
ATOM 5573 O O . VAL B 1 132 ? -2.729 46.531 0.624 1 87.75 132 VAL B O 1
ATOM 5576 N N . VAL B 1 133 ? -1.358 48.219 1.154 1 91.62 133 VAL B N 1
ATOM 5577 C CA . VAL B 1 133 ? -0.162 47.406 1.03 1 91.62 133 VAL B CA 1
ATOM 5578 C C . VAL B 1 133 ? -0.149 46.344 2.131 1 91.62 133 VAL B C 1
ATOM 5580 O O . VAL B 1 133 ? 0.099 45.156 1.865 1 91.62 133 VAL B O 1
ATOM 5583 N N . LEU B 1 134 ? -0.454 46.688 3.324 1 88.69 134 LEU B N 1
ATOM 5584 C CA . LEU B 1 134 ? -0.403 45.781 4.461 1 88.69 134 LEU B CA 1
ATOM 5585 C C . LEU B 1 134 ? -1.483 44.688 4.344 1 88.69 134 LEU B C 1
ATOM 5587 O O . LEU B 1 134 ? -1.276 43.562 4.758 1 88.69 134 LEU B O 1
ATOM 5591 N N . GLU B 1 135 ? -2.531 45.062 3.732 1 83.19 135 GLU B N 1
ATOM 5592 C CA . GLU B 1 135 ? -3.643 44.125 3.592 1 83.19 135 GLU B CA 1
ATOM 5593 C C . GLU B 1 135 ? -3.344 43.062 2.533 1 83.19 135 GLU B C 1
ATOM 5595 O O . GLU B 1 135 ? -3.871 41.938 2.592 1 83.19 135 GLU B O 1
ATOM 5600 N N . ASN B 1 136 ? -2.559 43.438 1.599 1 85.62 136 ASN B N 1
ATOM 5601 C CA . ASN B 1 136 ? -2.33 42.531 0.476 1 85.62 136 ASN B CA 1
ATOM 5602 C C . ASN B 1 136 ? -0.891 42.031 0.445 1 85.62 136 ASN B C 1
ATOM 5604 O O . ASN B 1 136 ? -0.413 41.562 -0.591 1 85.62 136 ASN B O 1
ATOM 5608 N N . LEU B 1 137 ? -0.261 42.094 1.569 1 87.88 137 LEU B N 1
ATOM 5609 C CA . LEU B 1 137 ? 1.164 41.781 1.64 1 87.88 137 LEU B CA 1
ATOM 5610 C C . LEU B 1 137 ? 1.408 40.281 1.549 1 87.88 137 LEU B C 1
ATOM 5612 O O . LEU B 1 137 ? 0.657 39.5 2.125 1 87.88 137 LEU B O 1
ATOM 5616 N N . ARG B 1 138 ? 2.449 39.844 0.766 1 87.31 138 ARG B N 1
ATOM 5617 C CA . ARG B 1 138 ? 2.895 38.438 0.69 1 87.31 138 ARG B CA 1
ATOM 5618 C C . ARG B 1 138 ? 4.371 38.344 1.062 1 87.31 138 ARG B C 1
ATOM 5620 O O . ARG B 1 138 ? 5.188 39.156 0.653 1 87.31 138 ARG B O 1
ATOM 5627 N N . GLY B 1 139 ? 4.75 37.281 1.825 1 78.94 139 GLY B N 1
ATOM 5628 C CA . GLY B 1 139 ? 6.133 36.875 2.008 1 78.94 139 GLY B CA 1
ATOM 5629 C C . GLY B 1 139 ? 6.871 37.688 3.039 1 78.94 139 GLY B C 1
ATOM 5630 O O . GLY B 1 139 ? 8.062 37.5 3.268 1 78.94 139 GLY B O 1
ATOM 5631 N N . GLU B 1 140 ? 6.352 38.906 3.486 1 79.12 140 GLU B N 1
ATOM 5632 C CA . GLU B 1 140 ? 7.055 39.75 4.441 1 79.12 140 GLU B CA 1
ATOM 5633 C C . GLU B 1 140 ? 6.199 40.031 5.676 1 79.12 140 GLU B C 1
ATOM 5635 O O . GLU B 1 140 ? 4.969 39.938 5.617 1 79.12 140 GLU B O 1
ATOM 5640 N N . ASP B 1 141 ? 6.941 40.281 6.645 1 83 141 ASP B N 1
ATOM 5641 C CA . ASP B 1 141 ? 6.281 40.594 7.91 1 83 141 ASP B CA 1
ATOM 5642 C C . ASP B 1 141 ? 5.613 41.969 7.855 1 83 141 ASP B C 1
ATOM 5644 O O . ASP B 1 141 ? 6.199 42.938 7.363 1 83 141 ASP B O 1
ATOM 5648 N N . THR B 1 142 ? 4.438 42.094 8.336 1 85.06 142 THR B N 1
ATOM 5649 C CA . THR B 1 142 ? 3.646 43.312 8.297 1 85.06 142 THR B CA 1
ATOM 5650 C C . THR B 1 142 ? 4.32 44.406 9.109 1 85.06 142 THR B C 1
ATOM 5652 O O . THR B 1 142 ? 4.328 45.562 8.695 1 85.06 142 THR B O 1
ATOM 5655 N N . LYS B 1 143 ? 4.859 44.062 10.203 1 86.62 143 LYS B N 1
ATOM 5656 C CA . LYS B 1 143 ? 5.5 45.031 11.07 1 86.62 143 LYS B CA 1
ATOM 5657 C C . LYS B 1 143 ? 6.723 45.656 10.398 1 86.62 143 LYS B C 1
ATOM 5659 O O . LYS B 1 143 ? 6.973 46.844 10.523 1 86.62 143 LYS B O 1
ATOM 5664 N N . LYS B 1 144 ? 7.391 44.875 9.742 1 90.56 144 LYS B N 1
ATOM 5665 C CA . LYS B 1 144 ? 8.586 45.344 9.047 1 90.56 144 LYS B CA 1
ATOM 5666 C C . LYS B 1 144 ? 8.219 46.344 7.934 1 90.56 144 LYS B C 1
ATOM 5668 O O . LYS B 1 144 ? 8.867 47.375 7.781 1 90.56 144 LYS B O 1
ATOM 5673 N N . VAL B 1 145 ? 7.254 46 7.238 1 92.06 145 VAL B N 1
ATOM 5674 C CA . VAL B 1 145 ? 6.852 46.844 6.113 1 92.06 145 VAL B CA 1
ATOM 5675 C C . VAL B 1 145 ? 6.254 48.156 6.633 1 92.06 145 VAL B C 1
ATOM 5677 O O . VAL B 1 145 ? 6.438 49.219 6.027 1 92.06 145 VAL B O 1
ATOM 5680 N N . GLU B 1 146 ? 5.559 48.062 7.746 1 91.5 146 GLU B N 1
ATOM 5681 C CA . GLU B 1 146 ? 5.043 49.281 8.367 1 91.5 146 GLU B CA 1
ATOM 5682 C C . GLU B 1 146 ? 6.172 50.25 8.703 1 91.5 146 GLU B C 1
ATOM 5684 O O . GLU B 1 146 ? 6.023 51.438 8.539 1 91.5 146 GLU B O 1
ATOM 5689 N N . ASN B 1 147 ? 7.191 49.75 9.078 1 92.81 147 ASN B N 1
ATOM 5690 C CA . ASN B 1 147 ? 8.344 50.562 9.445 1 92.81 147 ASN B CA 1
ATOM 5691 C C . ASN B 1 147 ? 8.984 51.188 8.219 1 92.81 147 ASN B C 1
ATOM 5693 O O . ASN B 1 147 ? 9.656 52.219 8.328 1 92.81 147 ASN B O 1
ATOM 5697 N N . TYR B 1 148 ? 8.828 50.625 7.027 1 93.94 148 TYR B N 1
ATOM 5698 C CA . TYR B 1 148 ? 9.406 51.156 5.805 1 93.94 148 TYR B CA 1
ATOM 5699 C C . TYR B 1 148 ? 8.891 52.562 5.535 1 93.94 148 TYR B C 1
ATOM 5701 O O . TYR B 1 148 ? 9.602 53.406 4.98 1 93.94 148 TYR B O 1
ATOM 5709 N N . TYR B 1 149 ? 7.652 52.75 5.902 1 93.44 149 TYR B N 1
ATOM 5710 C CA . TYR B 1 149 ? 7.016 54.031 5.602 1 93.44 149 TYR B CA 1
ATOM 5711 C C . TYR B 1 149 ? 7.637 55.156 6.418 1 93.44 149 TYR B C 1
ATOM 5713 O O . TYR B 1 149 ? 7.562 56.344 6.027 1 93.44 149 TYR B O 1
ATOM 5721 N N . ASP B 1 150 ? 8.219 54.812 7.512 1 93.38 150 ASP B N 1
ATOM 5722 C CA . ASP B 1 150 ? 8.781 55.844 8.406 1 93.38 150 ASP B CA 1
ATOM 5723 C C . ASP B 1 150 ? 10.273 56.031 8.125 1 93.38 150 ASP B C 1
ATOM 5725 O O . ASP B 1 150 ? 10.898 56.906 8.711 1 93.38 150 ASP B O 1
ATOM 5729 N N . LEU B 1 151 ? 10.844 55.312 7.273 1 93.75 151 LEU B N 1
ATOM 5730 C CA . LEU B 1 151 ? 12.273 55.406 6.977 1 93.75 151 LEU B CA 1
ATOM 5731 C C . LEU B 1 151 ? 12.555 56.562 6.039 1 93.75 151 LEU B C 1
ATOM 5733 O O . LEU B 1 151 ? 11.648 57.062 5.363 1 93.75 151 LEU B O 1
ATOM 5737 N N . THR B 1 152 ? 13.82 56.938 5.969 1 94.19 152 THR B N 1
ATOM 5738 C CA . THR B 1 152 ? 14.258 57.969 5.035 1 94.19 152 THR B CA 1
ATOM 5739 C C . THR B 1 152 ? 14.391 57.406 3.625 1 94.19 152 THR B C 1
ATOM 5741 O O . THR B 1 152 ? 14.484 56.188 3.447 1 94.19 152 THR B O 1
ATOM 5744 N N . LEU B 1 153 ? 14.32 58.25 2.635 1 94.31 153 LEU B N 1
ATOM 5745 C CA . LEU B 1 153 ? 14.43 57.844 1.243 1 94.31 153 LEU B CA 1
ATOM 5746 C C . LEU B 1 153 ? 15.758 57.125 0.992 1 94.31 153 LEU B C 1
ATOM 5748 O O . LEU B 1 153 ? 15.82 56.156 0.233 1 94.31 153 LEU B O 1
ATOM 5752 N N . GLU B 1 154 ? 16.719 57.688 1.591 1 94 154 GLU B N 1
ATOM 5753 C CA . GLU B 1 154 ? 18.047 57.094 1.427 1 94 154 GLU B CA 1
ATOM 5754 C C . GLU B 1 154 ? 18.094 55.656 1.971 1 94 154 GLU B C 1
ATOM 5756 O O . GLU B 1 154 ? 18.672 54.781 1.34 1 94 154 GLU B O 1
ATOM 5761 N N . LYS B 1 155 ? 17.5 55.438 3.027 1 95.31 155 LYS B N 1
ATOM 5762 C CA . LYS B 1 155 ? 17.484 54.094 3.646 1 95.31 155 LYS B CA 1
ATOM 5763 C C . LYS B 1 155 ? 16.609 53.125 2.854 1 95.31 155 LYS B C 1
ATOM 5765 O O . LYS B 1 155 ? 16.922 51.938 2.758 1 95.31 155 LYS B O 1
ATOM 5770 N N . LYS B 1 156 ? 15.516 53.594 2.371 1 96 156 LYS B N 1
ATOM 5771 C CA . LYS B 1 156 ? 14.641 52.781 1.534 1 96 156 LYS B CA 1
ATOM 5772 C C . LYS B 1 156 ? 15.383 52.281 0.293 1 96 156 LYS B C 1
ATOM 5774 O O . LYS B 1 156 ? 15.281 51.125 -0.07 1 96 156 LYS B O 1
ATOM 5779 N N . LYS B 1 157 ? 16.125 53.156 -0.298 1 95.81 157 LYS B N 1
ATOM 5780 C CA . LYS B 1 157 ? 16.875 52.812 -1.506 1 95.81 157 LYS B CA 1
ATOM 5781 C C . LYS B 1 157 ? 17.984 51.812 -1.192 1 95.81 157 LYS B C 1
ATOM 5783 O O . LYS B 1 157 ? 18.297 50.938 -2.01 1 95.81 157 LYS B O 1
ATOM 5788 N N . GLU B 1 158 ? 18.531 52.031 -0.056 1 95.75 158 GLU B N 1
ATOM 5789 C CA . GLU B 1 158 ? 19.562 51.094 0.377 1 95.75 158 GLU B CA 1
ATOM 5790 C C . GLU B 1 158 ? 18.984 49.688 0.543 1 95.75 158 GLU B C 1
ATOM 5792 O O . GLU B 1 158 ? 19.594 48.688 0.101 1 95.75 158 GLU B O 1
ATOM 5797 N N . ILE B 1 159 ? 17.844 49.531 1.176 1 95.56 159 ILE B N 1
ATOM 5798 C CA . ILE B 1 159 ? 17.188 48.25 1.39 1 95.56 159 ILE B CA 1
ATOM 5799 C C . ILE B 1 159 ? 16.766 47.656 0.047 1 95.56 159 ILE B C 1
ATOM 5801 O O . ILE B 1 159 ? 16.922 46.469 -0.179 1 95.56 159 ILE B O 1
ATOM 5805 N N . GLU B 1 160 ? 16.25 48.5 -0.815 1 96.31 160 GLU B N 1
ATOM 5806 C CA . GLU B 1 160 ? 15.891 48.062 -2.16 1 96.31 160 GLU B CA 1
ATOM 5807 C C . GLU B 1 160 ? 17.094 47.469 -2.893 1 96.31 160 GLU B C 1
ATOM 5809 O O . GLU B 1 160 ? 17 46.406 -3.5 1 96.31 160 GLU B O 1
ATOM 5814 N N . ALA B 1 161 ? 18.156 48.188 -2.82 1 96.31 161 ALA B N 1
ATOM 5815 C CA . ALA B 1 161 ? 19.375 47.75 -3.479 1 96.31 161 ALA B CA 1
ATOM 5816 C C . ALA B 1 161 ? 19.844 46.406 -2.91 1 96.31 161 ALA B C 1
ATOM 5818 O O . ALA B 1 161 ? 20.375 45.562 -3.637 1 96.31 161 ALA B O 1
ATOM 5819 N N . GLY B 1 162 ? 19.688 46.25 -1.695 1 96.44 162 GLY B N 1
ATOM 5820 C CA . GLY B 1 162 ? 20.031 44.969 -1.059 1 96.44 162 GLY B CA 1
ATOM 5821 C C . GLY B 1 162 ? 19.203 43.812 -1.568 1 96.44 162 GLY B C 1
ATOM 5822 O O . GLY B 1 162 ? 19.75 42.719 -1.847 1 96.44 162 GLY B O 1
ATOM 5823 N N . TYR B 1 163 ? 17.891 44 -1.627 1 96.44 163 TYR B N 1
ATOM 5824 C CA . TYR B 1 163 ? 17.016 42.969 -2.154 1 96.44 163 TYR B CA 1
ATOM 5825 C C . TYR B 1 163 ? 17.375 42.625 -3.596 1 96.44 163 TYR B C 1
ATOM 5827 O O . TYR B 1 163 ? 17.422 41.469 -3.969 1 96.44 163 TYR B O 1
ATOM 5835 N N . ILE B 1 164 ? 17.641 43.656 -4.391 1 97.31 164 ILE B N 1
ATOM 5836 C CA . ILE B 1 164 ? 17.984 43.469 -5.797 1 97.31 164 ILE B CA 1
ATOM 5837 C C . ILE B 1 164 ? 19.281 42.656 -5.898 1 97.31 164 ILE B C 1
ATOM 5839 O O . ILE B 1 164 ? 19.406 41.75 -6.723 1 97.31 164 ILE B O 1
ATOM 5843 N N . ALA B 1 165 ? 20.203 43.031 -5.094 1 96.94 165 ALA B N 1
ATOM 5844 C CA . ALA B 1 165 ? 21.484 42.312 -5.094 1 96.94 165 ALA B CA 1
ATOM 5845 C C . ALA B 1 165 ? 21.297 40.844 -4.742 1 96.94 165 ALA B C 1
ATOM 5847 O O . ALA B 1 165 ? 21.922 39.969 -5.359 1 96.94 165 ALA B O 1
ATOM 5848 N N . LYS B 1 166 ? 20.547 40.562 -3.748 1 97.12 166 LYS B N 1
ATOM 5849 C CA . LYS B 1 166 ? 20.297 39.156 -3.328 1 97.12 166 LYS B CA 1
ATOM 5850 C C . LYS B 1 166 ? 19.578 38.375 -4.414 1 97.12 166 LYS B C 1
ATOM 5852 O O . LYS B 1 166 ? 19.875 37.219 -4.641 1 97.12 166 LYS B O 1
ATOM 5857 N N . ILE B 1 167 ? 18.594 39 -4.984 1 97.69 167 ILE B N 1
ATOM 5858 C CA . ILE B 1 167 ? 17.859 38.375 -6.074 1 97.69 167 ILE B CA 1
ATOM 5859 C C . ILE B 1 167 ? 18.812 38 -7.203 1 97.69 167 ILE B C 1
ATOM 5861 O O . ILE B 1 167 ? 18.766 36.875 -7.719 1 97.69 167 ILE B O 1
ATOM 5865 N N . ASN B 1 168 ? 19.641 38.906 -7.594 1 97.38 168 ASN B N 1
ATOM 5866 C CA . ASN B 1 168 ? 20.594 38.625 -8.656 1 97.38 168 ASN B CA 1
ATOM 5867 C C . ASN B 1 168 ? 21.562 37.531 -8.273 1 97.38 168 ASN B C 1
ATOM 5869 O O . ASN B 1 168 ? 21.938 36.719 -9.109 1 97.38 168 ASN B O 1
ATOM 5873 N N . GLU B 1 169 ? 21.953 37.5 -7.102 1 97.44 169 GLU B N 1
ATOM 5874 C CA . GLU B 1 169 ? 22.844 36.438 -6.621 1 97.44 169 GLU B CA 1
ATOM 5875 C C . GLU B 1 169 ? 22.172 35.062 -6.758 1 97.44 169 GLU B C 1
ATOM 5877 O O . GLU B 1 169 ? 22.797 34.125 -7.262 1 97.44 169 GLU B O 1
ATOM 5882 N N . LEU B 1 170 ? 20.969 34.938 -6.25 1 97.81 170 LEU B N 1
ATOM 5883 C CA . LEU B 1 170 ? 20.25 33.688 -6.301 1 97.81 170 LEU B CA 1
ATOM 5884 C C . LEU B 1 170 ? 20.016 33.25 -7.742 1 97.81 170 LEU B C 1
ATOM 5886 O O . LEU B 1 170 ? 20.109 32.062 -8.062 1 97.81 170 LEU B O 1
ATOM 5890 N N . LYS B 1 171 ? 19.703 34.188 -8.633 1 97.06 171 LYS B N 1
ATOM 5891 C CA . LYS B 1 171 ? 19.547 33.875 -10.055 1 97.06 171 LYS B CA 1
ATOM 5892 C C . LYS B 1 171 ? 20.828 33.281 -10.633 1 97.06 171 LYS B C 1
ATOM 5894 O O . LYS B 1 171 ? 20.797 32.344 -11.414 1 97.06 171 LYS B O 1
ATOM 5899 N N . ASP B 1 172 ? 21.859 33.906 -10.242 1 96.88 172 ASP B N 1
ATOM 5900 C CA . ASP B 1 172 ? 23.156 33.438 -10.727 1 96.88 172 ASP B CA 1
ATOM 5901 C C . ASP B 1 172 ? 23.438 32 -10.242 1 96.88 172 ASP B C 1
ATOM 5903 O O . ASP B 1 172 ? 23.953 31.188 -11 1 96.88 172 ASP B O 1
ATOM 5907 N N . VAL B 1 173 ? 23.156 31.75 -9.031 1 97.69 173 VAL B N 1
ATOM 5908 C CA . VAL B 1 173 ? 23.391 30.438 -8.453 1 97.69 173 VAL B CA 1
ATOM 5909 C C . VAL B 1 173 ? 22.562 29.391 -9.211 1 97.69 173 VAL B C 1
ATOM 5911 O O . VAL B 1 173 ? 23.062 28.312 -9.523 1 97.69 173 VAL B O 1
ATOM 5914 N N . ILE B 1 174 ? 21.328 29.703 -9.508 1 97 174 ILE B N 1
ATOM 5915 C CA . ILE B 1 174 ? 20.422 28.781 -10.188 1 97 174 ILE B CA 1
ATOM 5916 C C . ILE B 1 174 ? 20.859 28.594 -11.633 1 97 174 ILE B C 1
ATOM 5918 O O . ILE B 1 174 ? 21.031 27.469 -12.094 1 97 174 ILE B O 1
ATOM 5922 N N . ASN B 1 175 ? 21.109 29.703 -12.391 1 96.12 175 ASN B N 1
ATOM 5923 C CA . ASN B 1 175 ? 21.422 29.656 -13.82 1 96.12 175 ASN B CA 1
ATOM 5924 C C . ASN B 1 175 ? 22.766 29 -14.086 1 96.12 175 ASN B C 1
ATOM 5926 O O . ASN B 1 175 ? 22.953 28.359 -15.117 1 96.12 175 ASN B O 1
ATOM 5930 N N . ASN B 1 176 ? 23.641 29.188 -13.141 1 96.12 176 ASN B N 1
ATOM 5931 C CA . ASN B 1 176 ? 24.969 28.625 -13.336 1 96.12 176 ASN B CA 1
ATOM 5932 C C . ASN B 1 176 ? 25.109 27.266 -12.68 1 96.12 176 ASN B C 1
ATOM 5934 O O . ASN B 1 176 ? 26.188 26.672 -12.664 1 96.12 176 ASN B O 1
ATOM 5938 N N . ASN B 1 177 ? 24.125 26.781 -12.109 1 95.44 177 ASN B N 1
ATOM 5939 C CA . ASN B 1 177 ? 24.156 25.484 -11.43 1 95.44 177 ASN B CA 1
ATOM 5940 C C . ASN B 1 177 ? 25.281 25.406 -10.406 1 95.44 177 ASN B C 1
ATOM 5942 O O . ASN B 1 177 ? 26.047 24.453 -10.391 1 95.44 177 ASN B O 1
ATOM 5946 N N . ASP B 1 178 ? 25.391 26.484 -9.68 1 96.38 178 ASP B N 1
ATOM 5947 C CA . ASP B 1 178 ? 26.469 26.594 -8.695 1 96.38 178 ASP B CA 1
ATOM 5948 C C . ASP B 1 178 ? 26.078 25.906 -7.387 1 96.38 178 ASP B C 1
ATOM 5950 O O . ASP B 1 178 ? 25.734 26.578 -6.406 1 96.38 178 ASP B O 1
ATOM 5954 N N . TYR B 1 179 ? 26.344 24.609 -7.316 1 96.38 179 TYR B N 1
ATOM 5955 C CA . TYR B 1 179 ? 25.922 23.812 -6.168 1 96.38 179 TYR B CA 1
ATOM 5956 C C . TYR B 1 179 ? 26.734 24.188 -4.926 1 96.38 179 TYR B C 1
ATOM 5958 O O . TYR B 1 179 ? 26.234 24.078 -3.801 1 96.38 179 TYR B O 1
ATOM 5966 N N . ASN B 1 180 ? 27.922 24.625 -5.062 1 96.12 180 ASN B N 1
ATOM 5967 C CA . ASN B 1 180 ? 28.75 24.969 -3.918 1 96.12 180 ASN B CA 1
ATOM 5968 C C . ASN B 1 180 ? 28.25 26.219 -3.219 1 96.12 180 ASN B C 1
ATOM 5970 O O . ASN B 1 180 ? 28.234 26.297 -1.988 1 96.12 180 ASN B O 1
ATOM 5974 N N . ARG B 1 181 ? 27.938 27.188 -3.986 1 96.75 181 ARG B N 1
ATOM 5975 C CA . ARG B 1 181 ? 27.359 28.391 -3.389 1 96.75 181 ARG B CA 1
ATOM 5976 C C . ARG B 1 181 ? 26.031 28.094 -2.711 1 96.75 181 ARG B C 1
ATOM 5978 O O . ARG B 1 181 ? 25.719 28.656 -1.661 1 96.75 181 ARG B O 1
ATOM 5985 N N . HIS B 1 182 ? 25.266 27.25 -3.336 1 97.44 182 HIS B N 1
ATOM 5986 C CA . HIS B 1 182 ? 24.031 26.812 -2.701 1 97.44 182 HIS B CA 1
ATOM 5987 C C . HIS B 1 182 ? 24.297 26.234 -1.317 1 97.44 182 HIS B C 1
ATOM 5989 O O . HIS B 1 182 ? 23.609 26.578 -0.353 1 97.44 182 HIS B O 1
ATOM 5995 N N . THR B 1 183 ? 25.266 25.344 -1.229 1 97.69 183 THR B N 1
ATOM 5996 C CA . THR B 1 183 ? 25.594 24.734 0.048 1 97.69 183 THR B CA 1
ATOM 5997 C C . THR B 1 183 ? 26 25.781 1.073 1 97.69 183 THR B C 1
ATOM 5999 O O . THR B 1 183 ? 25.641 25.688 2.248 1 97.69 183 THR B O 1
ATOM 6002 N N . GLU B 1 184 ? 26.703 26.703 0.625 1 97.12 184 GLU B N 1
ATOM 6003 C CA . GLU B 1 184 ? 27.109 27.812 1.493 1 97.12 184 GLU B CA 1
ATOM 6004 C C . GLU B 1 184 ? 25.906 28.594 1.996 1 97.12 184 GLU B C 1
ATOM 6006 O O . GLU B 1 184 ? 25.844 28.953 3.172 1 97.12 184 GLU B O 1
ATOM 6011 N N . LEU B 1 185 ? 25.047 28.844 1.12 1 96.88 185 LEU B N 1
ATOM 6012 C CA . LEU B 1 185 ? 23.828 29.562 1.492 1 96.88 185 LEU B CA 1
ATOM 6013 C C . LEU B 1 185 ? 23.016 28.766 2.506 1 96.88 185 LEU B C 1
ATOM 6015 O O . LEU B 1 185 ? 22.453 29.344 3.436 1 96.88 185 LEU B O 1
ATOM 6019 N N . GLU B 1 186 ? 22.953 27.5 2.312 1 96.81 186 GLU B N 1
ATOM 6020 C CA . GLU B 1 186 ? 22.25 26.656 3.256 1 96.81 186 GLU B CA 1
ATOM 6021 C C . GLU B 1 186 ? 22.891 26.688 4.637 1 96.81 186 GLU B C 1
ATOM 6023 O O . GLU B 1 186 ? 22.203 26.672 5.656 1 96.81 186 GLU B O 1
ATOM 6028 N N . ILE B 1 187 ? 24.188 26.719 4.641 1 97.5 187 ILE B N 1
ATOM 6029 C CA . ILE B 1 187 ? 24.922 26.828 5.895 1 97.5 187 ILE B CA 1
ATOM 6030 C C . ILE B 1 187 ? 24.562 28.141 6.598 1 97.5 187 ILE B C 1
ATOM 6032 O O . ILE B 1 187 ? 24.25 28.141 7.789 1 97.5 187 ILE B O 1
ATOM 6036 N N . GLU B 1 188 ? 24.578 29.156 5.809 1 96.62 188 GLU B N 1
ATOM 6037 C CA . GLU B 1 188 ? 24.234 30.469 6.359 1 96.62 188 GLU B CA 1
ATOM 6038 C C . GLU B 1 188 ? 22.828 30.469 6.934 1 96.62 188 GLU B C 1
ATOM 6040 O O . GLU B 1 188 ? 22.594 31 8.023 1 96.62 188 GLU B O 1
ATOM 6045 N N . ARG B 1 189 ? 21.938 29.906 6.223 1 95.44 189 ARG B N 1
ATOM 6046 C CA . ARG B 1 189 ? 20.547 29.844 6.676 1 95.44 189 ARG B CA 1
ATOM 6047 C C . ARG B 1 189 ? 20.422 29.047 7.973 1 95.44 189 ARG B C 1
ATOM 6049 O O . ARG B 1 189 ? 19.703 29.453 8.891 1 95.44 189 ARG B O 1
ATOM 6056 N N . LYS B 1 190 ? 21.125 27.969 8.008 1 95.88 190 LYS B N 1
ATOM 6057 C CA . LYS B 1 190 ? 21.078 27.125 9.203 1 95.88 190 LYS B CA 1
ATOM 6058 C C . LYS B 1 190 ? 21.688 27.844 10.406 1 95.88 190 LYS B C 1
ATOM 6060 O O . LYS B 1 190 ? 21.172 27.75 11.523 1 95.88 190 LYS B O 1
ATOM 6065 N N . GLU B 1 191 ? 22.719 28.531 10.172 1 96.5 191 GLU B N 1
ATOM 6066 C CA . GLU B 1 191 ? 23.375 29.281 11.234 1 96.5 191 GLU B CA 1
ATOM 6067 C C . GLU B 1 191 ? 22.469 30.406 11.742 1 96.5 191 GLU B C 1
ATOM 6069 O O . GLU B 1 191 ? 22.438 30.688 12.945 1 96.5 191 GLU B O 1
ATOM 6074 N N . GLU B 1 192 ? 21.797 30.984 10.836 1 94.62 192 GLU B N 1
ATOM 6075 C CA . GLU B 1 192 ? 20.844 32.031 11.234 1 94.62 192 GLU B CA 1
ATOM 6076 C C . GLU B 1 192 ? 19.734 31.453 12.117 1 94.62 192 GLU B C 1
ATOM 6078 O O . GLU B 1 192 ? 19.312 32.094 13.086 1 94.62 192 GLU B O 1
ATOM 6083 N N . ILE B 1 193 ? 19.297 30.344 11.773 1 94.19 193 ILE B N 1
ATOM 6084 C CA . ILE B 1 193 ? 18.25 29.703 12.562 1 94.19 193 ILE B CA 1
ATOM 6085 C C . ILE B 1 193 ? 18.797 29.359 13.945 1 94.19 193 ILE B C 1
ATOM 6087 O O . ILE B 1 193 ? 18.109 29.578 14.953 1 94.19 193 ILE B O 1
ATOM 6091 N N . ILE B 1 194 ? 19.953 28.859 13.984 1 95.5 194 ILE B N 1
ATOM 6092 C CA . ILE B 1 194 ? 20.578 28.516 15.258 1 95.5 194 ILE B CA 1
ATOM 6093 C C . ILE B 1 194 ? 20.75 29.766 16.094 1 95.5 194 ILE B C 1
ATOM 6095 O O . ILE B 1 194 ? 20.484 29.766 17.297 1 95.5 194 ILE B O 1
ATOM 6099 N N . ALA B 1 195 ? 21.156 30.812 15.445 1 94.25 195 ALA B N 1
ATOM 6100 C CA . ALA B 1 195 ? 21.312 32.094 16.141 1 94.25 195 ALA B CA 1
ATOM 6101 C C . ALA B 1 195 ? 19.984 32.594 16.703 1 94.25 195 ALA B C 1
ATOM 6103 O O . ALA B 1 195 ? 19.938 33.125 17.812 1 94.25 195 ALA B O 1
ATOM 6104 N N . SER B 1 196 ? 19.031 32.406 15.914 1 93 196 SER B N 1
ATOM 6105 C CA . SER B 1 196 ? 17.703 32.812 16.359 1 93 196 SER B CA 1
ATOM 6106 C C . SER B 1 196 ? 17.266 31.984 17.578 1 93 196 SER B C 1
ATOM 6108 O O . SER B 1 196 ? 16.688 32.531 18.516 1 93 196 SER B O 1
ATOM 6110 N N . ARG B 1 197 ? 17.5 30.75 17.516 1 92.94 197 ARG B N 1
ATOM 6111 C CA . ARG B 1 197 ? 17.156 29.891 18.641 1 92.94 197 ARG B CA 1
ATOM 6112 C C . ARG B 1 197 ? 17.953 30.281 19.891 1 92.94 197 ARG B C 1
ATOM 6114 O O . ARG B 1 197 ? 17.422 30.281 21 1 92.94 197 ARG B O 1
ATOM 6121 N N . LYS B 1 198 ? 19.203 30.594 19.719 1 93.5 198 LYS B N 1
ATOM 6122 C CA . LYS B 1 198 ? 20.031 31.031 20.828 1 93.5 198 LYS B CA 1
ATOM 6123 C C . LYS B 1 198 ? 19.547 32.344 21.406 1 93.5 198 LYS B C 1
ATOM 6125 O O . LYS B 1 198 ? 19.625 32.594 22.609 1 93.5 198 LYS B O 1
ATOM 6130 N N . ASN B 1 199 ? 19.109 33.156 20.5 1 92.56 199 ASN B N 1
ATOM 6131 C CA . ASN B 1 199 ? 18.531 34.438 20.953 1 92.56 199 ASN B CA 1
ATOM 6132 C C . ASN B 1 199 ? 17.297 34.219 21.812 1 92.56 199 ASN B C 1
ATOM 6134 O O . ASN B 1 199 ? 17.047 34.969 22.75 1 92.56 199 ASN B O 1
ATOM 6138 N N . ASP B 1 200 ? 16.516 33.25 21.406 1 90.25 200 ASP B N 1
ATOM 6139 C CA . ASP B 1 200 ? 15.344 32.938 22.219 1 90.25 200 ASP B CA 1
ATOM 6140 C C . ASP B 1 200 ? 15.75 32.531 23.625 1 90.25 200 ASP B C 1
ATOM 6142 O O . ASP B 1 200 ? 15.102 32.938 24.594 1 90.25 200 ASP B O 1
ATOM 6146 N N . ILE B 1 201 ? 16.781 31.828 23.766 1 92.38 201 ILE B N 1
ATOM 6147 C CA . ILE B 1 201 ? 17.281 31.406 25.062 1 92.38 201 ILE B CA 1
ATOM 6148 C C . ILE B 1 201 ? 17.797 32.625 25.844 1 92.38 201 ILE B C 1
ATOM 6150 O O . ILE B 1 201 ? 17.516 32.75 27.031 1 92.38 201 ILE B O 1
ATOM 6154 N N . SER B 1 202 ? 18.5 33.531 25.125 1 92.19 202 SER B N 1
ATOM 6155 C CA . SER B 1 202 ? 19.062 34.719 25.75 1 92.19 202 SER B CA 1
ATOM 6156 C C . SER B 1 202 ? 17.953 35.656 26.234 1 92.19 202 SER B C 1
ATOM 6158 O O . SER B 1 202 ? 18.062 36.25 27.297 1 92.19 202 SER B O 1
ATOM 6160 N N . GLU B 1 203 ? 16.984 35.75 25.406 1 91.12 203 GLU B N 1
ATOM 6161 C CA . GLU B 1 203 ? 15.867 36.594 25.781 1 91.12 203 GLU B CA 1
ATOM 6162 C C . GLU B 1 203 ? 15.188 36.062 27.047 1 91.12 203 GLU B C 1
ATOM 6164 O O . GLU B 1 203 ? 14.781 36.875 27.906 1 91.12 203 GLU B O 1
ATOM 6169 N N . TYR B 1 204 ? 15.047 34.781 27.125 1 91.75 204 TYR B N 1
ATOM 6170 C CA . TYR B 1 204 ? 14.484 34.188 28.328 1 91.75 204 TYR B CA 1
ATOM 6171 C C . TYR B 1 204 ? 15.375 34.469 29.531 1 91.75 204 TYR B C 1
ATOM 6173 O O . TYR B 1 204 ? 14.883 34.875 30.594 1 91.75 204 TYR B O 1
ATOM 6181 N N . GLU B 1 205 ? 16.688 34.312 29.391 1 91.81 205 GLU B N 1
ATOM 6182 C CA . GLU B 1 205 ? 17.625 34.5 30.5 1 91.81 205 GLU B CA 1
ATOM 6183 C C . GLU B 1 205 ? 17.656 35.938 30.953 1 91.81 205 GLU B C 1
ATOM 6185 O O . GLU B 1 205 ? 17.75 36.219 32.156 1 91.81 205 GLU B O 1
ATOM 6190 N N . LYS B 1 206 ? 17.531 36.844 29.969 1 90.5 206 LYS B N 1
ATOM 6191 C CA . LYS B 1 206 ? 17.531 38.281 30.281 1 90.5 206 LYS B CA 1
ATOM 6192 C C . LYS B 1 206 ? 16.281 38.656 31.094 1 90.5 206 LYS B C 1
ATOM 6194 O O . LYS B 1 206 ? 16.375 39.344 32.094 1 90.5 206 LYS B O 1
ATOM 6199 N N . LEU B 1 207 ? 15.18 38.062 30.594 1 90 207 LEU B N 1
ATOM 6200 C CA . LEU B 1 207 ? 13.938 38.406 31.297 1 90 207 LEU B CA 1
ATOM 6201 C C . LEU B 1 207 ? 13.883 37.688 32.656 1 90 207 LEU B C 1
ATOM 6203 O O . LEU B 1 207 ? 13.344 38.219 33.625 1 90 207 LEU B O 1
ATOM 6207 N N . TYR B 1 208 ? 14.383 36.531 32.688 1 89.31 208 TYR B N 1
ATOM 6208 C CA . TYR B 1 208 ? 14.422 35.75 33.938 1 89.31 208 TYR B CA 1
ATOM 6209 C C . TYR B 1 208 ? 15.273 36.469 35 1 89.31 208 TYR B C 1
ATOM 6211 O O . TYR B 1 208 ? 14.914 36.5 36.156 1 89.31 208 TYR B O 1
ATOM 6219 N N . ALA B 1 209 ? 16.375 37.125 34.562 1 87.62 209 ALA B N 1
ATOM 6220 C CA . ALA B 1 209 ? 17.266 37.844 35.469 1 87.62 209 ALA B CA 1
ATOM 6221 C C . ALA B 1 209 ? 16.594 39.125 36.031 1 87.62 209 ALA B C 1
ATOM 6223 O O . ALA B 1 209 ? 16.891 39.531 37.125 1 87.62 209 ALA B O 1
ATOM 6224 N N . LYS B 1 210 ? 15.664 39.625 35.156 1 87.62 210 LYS B N 1
ATOM 6225 C CA . LYS B 1 210 ? 14.945 40.812 35.594 1 87.62 210 LYS B CA 1
ATOM 6226 C C . LYS B 1 210 ? 13.836 40.469 36.594 1 87.62 210 LYS B C 1
ATOM 6228 O O . LYS B 1 210 ? 13.312 41.344 37.281 1 87.62 210 LYS B O 1
ATOM 6233 N N . ASN B 1 211 ? 13.594 39.188 36.688 1 83.5 211 ASN B N 1
ATOM 6234 C CA . ASN B 1 211 ? 12.609 38.656 37.625 1 83.5 211 ASN B CA 1
ATOM 6235 C C . ASN B 1 211 ? 11.336 39.5 37.656 1 83.5 211 ASN B C 1
ATOM 6237 O O . ASN B 1 211 ? 11.008 40.125 38.656 1 83.5 211 ASN B O 1
ATOM 6241 N N . PRO B 1 212 ? 10.703 39.594 36.5 1 83.69 212 PRO B N 1
ATOM 6242 C CA . PRO B 1 212 ? 9.492 40.406 36.438 1 83.69 212 PRO B CA 1
ATOM 6243 C C . PRO B 1 212 ? 8.438 39.969 37.438 1 83.69 212 PRO B C 1
ATOM 6245 O O . PRO B 1 212 ? 8.18 38.75 37.594 1 83.69 212 PRO B O 1
ATOM 6248 N N . THR B 1 213 ? 7.93 40.875 38.25 1 80.31 213 THR B N 1
ATOM 6249 C CA . THR B 1 213 ? 6.934 40.594 39.25 1 80.31 213 THR B CA 1
ATOM 6250 C C . THR B 1 213 ? 5.527 40.906 38.75 1 80.31 213 THR B C 1
ATOM 6252 O O . THR B 1 213 ? 4.539 40.5 39.375 1 80.31 213 THR B O 1
ATOM 6255 N N . ASP B 1 214 ? 5.461 41.625 37.594 1 79.44 214 ASP B N 1
ATOM 6256 C CA . ASP B 1 214 ? 4.148 41.969 37.031 1 79.44 214 ASP B CA 1
ATOM 6257 C C . ASP B 1 214 ? 3.586 40.812 36.219 1 79.44 214 ASP B C 1
ATOM 6259 O O . ASP B 1 214 ? 4.328 39.938 35.781 1 79.44 214 ASP B O 1
ATOM 6263 N N . ASN B 1 215 ? 2.242 40.75 36.125 1 74.19 215 ASN B N 1
ATOM 6264 C CA . ASN B 1 215 ? 1.544 39.656 35.438 1 74.19 215 ASN B CA 1
ATOM 6265 C C . ASN B 1 215 ? 1.95 39.562 33.969 1 74.19 215 ASN B C 1
ATOM 6267 O O . ASN B 1 215 ? 2.102 38.469 33.438 1 74.19 215 ASN B O 1
ATOM 6271 N N . GLU B 1 216 ? 2.047 40.656 33.375 1 76.56 216 GLU B N 1
ATOM 6272 C CA . GLU B 1 216 ? 2.449 40.688 31.984 1 76.56 216 GLU B CA 1
ATOM 6273 C C . GLU B 1 216 ? 3.857 40.125 31.812 1 76.56 216 GLU B C 1
ATOM 6275 O O . GLU B 1 216 ? 4.113 39.344 30.875 1 76.56 216 GLU B O 1
ATOM 6280 N N . GLY B 1 217 ? 4.695 40.531 32.656 1 82.69 217 GLY B N 1
ATOM 6281 C CA . GLY B 1 217 ? 6.062 40.031 32.625 1 82.69 217 GLY B CA 1
ATOM 6282 C C . GLY B 1 217 ? 6.176 38.562 32.875 1 82.69 217 GLY B C 1
ATOM 6283 O O . GLY B 1 217 ? 6.953 37.844 32.219 1 82.69 217 GLY B O 1
ATOM 6284 N N . LYS B 1 218 ? 5.387 38.062 33.688 1 82.25 218 LYS B N 1
ATOM 6285 C CA . LYS B 1 218 ? 5.398 36.625 34 1 82.25 218 LYS B CA 1
ATOM 6286 C C . LYS B 1 218 ? 4.855 35.812 32.844 1 82.25 218 LYS B C 1
ATOM 6288 O O . LYS B 1 218 ? 5.367 34.719 32.562 1 82.25 218 LYS B O 1
ATOM 6293 N N . ALA B 1 219 ? 3.771 36.344 32.312 1 78.44 219 ALA B N 1
ATOM 6294 C CA . ALA B 1 219 ? 3.211 35.656 31.156 1 78.44 219 ALA B CA 1
ATOM 6295 C C . ALA B 1 219 ? 4.227 35.562 30.016 1 78.44 219 ALA B C 1
ATOM 6297 O O . ALA B 1 219 ? 4.371 34.531 29.375 1 78.44 219 ALA B O 1
ATOM 6298 N N . LYS B 1 220 ? 4.883 36.656 29.812 1 85.19 220 LYS B N 1
ATOM 6299 C CA . LYS B 1 220 ? 5.918 36.688 28.797 1 85.19 220 LYS B CA 1
ATOM 6300 C C . LYS B 1 220 ? 7.066 35.75 29.125 1 85.19 220 LYS B C 1
ATOM 6302 O O . LYS B 1 220 ? 7.633 35.094 28.25 1 85.19 220 LYS B O 1
ATOM 6307 N N . LEU B 1 221 ? 7.309 35.656 30.344 1 85.75 221 LEU B N 1
ATOM 6308 C CA . LEU B 1 221 ? 8.375 34.781 30.781 1 85.75 221 LEU B CA 1
ATOM 6309 C C . LEU B 1 221 ? 8.016 33.312 30.531 1 85.75 221 LEU B C 1
ATOM 6311 O O . LEU B 1 221 ? 8.875 32.531 30.141 1 85.75 221 LEU B O 1
ATOM 6315 N N . GLU B 1 222 ? 6.828 33 30.75 1 83.25 222 GLU B N 1
ATOM 6316 C CA . GLU B 1 222 ? 6.387 31.625 30.5 1 83.25 222 GLU B CA 1
ATOM 6317 C C . GLU B 1 222 ? 6.426 31.297 29.016 1 83.25 222 GLU B C 1
ATOM 6319 O O . GLU B 1 222 ? 6.797 30.188 28.625 1 83.25 222 GLU B O 1
ATOM 6324 N N . GLU B 1 223 ? 5.957 32.156 28.219 1 83.88 223 GLU B N 1
ATOM 6325 C CA . GLU B 1 223 ? 6.043 31.969 26.781 1 83.88 223 GLU B CA 1
ATOM 6326 C C . GLU B 1 223 ? 7.488 31.781 26.328 1 83.88 223 GLU B C 1
ATOM 6328 O O . GLU B 1 223 ? 7.777 30.906 25.5 1 83.88 223 GLU B O 1
ATOM 6333 N N . LEU B 1 224 ? 8.312 32.625 26.922 1 86.12 224 LEU B N 1
ATOM 6334 C CA . LEU B 1 224 ? 9.727 32.531 26.578 1 86.12 224 LEU B CA 1
ATOM 6335 C C . LEU B 1 224 ? 10.344 31.234 27.094 1 86.12 224 LEU B C 1
ATOM 6337 O O . LEU B 1 224 ? 11.273 30.703 26.484 1 86.12 224 LEU B O 1
ATOM 6341 N N . ARG B 1 225 ? 9.781 30.797 28.125 1 87 225 ARG B N 1
ATOM 6342 C CA . ARG B 1 225 ? 10.258 29.531 28.672 1 87 225 ARG B CA 1
ATOM 6343 C C . ARG B 1 225 ? 9.984 28.391 27.703 1 87 225 ARG B C 1
ATOM 6345 O O . ARG B 1 225 ? 10.852 27.547 27.453 1 87 225 ARG B O 1
ATOM 6352 N N . LYS B 1 226 ? 8.773 28.312 27.281 1 84.19 226 LYS B N 1
ATOM 6353 C CA . LYS B 1 226 ? 8.422 27.297 26.297 1 84.19 226 LYS B CA 1
ATOM 6354 C C . LYS B 1 226 ? 9.297 27.391 25.047 1 84.19 226 LYS B C 1
ATOM 6356 O O . LYS B 1 226 ? 9.75 26.375 24.516 1 84.19 226 LYS B O 1
ATOM 6361 N N . SER B 1 227 ? 9.508 28.547 24.672 1 86.12 227 SER B N 1
ATOM 6362 C CA . SER B 1 227 ? 10.359 28.766 23.5 1 86.12 227 SER B CA 1
ATOM 6363 C C . SER B 1 227 ? 11.797 28.328 23.781 1 86.12 227 SER B C 1
ATOM 6365 O O . SER B 1 227 ? 12.453 27.766 22.891 1 86.12 227 SER B O 1
ATOM 6367 N N . LYS B 1 228 ? 12.203 28.625 24.969 1 90.5 228 LYS B N 1
ATOM 6368 C CA . LYS B 1 228 ? 13.547 28.219 25.359 1 90.5 228 LYS B CA 1
ATOM 6369 C C . LYS B 1 228 ? 13.68 26.688 25.344 1 90.5 228 LYS B C 1
ATOM 6371 O O . LYS B 1 228 ? 14.656 26.156 24.812 1 90.5 228 LYS B O 1
ATOM 6376 N N . GLU B 1 229 ? 12.75 26.078 25.891 1 87.94 229 GLU B N 1
ATOM 6377 C CA . GLU B 1 229 ? 12.781 24.625 25.938 1 87.94 229 GLU B CA 1
ATOM 6378 C C . GLU B 1 229 ? 12.766 24.031 24.531 1 87.94 229 GLU B C 1
ATOM 6380 O O . GLU B 1 229 ? 13.5 23.078 24.25 1 87.94 229 GLU B O 1
ATOM 6385 N N . ALA B 1 230 ? 11.953 24.5 23.734 1 86.69 230 ALA B N 1
ATOM 6386 C CA . ALA B 1 230 ? 11.898 24.047 22.344 1 86.69 230 ALA B CA 1
ATOM 6387 C C . ALA B 1 230 ? 13.219 24.312 21.641 1 86.69 230 ALA B C 1
ATOM 6389 O O . ALA B 1 230 ? 13.695 23.469 20.875 1 86.69 230 ALA B O 1
ATOM 6390 N N . SER B 1 231 ? 13.734 25.438 21.891 1 89.62 231 SER B N 1
ATOM 6391 C CA . SER B 1 231 ? 15 25.812 21.266 1 89.62 231 SER B CA 1
ATOM 6392 C C . SER B 1 231 ? 16.141 24.922 21.734 1 89.62 231 SER B C 1
ATOM 6394 O O . SER B 1 231 ? 17.016 24.547 20.953 1 89.62 231 SER B O 1
ATOM 6396 N N . GLU B 1 232 ? 16.094 24.641 22.969 1 91.19 232 GLU B N 1
ATOM 6397 C CA . GLU B 1 232 ? 17.141 23.781 23.516 1 91.19 232 GLU B CA 1
ATOM 6398 C C . GLU B 1 232 ? 17.094 22.391 22.891 1 91.19 232 GLU B C 1
ATOM 6400 O O . GLU B 1 232 ? 18.141 21.75 22.703 1 91.19 232 GLU B O 1
ATOM 6405 N N . LYS B 1 233 ? 15.953 21.953 22.562 1 88.75 233 LYS B N 1
ATOM 6406 C CA . LYS B 1 233 ? 15.789 20.656 21.906 1 88.75 233 LYS B CA 1
ATOM 6407 C C . LYS B 1 233 ? 16.172 20.719 20.438 1 88.75 233 LYS B C 1
ATOM 6409 O O . LYS B 1 233 ? 16.672 19.75 19.875 1 88.75 233 LYS B O 1
ATOM 6414 N N . ASP B 1 234 ? 15.961 21.781 19.859 1 90.88 234 ASP B N 1
ATOM 6415 C CA . ASP B 1 234 ? 16.141 21.953 18.422 1 90.88 234 ASP B CA 1
ATOM 6416 C C . ASP B 1 234 ? 17.609 22.172 18.078 1 90.88 234 ASP B C 1
ATOM 6418 O O . ASP B 1 234 ? 18.078 21.734 17.031 1 90.88 234 ASP B O 1
ATOM 6422 N N . ILE B 1 235 ? 18.297 22.922 18.891 1 94.19 235 ILE B N 1
ATOM 6423 C CA . ILE B 1 235 ? 19.641 23.375 18.578 1 94.19 235 ILE B CA 1
ATOM 6424 C C . ILE B 1 235 ? 20.547 22.188 18.281 1 94.19 235 ILE B C 1
ATOM 6426 O O . ILE B 1 235 ? 21.234 22.172 17.25 1 94.19 235 ILE B O 1
ATOM 6430 N N . PRO B 1 236 ? 20.547 21.141 19.109 1 93.12 236 PRO B N 1
ATOM 6431 C CA . PRO B 1 236 ? 21.422 20.016 18.781 1 93.12 236 PRO B CA 1
ATOM 6432 C C . PRO B 1 236 ? 21.078 19.391 17.438 1 93.12 236 PRO B C 1
ATOM 6434 O O . PRO B 1 236 ? 21.984 18.938 16.719 1 93.12 236 PRO B O 1
ATOM 6437 N N . LYS B 1 237 ? 19.828 19.266 17.062 1 93.44 237 LYS B N 1
ATOM 6438 C CA . LYS B 1 237 ? 19.406 18.734 15.781 1 93.44 237 LYS B CA 1
ATOM 6439 C C . LYS B 1 237 ? 19.922 19.609 14.633 1 93.44 237 LYS B C 1
ATOM 6441 O O . LYS B 1 237 ? 20.422 19.094 13.633 1 93.44 237 LYS B O 1
ATOM 6446 N N . LEU B 1 238 ? 19.812 20.844 14.844 1 94.88 238 LEU B N 1
ATOM 6447 C CA . LEU B 1 238 ? 20.234 21.797 13.828 1 94.88 238 LEU B CA 1
ATOM 6448 C C . LEU B 1 238 ? 21.75 21.781 13.672 1 94.88 238 LEU B C 1
ATOM 6450 O O . LEU B 1 238 ? 22.266 21.938 12.562 1 94.88 238 LEU B O 1
ATOM 6454 N N . GLU B 1 239 ? 22.391 21.641 14.766 1 95.62 239 GLU B N 1
ATOM 6455 C CA . GLU B 1 239 ? 23.844 21.562 14.711 1 95.62 239 GLU B CA 1
ATOM 6456 C C . GLU B 1 239 ? 24.297 20.312 13.953 1 95.62 239 GLU B C 1
ATOM 6458 O O . GLU B 1 239 ? 25.297 20.344 13.234 1 95.62 239 GLU B O 1
ATOM 6463 N N . GLN B 1 240 ? 23.578 19.25 14.133 1 94.69 240 GLN B N 1
ATOM 6464 C CA . GLN B 1 240 ? 23.875 18.047 13.383 1 94.69 240 GLN B CA 1
ATOM 6465 C C . GLN B 1 240 ? 23.672 18.25 11.883 1 94.69 240 GLN B C 1
ATOM 6467 O O . GLN B 1 240 ? 24.484 17.812 11.07 1 94.69 240 GLN B O 1
ATOM 6472 N N . ASP B 1 241 ? 22.594 18.844 11.594 1 95.88 241 ASP B N 1
ATOM 6473 C CA . ASP B 1 241 ? 22.344 19.188 10.195 1 95.88 241 ASP B CA 1
ATOM 6474 C C . ASP B 1 241 ? 23.453 20.062 9.625 1 95.88 241 ASP B C 1
ATOM 6476 O O . ASP B 1 241 ? 23.891 19.875 8.484 1 95.88 241 ASP B O 1
ATOM 6480 N N . LEU B 1 242 ? 23.828 21.047 10.438 1 96.94 242 LEU B N 1
ATOM 6481 C CA . LEU B 1 242 ? 24.875 21.969 10.039 1 96.94 242 LEU B CA 1
ATOM 6482 C C . LEU B 1 242 ? 26.188 21.219 9.789 1 96.94 242 LEU B C 1
ATOM 6484 O O . LEU B 1 242 ? 26.922 21.547 8.852 1 96.94 242 LEU B O 1
ATOM 6488 N N . ALA B 1 243 ? 26.469 20.312 10.594 1 96.44 243 ALA B N 1
ATOM 6489 C CA . ALA B 1 243 ? 27.688 19.516 10.43 1 96.44 243 ALA B CA 1
ATOM 6490 C C . ALA B 1 243 ? 27.688 18.797 9.086 1 96.44 243 ALA B C 1
ATOM 6492 O O . ALA B 1 243 ? 28.719 18.672 8.438 1 96.44 243 ALA B O 1
ATOM 6493 N N . ILE B 1 244 ? 26.578 18.266 8.719 1 97.31 244 ILE B N 1
ATOM 6494 C CA . ILE B 1 244 ? 26.438 17.562 7.445 1 97.31 244 ILE B CA 1
ATOM 6495 C C . ILE B 1 244 ? 26.688 18.531 6.293 1 97.31 244 ILE B C 1
ATOM 6497 O O . ILE B 1 244 ? 27.406 18.219 5.348 1 97.31 244 ILE B O 1
ATOM 6501 N N . LEU B 1 245 ? 26.109 19.688 6.414 1 97.62 245 LEU B N 1
ATOM 6502 C CA . LEU B 1 245 ? 26.266 20.703 5.379 1 97.62 245 LEU B CA 1
ATOM 6503 C C . LEU B 1 245 ? 27.703 21.156 5.273 1 97.62 245 LEU B C 1
ATOM 6505 O O . LEU B 1 245 ? 28.219 21.344 4.168 1 97.62 245 LEU B O 1
ATOM 6509 N N . LYS B 1 246 ? 28.281 21.391 6.352 1 97.56 246 LYS B N 1
ATOM 6510 C CA . LYS B 1 246 ? 29.688 21.812 6.359 1 97.56 246 LYS B CA 1
ATOM 6511 C C . LYS B 1 246 ? 30.578 20.734 5.746 1 97.56 246 LYS B C 1
ATOM 6513 O O . LYS B 1 246 ? 31.516 21.062 5.016 1 97.56 246 LYS B O 1
ATOM 6518 N N . PHE B 1 247 ? 30.328 19.547 6.074 1 97.56 247 PHE B N 1
ATOM 6519 C CA . PHE B 1 247 ? 31.078 18.453 5.461 1 97.56 247 PHE B CA 1
ATOM 6520 C C . PHE B 1 247 ? 30.922 18.469 3.945 1 97.56 247 PHE B C 1
ATOM 6522 O O . PHE B 1 247 ? 31.906 18.328 3.211 1 97.56 247 PHE B O 1
ATOM 6529 N N . ARG B 1 248 ? 29.719 18.578 3.508 1 97.5 248 ARG B N 1
ATOM 6530 C CA . ARG B 1 248 ? 29.438 18.641 2.076 1 97.5 248 ARG B CA 1
ATOM 6531 C C . ARG B 1 248 ? 30.219 19.781 1.422 1 97.5 248 ARG B C 1
ATOM 6533 O O . ARG B 1 248 ? 30.812 19.609 0.357 1 97.5 248 ARG B O 1
ATOM 6540 N N . TYR B 1 249 ? 30.188 20.922 2.062 1 97.44 249 TYR B N 1
ATOM 6541 C CA . TYR B 1 249 ? 30.844 22.109 1.533 1 97.44 249 TYR B CA 1
ATOM 6542 C C . TYR B 1 249 ? 32.344 21.922 1.491 1 97.44 249 TYR B C 1
ATOM 6544 O O . TYR B 1 249 ? 33 22.203 0.474 1 97.44 249 TYR B O 1
ATOM 6552 N N . ASP B 1 250 ? 32.906 21.453 2.527 1 97 250 ASP B N 1
ATOM 6553 C CA . ASP B 1 250 ? 34.344 21.312 2.648 1 97 250 ASP B CA 1
ATOM 6554 C C . ASP B 1 250 ? 34.906 20.297 1.647 1 97 250 ASP B C 1
ATOM 6556 O O . ASP B 1 250 ? 36.031 20.422 1.154 1 97 250 ASP B O 1
ATOM 6560 N N . ASN B 1 251 ? 34.094 19.312 1.342 1 96.94 251 ASN B N 1
ATOM 6561 C CA . ASN B 1 251 ? 34.562 18.266 0.444 1 96.94 251 ASN B CA 1
ATOM 6562 C C . ASN B 1 251 ? 34.031 18.453 -0.969 1 96.94 251 ASN B C 1
ATOM 6564 O O . ASN B 1 251 ? 34.219 17.594 -1.833 1 96.94 251 ASN B O 1
ATOM 6568 N N . LYS B 1 252 ? 33.25 19.547 -1.223 1 96 252 LYS B N 1
ATOM 6569 C CA . LYS B 1 252 ? 32.75 19.922 -2.537 1 96 252 LYS B CA 1
ATOM 6570 C C . LYS B 1 252 ? 31.922 18.797 -3.152 1 96 252 LYS B C 1
ATOM 6572 O O . LYS B 1 252 ? 32.188 18.391 -4.289 1 96 252 LYS B O 1
ATOM 6577 N N . ILE B 1 253 ? 31.078 18.297 -2.373 1 96.94 253 ILE B N 1
ATOM 6578 C CA . ILE B 1 253 ? 30.203 17.219 -2.824 1 96.94 253 ILE B CA 1
ATOM 6579 C C . ILE B 1 253 ? 29 17.797 -3.549 1 96.94 253 ILE B C 1
ATOM 6581 O O . ILE B 1 253 ? 28.234 18.578 -2.973 1 96.94 253 ILE B O 1
ATOM 6585 N N . ASP B 1 254 ? 28.75 17.359 -4.727 1 95.81 254 ASP B N 1
ATOM 6586 C CA . ASP B 1 254 ? 27.609 17.875 -5.504 1 95.81 254 ASP B CA 1
ATOM 6587 C C . ASP B 1 254 ? 26.312 17.156 -5.121 1 95.81 254 ASP B C 1
ATOM 6589 O O . 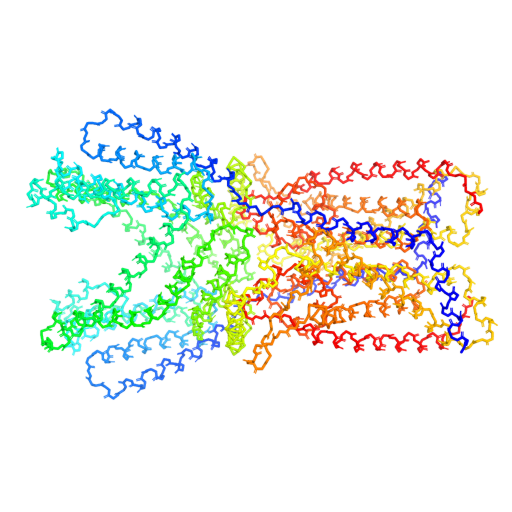ASP B 1 254 ? 26.297 16.359 -4.176 1 95.81 254 ASP B O 1
ATOM 6593 N N . TYR B 1 255 ? 25.203 17.516 -5.809 1 94.75 255 TYR B N 1
ATOM 6594 C CA . TYR B 1 255 ? 23.891 16.969 -5.484 1 94.75 255 TYR B CA 1
ATOM 6595 C C . TYR B 1 255 ? 23.406 16.016 -6.562 1 94.75 255 TYR B C 1
ATOM 6597 O O . TYR B 1 255 ? 22.203 15.812 -6.742 1 94.75 255 TYR B O 1
ATOM 6605 N N . ASP B 1 256 ? 24.375 15.477 -7.285 1 91.31 256 ASP B N 1
ATOM 6606 C CA . ASP B 1 256 ? 24.047 14.539 -8.352 1 91.31 256 ASP B CA 1
ATOM 6607 C C . ASP B 1 256 ? 23.641 13.18 -7.785 1 91.31 256 ASP B C 1
ATOM 6609 O O . ASP B 1 256 ? 24.297 12.648 -6.887 1 91.31 256 ASP B O 1
ATOM 6613 N N . LYS B 1 257 ? 22.641 12.625 -8.352 1 88.81 257 LYS B N 1
ATOM 6614 C CA . LYS B 1 257 ? 22.109 11.352 -7.871 1 88.81 257 LYS B CA 1
ATOM 6615 C C . LYS B 1 257 ? 23.047 10.195 -8.219 1 88.81 257 LYS B C 1
ATOM 6617 O O . LYS B 1 257 ? 22.938 9.102 -7.668 1 88.81 257 LYS B O 1
ATOM 6622 N N . ASN B 1 258 ? 23.984 10.453 -9.141 1 89.44 258 ASN B N 1
ATOM 6623 C CA . ASN B 1 258 ? 24.953 9.43 -9.492 1 89.44 258 ASN B CA 1
ATOM 6624 C C . ASN B 1 258 ? 26.188 9.484 -8.578 1 89.44 258 ASN B C 1
ATOM 6626 O O . ASN B 1 258 ? 27.031 8.594 -8.609 1 89.44 258 ASN B O 1
ATOM 6630 N N . ASN B 1 259 ? 26.25 10.531 -7.789 1 94.06 259 ASN B N 1
ATOM 6631 C CA . ASN B 1 259 ? 27.328 10.688 -6.824 1 94.06 259 ASN B CA 1
ATOM 6632 C C . ASN B 1 259 ? 27.031 9.953 -5.52 1 94.06 259 ASN B C 1
ATOM 6634 O O . ASN B 1 259 ? 26.109 10.344 -4.781 1 94.06 259 ASN B O 1
ATOM 6638 N N . TRP B 1 260 ? 27.844 8.914 -5.211 1 95.06 260 TRP B N 1
ATOM 6639 C CA . TRP B 1 260 ? 27.547 8.078 -4.047 1 95.06 260 TRP B CA 1
ATOM 6640 C C . TRP B 1 260 ? 27.688 8.883 -2.756 1 95.06 260 TRP B C 1
ATOM 6642 O O . TRP B 1 260 ? 27.031 8.586 -1.76 1 95.06 260 TRP B O 1
ATOM 6652 N N . LYS B 1 261 ? 28.531 9.875 -2.75 1 97.06 261 LYS B N 1
ATOM 6653 C CA . LYS B 1 261 ? 28.688 10.703 -1.558 1 97.06 261 LYS B CA 1
ATOM 6654 C C . LYS B 1 261 ? 27.406 11.492 -1.269 1 97.06 261 LYS B C 1
ATOM 6656 O O . LYS B 1 261 ? 27 11.609 -0.114 1 97.06 261 LYS B O 1
ATOM 6661 N N . ASN B 1 262 ? 26.859 12.016 -2.324 1 96.12 262 ASN B N 1
ATOM 6662 C CA . ASN B 1 262 ? 25.562 12.664 -2.172 1 96.12 262 ASN B CA 1
ATOM 6663 C C . ASN B 1 262 ? 24.5 11.695 -1.644 1 96.12 262 ASN B C 1
ATOM 6665 O O . ASN B 1 262 ? 23.75 12.031 -0.733 1 96.12 262 ASN B O 1
ATOM 6669 N N . ASN B 1 263 ? 24.516 10.547 -2.205 1 94.88 263 ASN B N 1
ATOM 6670 C CA . ASN B 1 263 ? 23.531 9.547 -1.793 1 94.88 263 ASN B CA 1
ATOM 6671 C C . ASN B 1 263 ? 23.703 9.156 -0.329 1 94.88 263 ASN B C 1
ATOM 6673 O O . ASN B 1 263 ? 22.734 8.914 0.379 1 94.88 263 ASN B O 1
ATOM 6677 N N . SER B 1 264 ? 24.906 9.07 0.097 1 96.31 264 SER B N 1
ATOM 6678 C CA . SER B 1 264 ? 25.203 8.758 1.493 1 96.31 264 SER B CA 1
ATOM 6679 C C . SER B 1 264 ? 24.703 9.867 2.42 1 96.31 264 SER B C 1
ATOM 6681 O O . SER B 1 264 ? 24.141 9.586 3.482 1 96.31 264 SER B O 1
ATOM 6683 N N . ILE B 1 265 ? 24.922 11.047 2.033 1 96.94 265 ILE B N 1
ATOM 6684 C CA . ILE B 1 265 ? 24.5 12.188 2.832 1 96.94 265 ILE B CA 1
ATOM 6685 C C . ILE B 1 265 ? 22.969 12.195 2.932 1 96.94 265 ILE B C 1
ATOM 6687 O O . ILE B 1 265 ? 22.406 12.367 4.02 1 96.94 265 ILE B O 1
ATOM 6691 N N . VAL B 1 266 ? 22.359 12 1.792 1 94.56 266 VAL B N 1
ATOM 6692 C CA . VAL B 1 266 ? 20.906 11.961 1.766 1 94.56 266 VAL B CA 1
ATOM 6693 C C . VAL B 1 266 ? 20.391 10.844 2.672 1 94.56 266 VAL B C 1
ATOM 6695 O O . VAL B 1 266 ? 19.406 11.008 3.389 1 94.56 266 VAL B O 1
ATOM 6698 N N . ALA B 1 267 ? 21.062 9.75 2.623 1 93.88 267 ALA B N 1
ATOM 6699 C CA . ALA B 1 267 ? 20.688 8.625 3.482 1 93.88 267 ALA B CA 1
ATOM 6700 C C . ALA B 1 267 ? 20.844 8.992 4.957 1 93.88 267 ALA B C 1
ATOM 6702 O O . ALA B 1 267 ? 20 8.648 5.777 1 93.88 267 ALA B O 1
ATOM 6703 N N . ILE B 1 268 ? 21.906 9.641 5.316 1 95.88 268 ILE B N 1
ATOM 6704 C CA . ILE B 1 268 ? 22.125 10.078 6.691 1 95.88 268 ILE B CA 1
ATOM 6705 C C . ILE B 1 268 ? 21 11.008 7.125 1 95.88 268 ILE B C 1
ATOM 6707 O O . ILE B 1 268 ? 20.438 10.844 8.211 1 95.88 268 ILE B O 1
ATOM 6711 N N . GLU B 1 269 ? 20.672 11.914 6.266 1 94.5 269 GLU B N 1
ATOM 6712 C CA . GLU B 1 269 ? 19.594 12.852 6.574 1 94.5 269 GLU B CA 1
ATOM 6713 C C . GLU B 1 269 ? 18.281 12.125 6.793 1 94.5 269 GLU B C 1
ATOM 6715 O O . GLU B 1 269 ? 17.531 12.438 7.723 1 94.5 269 GLU B O 1
ATOM 6720 N N . SER B 1 270 ? 18.078 11.203 5.938 1 90.81 270 SER B N 1
ATOM 6721 C CA . SER B 1 270 ? 16.844 10.438 6.051 1 90.81 270 SER B CA 1
ATOM 6722 C C . SER B 1 270 ? 16.797 9.641 7.352 1 90.81 270 SER B C 1
ATOM 6724 O O . SER B 1 270 ? 15.773 9.617 8.039 1 90.81 270 SER B O 1
ATOM 6726 N N . GLU B 1 271 ? 17.828 8.984 7.684 1 91.12 271 GLU B N 1
ATOM 6727 C CA . GLU B 1 271 ? 17.891 8.211 8.922 1 91.12 271 GLU B CA 1
ATOM 6728 C C . GLU B 1 271 ? 17.766 9.117 10.148 1 91.12 271 GLU B C 1
ATOM 6730 O O . GLU B 1 271 ? 17.141 8.742 11.141 1 91.12 271 GLU B O 1
ATOM 6735 N N . LEU B 1 272 ? 18.359 10.273 10.055 1 93.25 272 LEU B N 1
ATOM 6736 C CA . LEU B 1 272 ? 18.266 11.227 11.156 1 93.25 272 LEU B CA 1
ATOM 6737 C C . LEU B 1 272 ? 16.828 11.695 11.344 1 93.25 272 LEU B C 1
ATOM 6739 O O . LEU B 1 272 ? 16.359 11.797 12.477 1 93.25 272 LEU B O 1
ATOM 6743 N N . GLU B 1 273 ? 16.188 11.969 10.266 1 89.25 273 GLU B N 1
ATOM 6744 C CA . GLU B 1 273 ? 14.781 12.367 10.344 1 89.25 273 GLU B CA 1
ATOM 6745 C C . GLU B 1 273 ? 13.938 11.281 11 1 89.25 273 GLU B C 1
ATOM 6747 O O . GLU B 1 273 ? 13.094 11.578 11.852 1 89.25 273 GLU B O 1
ATOM 6752 N N . ALA B 1 274 ? 14.219 10.156 10.602 1 84 274 ALA B N 1
ATOM 6753 C CA . ALA B 1 274 ? 13.484 9.031 11.18 1 84 274 ALA B CA 1
ATOM 6754 C C . ALA B 1 274 ? 13.828 8.852 12.656 1 84 274 ALA B C 1
ATOM 6756 O O . ALA B 1 274 ? 12.953 8.57 13.477 1 84 274 ALA B O 1
ATOM 6757 N N . PHE B 1 275 ? 15.086 9.023 12.938 1 87.81 275 PHE B N 1
ATOM 6758 C CA . PHE B 1 275 ? 15.57 8.867 14.305 1 87.81 275 PHE B CA 1
ATOM 6759 C C . PHE B 1 275 ? 14.969 9.938 15.211 1 87.81 275 PHE B C 1
ATOM 6761 O O . PHE B 1 275 ? 14.695 9.68 16.375 1 87.81 275 PHE B O 1
ATOM 6768 N N . ARG B 1 276 ? 14.664 11.062 14.617 1 88.69 276 ARG B N 1
ATOM 6769 C CA . ARG B 1 276 ? 14.211 12.203 15.398 1 88.69 276 ARG B CA 1
ATOM 6770 C C . ARG B 1 276 ? 12.703 12.148 15.633 1 88.69 276 ARG B C 1
ATOM 6772 O O . ARG B 1 276 ? 12.156 12.938 16.406 1 88.69 276 ARG B O 1
ATOM 6779 N N . MET B 1 277 ? 12.125 11.227 14.961 1 81.19 277 MET B N 1
ATOM 6780 C CA . MET B 1 277 ? 10.695 11.078 15.219 1 81.19 277 MET B CA 1
ATOM 6781 C C . MET B 1 277 ? 10.445 10.547 16.625 1 81.19 277 MET B C 1
ATOM 6783 O O . MET B 1 277 ? 11.023 9.531 17.016 1 81.19 277 MET B O 1
ATOM 6787 N N . GLU B 1 278 ? 9.68 11.273 17.25 1 78.44 278 GLU B N 1
ATOM 6788 C CA . GLU B 1 278 ? 9.422 10.898 18.641 1 78.44 278 GLU B CA 1
ATOM 6789 C C . GLU B 1 278 ? 8.539 9.656 18.719 1 78.44 278 GLU B C 1
ATOM 6791 O O . GLU B 1 278 ? 7.66 9.453 17.875 1 78.44 278 GLU B O 1
ATOM 6796 N N . MET B 1 279 ? 8.93 8.859 19.688 1 80.81 279 MET B N 1
ATOM 6797 C CA . MET B 1 279 ? 8.117 7.68 19.969 1 80.81 279 MET B CA 1
ATOM 6798 C C . MET B 1 279 ? 6.73 8.086 20.469 1 80.81 279 MET B C 1
ATOM 6800 O O . MET B 1 279 ? 6.598 9.008 21.266 1 80.81 279 MET B O 1
ATOM 6804 N N . PHE B 1 280 ? 5.898 7.418 19.812 1 68.69 280 PHE B N 1
ATOM 6805 C CA . PHE B 1 280 ? 4.562 7.664 20.344 1 68.69 280 PHE B CA 1
ATOM 6806 C C . PHE B 1 280 ? 4.461 7.223 21.797 1 68.69 280 PHE B C 1
ATOM 6808 O O . PHE B 1 280 ? 5.004 6.184 22.172 1 68.69 280 PHE B O 1
ATOM 6815 N N . ASP B 1 281 ? 4.016 8.234 22.469 1 69 281 ASP B N 1
ATOM 6816 C CA . ASP B 1 281 ? 3.656 7.754 23.797 1 69 281 ASP B CA 1
ATOM 6817 C C . ASP B 1 281 ? 2.438 6.836 23.75 1 69 281 ASP B C 1
ATOM 6819 O O . ASP B 1 281 ? 1.883 6.598 22.672 1 69 281 ASP B O 1
ATOM 6823 N N . GLU B 1 282 ? 2.281 6.082 24.734 1 64.19 282 GLU B N 1
ATOM 6824 C CA . GLU B 1 282 ? 1.233 5.066 24.734 1 64.19 282 GLU B CA 1
ATOM 6825 C C . GLU B 1 282 ? -0.09 5.637 24.234 1 64.19 282 GLU B C 1
ATOM 6827 O O . GLU B 1 282 ? -0.808 4.984 23.469 1 64.19 282 GLU B O 1
ATOM 6832 N N . LYS B 1 283 ? -0.24 7.016 24.5 1 54.62 283 LYS B N 1
ATOM 6833 C CA . LYS B 1 283 ? -1.464 7.684 24.062 1 54.62 283 LYS B CA 1
ATOM 6834 C C . LYS B 1 283 ? -1.485 7.871 22.562 1 54.62 283 LYS B C 1
ATOM 6836 O O . LYS B 1 283 ? -2.467 7.523 21.891 1 54.62 283 LYS B O 1
ATOM 6841 N N . ALA B 1 284 ? -0.535 8.492 22.125 1 62.22 284 ALA B N 1
ATOM 6842 C CA . ALA B 1 284 ? -0.416 8.766 20.703 1 62.22 284 ALA B CA 1
ATOM 6843 C C . ALA B 1 284 ? -0.455 7.48 19.891 1 62.22 284 ALA B C 1
ATOM 6845 O O . ALA B 1 284 ? -1.023 7.449 18.797 1 62.22 284 ALA B O 1
ATOM 6846 N N . PHE B 1 285 ? 0.045 6.402 20.531 1 66.94 285 PHE B N 1
ATOM 6847 C CA . PHE B 1 285 ? 0.078 5.109 19.859 1 66.94 285 PHE B CA 1
ATOM 6848 C C . PHE B 1 285 ? -1.33 4.547 19.688 1 66.94 285 PHE B C 1
ATOM 6850 O O . PHE B 1 285 ? -1.681 4.039 18.625 1 66.94 285 PHE B O 1
ATOM 6857 N N . ASN B 1 286 ? -1.937 4.68 20.672 1 54.88 286 ASN B N 1
ATOM 6858 C CA . ASN B 1 286 ? -3.289 4.133 20.641 1 54.88 286 ASN B CA 1
ATOM 6859 C C . ASN B 1 286 ? -4.172 4.898 19.656 1 54.88 286 ASN B C 1
ATOM 6861 O O . ASN B 1 286 ? -5.055 4.316 19.016 1 54.88 286 ASN B O 1
ATOM 6865 N N . ILE B 1 287 ? -3.859 6.199 19.578 1 50.59 287 ILE B N 1
ATOM 6866 C CA . ILE B 1 287 ? -4.586 7.008 18.594 1 50.59 287 ILE B CA 1
ATOM 6867 C C . ILE B 1 287 ? -4.148 6.633 17.188 1 50.59 287 ILE B C 1
ATOM 6869 O O . ILE B 1 287 ? -4.977 6.523 16.281 1 50.59 287 ILE B O 1
ATOM 6873 N N . ALA B 1 288 ? -2.912 6.469 17.156 1 54.38 288 ALA B N 1
ATOM 6874 C CA . ALA B 1 288 ? -2.346 6.133 15.844 1 54.38 288 ALA B CA 1
ATOM 6875 C C . ALA B 1 288 ? -2.789 4.742 15.398 1 54.38 288 ALA B C 1
ATOM 6877 O O . ALA B 1 288 ? -2.893 4.473 14.195 1 54.38 288 ALA B O 1
ATOM 6878 N N . LEU B 1 289 ? -2.982 3.756 16.312 1 52.22 289 LEU B N 1
ATOM 6879 C CA . LEU B 1 289 ? -3.359 2.377 16.031 1 52.22 289 LEU B CA 1
ATOM 6880 C C . LEU B 1 289 ? -4.594 2.326 15.133 1 52.22 289 LEU B C 1
ATOM 6882 O O . LEU B 1 289 ? -4.73 1.417 14.305 1 52.22 289 LEU B O 1
ATOM 6886 N N . SER B 1 290 ? -5.617 3.201 15.43 1 46.78 290 SER B N 1
ATOM 6887 C CA . SER B 1 290 ? -6.859 3.098 14.672 1 46.78 290 SER B CA 1
ATOM 6888 C C . SER B 1 290 ? -6.602 3.23 13.172 1 46.78 290 SER B C 1
ATOM 6890 O O . SER B 1 290 ? -7.344 2.674 12.359 1 46.78 290 SER B O 1
ATOM 6892 N N . SER B 1 291 ? -5.594 3.939 12.797 1 48.84 291 SER B N 1
ATOM 6893 C CA . SER B 1 291 ? -5.562 4.223 11.367 1 48.84 291 SER B CA 1
ATOM 6894 C C . SER B 1 291 ? -4.383 3.531 10.688 1 48.84 291 SER B C 1
ATOM 6896 O O . SER B 1 291 ? -4.492 3.08 9.547 1 48.84 291 SER B O 1
ATOM 6898 N N . GLU B 1 292 ? -3.225 3.609 11.5 1 50.56 292 GLU B N 1
ATOM 6899 C CA . GLU B 1 292 ? -2.047 3.416 10.656 1 50.56 292 GLU B CA 1
ATOM 6900 C C . GLU B 1 292 ? -1.121 2.352 11.242 1 50.56 292 GLU B C 1
ATOM 6902 O O . GLU B 1 292 ? -0.263 1.815 10.539 1 50.56 292 GLU B O 1
ATOM 6907 N N . THR B 1 293 ? -1.378 1.917 12.5 1 54.34 293 THR B N 1
ATOM 6908 C CA . THR B 1 293 ? -0.233 1.175 13.016 1 54.34 293 THR B CA 1
ATOM 6909 C C . THR B 1 293 ? -0.523 -0.323 13.031 1 54.34 293 THR B C 1
ATOM 6911 O O . THR B 1 293 ? -1.648 -0.74 13.312 1 54.34 293 THR B O 1
ATOM 6914 N N . LEU B 1 294 ? 0.428 -1.085 12.516 1 57.84 294 LEU B N 1
ATOM 6915 C CA . LEU B 1 294 ? 0.379 -2.541 12.43 1 57.84 294 LEU B CA 1
ATOM 6916 C C . LEU B 1 294 ? 0.666 -3.176 13.781 1 57.84 294 LEU B C 1
ATOM 6918 O O . LEU B 1 294 ? 0.441 -4.375 13.977 1 57.84 294 LEU B O 1
ATOM 6922 N N . ALA B 1 295 ? 1.16 -2.367 14.82 1 56.72 295 ALA B N 1
ATOM 6923 C CA . ALA B 1 295 ? 1.546 -3 16.078 1 56.72 295 ALA B CA 1
ATOM 6924 C C . ALA B 1 295 ? 0.318 -3.465 16.859 1 56.72 295 ALA B C 1
ATOM 6926 O O . ALA B 1 295 ? -0.688 -2.754 16.922 1 56.72 295 ALA B O 1
ATOM 6927 N N . SER B 1 296 ? 0.5 -4.641 17.25 1 59.53 296 SER B N 1
ATOM 6928 C CA . SER B 1 296 ? -0.616 -5.254 17.953 1 59.53 296 SER B CA 1
ATOM 6929 C C . SER B 1 296 ? -0.711 -4.734 19.391 1 59.53 296 SER B C 1
ATOM 6931 O O . SER B 1 296 ? -1.781 -4.777 20 1 59.53 296 SER B O 1
ATOM 6933 N N . SER B 1 297 ? 0.54 -4.352 20 1 64.25 297 SER B N 1
ATOM 6934 C CA . SER B 1 297 ? 0.555 -3.857 21.375 1 64.25 297 SER B CA 1
ATOM 6935 C C . SER B 1 297 ? 1.551 -2.715 21.531 1 64.25 297 SER B C 1
ATOM 6937 O O . SER B 1 297 ? 2.475 -2.568 20.734 1 64.25 297 SER B O 1
ATOM 6939 N N . TYR B 1 298 ? 1.449 -1.894 22.484 1 70.44 298 TYR B N 1
ATOM 6940 C CA . TYR B 1 298 ? 2.342 -0.771 22.75 1 70.44 298 TYR B CA 1
ATOM 6941 C C . TYR B 1 298 ? 3.736 -1.262 23.109 1 70.44 298 TYR B C 1
ATOM 6943 O O . TYR B 1 298 ? 4.738 -0.672 22.703 1 70.44 298 TYR B O 1
ATOM 6951 N N . ASP B 1 299 ? 3.744 -2.369 23.891 1 73.31 299 ASP B N 1
ATOM 6952 C CA . ASP B 1 299 ? 5.047 -2.922 24.234 1 73.31 299 ASP B CA 1
ATOM 6953 C C . ASP B 1 299 ? 5.824 -3.346 23 1 73.31 299 ASP B C 1
ATOM 6955 O O . ASP B 1 299 ? 7.031 -3.115 22.906 1 73.31 299 ASP B O 1
ATOM 6959 N N . GLU B 1 300 ? 5.078 -3.902 22.156 1 73.44 300 GLU B N 1
ATOM 6960 C CA . GLU B 1 300 ? 5.711 -4.305 20.906 1 73.44 300 GLU B CA 1
ATOM 6961 C C . GLU B 1 300 ? 6.156 -3.09 20.109 1 73.44 300 GLU B C 1
ATOM 6963 O O . GLU B 1 300 ? 7.234 -3.096 19.5 1 73.44 300 GLU B O 1
ATOM 6968 N N . TYR B 1 301 ? 5.332 -2.15 20.203 1 75.38 301 TYR B N 1
ATOM 6969 C CA . TYR B 1 301 ? 5.672 -0.913 19.5 1 75.38 301 TYR B CA 1
ATOM 6970 C C . TYR B 1 301 ? 6.945 -0.299 20.078 1 75.38 301 TYR B C 1
ATOM 6972 O O . TYR B 1 301 ? 7.836 0.101 19.328 1 75.38 301 TYR B O 1
ATOM 6980 N N . VAL B 1 302 ? 6.988 -0.297 21.375 1 79.81 302 VAL B N 1
ATOM 6981 C CA . VAL B 1 302 ? 8.133 0.309 22.047 1 79.81 302 VAL B CA 1
ATOM 6982 C C . VAL B 1 302 ? 9.398 -0.483 21.719 1 79.81 302 VAL B C 1
ATOM 6984 O O . VAL B 1 302 ? 10.445 0.099 21.406 1 79.81 302 VAL B O 1
ATOM 6987 N N . GLU B 1 303 ? 9.32 -1.732 21.797 1 80 303 GLU B N 1
ATOM 6988 C CA . GLU B 1 303 ? 10.477 -2.578 21.484 1 80 303 GLU B CA 1
ATOM 6989 C C . GLU B 1 303 ? 10.93 -2.389 20.047 1 80 303 GLU B C 1
ATOM 6991 O O . GLU B 1 303 ? 12.125 -2.279 19.766 1 80 303 GLU B O 1
ATOM 6996 N N . ASN B 1 304 ? 10.023 -2.354 19.188 1 77.81 304 ASN B N 1
ATOM 6997 C CA . ASN B 1 304 ? 10.336 -2.182 17.766 1 77.81 304 ASN B CA 1
ATOM 6998 C C . ASN B 1 304 ? 10.938 -0.804 17.5 1 77.81 304 ASN B C 1
ATOM 7000 O O . ASN B 1 304 ? 11.844 -0.67 16.672 1 77.81 304 ASN B O 1
ATOM 7004 N N . TYR B 1 305 ? 10.336 0.106 18.156 1 79.94 305 TYR B N 1
ATOM 7005 C CA . TYR B 1 305 ? 10.844 1.466 18.016 1 79.94 305 TYR B CA 1
ATOM 7006 C C . TYR B 1 305 ? 12.305 1.552 18.469 1 79.94 305 TYR B C 1
ATOM 7008 O O . TYR B 1 305 ? 13.141 2.127 17.766 1 79.94 305 TYR B O 1
ATOM 7016 N N . LYS B 1 306 ? 12.57 1.011 19.547 1 85 306 LYS B N 1
ATOM 7017 C CA . LYS B 1 306 ? 13.93 1.046 20.078 1 85 306 LYS B CA 1
ATOM 7018 C C . LYS B 1 306 ? 14.891 0.287 19.172 1 85 306 LYS B C 1
ATOM 7020 O O . LYS B 1 306 ? 16 0.75 18.922 1 85 306 LYS B O 1
ATOM 7025 N N . LYS B 1 307 ? 14.469 -0.824 18.766 1 83.25 307 LYS B N 1
ATOM 7026 C CA . LYS B 1 307 ? 15.297 -1.614 17.859 1 83.25 307 LYS B CA 1
ATOM 7027 C C . LYS B 1 307 ? 15.57 -0.858 16.562 1 83.25 307 LYS B C 1
ATOM 7029 O O . LYS B 1 307 ? 16.703 -0.838 16.062 1 83.25 307 LYS B O 1
ATOM 7034 N N . ALA B 1 308 ? 14.539 -0.31 16.047 1 82.25 308 ALA B N 1
ATOM 7035 C CA . ALA B 1 308 ? 14.68 0.46 14.805 1 82.25 308 ALA B CA 1
ATOM 7036 C C . ALA B 1 308 ? 15.656 1.617 14.992 1 82.25 308 ALA B C 1
ATOM 7038 O O . ALA B 1 308 ? 16.484 1.89 14.109 1 82.25 308 ALA B O 1
ATOM 7039 N N . ASN B 1 309 ? 15.562 2.256 16.078 1 87.5 309 ASN B N 1
ATOM 7040 C CA . ASN B 1 309 ? 16.438 3.395 16.328 1 87.5 309 ASN B CA 1
ATOM 7041 C C . ASN B 1 309 ? 17.891 2.963 16.5 1 87.5 309 ASN B C 1
ATOM 7043 O O . ASN B 1 309 ? 18.797 3.674 16.078 1 87.5 309 ASN B O 1
ATOM 7047 N N . THR B 1 310 ? 18.078 1.844 17.156 1 87.62 310 THR B N 1
ATOM 7048 C CA . THR B 1 310 ? 19.438 1.324 17.281 1 87.62 310 THR B CA 1
ATOM 7049 C C . THR B 1 310 ? 20.047 1.039 15.906 1 87.62 310 THR B C 1
ATOM 7051 O O . THR B 1 310 ? 21.203 1.374 15.648 1 87.62 310 THR B O 1
ATOM 7054 N N . LEU B 1 311 ? 19.25 0.492 15.109 1 86.69 311 LEU B N 1
ATOM 7055 C CA . LEU B 1 311 ? 19.703 0.187 13.758 1 86.69 311 LEU B CA 1
ATOM 7056 C C . LEU B 1 311 ? 19.984 1.466 12.977 1 86.69 311 LEU B C 1
ATOM 7058 O O . LEU B 1 311 ? 20.938 1.521 12.195 1 86.69 311 LEU B O 1
ATOM 7062 N N . ARG B 1 312 ? 19.188 2.422 13.195 1 90.19 312 ARG B N 1
ATOM 7063 C CA . ARG B 1 312 ? 19.375 3.699 12.508 1 90.19 312 ARG B CA 1
ATOM 7064 C C . ARG B 1 312 ? 20.688 4.359 12.938 1 90.19 312 ARG B C 1
ATOM 7066 O O . ARG B 1 312 ? 21.406 4.898 12.102 1 90.19 312 ARG B O 1
ATOM 7073 N N . VAL B 1 313 ? 20.938 4.328 14.227 1 92 313 VAL B N 1
ATOM 7074 C CA . VAL B 1 313 ? 22.172 4.91 14.75 1 92 313 VAL B CA 1
ATOM 7075 C C . VAL B 1 313 ? 23.375 4.188 14.156 1 92 313 VAL B C 1
ATOM 7077 O O . VAL B 1 313 ? 24.375 4.82 13.773 1 92 313 VAL B O 1
ATOM 7080 N N . GLU B 1 314 ? 23.266 2.896 14.102 1 92.25 314 GLU B N 1
ATOM 7081 C CA . GLU B 1 314 ? 24.359 2.113 13.508 1 92.25 314 GLU B CA 1
ATOM 7082 C C . GLU B 1 314 ? 24.547 2.459 12.039 1 92.25 314 GLU B C 1
ATOM 7084 O O . GLU B 1 314 ? 25.672 2.604 11.57 1 92.25 314 GLU B O 1
ATOM 7089 N N . LYS B 1 315 ? 23.438 2.586 11.352 1 92.69 315 LYS B N 1
ATOM 7090 C CA . LYS B 1 315 ? 23.516 2.912 9.93 1 92.69 315 LYS B CA 1
ATOM 7091 C C . LYS B 1 315 ? 24.141 4.289 9.711 1 92.69 315 LYS B C 1
ATOM 7093 O O . LYS B 1 315 ? 24.938 4.48 8.797 1 92.69 315 LYS B O 1
ATOM 7098 N N . ILE B 1 316 ? 23.766 5.215 10.531 1 94.81 316 ILE B N 1
ATOM 7099 C CA . ILE B 1 316 ? 24.312 6.562 10.445 1 94.81 316 ILE B CA 1
ATOM 7100 C C . ILE B 1 316 ? 25.828 6.52 10.68 1 94.81 316 ILE B C 1
ATOM 7102 O O . ILE B 1 316 ? 26.594 7.145 9.945 1 94.81 316 ILE B O 1
ATOM 7106 N N . LYS B 1 317 ? 26.203 5.77 11.633 1 94.31 317 LYS B N 1
ATOM 7107 C CA . LYS B 1 317 ? 27.625 5.613 11.938 1 94.31 317 LYS B CA 1
ATOM 7108 C C . LYS B 1 317 ? 28.375 5.004 10.75 1 94.31 317 LYS B C 1
ATOM 7110 O O . LYS B 1 317 ? 29.469 5.445 10.414 1 94.31 317 LYS B O 1
ATOM 7115 N N . GLU B 1 318 ? 27.812 4.055 10.18 1 95.56 318 GLU B N 1
ATOM 7116 C CA . GLU B 1 318 ? 28.422 3.4 9.023 1 95.56 318 GLU B CA 1
ATOM 7117 C C . GLU B 1 318 ? 28.547 4.367 7.852 1 95.56 318 GLU B C 1
ATOM 7119 O O . GLU B 1 318 ? 29.594 4.41 7.195 1 95.56 318 GLU B O 1
ATOM 7124 N N . LEU B 1 319 ? 27.531 5.113 7.617 1 96.25 319 LEU B N 1
ATOM 7125 C CA . LEU B 1 319 ? 27.516 6.043 6.496 1 96.25 319 LEU B CA 1
ATOM 7126 C C . LEU B 1 319 ? 28.547 7.148 6.707 1 96.25 319 LEU B C 1
ATOM 7128 O O . LEU B 1 319 ? 29.281 7.504 5.777 1 96.25 319 LEU B O 1
ATOM 7132 N N . TRP B 1 320 ? 28.625 7.648 7.891 1 95.94 320 TRP B N 1
ATOM 7133 C CA . TRP B 1 320 ? 29.609 8.68 8.195 1 95.94 320 TRP B CA 1
ATOM 7134 C C . TRP B 1 320 ? 31.031 8.141 8.023 1 95.94 320 TRP B C 1
ATOM 7136 O O . TRP B 1 320 ? 31.875 8.805 7.426 1 95.94 320 TRP B O 1
ATOM 7146 N N . TYR B 1 321 ? 31.297 6.996 8.547 1 95.75 321 TYR B N 1
ATOM 7147 C CA . TYR B 1 321 ? 32.594 6.375 8.391 1 95.75 321 TYR B CA 1
ATOM 7148 C C . TYR B 1 321 ? 32.938 6.172 6.922 1 95.75 321 TYR B C 1
ATOM 7150 O O . TYR B 1 321 ? 34.062 6.406 6.5 1 95.75 321 TYR B O 1
ATOM 7158 N N . GLY B 1 322 ? 31.984 5.719 6.219 1 96.44 322 GLY B N 1
ATOM 7159 C CA . GLY B 1 322 ? 32.188 5.543 4.789 1 96.44 322 GLY B CA 1
ATOM 7160 C C . GLY B 1 322 ? 32.531 6.832 4.074 1 96.44 322 GLY B C 1
ATOM 7161 O O . GLY B 1 322 ? 33.438 6.852 3.227 1 96.44 322 GLY B O 1
ATOM 7162 N N . LEU B 1 323 ? 31.859 7.867 4.41 1 96.44 323 LEU B N 1
ATOM 7163 C CA . LEU B 1 323 ? 32.125 9.172 3.812 1 96.44 323 LEU B CA 1
ATOM 7164 C C . LEU B 1 323 ? 33.531 9.648 4.16 1 96.44 323 LEU B C 1
ATOM 7166 O O . LEU B 1 323 ? 34.25 10.125 3.289 1 96.44 323 LEU B O 1
ATOM 7170 N N . GLU B 1 324 ? 33.969 9.477 5.344 1 95.94 324 GLU B N 1
ATOM 7171 C CA . GLU B 1 324 ? 35.25 9.961 5.82 1 95.94 324 GLU B CA 1
ATOM 7172 C C . GLU B 1 324 ? 36.406 9.125 5.254 1 95.94 324 GLU B C 1
ATOM 7174 O O . GLU B 1 324 ? 37.5 9.633 5.066 1 95.94 324 GLU B O 1
ATOM 7179 N N . ASN B 1 325 ? 36.125 7.859 4.902 1 95.44 325 ASN B N 1
ATOM 7180 C CA . ASN B 1 325 ? 37.188 6.961 4.457 1 95.44 325 ASN B CA 1
ATOM 7181 C C . ASN B 1 325 ? 37.031 6.57 2.992 1 95.44 325 ASN B C 1
ATOM 7183 O O . ASN B 1 325 ? 37.688 5.641 2.512 1 95.44 325 ASN B O 1
ATOM 7187 N N . ASP B 1 326 ? 36.094 7.219 2.35 1 94.88 326 ASP B N 1
ATOM 7188 C CA . ASP B 1 326 ? 35.844 7.031 0.921 1 94.88 326 ASP B CA 1
ATOM 7189 C C . ASP B 1 326 ? 35.438 5.59 0.611 1 94.88 326 ASP B C 1
ATOM 7191 O O . ASP B 1 326 ? 36.031 4.957 -0.268 1 94.88 326 ASP B O 1
ATOM 7195 N N . ILE B 1 327 ? 34.594 5.047 1.424 1 96.06 327 ILE B N 1
ATOM 7196 C CA . ILE B 1 327 ? 34.031 3.713 1.228 1 96.06 327 ILE B CA 1
ATOM 7197 C C . ILE B 1 327 ? 32.531 3.816 0.971 1 96.06 327 ILE B C 1
ATOM 7199 O O . ILE B 1 327 ? 31.734 4.008 1.903 1 96.06 327 ILE B O 1
ATOM 7203 N N . PRO B 1 328 ? 32.094 3.662 -0.211 1 95.75 328 PRO B N 1
ATOM 7204 C CA . PRO B 1 328 ? 30.656 3.768 -0.511 1 95.75 328 PRO B CA 1
ATOM 7205 C C . PRO B 1 328 ? 29.844 2.615 0.075 1 95.75 328 PRO B C 1
ATOM 7207 O O . PRO B 1 328 ? 30.281 1.464 0.035 1 95.75 328 PRO B O 1
ATOM 7210 N N . ASP B 1 329 ? 28.672 2.971 0.653 1 93.81 329 ASP B N 1
ATOM 7211 C CA . ASP B 1 329 ? 27.734 1.966 1.159 1 93.81 329 ASP B CA 1
ATOM 7212 C C . ASP B 1 329 ? 27.031 1.245 0.013 1 93.81 329 ASP B C 1
ATOM 7214 O O . ASP B 1 329 ? 26.953 1.766 -1.102 1 93.81 329 ASP B O 1
ATOM 7218 N N . LEU B 1 330 ? 26.516 0.05 0.485 1 89.81 330 LEU B N 1
ATOM 7219 C CA . LEU B 1 330 ? 25.734 -0.688 -0.495 1 89.81 330 LEU B CA 1
ATOM 7220 C C . LEU B 1 330 ? 24.453 0.07 -0.848 1 89.81 330 LEU B C 1
ATOM 7222 O O . LEU B 1 330 ? 23.844 0.702 0.017 1 89.81 330 LEU B O 1
ATOM 7226 N N . GLY B 1 331 ? 24.031 0.261 -1.976 1 85.19 331 GLY B N 1
ATOM 7227 C CA . GLY B 1 331 ? 22.797 0.922 -2.391 1 85.19 331 GLY B CA 1
ATOM 7228 C C . GLY B 1 331 ? 23 2.385 -2.744 1 85.19 331 GLY B C 1
ATOM 7229 O O . GLY B 1 331 ? 22.188 2.975 -3.455 1 85.19 331 GLY B O 1
ATOM 7230 N N . ALA B 1 332 ? 24.125 2.949 -2.102 1 90.44 332 ALA B N 1
ATOM 7231 C CA . ALA B 1 332 ? 24.391 4.359 -2.371 1 90.44 332 ALA B CA 1
ATOM 7232 C C . ALA B 1 332 ? 25.141 4.539 -3.684 1 90.44 332 ALA B C 1
ATOM 7234 O O . ALA B 1 332 ? 25.219 5.645 -4.227 1 90.44 332 ALA B O 1
ATOM 7235 N N . VAL B 1 333 ? 25.688 3.453 -4.094 1 91.62 333 VAL B N 1
ATOM 7236 C CA . VAL B 1 333 ? 26.5 3.508 -5.309 1 91.62 333 VAL B CA 1
ATOM 7237 C C . VAL B 1 333 ? 26.031 2.439 -6.293 1 91.62 333 VAL B C 1
ATOM 7239 O O . VAL B 1 333 ? 25.562 1.37 -5.887 1 91.62 333 VAL B O 1
ATOM 7242 N N . LYS B 1 334 ? 26.141 2.768 -7.551 1 90.81 334 LYS B N 1
ATOM 7243 C CA . LYS B 1 334 ? 25.844 1.791 -8.594 1 90.81 334 LYS B CA 1
ATOM 7244 C C . LYS B 1 334 ? 27.125 1.083 -9.055 1 90.81 334 LYS B C 1
ATOM 7246 O O . LYS B 1 334 ? 27.656 1.392 -10.125 1 90.81 334 LYS B O 1
ATOM 7251 N N . ASP B 1 335 ? 27.516 0.236 -8.297 1 94.5 335 ASP B N 1
ATOM 7252 C CA . ASP B 1 335 ? 28.688 -0.542 -8.648 1 94.5 335 ASP B CA 1
ATOM 7253 C C . ASP B 1 335 ? 28.375 -2.035 -8.688 1 94.5 335 ASP B C 1
ATOM 7255 O O . ASP B 1 335 ? 27.203 -2.43 -8.625 1 94.5 335 ASP B O 1
ATOM 7259 N N . ALA B 1 336 ? 29.375 -2.826 -8.898 1 95.88 336 ALA B N 1
ATOM 7260 C CA . ALA B 1 336 ? 29.172 -4.262 -9.078 1 95.88 336 ALA B CA 1
ATOM 7261 C C . ALA B 1 336 ? 28.562 -4.895 -7.832 1 95.88 336 ALA B C 1
ATOM 7263 O O . ALA B 1 336 ? 27.672 -5.734 -7.93 1 95.88 336 ALA B O 1
ATOM 7264 N N . ARG B 1 337 ? 29.047 -4.555 -6.656 1 95 337 ARG B N 1
ATOM 7265 C CA . ARG B 1 337 ? 28.531 -5.105 -5.406 1 95 337 ARG B CA 1
ATOM 7266 C C . ARG B 1 337 ? 27.031 -4.824 -5.262 1 95 337 ARG B C 1
ATOM 7268 O O . ARG B 1 337 ? 26.25 -5.73 -4.961 1 95 337 ARG B O 1
ATOM 7275 N N . SER B 1 338 ? 26.688 -3.561 -5.457 1 94.19 338 SER B N 1
ATOM 7276 C CA . SER B 1 338 ? 25.312 -3.133 -5.273 1 94.19 338 SER B CA 1
ATOM 7277 C C . SER B 1 338 ? 24.375 -3.822 -6.27 1 94.19 338 SER B C 1
ATOM 7279 O O . SER B 1 338 ? 23.25 -4.195 -5.922 1 94.19 338 SER B O 1
ATOM 7281 N N . VAL B 1 339 ? 24.844 -3.961 -7.453 1 94.06 339 VAL B N 1
ATOM 7282 C CA . VAL B 1 339 ? 24.031 -4.605 -8.484 1 94.06 339 VAL B CA 1
ATOM 7283 C C . VAL B 1 339 ? 23.828 -6.078 -8.133 1 94.06 339 VAL B C 1
ATOM 7285 O O . VAL B 1 339 ? 22.703 -6.586 -8.188 1 94.06 339 VAL B O 1
ATOM 7288 N N . VAL B 1 340 ? 24.859 -6.75 -7.758 1 95.44 340 VAL B N 1
ATOM 7289 C CA . VAL B 1 340 ? 24.75 -8.156 -7.371 1 95.44 340 VAL B CA 1
ATOM 7290 C C . VAL B 1 340 ? 23.844 -8.297 -6.156 1 95.44 340 VAL B C 1
ATOM 7292 O O . VAL B 1 340 ? 22.938 -9.133 -6.145 1 95.44 340 VAL B O 1
ATOM 7295 N N . ASP B 1 341 ? 24.047 -7.438 -5.203 1 94.31 341 ASP B N 1
ATOM 7296 C CA . ASP B 1 341 ? 23.297 -7.523 -3.947 1 94.31 341 ASP B CA 1
ATOM 7297 C C . ASP B 1 341 ? 21.812 -7.312 -4.176 1 94.31 341 ASP B C 1
ATOM 7299 O O . ASP B 1 341 ? 20.969 -7.922 -3.496 1 94.31 341 ASP B O 1
ATOM 7303 N N . SER B 1 342 ? 21.484 -6.559 -5.078 1 91.75 342 SER B N 1
ATOM 7304 C CA . SER B 1 342 ? 20.078 -6.227 -5.297 1 91.75 342 SER B CA 1
ATOM 7305 C C . SER B 1 342 ? 19.422 -7.227 -6.242 1 91.75 342 SER B C 1
ATOM 7307 O O . SER B 1 342 ? 18.188 -7.234 -6.391 1 91.75 342 SER B O 1
ATOM 7309 N N . THR B 1 343 ? 20.156 -8.141 -6.898 1 93.56 343 THR B N 1
ATOM 7310 C CA . THR B 1 343 ? 19.516 -8.914 -7.961 1 93.56 343 THR B CA 1
ATOM 7311 C C . THR B 1 343 ? 19.797 -10.398 -7.789 1 93.56 343 THR B C 1
ATOM 7313 O O . THR B 1 343 ? 19.172 -11.234 -8.453 1 93.56 343 THR B O 1
ATOM 7316 N N . TYR B 1 344 ? 20.703 -10.789 -6.965 1 95.12 344 TYR B N 1
ATOM 7317 C CA . TYR B 1 344 ? 21.109 -12.188 -6.922 1 95.12 344 TYR B CA 1
ATOM 7318 C C . TYR B 1 344 ? 19.953 -13.078 -6.504 1 95.12 344 TYR B C 1
ATOM 7320 O O . TYR B 1 344 ? 19.938 -14.273 -6.82 1 95.12 344 TYR B O 1
ATOM 7328 N N . GLU B 1 345 ? 18.922 -12.539 -5.766 1 95.5 345 GLU B N 1
ATOM 7329 C CA . GLU B 1 345 ? 17.766 -13.305 -5.316 1 95.5 345 GLU B CA 1
ATOM 7330 C C . GLU B 1 345 ? 16.953 -13.828 -6.5 1 95.5 345 GLU B C 1
ATOM 7332 O O . GLU B 1 345 ? 16.188 -14.781 -6.359 1 95.5 345 GLU B O 1
ATOM 7337 N N . ILE B 1 346 ? 17.047 -13.25 -7.609 1 93.69 346 ILE B N 1
ATOM 7338 C CA . ILE B 1 346 ? 16.359 -13.68 -8.82 1 93.69 346 ILE B CA 1
ATOM 7339 C C . ILE B 1 346 ? 16.75 -15.117 -9.148 1 93.69 346 ILE B C 1
ATOM 7341 O O . ILE B 1 346 ? 15.898 -15.914 -9.547 1 93.69 346 ILE B O 1
ATOM 7345 N N . TYR B 1 347 ? 17.938 -15.398 -8.922 1 95.25 347 TYR B N 1
ATOM 7346 C CA . TYR B 1 347 ? 18.438 -16.719 -9.305 1 95.25 347 TYR B CA 1
ATOM 7347 C C . TYR B 1 347 ? 18.047 -17.766 -8.266 1 95.25 347 TYR B C 1
ATOM 7349 O O . TYR B 1 347 ? 18.016 -18.969 -8.562 1 95.25 347 TYR B O 1
ATOM 7357 N N . VAL B 1 348 ? 17.781 -17.312 -7.043 1 95.62 348 VAL B N 1
ATOM 7358 C CA . VAL B 1 348 ? 17.188 -18.219 -6.074 1 95.62 348 VAL B CA 1
ATOM 7359 C C . VAL B 1 348 ? 15.773 -18.578 -6.504 1 95.62 348 VAL B C 1
ATOM 7361 O O . VAL B 1 348 ? 15.391 -19.766 -6.504 1 95.62 348 VAL B O 1
ATOM 7364 N N . ILE B 1 349 ? 15.023 -17.625 -6.898 1 94.19 349 ILE B N 1
ATOM 7365 C CA . ILE B 1 349 ? 13.648 -17.844 -7.348 1 94.19 349 ILE B CA 1
ATOM 7366 C C . ILE B 1 349 ? 13.641 -18.75 -8.57 1 94.19 349 ILE B C 1
ATOM 7368 O O . ILE B 1 349 ? 12.852 -19.703 -8.633 1 94.19 349 ILE B O 1
ATOM 7372 N N . LEU B 1 350 ? 14.523 -18.484 -9.484 1 93.31 350 LEU B N 1
ATOM 7373 C CA . LEU B 1 350 ? 14.609 -19.297 -10.688 1 93.31 350 LEU B CA 1
ATOM 7374 C C . LEU B 1 350 ? 14.961 -20.734 -10.344 1 93.31 350 LEU B C 1
ATOM 7376 O O . LEU B 1 350 ? 14.43 -21.672 -10.938 1 93.31 350 LEU B O 1
ATOM 7380 N N . ALA B 1 351 ? 15.875 -20.828 -9.414 1 95.5 351 ALA B N 1
ATOM 7381 C CA . ALA B 1 351 ? 16.266 -22.156 -8.984 1 95.5 351 ALA B CA 1
ATOM 7382 C C . ALA B 1 351 ? 15.078 -22.922 -8.406 1 95.5 351 ALA B C 1
ATOM 7384 O O . ALA B 1 351 ? 14.914 -24.125 -8.664 1 95.5 351 ALA B O 1
ATOM 7385 N N . VAL B 1 352 ? 14.266 -22.25 -7.637 1 96.44 352 VAL B N 1
ATOM 7386 C CA . VAL B 1 352 ? 13.109 -22.906 -7.027 1 96.44 352 VAL B CA 1
ATOM 7387 C C . VAL B 1 352 ? 12.125 -23.328 -8.109 1 96.44 352 VAL B C 1
ATOM 7389 O O . VAL B 1 352 ? 11.578 -24.438 -8.055 1 96.44 352 VAL B O 1
ATOM 7392 N N . VAL B 1 353 ? 11.93 -22.531 -9.062 1 93 353 VAL B N 1
ATOM 7393 C CA . VAL B 1 353 ? 11.031 -22.859 -10.172 1 93 353 VAL B CA 1
ATOM 7394 C C . VAL B 1 353 ? 11.555 -24.094 -10.906 1 93 353 VAL B C 1
ATOM 7396 O O . VAL B 1 353 ? 10.789 -25 -11.227 1 93 353 VAL B O 1
ATOM 7399 N N . VAL B 1 354 ? 12.828 -24.156 -11.117 1 93.44 354 VAL B N 1
ATOM 7400 C CA . VAL B 1 354 ? 13.453 -25.297 -11.805 1 93.44 354 VAL B CA 1
ATOM 7401 C C . VAL B 1 354 ? 13.266 -26.562 -10.977 1 93.44 354 VAL B C 1
ATOM 7403 O O . VAL B 1 354 ? 12.961 -27.625 -11.516 1 93.44 354 VAL B O 1
ATOM 7406 N N . ILE B 1 355 ? 13.398 -26.406 -9.734 1 95.56 355 ILE B N 1
ATOM 7407 C CA . ILE B 1 355 ? 13.258 -27.547 -8.836 1 95.56 355 ILE B CA 1
ATOM 7408 C C . ILE B 1 355 ? 11.82 -28.047 -8.859 1 95.56 355 ILE B C 1
ATOM 7410 O O . ILE B 1 355 ? 11.57 -29.25 -8.766 1 95.56 355 ILE B O 1
ATOM 7414 N N . ILE B 1 356 ? 10.922 -27.172 -8.945 1 96.06 356 ILE B N 1
ATOM 7415 C CA . ILE B 1 356 ? 9.523 -27.562 -9.008 1 96.06 356 ILE B CA 1
ATOM 7416 C C . ILE B 1 356 ? 9.266 -28.375 -10.273 1 96.06 356 ILE B C 1
ATOM 7418 O O . ILE B 1 356 ? 8.633 -29.438 -10.219 1 96.06 356 ILE B O 1
ATOM 7422 N N . ILE B 1 357 ? 9.836 -27.938 -11.32 1 92.44 357 ILE B N 1
ATOM 7423 C CA . ILE B 1 357 ? 9.625 -28.594 -12.609 1 92.44 357 ILE B CA 1
ATOM 7424 C C . ILE B 1 357 ? 10.281 -29.969 -12.602 1 92.44 357 ILE B C 1
ATOM 7426 O O . ILE B 1 357 ? 9.641 -30.969 -12.938 1 92.44 357 ILE B O 1
ATOM 7430 N N . ILE B 1 358 ? 11.516 -30.062 -12.156 1 93.19 358 ILE B N 1
ATOM 7431 C CA . ILE B 1 358 ? 12.258 -31.312 -12.195 1 93.19 358 ILE B CA 1
ATOM 7432 C C . ILE B 1 358 ? 11.766 -32.25 -11.086 1 93.19 358 ILE B C 1
ATOM 7434 O O . ILE B 1 358 ? 11.523 -33.438 -11.32 1 93.19 358 ILE B O 1
ATOM 7438 N N . GLY B 1 359 ? 11.633 -31.672 -9.914 1 94.5 359 GLY B N 1
ATOM 7439 C CA . GLY B 1 359 ? 11.219 -32.469 -8.766 1 94.5 359 GLY B CA 1
ATOM 7440 C C . GLY B 1 359 ? 9.812 -33.031 -8.898 1 94.5 359 GLY B C 1
ATOM 7441 O O . GLY B 1 359 ? 9.523 -34.094 -8.398 1 94.5 359 GLY B O 1
ATOM 7442 N N . GLY B 1 360 ? 9.008 -32.281 -9.516 1 93 360 GLY B N 1
ATOM 7443 C CA . GLY B 1 360 ? 7.633 -32.75 -9.688 1 93 360 GLY B CA 1
ATOM 7444 C C . GLY B 1 360 ? 7.508 -33.938 -10.625 1 93 360 GLY B C 1
ATOM 7445 O O . GLY B 1 360 ? 6.59 -34.75 -10.484 1 93 360 GLY B O 1
ATOM 7446 N N . GLY B 1 361 ? 8.43 -34.062 -11.547 1 91.19 361 GLY B N 1
ATOM 7447 C CA . GLY B 1 361 ? 8.32 -35.125 -12.547 1 91.19 361 GLY B CA 1
ATOM 7448 C C . GLY B 1 361 ? 9.273 -36.281 -12.305 1 91.19 361 GLY B C 1
ATOM 7449 O O . GLY B 1 361 ? 9.148 -37.312 -12.938 1 91.19 361 GLY B O 1
ATOM 7450 N N . ILE B 1 362 ? 10.109 -36.094 -11.359 1 90.94 362 ILE B N 1
ATOM 7451 C CA . ILE B 1 362 ? 11.234 -37.031 -11.289 1 90.94 362 ILE B CA 1
ATOM 7452 C C . ILE B 1 362 ? 10.75 -38.375 -10.805 1 90.94 362 ILE B C 1
ATOM 7454 O O . ILE B 1 362 ? 11.211 -39.438 -11.289 1 90.94 362 ILE B O 1
ATOM 7458 N N . VAL B 1 363 ? 9.852 -38.406 -9.898 1 90.75 363 VAL B N 1
ATOM 7459 C CA . VAL B 1 363 ? 9.328 -39.688 -9.406 1 90.75 363 VAL B CA 1
ATOM 7460 C C . VAL B 1 363 ? 7.996 -40 -10.086 1 90.75 363 VAL B C 1
ATOM 7462 O O . VAL B 1 363 ? 7.805 -41.094 -10.633 1 90.75 363 VAL B O 1
ATOM 7465 N N . ALA B 1 364 ? 7.137 -39.062 -10.148 1 88.94 364 ALA B N 1
ATOM 7466 C CA . ALA B 1 364 ? 5.812 -39.25 -10.734 1 88.94 364 ALA B CA 1
ATOM 7467 C C . ALA B 1 364 ? 5.91 -39.594 -12.219 1 88.94 364 ALA B C 1
ATOM 7469 O O . ALA B 1 364 ? 5.094 -40.375 -12.727 1 88.94 364 ALA B O 1
ATOM 7470 N N . GLY B 1 365 ? 6.875 -39.094 -12.852 1 86.81 365 GLY B N 1
ATOM 7471 C CA . GLY B 1 365 ? 7.082 -39.406 -14.25 1 86.81 365 GLY B CA 1
ATOM 7472 C C . GLY B 1 365 ? 7.43 -40.875 -14.477 1 86.81 365 GLY B C 1
ATOM 7473 O O . GLY B 1 365 ? 7.008 -41.469 -15.469 1 86.81 365 GLY B O 1
ATOM 7474 N N . GLU B 1 366 ? 8.094 -41.406 -13.547 1 86.5 366 GLU B N 1
ATOM 7475 C CA . GLU B 1 366 ? 8.445 -42.812 -13.641 1 86.5 366 GLU B CA 1
ATOM 7476 C C . GLU B 1 366 ? 7.215 -43.719 -13.461 1 86.5 366 GLU B C 1
ATOM 7478 O O . GLU B 1 366 ? 7.098 -44.75 -14.102 1 86.5 366 GLU B O 1
ATOM 7483 N N . TYR B 1 367 ? 6.422 -43.312 -12.648 1 83.56 367 TYR B N 1
ATOM 7484 C CA . TYR B 1 367 ? 5.18 -44.062 -12.453 1 83.56 367 TYR B CA 1
ATOM 7485 C C . TYR B 1 367 ? 4.301 -43.969 -13.695 1 83.56 367 TYR B C 1
ATOM 7487 O O . TYR B 1 367 ? 3.746 -45 -14.141 1 83.56 367 TYR B O 1
ATOM 7495 N N . SER B 1 368 ? 4.297 -42.844 -14.172 1 80.56 368 SER B N 1
ATOM 7496 C CA . SER B 1 368 ? 3.453 -42.625 -15.344 1 80.56 368 SER B CA 1
ATOM 7497 C C . SER B 1 368 ? 3.979 -43.375 -16.562 1 80.56 368 SER B C 1
ATOM 7499 O O . SER B 1 368 ? 3.199 -43.875 -17.359 1 80.56 368 SER B O 1
ATOM 7501 N N . ASN B 1 369 ? 5.305 -43.469 -16.641 1 80.75 369 ASN B N 1
ATOM 7502 C CA . ASN B 1 369 ? 5.926 -44.125 -17.797 1 80.75 369 ASN B CA 1
ATOM 7503 C C . ASN B 1 369 ? 6.078 -45.625 -17.578 1 80.75 369 ASN B C 1
ATOM 7505 O O . ASN B 1 369 ? 6.449 -46.344 -18.5 1 80.75 369 ASN B O 1
ATOM 7509 N N . GLY B 1 370 ? 5.797 -46.031 -16.391 1 80.44 370 GLY B N 1
ATOM 7510 C CA . GLY B 1 370 ? 5.906 -47.438 -16.062 1 80.44 370 GLY B CA 1
ATOM 7511 C C . GLY B 1 370 ? 7.336 -47.875 -15.797 1 80.44 370 GLY B C 1
ATOM 7512 O O . GLY B 1 370 ? 7.59 -49.062 -15.57 1 80.44 370 GLY B O 1
ATOM 7513 N N . SER B 1 371 ? 8.234 -47 -15.844 1 82.81 371 SER B N 1
ATOM 7514 C CA . SER B 1 371 ? 9.641 -47.344 -15.68 1 82.81 371 SER B CA 1
ATOM 7515 C C . SER B 1 371 ? 9.969 -47.594 -14.219 1 82.81 371 SER B C 1
ATOM 7517 O O . SER B 1 371 ? 11.07 -48.062 -13.898 1 82.81 371 SER B O 1
ATOM 7519 N N . ILE B 1 372 ? 9.047 -47.344 -13.383 1 84.25 372 ILE B N 1
ATOM 7520 C CA . ILE B 1 372 ? 9.258 -47.562 -11.953 1 84.25 372 ILE B CA 1
ATOM 7521 C C . ILE B 1 372 ? 9.523 -49.062 -11.688 1 84.25 372 ILE B C 1
ATOM 7523 O O . ILE B 1 372 ? 10.289 -49.406 -10.789 1 84.25 372 ILE B O 1
ATOM 7527 N N . ARG B 1 373 ? 8.938 -49.875 -12.484 1 82.88 373 ARG B N 1
ATOM 7528 C CA . ARG B 1 373 ? 9.117 -51.312 -12.32 1 82.88 373 ARG B CA 1
ATOM 7529 C C . ARG B 1 373 ? 10.547 -51.719 -12.664 1 82.88 373 ARG B C 1
ATOM 7531 O O . ARG B 1 373 ? 11.125 -52.562 -11.992 1 82.88 373 ARG B O 1
ATOM 7538 N N . LEU B 1 374 ? 10.984 -51 -13.656 1 81.81 374 LEU B N 1
ATOM 7539 C CA . LEU B 1 374 ? 12.352 -51.281 -14.078 1 81.81 374 LEU B CA 1
ATOM 7540 C C . LEU B 1 374 ? 13.359 -50.844 -13.023 1 81.81 374 LEU B C 1
ATOM 7542 O O . LEU B 1 374 ? 14.383 -51.5 -12.82 1 81.81 374 LEU B O 1
ATOM 7546 N N . LEU B 1 375 ? 13.039 -49.875 -12.32 1 81.19 375 LEU B N 1
ATOM 7547 C CA . LEU B 1 375 ? 13.93 -49.344 -11.305 1 81.19 375 LEU B CA 1
ATOM 7548 C C . LEU B 1 375 ? 13.922 -50.219 -10.047 1 81.19 375 LEU B C 1
ATOM 7550 O O . LEU B 1 375 ? 14.945 -50.344 -9.383 1 81.19 375 LEU B O 1
ATOM 7554 N N . MET B 1 376 ? 12.844 -50.812 -9.82 1 80.06 376 MET B N 1
ATOM 7555 C CA . MET B 1 376 ? 12.68 -51.562 -8.578 1 80.06 376 MET B CA 1
ATOM 7556 C C . MET B 1 376 ? 13.266 -52.969 -8.703 1 80.06 376 MET B C 1
ATOM 7558 O O . MET B 1 376 ? 13.492 -53.656 -7.699 1 80.06 376 MET B O 1
ATOM 7562 N N . ILE B 1 377 ? 13.5 -53.344 -9.906 1 81.31 377 ILE B N 1
ATOM 7563 C CA . ILE B 1 377 ? 14.055 -54.656 -10.086 1 81.31 377 ILE B CA 1
ATOM 7564 C C . ILE B 1 377 ? 15.578 -54.625 -9.953 1 81.31 377 ILE B C 1
ATOM 7566 O O . ILE B 1 377 ? 16.234 -55.656 -9.82 1 81.31 377 ILE B O 1
ATOM 7570 N N . ARG B 1 378 ? 16.078 -53.5 -9.914 1 81.06 378 ARG B N 1
ATOM 7571 C CA . ARG B 1 378 ? 17.531 -53.344 -9.719 1 81.06 378 ARG B CA 1
ATOM 7572 C C . ARG B 1 378 ? 17.938 -53.812 -8.32 1 81.06 378 ARG B C 1
ATOM 7574 O O . ARG B 1 378 ? 17.203 -53.594 -7.355 1 81.06 378 ARG B O 1
ATOM 7581 N N . PRO B 1 379 ? 19.125 -54.344 -8.219 1 86.44 379 PRO B N 1
ATOM 7582 C CA . PRO B 1 379 ? 19.562 -54.844 -6.918 1 86.44 379 PRO B CA 1
ATOM 7583 C C . PRO B 1 379 ? 20.062 -53.719 -5.996 1 86.44 379 PRO B C 1
ATOM 7585 O O . PRO B 1 379 ? 21.203 -53.781 -5.504 1 86.44 379 PRO B O 1
ATOM 7588 N N . VAL B 1 380 ? 19.359 -52.75 -5.82 1 88.25 380 VAL B N 1
ATOM 7589 C CA . VAL B 1 380 ? 19.672 -51.625 -4.938 1 88.25 380 VAL B CA 1
ATOM 7590 C C . VAL B 1 380 ? 18.5 -51.344 -4.008 1 88.25 380 VAL B C 1
ATOM 7592 O O . VAL B 1 380 ? 17.344 -51.594 -4.371 1 88.25 380 VAL B O 1
ATOM 7595 N N . ALA B 1 381 ? 18.844 -50.906 -2.84 1 89.44 381 ALA B N 1
ATOM 7596 C CA . ALA B 1 381 ? 17.812 -50.594 -1.857 1 89.44 381 ALA B CA 1
ATOM 7597 C C . ALA B 1 381 ? 16.891 -49.5 -2.348 1 89.44 381 ALA B C 1
ATOM 7599 O O . ALA B 1 381 ? 17.359 -48.531 -2.959 1 89.44 381 ALA B O 1
ATOM 7600 N N . ARG B 1 382 ? 15.68 -49.625 -2.045 1 88.81 382 ARG B N 1
ATOM 7601 C CA . ARG B 1 382 ? 14.664 -48.688 -2.508 1 88.81 382 ARG B CA 1
ATOM 7602 C C . ARG B 1 382 ? 14.961 -47.281 -2.021 1 88.81 382 ARG B C 1
ATOM 7604 O O . ARG B 1 382 ? 14.812 -46.312 -2.775 1 88.81 382 ARG B O 1
ATOM 7611 N N . TRP B 1 383 ? 15.352 -47.125 -0.755 1 90.81 383 TRP B N 1
ATOM 7612 C CA . TRP B 1 383 ? 15.602 -45.812 -0.195 1 90.81 383 TRP B CA 1
ATOM 7613 C C . TRP B 1 383 ? 16.797 -45.156 -0.885 1 90.81 383 TRP B C 1
ATOM 7615 O O . TRP B 1 383 ? 16.844 -43.906 -0.976 1 90.81 383 TRP B O 1
ATOM 7625 N N . LYS B 1 384 ? 17.703 -45.844 -1.423 1 92.94 384 LYS B N 1
ATOM 7626 C CA . LYS B 1 384 ? 18.859 -45.312 -2.131 1 92.94 384 LYS B CA 1
ATOM 7627 C C . LYS B 1 384 ? 18.438 -44.719 -3.475 1 92.94 384 LYS B C 1
ATOM 7629 O O . LYS B 1 384 ? 19.016 -43.719 -3.918 1 92.94 384 LYS B O 1
ATOM 7634 N N . ILE B 1 385 ? 17.516 -45.344 -4.039 1 91 385 ILE B N 1
ATOM 7635 C CA . ILE B 1 385 ? 17.016 -44.844 -5.32 1 91 385 ILE B CA 1
ATOM 7636 C C . ILE B 1 385 ? 16.328 -43.5 -5.125 1 91 385 ILE B C 1
ATOM 7638 O O . ILE B 1 385 ? 16.578 -42.562 -5.879 1 91 385 ILE B O 1
ATOM 7642 N N . LEU B 1 386 ? 15.516 -43.5 -4.102 1 93.44 386 LEU B N 1
ATOM 7643 C CA . LEU B 1 386 ? 14.789 -42.281 -3.816 1 93.44 386 LEU B CA 1
ATOM 7644 C C . LEU B 1 386 ? 15.742 -41.156 -3.406 1 93.44 386 LEU B C 1
ATOM 7646 O O . LEU B 1 386 ? 15.57 -40 -3.809 1 93.44 386 LEU B O 1
ATOM 7650 N N . LEU B 1 387 ? 16.703 -41.5 -2.621 1 95.25 387 LEU B N 1
ATOM 7651 C CA . LEU B 1 387 ? 17.672 -40.5 -2.18 1 95.25 387 LEU B CA 1
ATOM 7652 C C . LEU B 1 387 ? 18.484 -39.969 -3.361 1 95.25 387 LEU B C 1
ATOM 7654 O O . LEU B 1 387 ? 18.844 -38.781 -3.4 1 95.25 387 LEU B O 1
ATOM 7658 N N . ALA B 1 388 ? 18.812 -40.844 -4.285 1 94.44 388 ALA B N 1
ATOM 7659 C CA . ALA B 1 388 ? 19.547 -40.406 -5.477 1 94.44 388 ALA B CA 1
ATOM 7660 C C . ALA B 1 388 ? 18.766 -39.375 -6.277 1 94.44 388 ALA B C 1
ATOM 7662 O O . ALA B 1 388 ? 19.328 -38.438 -6.797 1 94.44 388 ALA B O 1
ATOM 7663 N N . LYS B 1 389 ? 17.484 -39.594 -6.355 1 94.56 389 LYS B N 1
ATOM 7664 C CA . LYS B 1 389 ? 16.641 -38.656 -7.078 1 94.56 389 LYS B CA 1
ATOM 7665 C C . LYS B 1 389 ? 16.562 -37.312 -6.359 1 94.56 389 LYS B C 1
ATOM 7667 O O . LYS B 1 389 ? 16.625 -36.25 -6.992 1 94.56 389 LYS B O 1
ATOM 7672 N N . LEU B 1 390 ? 16.438 -37.438 -5.059 1 96.56 390 LEU B N 1
ATOM 7673 C CA . LEU B 1 390 ? 16.391 -36.219 -4.27 1 96.56 390 LEU B CA 1
ATOM 7674 C C . LEU B 1 390 ? 17.703 -35.438 -4.398 1 96.56 390 LEU B C 1
ATOM 7676 O O . LEU B 1 390 ? 17.688 -34.219 -4.578 1 96.56 390 LEU B O 1
ATOM 7680 N N . LEU B 1 391 ? 18.734 -36.094 -4.344 1 96.38 391 LEU B N 1
ATOM 7681 C CA . LEU B 1 391 ? 20.047 -35.469 -4.453 1 96.38 391 LEU B CA 1
ATOM 7682 C C . LEU B 1 391 ? 20.234 -34.844 -5.832 1 96.38 391 LEU B C 1
ATOM 7684 O O . LEU B 1 391 ? 20.812 -33.75 -5.957 1 96.38 391 LEU B O 1
ATOM 7688 N N . ALA B 1 392 ? 19.797 -35.531 -6.801 1 95.31 392 ALA B N 1
ATOM 7689 C CA . ALA B 1 392 ? 19.891 -34.969 -8.156 1 95.31 392 ALA B CA 1
ATOM 7690 C C . ALA B 1 392 ? 19.141 -33.656 -8.273 1 95.31 392 ALA B C 1
ATOM 7692 O O . ALA B 1 392 ? 19.641 -32.688 -8.844 1 95.31 392 ALA B O 1
ATOM 7693 N N . VAL B 1 393 ? 17.938 -33.656 -7.719 1 95.44 393 VAL B N 1
ATOM 7694 C CA . VAL B 1 393 ? 17.109 -32.469 -7.754 1 95.44 393 VAL B CA 1
ATOM 7695 C C . VAL B 1 393 ? 17.797 -31.328 -7.016 1 95.44 393 VAL B C 1
ATOM 7697 O O . VAL B 1 393 ? 17.844 -30.203 -7.508 1 95.44 393 VAL B O 1
ATOM 7700 N N . LEU B 1 394 ? 18.359 -31.609 -5.887 1 96.75 394 LEU B N 1
ATOM 7701 C CA . LEU B 1 394 ? 19.016 -30.594 -5.062 1 96.75 394 LEU B CA 1
ATOM 7702 C C . LEU B 1 394 ? 20.297 -30.094 -5.734 1 96.75 394 LEU B C 1
ATOM 7704 O O . LEU B 1 394 ? 20.609 -28.906 -5.676 1 96.75 394 LEU B O 1
ATOM 7708 N N . ILE B 1 395 ? 20.984 -30.984 -6.383 1 96 395 ILE B N 1
ATOM 7709 C CA . ILE B 1 395 ? 22.219 -30.594 -7.059 1 96 395 ILE B CA 1
ATOM 7710 C C . ILE B 1 395 ? 21.906 -29.641 -8.211 1 96 395 ILE B C 1
ATOM 7712 O O . ILE B 1 395 ? 22.594 -28.641 -8.398 1 96 395 ILE B O 1
ATOM 7716 N N . VAL B 1 396 ? 20.891 -29.984 -8.898 1 93.81 396 VAL B N 1
ATOM 7717 C CA . VAL B 1 396 ? 20.516 -29.094 -9.992 1 93.81 396 VAL B CA 1
ATOM 7718 C C . VAL B 1 396 ? 20.062 -27.75 -9.445 1 93.81 396 VAL B C 1
ATOM 7720 O O . VAL B 1 396 ? 20.453 -26.703 -9.953 1 93.81 396 VAL B O 1
ATOM 7723 N N . GLY B 1 397 ? 19.219 -27.781 -8.414 1 94.38 397 GLY B N 1
ATOM 7724 C CA . GLY B 1 397 ? 18.734 -26.547 -7.82 1 94.38 397 GLY B CA 1
ATOM 7725 C C . GLY B 1 397 ? 19.844 -25.656 -7.293 1 94.38 397 GLY B C 1
ATOM 7726 O O . GLY B 1 397 ? 19.938 -24.484 -7.668 1 94.38 397 GLY B O 1
ATOM 7727 N N . PHE B 1 398 ? 20.719 -26.219 -6.504 1 96.5 398 PHE B N 1
ATOM 7728 C CA . PHE B 1 398 ? 21.844 -25.469 -5.973 1 96.5 398 PHE B CA 1
ATOM 7729 C C . PHE B 1 398 ? 22.812 -25.078 -7.082 1 96.5 398 PHE B C 1
ATOM 7731 O O . PHE B 1 398 ? 23.422 -24.016 -7.031 1 96.5 398 PHE B O 1
ATOM 7738 N N . GLY B 1 399 ? 22.906 -25.922 -8.062 1 94.81 399 GLY B N 1
ATOM 7739 C CA . GLY B 1 399 ? 23.719 -25.609 -9.227 1 94.81 399 GLY B CA 1
ATOM 7740 C C . GLY B 1 399 ? 23.25 -24.359 -9.961 1 94.81 399 GLY B C 1
ATOM 7741 O O . GLY B 1 399 ? 24.078 -23.531 -10.359 1 94.81 399 GLY B O 1
ATOM 7742 N N . VAL B 1 400 ? 21.969 -24.25 -10.07 1 94.12 400 VAL B N 1
ATOM 7743 C CA . VAL B 1 400 ? 21.406 -23.094 -10.734 1 94.12 400 VAL B CA 1
ATOM 7744 C C . VAL B 1 400 ? 21.719 -21.828 -9.938 1 94.12 400 VAL B C 1
ATOM 7746 O O . VAL B 1 400 ? 22.078 -20.797 -10.508 1 94.12 400 VAL B O 1
ATOM 7749 N N . VAL B 1 401 ? 21.594 -21.859 -8.641 1 96.06 401 VAL B N 1
ATOM 7750 C CA . VAL B 1 401 ? 21.891 -20.703 -7.789 1 96.06 401 VAL B CA 1
ATOM 7751 C C . VAL B 1 401 ? 23.359 -20.312 -7.934 1 96.06 401 VAL B C 1
ATOM 7753 O O . VAL B 1 401 ? 23.672 -19.141 -8.195 1 96.06 401 VAL B O 1
ATOM 7756 N N . ILE B 1 402 ? 24.219 -21.297 -7.852 1 96.44 402 ILE B N 1
ATOM 7757 C CA . ILE B 1 402 ? 25.656 -21.047 -7.898 1 96.44 402 ILE B CA 1
ATOM 7758 C C . ILE B 1 402 ? 26.031 -20.531 -9.281 1 96.44 402 ILE B C 1
ATOM 7760 O O . ILE B 1 402 ? 26.766 -19.531 -9.406 1 96.44 402 ILE B O 1
ATOM 7764 N N . PHE B 1 403 ? 25.516 -21.172 -10.297 1 95.38 403 PHE B N 1
ATOM 7765 C CA . PHE B 1 403 ? 25.812 -20.797 -11.672 1 95.38 403 PHE B CA 1
ATOM 7766 C C . PHE B 1 403 ? 25.297 -19.391 -11.969 1 95.38 403 PHE B C 1
ATOM 7768 O O . PHE B 1 403 ? 26.047 -18.547 -12.469 1 95.38 403 PHE B O 1
ATOM 7775 N N . GLY B 1 404 ? 24.094 -19.141 -11.594 1 96.06 404 GLY B N 1
ATOM 7776 C CA . GLY B 1 404 ? 23.5 -17.844 -11.852 1 96.06 404 GLY B CA 1
ATOM 7777 C C . GLY B 1 404 ? 24.188 -16.703 -11.109 1 96.06 404 GLY B C 1
ATOM 7778 O O . GLY B 1 404 ? 24.531 -15.688 -11.703 1 96.06 404 GLY B O 1
ATOM 7779 N N . VAL B 1 405 ? 24.438 -16.875 -9.828 1 96.94 405 VAL B N 1
ATOM 7780 C CA . VAL B 1 405 ? 25.047 -15.844 -8.992 1 96.94 405 VAL B CA 1
ATOM 7781 C C . VAL B 1 405 ? 26.484 -15.609 -9.414 1 96.94 405 VAL B C 1
ATOM 7783 O O . VAL B 1 405 ? 26.953 -14.469 -9.453 1 96.94 405 VAL B O 1
ATOM 7786 N N . THR B 1 406 ? 27.203 -16.703 -9.805 1 96.81 406 THR B N 1
ATOM 7787 C CA . THR B 1 406 ? 28.594 -16.578 -10.227 1 96.81 406 THR B CA 1
ATOM 7788 C C . THR B 1 406 ? 28.703 -15.781 -11.523 1 96.81 406 THR B C 1
ATOM 7790 O O . THR B 1 406 ? 29.531 -14.875 -11.641 1 96.81 406 THR B O 1
ATOM 7793 N N . ILE B 1 407 ? 27.875 -16.109 -12.461 1 96.69 407 ILE B N 1
ATOM 7794 C CA . ILE B 1 407 ? 27.891 -15.375 -13.719 1 96.69 407 ILE B CA 1
ATOM 7795 C C . ILE B 1 407 ? 27.5 -13.922 -13.477 1 96.69 407 ILE B C 1
ATOM 7797 O O . ILE B 1 407 ? 28.062 -13.008 -14.086 1 96.69 407 ILE B O 1
ATOM 7801 N N . LEU B 1 408 ? 26.547 -13.703 -12.586 1 97 408 LEU B N 1
ATOM 7802 C CA . LEU B 1 408 ? 26.094 -12.352 -12.258 1 97 408 LEU B CA 1
ATOM 7803 C C . LEU B 1 408 ? 27.25 -11.531 -11.672 1 97 408 LEU B C 1
ATOM 7805 O O . LEU B 1 408 ? 27.438 -10.367 -12.031 1 97 408 LEU B O 1
ATOM 7809 N N . VAL B 1 409 ? 28.031 -12.141 -10.781 1 97.06 409 VAL B N 1
ATOM 7810 C CA . VAL B 1 409 ? 29.156 -11.461 -10.148 1 97.06 409 VAL B CA 1
ATOM 7811 C C . VAL B 1 409 ? 30.219 -11.125 -11.195 1 97.06 409 VAL B C 1
ATOM 7813 O O . VAL B 1 409 ? 30.719 -10 -11.234 1 97.06 409 VAL B O 1
ATOM 7816 N N . ILE B 1 410 ? 30.469 -12.055 -12.133 1 97.12 410 ILE B N 1
ATOM 7817 C CA . ILE B 1 410 ? 31.484 -11.867 -13.164 1 97.12 410 ILE B CA 1
ATOM 7818 C C . ILE B 1 410 ? 31.047 -10.781 -14.141 1 97.12 410 ILE B C 1
ATOM 7820 O O . ILE B 1 410 ? 31.828 -9.875 -14.453 1 97.12 410 ILE B O 1
ATOM 7824 N N . THR B 1 411 ? 29.875 -10.875 -14.516 1 96.81 411 THR B N 1
ATOM 7825 C CA . THR B 1 411 ? 29.391 -9.906 -15.5 1 96.81 411 THR B CA 1
ATOM 7826 C C . THR B 1 411 ? 29.25 -8.523 -14.867 1 96.81 411 THR B C 1
ATOM 7828 O O . THR B 1 411 ? 29.484 -7.512 -15.523 1 96.81 411 THR B O 1
ATOM 7831 N N . SER B 1 412 ? 28.844 -8.469 -13.648 1 97.19 412 SER B N 1
ATOM 7832 C CA . SER B 1 412 ? 28.75 -7.184 -12.969 1 97.19 412 SER B CA 1
ATOM 7833 C C . SER B 1 412 ? 30.141 -6.559 -12.805 1 97.19 412 SER B C 1
ATOM 7835 O O . SER B 1 412 ? 30.297 -5.344 -12.945 1 97.19 412 SER B O 1
ATOM 7837 N N . GLY B 1 413 ? 31.109 -7.359 -12.484 1 96.81 413 GLY B N 1
ATOM 7838 C CA . GLY B 1 413 ? 32.469 -6.875 -12.438 1 96.81 413 GLY B CA 1
ATOM 7839 C C . GLY B 1 413 ? 32.969 -6.359 -13.773 1 96.81 413 GLY B C 1
ATOM 7840 O O . GLY B 1 413 ? 33.656 -5.34 -13.836 1 96.81 413 GLY B O 1
ATOM 7841 N N . ALA B 1 414 ? 32.562 -6.969 -14.805 1 96.56 414 ALA B N 1
ATOM 7842 C CA . ALA B 1 414 ? 32.969 -6.578 -16.141 1 96.56 414 ALA B CA 1
ATOM 7843 C C . ALA B 1 414 ? 32.312 -5.258 -16.562 1 96.56 414 ALA B C 1
ATOM 7845 O O . ALA B 1 414 ? 32.969 -4.434 -17.234 1 96.56 414 ALA B O 1
ATOM 7846 N N . VAL B 1 415 ? 31.203 -5.094 -16.156 1 96.06 415 VAL B N 1
ATOM 7847 C CA . VAL B 1 415 ? 30.438 -3.93 -16.594 1 96.06 415 VAL B CA 1
ATOM 7848 C C . VAL B 1 415 ? 30.781 -2.727 -15.711 1 96.06 415 VAL B C 1
ATOM 7850 O O . VAL B 1 415 ? 30.953 -1.614 -16.219 1 96.06 415 VAL B O 1
ATOM 7853 N N . PHE B 1 416 ? 30.953 -2.926 -14.414 1 95.75 416 PHE B N 1
ATOM 7854 C CA . PHE B 1 416 ? 31.094 -1.81 -13.484 1 95.75 416 PHE B CA 1
ATOM 7855 C C . PHE B 1 416 ? 32.5 -1.72 -12.961 1 95.75 416 PHE B C 1
ATOM 7857 O O . PHE B 1 416 ? 32.875 -0.743 -12.297 1 95.75 416 PHE B O 1
ATOM 7864 N N . GLY B 1 417 ? 33.312 -2.742 -13.258 1 94.75 417 GLY B N 1
ATOM 7865 C CA . GLY B 1 417 ? 34.719 -2.775 -12.805 1 94.75 417 GLY B CA 1
ATOM 7866 C C . GLY B 1 417 ? 34.938 -3.781 -11.695 1 94.75 417 GLY B C 1
ATOM 7867 O O . GLY B 1 417 ? 34.281 -3.742 -10.656 1 94.75 417 GLY B O 1
ATOM 7868 N N . PHE B 1 418 ? 35.906 -4.652 -11.828 1 95.19 418 PHE B N 1
ATOM 7869 C CA . PHE B 1 418 ? 36.188 -5.715 -10.875 1 95.19 418 PHE B CA 1
ATOM 7870 C C . PHE B 1 418 ? 36.75 -5.137 -9.578 1 95.19 418 PHE B C 1
ATOM 7872 O O . PHE B 1 418 ? 36.656 -5.766 -8.523 1 95.19 418 PHE B O 1
ATOM 7879 N N . GLU B 1 419 ? 37.25 -3.967 -9.641 1 94 419 GLU B N 1
ATOM 7880 C CA . GLU B 1 419 ? 37.812 -3.314 -8.469 1 94 419 GLU B CA 1
ATOM 7881 C C . GLU B 1 419 ? 36.75 -2.961 -7.453 1 94 419 GLU B C 1
ATOM 7883 O O . GLU B 1 419 ? 37 -2.896 -6.25 1 94 419 GLU B O 1
ATOM 7888 N N . THR B 1 420 ? 35.562 -2.764 -7.961 1 94.56 420 THR B N 1
ATOM 7889 C CA . THR B 1 420 ? 34.469 -2.377 -7.078 1 94.56 420 THR B CA 1
ATOM 7890 C C . THR B 1 420 ? 34.062 -3.545 -6.188 1 94.56 420 THR B C 1
ATOM 7892 O O . THR B 1 420 ? 33.438 -3.348 -5.141 1 94.56 420 THR B O 1
ATOM 7895 N N . LEU B 1 421 ? 34.406 -4.66 -6.582 1 94.69 421 LEU B N 1
ATOM 7896 C CA . LEU B 1 421 ? 34.094 -5.844 -5.797 1 94.69 421 LEU B CA 1
ATOM 7897 C C . LEU B 1 421 ? 35 -5.961 -4.586 1 94.69 421 LEU B C 1
ATOM 7899 O O . LEU B 1 421 ? 34.719 -6.684 -3.635 1 94.69 421 LEU B O 1
ATOM 7903 N N . LYS B 1 422 ? 36.062 -5.234 -4.621 1 93.56 422 LYS B N 1
ATOM 7904 C CA . LYS B 1 422 ? 37.062 -5.289 -3.543 1 93.56 422 LYS B CA 1
ATOM 7905 C C . LYS B 1 422 ? 36.75 -4.266 -2.459 1 93.56 422 LYS B C 1
ATOM 7907 O O . LYS B 1 422 ? 37.312 -4.312 -1.367 1 93.56 422 LYS B O 1
ATOM 7912 N N . VAL B 1 423 ? 35.844 -3.396 -2.744 1 94.69 423 VAL B N 1
ATOM 7913 C CA . VAL B 1 423 ? 35.438 -2.41 -1.751 1 94.69 423 VAL B CA 1
ATOM 7914 C C . VAL B 1 423 ? 34.719 -3.105 -0.596 1 94.69 423 VAL B C 1
ATOM 7916 O O . VAL B 1 423 ? 33.781 -3.895 -0.814 1 94.69 423 VAL B O 1
ATOM 7919 N N . PRO B 1 424 ? 35.125 -2.896 0.57 1 95 424 PRO B N 1
ATOM 7920 C CA . PRO B 1 424 ? 34.5 -3.584 1.709 1 95 424 PRO B CA 1
ATOM 7921 C C . PRO B 1 424 ? 33.125 -3.062 2.035 1 95 424 PRO B C 1
ATOM 7923 O O . PRO B 1 424 ? 32.75 -1.966 1.606 1 95 424 PRO B O 1
ATOM 7926 N N . VAL B 1 425 ? 32.375 -3.887 2.727 1 95.25 425 VAL B N 1
ATOM 7927 C CA . VAL B 1 425 ? 31.078 -3.506 3.26 1 95.25 425 VAL B CA 1
ATOM 7928 C C . VAL B 1 425 ? 31.203 -3.199 4.75 1 95.25 425 VAL B C 1
ATOM 7930 O O . VAL B 1 425 ? 31.875 -3.926 5.488 1 95.25 425 VAL B O 1
ATOM 7933 N N . LEU B 1 426 ? 30.641 -2.074 5.129 1 94.62 426 LEU B N 1
ATOM 7934 C CA . LEU B 1 426 ? 30.672 -1.664 6.531 1 94.62 426 LEU B CA 1
ATOM 7935 C C . LEU B 1 426 ? 29.484 -2.232 7.289 1 94.62 426 LEU B C 1
ATOM 7937 O O . LEU B 1 426 ? 28.344 -2.129 6.828 1 94.62 426 LEU B O 1
ATOM 7941 N N . GLN B 1 427 ? 29.766 -2.918 8.344 1 91.44 427 GLN B N 1
ATOM 7942 C CA . GLN B 1 427 ? 28.719 -3.482 9.195 1 91.44 427 GLN B CA 1
ATOM 7943 C C . GLN B 1 427 ? 29.031 -3.264 10.672 1 91.44 427 GLN B C 1
ATOM 7945 O O . GLN B 1 427 ? 30.203 -3.336 11.086 1 91.44 427 GLN B O 1
ATOM 7950 N N . THR B 1 428 ? 28 -2.943 11.391 1 90.56 428 THR B N 1
ATOM 7951 C CA . THR B 1 428 ? 28.172 -2.801 12.836 1 90.56 428 THR B CA 1
ATOM 7952 C C . THR B 1 428 ? 27.719 -4.07 13.562 1 90.56 428 THR B C 1
ATOM 7954 O O . THR B 1 428 ? 26.562 -4.488 13.438 1 90.56 428 THR B O 1
ATOM 7957 N N . ILE B 1 429 ? 28.625 -4.719 14.18 1 86.38 429 ILE B N 1
ATOM 7958 C CA . ILE B 1 429 ? 28.328 -5.914 14.961 1 86.38 429 ILE B CA 1
ATOM 7959 C C . ILE B 1 429 ? 28.641 -5.648 16.438 1 86.38 429 ILE B C 1
ATOM 7961 O O . ILE B 1 429 ? 29.781 -5.332 16.797 1 86.38 429 ILE B O 1
ATOM 7965 N N . ASP B 1 430 ? 27.703 -5.789 17.281 1 82.31 430 ASP B N 1
ATOM 7966 C CA . ASP B 1 430 ? 27.844 -5.578 18.719 1 82.31 430 ASP B CA 1
ATOM 7967 C C . ASP B 1 430 ? 28.453 -4.211 19.031 1 82.31 430 ASP B C 1
ATOM 7969 O O . ASP B 1 430 ? 29.406 -4.105 19.812 1 82.31 430 ASP B O 1
ATOM 7973 N N . GLY B 1 431 ? 28.078 -3.203 18.234 1 83.75 431 GLY B N 1
ATOM 7974 C CA . GLY B 1 431 ? 28.484 -1.833 18.5 1 83.75 431 GLY B CA 1
ATOM 7975 C C . GLY B 1 431 ? 29.781 -1.462 17.797 1 83.75 431 GLY B C 1
ATOM 7976 O O . GLY B 1 431 ? 30.172 -0.292 17.781 1 83.75 431 GLY B O 1
ATOM 7977 N N . ASN B 1 432 ? 30.438 -2.463 17.219 1 90.12 432 ASN B N 1
ATOM 7978 C CA . ASN B 1 432 ? 31.703 -2.207 16.547 1 90.12 432 ASN B CA 1
ATOM 7979 C C . ASN B 1 432 ? 31.547 -2.203 15.031 1 90.12 432 ASN B C 1
ATOM 7981 O O . ASN B 1 432 ? 30.891 -3.074 14.469 1 90.12 432 ASN B O 1
ATOM 7985 N N . LEU B 1 433 ? 32.188 -1.212 14.484 1 92.88 433 LEU B N 1
ATOM 7986 C CA . LEU B 1 433 ? 32.188 -1.096 13.031 1 92.88 433 LEU B CA 1
ATOM 7987 C C . LEU B 1 433 ? 33.25 -1.972 12.406 1 92.88 433 LEU B C 1
ATOM 7989 O O . LEU B 1 433 ? 34.438 -1.853 12.75 1 92.88 433 LEU B O 1
ATOM 7993 N N . ILE B 1 434 ? 32.938 -2.855 11.633 1 93.19 434 ILE B N 1
ATOM 7994 C CA . ILE B 1 434 ? 33.875 -3.76 10.992 1 93.19 434 ILE B CA 1
ATOM 7995 C C . ILE B 1 434 ? 33.75 -3.645 9.469 1 93.19 434 ILE B C 1
ATOM 7997 O O . ILE B 1 434 ? 32.688 -3.295 8.953 1 93.19 434 ILE B O 1
ATOM 8001 N N . GLN B 1 435 ? 34.875 -3.928 8.797 1 94.31 435 GLN B N 1
ATOM 8002 C CA . GLN B 1 435 ? 34.938 -4.008 7.344 1 94.31 435 GLN B CA 1
ATOM 8003 C C . GLN B 1 435 ? 35 -5.457 6.871 1 94.31 435 GLN B C 1
ATOM 8005 O O . GLN B 1 435 ? 35.812 -6.246 7.352 1 94.31 435 GLN B O 1
ATOM 8010 N N . ILE B 1 436 ? 34.031 -5.785 6.012 1 94.62 436 ILE B N 1
ATOM 8011 C CA . ILE B 1 436 ? 33.969 -7.156 5.523 1 94.62 436 ILE B CA 1
ATOM 8012 C C . ILE B 1 436 ? 33.938 -7.16 3.996 1 94.62 436 ILE B C 1
ATOM 8014 O O . ILE B 1 436 ? 33.344 -6.289 3.377 1 94.62 436 ILE B O 1
ATOM 8018 N N . ASP B 1 437 ? 34.656 -8.227 3.449 1 94.44 437 ASP B N 1
ATOM 8019 C CA . ASP B 1 437 ? 34.562 -8.406 2.002 1 94.44 437 ASP B CA 1
ATOM 8020 C C . ASP B 1 437 ? 33.156 -8.688 1.554 1 94.44 437 ASP B C 1
ATOM 8022 O O . ASP B 1 437 ? 32.406 -9.391 2.24 1 94.44 437 ASP B O 1
ATOM 8026 N N . TYR B 1 438 ? 32.812 -8.188 0.389 1 95.12 438 TYR B N 1
ATOM 8027 C CA . TYR B 1 438 ? 31.422 -8.273 -0.059 1 95.12 438 TYR B CA 1
ATOM 8028 C C . TYR B 1 438 ? 30.984 -9.727 -0.205 1 95.12 438 TYR B C 1
ATOM 8030 O O . TYR B 1 438 ? 29.875 -10.094 0.199 1 95.12 438 TYR B O 1
ATOM 8038 N N . ILE B 1 439 ? 31.828 -10.57 -0.789 1 94.56 439 ILE B N 1
ATOM 8039 C CA . ILE B 1 439 ? 31.453 -11.961 -1.022 1 94.56 439 ILE B CA 1
ATOM 8040 C C . ILE B 1 439 ? 31.172 -12.656 0.311 1 94.56 439 ILE B C 1
ATOM 8042 O O . ILE B 1 439 ? 30.234 -13.438 0.425 1 94.56 439 ILE B O 1
ATOM 8046 N N . LYS B 1 440 ? 31.984 -12.352 1.311 1 94.19 440 LYS B N 1
ATOM 8047 C CA . LYS B 1 440 ? 31.781 -12.906 2.646 1 94.19 440 LYS B CA 1
ATOM 8048 C C . LYS B 1 440 ? 30.5 -12.391 3.271 1 94.19 440 LYS B C 1
ATOM 8050 O O . LYS B 1 440 ? 29.859 -13.086 4.074 1 94.19 440 LYS B O 1
ATOM 8055 N N . TYR B 1 441 ? 30.172 -11.18 2.893 1 93.69 441 TYR B N 1
ATOM 8056 C CA . TYR B 1 441 ? 28.953 -10.57 3.381 1 93.69 441 TYR B CA 1
ATOM 8057 C C . TYR B 1 441 ? 27.734 -11.227 2.742 1 93.69 441 TYR B C 1
ATOM 8059 O O . TYR B 1 441 ? 26.75 -11.539 3.432 1 93.69 441 TYR B O 1
ATOM 8067 N N . MET B 1 442 ? 27.719 -11.5 1.486 1 94.94 442 MET B N 1
ATOM 8068 C CA . MET B 1 442 ? 26.562 -11.945 0.703 1 94.94 442 MET B CA 1
ATOM 8069 C C . MET B 1 442 ? 26.312 -13.43 0.905 1 94.94 442 MET B C 1
ATOM 8071 O O . MET B 1 442 ? 25.172 -13.875 0.908 1 94.94 442 MET B O 1
ATOM 8075 N N . LEU B 1 443 ? 27.297 -14.258 1.152 1 95.69 443 LEU B N 1
ATOM 8076 C CA . LEU B 1 443 ? 27.234 -15.711 1.147 1 95.69 443 LEU B CA 1
ATOM 8077 C C . LEU B 1 443 ? 26.266 -16.203 2.225 1 95.69 443 LEU B C 1
ATOM 8079 O O . LEU B 1 443 ? 25.406 -17.047 1.953 1 95.69 443 LEU B O 1
ATOM 8083 N N . PRO B 1 444 ? 26.438 -15.664 3.473 1 94.12 444 PRO B N 1
ATOM 8084 C CA . PRO B 1 444 ? 25.469 -16.125 4.477 1 94.12 444 PRO B CA 1
ATOM 8085 C C . PRO B 1 444 ? 24.031 -15.781 4.125 1 94.12 444 PRO B C 1
ATOM 8087 O O . PRO B 1 444 ? 23.109 -16.562 4.41 1 94.12 444 PRO B O 1
ATOM 8090 N N . GLN B 1 445 ? 23.812 -14.648 3.557 1 93.5 445 GLN B N 1
ATOM 8091 C CA . GLN B 1 445 ? 22.469 -14.242 3.152 1 93.5 445 GLN B CA 1
ATOM 8092 C C . GLN B 1 445 ? 21.922 -15.148 2.053 1 93.5 445 GLN B C 1
ATOM 8094 O O . GLN B 1 445 ? 20.734 -15.5 2.053 1 93.5 445 GLN B O 1
ATOM 8099 N N . LEU B 1 446 ? 22.766 -15.492 1.184 1 95.62 446 LEU B N 1
ATOM 8100 C CA . LEU B 1 446 ? 22.406 -16.391 0.097 1 95.62 446 LEU B CA 1
ATOM 8101 C C . LEU B 1 446 ? 22.016 -17.766 0.637 1 95.62 446 LEU B C 1
ATOM 8103 O O . LEU B 1 446 ? 21.016 -18.344 0.199 1 95.62 446 LEU B O 1
ATOM 8107 N N . VAL B 1 447 ? 22.766 -18.219 1.58 1 95.5 447 VAL B N 1
ATOM 8108 C CA . VAL B 1 447 ? 22.5 -19.531 2.172 1 95.5 447 VAL B CA 1
ATOM 8109 C C . VAL B 1 447 ? 21.141 -19.531 2.848 1 95.5 447 VAL B C 1
ATOM 8111 O O . VAL B 1 447 ? 20.359 -20.469 2.695 1 95.5 447 VAL B O 1
ATOM 8114 N N . VAL B 1 448 ? 20.859 -18.469 3.492 1 95.75 448 VAL B N 1
ATOM 8115 C CA . VAL B 1 448 ? 19.578 -18.344 4.18 1 95.75 448 VAL B CA 1
ATOM 8116 C C . VAL B 1 448 ? 18.438 -18.375 3.16 1 95.75 448 VAL B C 1
ATOM 8118 O O . VAL B 1 448 ? 17.406 -19 3.381 1 95.75 448 VAL B O 1
ATOM 8121 N N . SER B 1 449 ? 18.641 -17.734 2.098 1 94.94 449 SER B N 1
ATOM 8122 C CA . SER B 1 449 ? 17.609 -17.656 1.068 1 94.94 449 SER B CA 1
ATOM 8123 C C . SER B 1 449 ? 17.359 -19.016 0.425 1 94.94 449 SER B C 1
ATOM 8125 O O . SER B 1 449 ? 16.25 -19.281 -0.061 1 94.94 449 SER B O 1
ATOM 8127 N N . THR B 1 450 ? 18.297 -19.906 0.42 1 96.38 450 THR B N 1
ATOM 8128 C CA . THR B 1 450 ? 18.172 -21.203 -0.236 1 96.38 450 THR B CA 1
ATOM 8129 C C . THR B 1 450 ? 17.359 -22.156 0.633 1 96.38 450 THR B C 1
ATOM 8131 O O . THR B 1 450 ? 17.016 -23.266 0.195 1 96.38 450 THR B O 1
ATOM 8134 N N . ALA B 1 451 ? 17.016 -21.75 1.834 1 96.94 451 ALA B N 1
ATOM 8135 C CA . ALA B 1 451 ? 16.141 -22.562 2.656 1 96.94 451 ALA B CA 1
ATOM 8136 C C . ALA B 1 451 ? 14.797 -22.781 1.963 1 96.94 451 ALA B C 1
ATOM 8138 O O . ALA B 1 451 ? 14.188 -23.844 2.098 1 96.94 451 ALA B O 1
ATOM 8139 N N . SER B 1 452 ? 14.367 -21.781 1.271 1 96.69 452 SER B N 1
ATOM 8140 C CA . SER B 1 452 ? 13.141 -21.906 0.496 1 96.69 452 SER B CA 1
ATOM 8141 C C . SER B 1 452 ? 13.25 -23 -0.558 1 96.69 452 SER B C 1
ATOM 8143 O O . SER B 1 452 ? 12.281 -23.719 -0.824 1 96.69 452 SER B O 1
ATOM 8145 N N . LEU B 1 453 ? 14.43 -23.062 -1.127 1 97.25 453 LEU B N 1
ATOM 8146 C CA . LEU B 1 453 ? 14.703 -24.078 -2.133 1 97.25 453 LEU B CA 1
ATOM 8147 C C . LEU B 1 453 ? 14.562 -25.469 -1.543 1 97.25 453 LEU B C 1
ATOM 8149 O O . LEU B 1 453 ? 13.922 -26.344 -2.141 1 97.25 453 LEU B O 1
ATOM 8153 N N . LEU B 1 454 ? 15.055 -25.641 -0.409 1 97.5 454 LEU B N 1
ATOM 8154 C CA . LEU B 1 454 ? 14.984 -26.938 0.258 1 97.5 454 LEU B CA 1
ATOM 8155 C C . LEU B 1 454 ? 13.547 -27.281 0.638 1 97.5 454 LEU B C 1
ATOM 8157 O O . LEU B 1 454 ? 13.109 -28.422 0.498 1 97.5 454 LEU B O 1
ATOM 8161 N N . PHE B 1 455 ? 12.891 -26.375 1.068 1 98.06 455 PHE B N 1
ATOM 8162 C CA . PHE B 1 455 ? 11.516 -26.562 1.5 1 98.06 455 PHE B CA 1
ATOM 8163 C C . PHE B 1 455 ? 10.633 -26.969 0.327 1 98.06 455 PHE B C 1
ATOM 8165 O O . PHE B 1 455 ? 9.898 -27.953 0.408 1 98.06 455 PHE B O 1
ATOM 8172 N N . ILE B 1 456 ? 10.703 -26.219 -0.711 1 98 456 ILE B N 1
ATOM 8173 C CA . ILE B 1 456 ? 9.852 -26.484 -1.862 1 98 456 ILE B CA 1
ATOM 8174 C C . ILE B 1 456 ? 10.258 -27.797 -2.514 1 98 456 ILE B C 1
ATOM 8176 O O . ILE B 1 456 ? 9.406 -28.562 -2.982 1 98 456 ILE B O 1
ATOM 8180 N N . ALA B 1 457 ? 11.57 -28.016 -2.566 1 97.81 457 ALA B N 1
ATOM 8181 C CA . ALA B 1 457 ? 12.039 -29.297 -3.084 1 97.81 457 ALA B CA 1
ATOM 8182 C C . ALA B 1 457 ? 11.422 -30.469 -2.311 1 97.81 457 ALA B C 1
ATOM 8184 O O . ALA B 1 457 ? 10.961 -31.438 -2.906 1 97.81 457 ALA B O 1
ATOM 8185 N N . SER B 1 458 ? 11.398 -30.312 -1.037 1 98.12 458 SER B N 1
ATOM 8186 C CA . SER B 1 458 ? 10.844 -31.359 -0.186 1 98.12 458 SER B CA 1
ATOM 8187 C C . SER B 1 458 ? 9.344 -31.5 -0.403 1 98.12 458 SER B C 1
ATOM 8189 O O . SER B 1 458 ? 8.828 -32.625 -0.44 1 98.12 458 SER B O 1
ATOM 8191 N N . LEU B 1 459 ? 8.703 -30.438 -0.574 1 97.75 459 LEU B N 1
ATOM 8192 C CA . LEU B 1 459 ? 7.258 -30.438 -0.764 1 97.75 459 LEU B CA 1
ATOM 8193 C C . LEU B 1 459 ? 6.887 -31.094 -2.09 1 97.75 459 LEU B C 1
ATOM 8195 O O . LEU B 1 459 ? 6.047 -32 -2.127 1 97.75 459 LEU B O 1
ATOM 8199 N N . VAL B 1 460 ? 7.508 -30.625 -3.088 1 97.19 460 VAL B N 1
ATOM 8200 C CA . VAL B 1 460 ? 7.203 -31.125 -4.426 1 97.19 460 VAL B CA 1
ATOM 8201 C C . VAL B 1 460 ? 7.59 -32.594 -4.531 1 97.19 460 VAL B C 1
ATOM 8203 O O . VAL B 1 460 ? 6.867 -33.406 -5.133 1 97.19 460 VAL B O 1
ATOM 8206 N N . PHE B 1 461 ? 8.703 -32.938 -3.961 1 96.31 461 PHE B N 1
ATOM 8207 C CA . PHE B 1 461 ? 9.172 -34.312 -3.951 1 96.31 461 PHE B CA 1
ATOM 8208 C C . PHE B 1 461 ? 8.195 -35.219 -3.211 1 96.31 461 PHE B C 1
ATOM 8210 O O . PHE B 1 461 ? 7.926 -36.344 -3.645 1 96.31 461 PHE B O 1
ATOM 8217 N N . MET B 1 462 ? 7.688 -34.719 -2.188 1 96.94 462 MET B N 1
ATOM 8218 C CA . MET B 1 462 ? 6.719 -35.469 -1.404 1 96.94 462 MET B CA 1
ATOM 8219 C C . MET B 1 462 ? 5.445 -35.719 -2.205 1 96.94 462 MET B C 1
ATOM 8221 O O . MET B 1 462 ? 4.977 -36.844 -2.305 1 96.94 462 MET B O 1
ATOM 8225 N N . ILE B 1 463 ? 4.922 -34.719 -2.812 1 94.19 463 ILE B N 1
ATOM 8226 C CA . ILE B 1 463 ? 3.682 -34.844 -3.566 1 94.19 463 ILE B CA 1
ATOM 8227 C C . ILE B 1 463 ? 3.906 -35.719 -4.793 1 94.19 463 ILE B C 1
ATOM 8229 O O . ILE B 1 463 ? 3.064 -36.562 -5.129 1 94.19 463 ILE B O 1
ATOM 8233 N N . SER B 1 464 ? 5.031 -35.5 -5.434 1 93.38 464 SER B N 1
ATOM 8234 C CA . SER B 1 464 ? 5.395 -36.312 -6.586 1 93.38 464 SER B CA 1
ATOM 8235 C C . SER B 1 464 ? 5.418 -37.812 -6.227 1 93.38 464 SER B C 1
ATOM 8237 O O . SER B 1 464 ? 4.984 -38.656 -7.016 1 93.38 464 SER B O 1
ATOM 8239 N N . THR B 1 465 ? 5.879 -38.094 -5.059 1 92.44 465 THR B N 1
ATOM 8240 C CA . THR B 1 465 ? 6.055 -39.469 -4.629 1 92.44 465 THR B CA 1
ATOM 8241 C C . THR B 1 465 ? 4.738 -40.062 -4.105 1 92.44 465 THR B C 1
ATOM 8243 O O . THR B 1 465 ? 4.383 -41.188 -4.41 1 92.44 465 THR B O 1
ATOM 8246 N N . LEU B 1 466 ? 4.031 -39.312 -3.389 1 91.19 466 LEU B N 1
ATOM 8247 C CA . LEU B 1 466 ? 2.828 -39.812 -2.732 1 91.19 466 LEU B CA 1
ATOM 8248 C C . LEU B 1 466 ? 1.641 -39.781 -3.689 1 91.19 466 LEU B C 1
ATOM 8250 O O . LEU B 1 466 ? 0.848 -40.75 -3.715 1 91.19 466 LEU B O 1
ATOM 8254 N N . ALA B 1 467 ? 1.535 -38.719 -4.426 1 87.94 467 ALA B N 1
ATOM 8255 C CA . ALA B 1 467 ? 0.379 -38.594 -5.309 1 87.94 467 ALA B CA 1
ATOM 8256 C C . ALA B 1 467 ? 0.662 -39.188 -6.68 1 87.94 467 ALA B C 1
ATOM 8258 O O . ALA B 1 467 ? -0.261 -39.438 -7.461 1 87.94 467 ALA B O 1
ATOM 8259 N N . ARG B 1 468 ? 1.899 -39.375 -7.07 1 89.62 468 ARG B N 1
ATOM 8260 C CA . ARG B 1 468 ? 2.32 -39.969 -8.336 1 89.62 468 ARG B CA 1
ATOM 8261 C C . ARG B 1 468 ? 1.712 -39.219 -9.516 1 89.62 468 ARG B C 1
ATOM 8263 O O . ARG B 1 468 ? 1.227 -39.844 -10.469 1 89.62 468 ARG B O 1
ATOM 8270 N N . ASN B 1 469 ? 1.582 -37.938 -9.352 1 88.62 469 ASN B N 1
ATOM 8271 C CA . ASN B 1 469 ? 1.029 -37.062 -10.367 1 88.62 469 ASN B CA 1
ATOM 8272 C C . ASN B 1 469 ? 1.889 -35.812 -10.547 1 88.62 469 ASN B C 1
ATOM 8274 O O . ASN B 1 469 ? 1.912 -34.938 -9.68 1 88.62 469 ASN B O 1
ATOM 8278 N N . THR B 1 470 ? 2.559 -35.781 -11.727 1 92.06 470 THR B N 1
ATOM 8279 C CA . THR B 1 470 ? 3.488 -34.688 -12.023 1 92.06 470 THR B CA 1
ATOM 8280 C C . THR B 1 470 ? 2.771 -33.344 -12 1 92.06 470 THR B C 1
ATOM 8282 O O . THR B 1 470 ? 3.25 -32.375 -11.383 1 92.06 470 THR B O 1
ATOM 8285 N N . ALA B 1 471 ? 1.602 -33.25 -12.648 1 91.31 471 ALA B N 1
ATOM 8286 C CA . ALA B 1 471 ? 0.864 -32 -12.773 1 91.31 471 ALA B CA 1
ATOM 8287 C C . ALA B 1 471 ? 0.464 -31.469 -11.406 1 91.31 471 ALA B C 1
ATOM 8289 O O . ALA B 1 471 ? 0.622 -30.281 -11.133 1 91.31 471 ALA B O 1
ATOM 8290 N N . LEU B 1 472 ? 0.001 -32.312 -10.547 1 90.06 472 LEU B N 1
ATOM 8291 C CA . LEU B 1 472 ? -0.422 -31.922 -9.211 1 90.06 472 LEU B CA 1
ATOM 8292 C C . LEU B 1 472 ? 0.765 -31.438 -8.391 1 90.06 472 LEU B C 1
ATOM 8294 O O . LEU B 1 472 ? 0.667 -30.422 -7.688 1 90.06 472 LEU B O 1
ATOM 8298 N N . ALA B 1 473 ? 1.856 -32.188 -8.43 1 94.06 473 ALA B N 1
ATOM 8299 C CA . ALA B 1 473 ? 3.053 -31.812 -7.676 1 94.06 473 ALA B CA 1
ATOM 8300 C C . ALA B 1 473 ? 3.566 -30.438 -8.086 1 94.06 473 ALA B C 1
ATOM 8302 O O . ALA B 1 473 ? 3.846 -29.594 -7.23 1 94.06 473 ALA B O 1
ATOM 8303 N N . VAL B 1 474 ? 3.58 -30.219 -9.359 1 94.56 474 VAL B N 1
ATOM 8304 C CA . VAL B 1 474 ? 4.105 -28.969 -9.891 1 94.56 474 VAL B CA 1
ATOM 8305 C C . VAL B 1 474 ? 3.141 -27.828 -9.578 1 94.56 474 VAL B C 1
ATOM 8307 O O . VAL B 1 474 ? 3.557 -26.75 -9.133 1 94.56 474 VAL B O 1
ATOM 8310 N N . ALA B 1 475 ? 1.911 -28.031 -9.773 1 93.19 475 ALA B N 1
ATOM 8311 C CA . ALA B 1 475 ? 0.908 -26.984 -9.562 1 93.19 475 ALA B CA 1
ATOM 8312 C C . ALA B 1 475 ? 0.879 -26.547 -8.109 1 93.19 475 ALA B C 1
ATOM 8314 O O . ALA B 1 475 ? 0.888 -25.344 -7.816 1 93.19 475 ALA B O 1
ATOM 8315 N N . VAL B 1 476 ? 0.844 -27.484 -7.215 1 92.75 476 VAL B N 1
ATOM 8316 C CA . VAL B 1 476 ? 0.794 -27.156 -5.793 1 92.75 476 VAL B CA 1
ATOM 8317 C C . VAL B 1 476 ? 2.09 -26.469 -5.371 1 92.75 476 VAL B C 1
ATOM 8319 O O . VAL B 1 476 ? 2.064 -25.5 -4.598 1 92.75 476 VAL B O 1
ATOM 8322 N N . GLY B 1 477 ? 3.207 -27 -5.848 1 96 477 GLY B N 1
ATOM 8323 C CA . GLY B 1 477 ? 4.48 -26.375 -5.562 1 96 477 GLY B CA 1
ATOM 8324 C C . GLY B 1 477 ? 4.535 -24.922 -6.008 1 96 477 GLY B C 1
ATOM 8325 O O . GLY B 1 477 ? 4.949 -24.047 -5.246 1 96 477 GLY B O 1
ATOM 8326 N N . MET B 1 478 ? 4.055 -24.703 -7.184 1 94.69 478 MET B N 1
ATOM 8327 C CA . MET B 1 478 ? 4.074 -23.359 -7.742 1 94.69 478 MET B CA 1
ATOM 8328 C C . MET B 1 478 ? 3.109 -22.438 -6.996 1 94.69 478 MET B C 1
ATOM 8330 O O . MET B 1 478 ? 3.43 -21.281 -6.727 1 94.69 478 MET B O 1
ATOM 8334 N N . LEU B 1 479 ? 1.992 -23.016 -6.734 1 93 479 LEU B N 1
ATOM 8335 C CA . LEU B 1 479 ? 0.969 -22.234 -6.031 1 93 479 LEU B CA 1
ATOM 8336 C C . LEU B 1 479 ? 1.48 -21.766 -4.676 1 93 479 LEU B C 1
ATOM 8338 O O . LEU B 1 479 ? 1.324 -20.594 -4.324 1 93 479 LEU B O 1
ATOM 8342 N N . ILE B 1 480 ? 2.078 -22.609 -4 1 94.44 480 ILE B N 1
ATOM 8343 C CA . ILE B 1 480 ? 2.547 -22.312 -2.652 1 94.44 480 ILE B CA 1
ATOM 8344 C C . ILE B 1 480 ? 3.727 -21.344 -2.725 1 94.44 480 ILE B C 1
ATOM 8346 O O . ILE B 1 480 ? 3.797 -20.375 -1.953 1 94.44 480 ILE B O 1
ATOM 8350 N N . TYR B 1 481 ? 4.574 -21.609 -3.65 1 95.31 481 TYR B N 1
ATOM 8351 C CA . TYR B 1 481 ? 5.777 -20.781 -3.732 1 95.31 481 TYR B CA 1
ATOM 8352 C C . TYR B 1 481 ? 5.457 -19.391 -4.234 1 95.31 481 TYR B C 1
ATOM 8354 O O . TYR B 1 481 ? 5.809 -18.391 -3.596 1 95.31 481 TYR B O 1
ATOM 8362 N N . ILE B 1 482 ? 4.77 -19.266 -5.324 1 92.31 482 ILE B N 1
ATOM 8363 C CA . ILE B 1 482 ? 4.48 -17.969 -5.922 1 92.31 482 ILE B CA 1
ATOM 8364 C C . ILE B 1 482 ? 3.336 -17.297 -5.164 1 92.31 482 ILE B C 1
ATOM 8366 O O . ILE B 1 482 ? 3.285 -16.062 -5.07 1 92.31 482 ILE B O 1
ATOM 8370 N N . GLY B 1 483 ? 2.51 -18.047 -4.574 1 91.12 483 GLY B N 1
ATOM 8371 C CA . GLY B 1 483 ? 1.338 -17.531 -3.887 1 91.12 483 GLY B CA 1
ATOM 8372 C C . GLY B 1 483 ? 1.636 -17.047 -2.482 1 91.12 483 GLY B C 1
ATOM 8373 O O . GLY B 1 483 ? 0.873 -16.266 -1.917 1 91.12 483 GLY B O 1
ATOM 8374 N N . ALA B 1 484 ? 2.734 -17.438 -1.943 1 91.5 484 ALA B N 1
ATOM 8375 C CA . ALA B 1 484 ? 3.043 -17.109 -0.554 1 91.5 484 ALA B CA 1
ATOM 8376 C C . ALA B 1 484 ? 3.201 -15.602 -0.368 1 91.5 484 ALA B C 1
ATOM 8378 O O . ALA B 1 484 ? 2.693 -15.031 0.601 1 91.5 484 ALA B O 1
ATOM 8379 N N . GLY B 1 485 ? 3.875 -14.984 -1.308 1 87.94 485 GLY B N 1
ATOM 8380 C CA . GLY B 1 485 ? 4.105 -13.547 -1.222 1 87.94 485 GLY B CA 1
ATOM 8381 C C . GLY B 1 485 ? 2.82 -12.742 -1.177 1 87.94 485 GLY B C 1
ATOM 8382 O O . GLY B 1 485 ? 2.531 -12.078 -0.177 1 87.94 485 GLY B O 1
ATOM 8383 N N . PRO B 1 486 ? 2.027 -12.914 -2.221 1 83.31 486 PRO B N 1
ATOM 8384 C CA . PRO B 1 486 ? 0.75 -12.195 -2.252 1 83.31 486 PRO B CA 1
ATOM 8385 C C . PRO B 1 486 ? -0.154 -12.547 -1.072 1 83.31 486 PRO B C 1
ATOM 8387 O O . PRO B 1 486 ? -0.849 -11.68 -0.542 1 83.31 486 PRO B O 1
ATOM 8390 N N . LEU B 1 487 ? -0.175 -13.797 -0.691 1 85.62 487 LEU B N 1
ATOM 8391 C CA . LEU B 1 487 ? -0.973 -14.195 0.464 1 85.62 487 LEU B CA 1
ATOM 8392 C C . LEU B 1 487 ? -0.538 -13.438 1.713 1 85.62 487 LEU B C 1
ATOM 8394 O O . LEU B 1 487 ? -1.379 -12.977 2.49 1 85.62 487 LEU B O 1
ATOM 8398 N N . CYS B 1 488 ? 0.735 -13.305 1.846 1 87.19 488 CYS B N 1
ATOM 8399 C CA . CYS B 1 488 ? 1.272 -12.578 2.992 1 87.19 488 CYS B CA 1
ATOM 8400 C C . CYS B 1 488 ? 0.871 -11.109 2.943 1 87.19 488 CYS B C 1
ATOM 8402 O O . CYS B 1 488 ? 0.476 -10.531 3.961 1 87.19 488 CYS B O 1
ATOM 8404 N N . GLU B 1 489 ? 0.927 -10.523 1.806 1 80.44 489 GLU B N 1
ATOM 8405 C CA . GLU B 1 489 ? 0.559 -9.117 1.642 1 80.44 489 GLU B CA 1
ATOM 8406 C C . GLU B 1 489 ? -0.911 -8.891 1.983 1 80.44 489 GLU B C 1
ATOM 8408 O O . GLU B 1 489 ? -1.254 -7.906 2.646 1 80.44 489 GLU B O 1
ATOM 8413 N N . ILE B 1 490 ? -1.718 -9.844 1.558 1 77.25 490 ILE B N 1
ATOM 8414 C CA . ILE B 1 490 ? -3.15 -9.75 1.812 1 77.25 490 ILE B CA 1
ATOM 8415 C C . ILE B 1 490 ? -3.418 -9.867 3.311 1 77.25 490 ILE B C 1
ATOM 8417 O O . ILE B 1 490 ? -4.16 -9.062 3.879 1 77.25 490 ILE B O 1
ATOM 8421 N N . LEU B 1 491 ? -2.762 -10.711 3.951 1 79.06 491 LEU B N 1
ATOM 8422 C CA . LEU B 1 491 ? -2.994 -10.945 5.375 1 79.06 491 LEU B CA 1
ATOM 8423 C C . LEU B 1 491 ? -2.473 -9.773 6.207 1 79.06 491 LEU B C 1
ATOM 8425 O O . LEU B 1 491 ? -3.105 -9.375 7.188 1 79.06 491 LEU B O 1
ATOM 8429 N N . ILE B 1 492 ? -1.361 -9.172 5.781 1 76.62 492 ILE B N 1
ATOM 8430 C CA . ILE B 1 492 ? -0.802 -8.016 6.473 1 76.62 492 ILE B CA 1
ATOM 8431 C C . ILE B 1 492 ? -1.729 -6.816 6.305 1 76.62 492 ILE B C 1
ATOM 8433 O O . ILE B 1 492 ? -1.943 -6.051 7.25 1 76.62 492 ILE B O 1
ATOM 8437 N N . SER B 1 493 ? -2.234 -6.715 5.113 1 69.75 493 SER B N 1
ATOM 8438 C CA . SER B 1 493 ? -3.168 -5.621 4.867 1 69.75 493 SER B CA 1
ATOM 8439 C C . SER B 1 493 ? -4.391 -5.723 5.773 1 69.75 493 SER B C 1
ATOM 8441 O O . SER B 1 493 ? -5.023 -4.711 6.082 1 69.75 493 SER B O 1
ATOM 8443 N N . PHE B 1 494 ? -4.676 -7.008 6.219 1 69.44 494 PHE B N 1
ATOM 8444 C CA . PHE B 1 494 ? -5.777 -7.234 7.148 1 69.44 494 PHE B CA 1
ATOM 8445 C C . PHE B 1 494 ? -5.277 -7.227 8.586 1 69.44 494 PHE B C 1
ATOM 8447 O O . PHE B 1 494 ? -5.945 -7.75 9.484 1 69.44 494 PHE B O 1
ATOM 8454 N N . LYS B 1 495 ? -4.008 -6.766 8.82 1 71.19 495 LYS B N 1
ATOM 8455 C CA . LYS B 1 495 ? -3.373 -6.555 10.117 1 71.19 495 LYS B CA 1
ATOM 8456 C C . LYS B 1 495 ? -3.152 -7.883 10.844 1 71.19 495 LYS B C 1
ATOM 8458 O O . LYS B 1 495 ? -3.266 -7.953 12.07 1 71.19 495 LYS B O 1
ATOM 8463 N N . GLN B 1 496 ? -3.045 -8.953 10.023 1 76.5 496 GLN B N 1
ATOM 8464 C CA . GLN B 1 496 ? -2.668 -10.242 10.602 1 76.5 496 GLN B CA 1
ATOM 8465 C C . GLN B 1 496 ? -1.152 -10.359 10.742 1 76.5 496 GLN B C 1
ATOM 8467 O O . GLN B 1 496 ? -0.514 -11.141 10.031 1 76.5 496 GLN B O 1
ATOM 8472 N N . ILE B 1 497 ? -0.591 -9.773 11.766 1 75.56 497 ILE B N 1
ATOM 8473 C CA . ILE B 1 497 ? 0.85 -9.586 11.898 1 75.56 497 ILE B CA 1
ATOM 8474 C C . ILE B 1 497 ? 1.481 -10.836 12.5 1 75.56 497 ILE B C 1
ATOM 8476 O O . ILE B 1 497 ? 2.695 -11.039 12.398 1 75.56 497 ILE B O 1
ATOM 8480 N N . TRP B 1 498 ? 0.593 -11.75 13.094 1 77.81 498 TRP B N 1
ATOM 8481 C CA . TRP B 1 498 ? 1.127 -12.992 13.648 1 77.81 498 TRP B CA 1
ATOM 8482 C C . TRP B 1 498 ? 1.82 -13.812 12.562 1 77.81 498 TRP B C 1
ATOM 8484 O O . TRP B 1 498 ? 2.68 -14.648 12.859 1 77.81 498 TRP B O 1
ATOM 8494 N N . LEU B 1 499 ? 1.529 -13.547 11.391 1 84.5 499 LEU B N 1
ATOM 8495 C CA . LEU B 1 499 ? 2.014 -14.289 10.234 1 84.5 499 LEU B CA 1
ATOM 8496 C C . LEU B 1 499 ? 3.527 -14.148 10.094 1 84.5 499 LEU B C 1
ATOM 8498 O O . LEU B 1 499 ? 4.191 -15.062 9.594 1 84.5 499 LEU B O 1
ATOM 8502 N N . ILE B 1 500 ? 4.09 -13.016 10.609 1 85.56 500 ILE B N 1
ATOM 8503 C CA . ILE B 1 500 ? 5.504 -12.719 10.422 1 85.56 500 ILE B CA 1
ATOM 8504 C C . ILE B 1 500 ? 6.352 -13.734 11.188 1 85.56 500 ILE B C 1
ATOM 8506 O O . ILE B 1 500 ? 7.508 -13.977 10.828 1 85.56 500 ILE B O 1
ATOM 8510 N N . ASN B 1 501 ? 5.707 -14.359 12.164 1 87.44 501 ASN B N 1
ATOM 8511 C CA . ASN B 1 501 ? 6.434 -15.32 12.984 1 87.44 501 ASN B CA 1
ATOM 8512 C C . ASN B 1 501 ? 6.211 -16.75 12.508 1 87.44 501 ASN B C 1
ATOM 8514 O O . ASN B 1 501 ? 6.73 -17.703 13.102 1 87.44 501 ASN B O 1
ATOM 8518 N N . THR B 1 502 ? 5.539 -16.906 11.438 1 92 502 THR B N 1
ATOM 8519 C CA . THR B 1 502 ? 5.301 -18.219 10.867 1 92 502 THR B CA 1
ATOM 8520 C C . THR B 1 502 ? 6.207 -18.453 9.656 1 92 502 THR B C 1
ATOM 8522 O O . THR B 1 502 ? 6.941 -17.547 9.242 1 92 502 THR B O 1
ATOM 8525 N N . LEU B 1 503 ? 6.121 -19.609 9.062 1 95.5 503 LEU B N 1
ATOM 8526 C CA . LEU B 1 503 ? 7.012 -19.984 7.969 1 95.5 503 LEU B CA 1
ATOM 8527 C C . LEU B 1 503 ? 6.523 -19.391 6.652 1 95.5 503 LEU B C 1
ATOM 8529 O O . LEU B 1 503 ? 7.277 -19.328 5.676 1 95.5 503 LEU B O 1
ATOM 8533 N N . ILE B 1 504 ? 5.348 -18.844 6.598 1 93.38 504 ILE B N 1
ATOM 8534 C CA . ILE B 1 504 ? 4.648 -18.5 5.359 1 93.38 504 ILE B CA 1
ATOM 8535 C C . ILE B 1 504 ? 5.418 -17.422 4.609 1 93.38 504 ILE B C 1
ATOM 8537 O O . ILE B 1 504 ? 5.727 -17.578 3.424 1 93.38 504 ILE B O 1
ATOM 8541 N N . PRO B 1 505 ? 5.848 -16.297 5.324 1 92.19 505 PRO B N 1
ATOM 8542 C CA . PRO B 1 505 ? 6.527 -15.242 4.574 1 92.19 505 PRO B CA 1
ATOM 8543 C C . PRO B 1 505 ? 7.887 -15.688 4.039 1 92.19 505 PRO B C 1
ATOM 8545 O O . PRO B 1 505 ? 8.391 -15.102 3.076 1 92.19 505 PRO B O 1
ATOM 8548 N N . TYR B 1 506 ? 8.391 -16.75 4.586 1 95.12 506 TYR B N 1
ATOM 8549 C CA . TYR B 1 506 ? 9.758 -17.125 4.281 1 95.12 506 TYR B CA 1
ATOM 8550 C C . TYR B 1 506 ? 9.805 -18.203 3.199 1 95.12 506 TYR B C 1
ATOM 8552 O O . TYR B 1 506 ? 10.883 -18.578 2.723 1 95.12 506 TYR B O 1
ATOM 8560 N N . ILE B 1 507 ? 8.625 -18.719 2.811 1 96.75 507 ILE B N 1
ATOM 8561 C CA . ILE B 1 507 ? 8.555 -19.656 1.704 1 96.75 507 ILE B CA 1
ATOM 8562 C C . ILE B 1 507 ? 9.133 -19.031 0.442 1 96.75 507 ILE B C 1
ATOM 8564 O O . ILE B 1 507 ? 9.891 -19.672 -0.291 1 96.75 507 ILE B O 1
ATOM 8568 N N . ASN B 1 508 ? 8.812 -17.828 0.222 1 93.81 508 ASN B N 1
ATOM 8569 C CA . ASN B 1 508 ? 9.414 -17.016 -0.83 1 93.81 508 ASN B CA 1
ATOM 8570 C C . ASN B 1 508 ? 10.016 -15.734 -0.27 1 93.81 508 ASN B C 1
ATOM 8572 O O . ASN B 1 508 ? 9.641 -14.633 -0.694 1 93.81 508 ASN B O 1
ATOM 8576 N N . GLY B 1 509 ? 10.953 -15.906 0.599 1 92.69 509 GLY B N 1
ATOM 8577 C CA . GLY B 1 509 ? 11.625 -14.766 1.205 1 92.69 509 GLY B CA 1
ATOM 8578 C C . GLY B 1 509 ? 12.312 -13.875 0.193 1 92.69 509 GLY B C 1
ATOM 8579 O O . GLY B 1 509 ? 12.422 -12.664 0.398 1 92.69 509 GLY B O 1
ATOM 8580 N N . SER B 1 510 ? 12.727 -14.5 -0.924 1 92.62 510 SER B N 1
ATOM 8581 C CA . SER B 1 510 ? 13.398 -13.773 -1.987 1 92.62 510 SER B CA 1
ATOM 8582 C C . SER B 1 510 ? 12.484 -12.719 -2.602 1 92.62 510 SER B C 1
ATOM 8584 O O . SER B 1 510 ? 12.953 -11.656 -3.025 1 92.62 510 SER B O 1
ATOM 8586 N N . TYR B 1 511 ? 11.227 -12.992 -2.521 1 89.88 511 TYR B N 1
ATOM 8587 C CA . TYR B 1 511 ? 10.227 -12.062 -3.027 1 89.88 511 TYR B CA 1
ATOM 8588 C C . TYR B 1 511 ? 10.266 -10.742 -2.262 1 89.88 511 TYR B C 1
ATOM 8590 O O . TYR B 1 511 ? 10.281 -9.672 -2.863 1 89.88 511 TYR B O 1
ATOM 8598 N N . PHE B 1 512 ? 10.43 -10.789 -1.028 1 88.62 512 PHE B N 1
ATOM 8599 C CA . PHE B 1 512 ? 10.414 -9.602 -0.181 1 88.62 512 PHE B CA 1
ATOM 8600 C C . PHE B 1 512 ? 11.773 -8.922 -0.183 1 88.62 512 PHE B C 1
ATOM 8602 O O . PHE B 1 512 ? 11.867 -7.703 -0.005 1 88.62 512 PHE B O 1
ATOM 8609 N N . LYS B 1 513 ? 12.805 -9.703 -0.442 1 88.12 513 LYS B N 1
ATOM 8610 C CA . LYS B 1 513 ? 14.141 -9.109 -0.532 1 88.12 513 LYS B CA 1
ATOM 8611 C C . LYS B 1 513 ? 14.305 -8.32 -1.828 1 88.12 513 LYS B C 1
ATOM 8613 O O . LYS B 1 513 ? 14.961 -7.277 -1.85 1 88.12 513 LYS B O 1
ATOM 8618 N N . LEU B 1 514 ? 13.672 -8.852 -2.854 1 86.5 514 LEU B N 1
ATOM 8619 C CA . LEU B 1 514 ? 13.75 -8.195 -4.156 1 86.5 514 LEU B CA 1
ATOM 8620 C C . LEU B 1 514 ? 12.883 -6.938 -4.18 1 86.5 514 LEU B C 1
ATOM 8622 O O . LEU B 1 514 ? 13.234 -5.957 -4.84 1 86.5 514 LEU B O 1
ATOM 8626 N N . PHE B 1 515 ? 11.773 -7.027 -3.363 1 81.38 515 PHE B N 1
ATOM 8627 C CA . PHE B 1 515 ? 10.836 -5.91 -3.371 1 81.38 515 PHE B CA 1
ATOM 8628 C C . PHE B 1 515 ? 10.523 -5.457 -1.949 1 81.38 515 PHE B C 1
ATOM 8630 O O . PHE B 1 515 ? 9.398 -5.633 -1.474 1 81.38 515 PHE B O 1
ATOM 8637 N N . PRO B 1 516 ? 11.445 -4.742 -1.416 1 73.62 516 PRO B N 1
ATOM 8638 C CA . PRO B 1 516 ? 11.312 -4.383 -0.002 1 73.62 516 PRO B CA 1
ATOM 8639 C C . PRO B 1 516 ? 10.172 -3.396 0.249 1 73.62 516 PRO B C 1
ATOM 8641 O O . PRO B 1 516 ? 9.672 -3.301 1.372 1 73.62 516 PRO B O 1
ATOM 8644 N N . ASN B 1 517 ? 9.766 -2.746 -0.759 1 70.06 517 ASN B N 1
ATOM 8645 C CA . ASN B 1 517 ? 8.711 -1.752 -0.605 1 70.06 517 ASN B CA 1
ATOM 8646 C C . ASN B 1 517 ? 7.383 -2.4 -0.226 1 70.06 517 ASN B C 1
ATOM 8648 O O . ASN B 1 517 ? 6.496 -1.739 0.315 1 70.06 517 ASN B O 1
ATOM 8652 N N . LEU B 1 518 ? 7.379 -3.645 -0.404 1 70.25 518 LEU B N 1
ATOM 8653 C CA . LEU B 1 518 ? 6.148 -4.359 -0.077 1 70.25 518 LEU B CA 1
ATOM 8654 C C . LEU B 1 518 ? 6.012 -4.539 1.431 1 70.25 518 LEU B C 1
ATOM 8656 O O . LEU B 1 518 ? 4.922 -4.832 1.928 1 70.25 518 LEU B O 1
ATOM 8660 N N . LEU B 1 519 ? 7.156 -4.254 2.131 1 71.5 519 LEU B N 1
ATOM 8661 C CA . LEU B 1 519 ? 7.145 -4.398 3.582 1 71.5 519 LEU B CA 1
ATOM 8662 C C . LEU B 1 519 ? 7.25 -3.037 4.266 1 71.5 519 LEU B C 1
ATOM 8664 O O . LEU B 1 519 ? 7.617 -2.955 5.441 1 71.5 519 LEU B O 1
ATOM 8668 N N . THR B 1 520 ? 7.027 -2.01 3.439 1 65.69 520 THR B N 1
ATOM 8669 C CA . THR B 1 520 ? 7.184 -0.662 3.975 1 65.69 520 THR B CA 1
ATOM 8670 C C . THR B 1 520 ? 6.258 -0.44 5.168 1 65.69 520 THR B C 1
ATOM 8672 O O . THR B 1 520 ? 6.656 0.164 6.164 1 65.69 520 THR B O 1
ATOM 8675 N N . SER B 1 521 ? 5.07 -0.961 5.035 1 65.19 521 SER B N 1
ATOM 8676 C CA . SER B 1 521 ? 4.125 -0.793 6.133 1 65.19 521 SER B CA 1
ATOM 8677 C C . SER B 1 521 ? 4.605 -1.517 7.387 1 65.19 521 SER B C 1
ATOM 8679 O O . SER B 1 521 ? 4.438 -1.015 8.5 1 65.19 521 SER B O 1
ATOM 8681 N N . LEU B 1 522 ? 5.23 -2.576 7.164 1 72 522 LEU B N 1
ATOM 8682 C CA . LEU B 1 522 ? 5.746 -3.355 8.281 1 72 522 LEU B CA 1
ATOM 8683 C C . LEU B 1 522 ? 6.949 -2.664 8.922 1 72 522 LEU B C 1
ATOM 8685 O O . LEU B 1 522 ? 7.012 -2.512 10.141 1 72 522 LEU B O 1
ATOM 8689 N N . ARG B 1 523 ? 7.773 -2.189 8.102 1 69.31 523 ARG B N 1
ATOM 8690 C CA . ARG B 1 523 ? 8.992 -1.541 8.578 1 69.31 523 ARG B CA 1
ATOM 8691 C C . ARG B 1 523 ? 8.672 -0.204 9.242 1 69.31 523 ARG B C 1
ATOM 8693 O O . ARG B 1 523 ? 9.312 0.17 10.227 1 69.31 523 ARG B O 1
ATOM 8700 N N . GLY B 1 524 ? 7.711 0.451 8.586 1 62.31 524 GLY B N 1
ATOM 8701 C CA . GLY B 1 524 ? 7.266 1.702 9.18 1 62.31 524 GLY B CA 1
ATOM 8702 C C . GLY B 1 524 ? 6.723 1.535 10.586 1 62.31 524 GLY B C 1
ATOM 8703 O O . GLY B 1 524 ? 6.777 2.467 11.391 1 62.31 524 GLY B O 1
ATOM 8704 N N . SER B 1 525 ? 6.309 0.305 10.859 1 62.91 525 SER B N 1
ATOM 8705 C CA . SER B 1 525 ? 5.77 0.012 12.188 1 62.91 525 SER B CA 1
ATOM 8706 C C . SER B 1 525 ? 6.832 -0.603 13.094 1 62.91 525 SER B C 1
ATOM 8708 O O . SER B 1 525 ? 6.516 -1.125 14.164 1 62.91 525 SER B O 1
ATOM 8710 N N . GLY B 1 526 ? 8.039 -0.562 12.594 1 64.88 526 GLY B N 1
ATOM 8711 C CA . GLY B 1 526 ? 9.156 -1.046 13.383 1 64.88 526 GLY B CA 1
ATOM 8712 C C . GLY B 1 526 ? 9.305 -2.555 13.352 1 64.88 526 GLY B C 1
ATOM 8713 O O . GLY B 1 526 ? 9.992 -3.137 14.195 1 64.88 526 GLY B O 1
ATOM 8714 N N . MET B 1 527 ? 8.609 -3.127 12.492 1 73.81 527 MET B N 1
ATOM 8715 C CA . MET B 1 527 ? 8.703 -4.578 12.383 1 73.81 527 MET B CA 1
ATOM 8716 C C . MET B 1 527 ? 9.438 -4.984 11.109 1 73.81 527 MET B C 1
ATOM 8718 O O . MET B 1 527 ? 9.531 -4.199 10.164 1 73.81 527 MET B O 1
ATOM 8722 N N . ASP B 1 528 ? 10.133 -6.18 11.234 1 77.69 528 ASP B N 1
ATOM 8723 C CA . ASP B 1 528 ? 10.797 -6.707 10.047 1 77.69 528 ASP B CA 1
ATOM 8724 C C . ASP B 1 528 ? 10.789 -8.234 10.047 1 77.69 528 ASP B C 1
ATOM 8726 O O . ASP B 1 528 ? 10.5 -8.859 11.07 1 77.69 528 ASP B O 1
ATOM 8730 N N . LEU B 1 529 ? 11.086 -8.727 8.938 1 86.12 529 LEU B N 1
ATOM 8731 C CA . LEU B 1 529 ? 11.148 -10.18 8.805 1 86.12 529 LEU B CA 1
ATOM 8732 C C . LEU B 1 529 ? 12.469 -10.719 9.352 1 86.12 529 LEU B C 1
ATOM 8734 O O . LEU B 1 529 ? 13.516 -10.094 9.18 1 86.12 529 LEU B O 1
ATOM 8738 N N . ASN B 1 530 ? 12.344 -11.781 10.078 1 88.81 530 ASN B N 1
ATOM 8739 C CA . ASN B 1 530 ? 13.516 -12.516 10.555 1 88.81 530 ASN B CA 1
ATOM 8740 C C . ASN B 1 530 ? 13.828 -13.711 9.664 1 88.81 530 ASN B C 1
ATOM 8742 O O . ASN B 1 530 ? 13.352 -14.82 9.922 1 88.81 530 ASN B O 1
ATOM 8746 N N . TYR B 1 531 ? 14.734 -13.516 8.773 1 91.94 531 TYR B N 1
ATOM 8747 C CA . TYR B 1 531 ? 14.977 -14.508 7.734 1 91.94 531 TYR B CA 1
ATOM 8748 C C . TYR B 1 531 ? 15.664 -15.742 8.305 1 91.94 531 TYR B C 1
ATOM 8750 O O . TYR B 1 531 ? 15.469 -16.859 7.809 1 91.94 531 TYR B O 1
ATOM 8758 N N . THR B 1 532 ? 16.469 -15.594 9.352 1 92.56 532 THR B N 1
ATOM 8759 C CA . THR B 1 532 ? 17.125 -16.734 9.961 1 92.56 532 THR B CA 1
ATOM 8760 C C . THR B 1 532 ? 16.125 -17.641 10.672 1 92.56 532 THR B C 1
ATOM 8762 O O . THR B 1 532 ? 16.172 -18.859 10.531 1 92.56 532 THR B O 1
ATOM 8765 N N . LEU B 1 533 ? 15.258 -16.984 11.352 1 92.31 533 LEU B N 1
ATOM 8766 C CA . LEU B 1 533 ? 14.195 -17.734 12.008 1 92.31 533 LEU B CA 1
ATOM 8767 C C . LEU B 1 533 ? 13.328 -18.453 10.977 1 92.31 533 LEU B C 1
ATOM 8769 O O . LEU B 1 533 ? 12.992 -19.625 11.156 1 92.31 533 LEU B O 1
ATOM 8773 N N . GLY B 1 534 ? 13 -17.766 9.977 1 95.62 534 GLY B N 1
ATOM 8774 C CA . GLY B 1 534 ? 12.211 -18.359 8.906 1 95.62 534 GLY B CA 1
ATOM 8775 C C . GLY B 1 534 ? 12.898 -19.531 8.25 1 95.62 534 GLY B C 1
ATOM 8776 O O . GLY B 1 534 ? 12.266 -20.562 7.996 1 95.62 534 GLY B O 1
ATOM 8777 N N . ALA B 1 535 ? 14.188 -19.406 8.031 1 96.69 535 ALA B N 1
ATOM 8778 C CA . ALA B 1 535 ? 14.953 -20.484 7.414 1 96.69 535 ALA B CA 1
ATOM 8779 C C . ALA B 1 535 ? 14.953 -21.734 8.297 1 96.69 535 ALA B C 1
ATOM 8781 O O . ALA B 1 535 ? 14.828 -22.859 7.801 1 96.69 535 ALA B O 1
ATOM 8782 N N . ASN B 1 536 ? 15.078 -21.516 9.523 1 97 536 ASN B N 1
ATOM 8783 C CA . ASN B 1 536 ? 15.062 -22.641 10.453 1 97 536 ASN B CA 1
ATOM 8784 C C . ASN B 1 536 ? 13.719 -23.359 10.445 1 97 536 ASN B C 1
ATOM 8786 O O . ASN B 1 536 ? 13.664 -24.594 10.461 1 97 536 ASN B O 1
ATOM 8790 N N . GLN B 1 537 ? 12.703 -22.609 10.43 1 97.5 537 GLN B N 1
ATOM 8791 C CA . GLN B 1 537 ? 11.375 -23.203 10.383 1 97.5 537 GLN B CA 1
ATOM 8792 C C . GLN B 1 537 ? 11.172 -24 9.094 1 97.5 537 GLN B C 1
ATOM 8794 O O . GLN B 1 537 ? 10.633 -25.109 9.125 1 97.5 537 GLN B O 1
ATOM 8799 N N . LEU B 1 538 ? 11.602 -23.438 8.023 1 98.25 538 LEU B N 1
ATOM 8800 C CA . LEU B 1 538 ? 11.477 -24.125 6.746 1 98.25 538 LEU B CA 1
ATOM 8801 C C . LEU B 1 538 ? 12.266 -25.422 6.75 1 98.25 538 LEU B C 1
ATOM 8803 O O . LEU B 1 538 ? 11.797 -26.438 6.227 1 98.25 538 LEU B O 1
ATOM 8807 N N . LEU B 1 539 ? 13.438 -25.422 7.355 1 97.75 539 LEU B N 1
ATOM 8808 C CA . LEU B 1 539 ? 14.281 -26.609 7.41 1 97.75 539 LEU B CA 1
ATOM 8809 C C . LEU B 1 539 ? 13.617 -27.703 8.242 1 97.75 539 LEU B C 1
ATOM 8811 O O . LEU B 1 539 ? 13.633 -28.875 7.852 1 97.75 539 LEU B O 1
ATOM 8815 N N . ILE B 1 540 ? 13.016 -27.328 9.281 1 97.94 540 ILE B N 1
ATOM 8816 C CA . ILE B 1 540 ? 12.367 -28.297 10.156 1 97.94 540 ILE B CA 1
ATOM 8817 C C . ILE B 1 540 ? 11.211 -28.953 9.422 1 97.94 540 ILE B C 1
ATOM 8819 O O . ILE B 1 540 ? 11.094 -30.188 9.414 1 97.94 540 ILE B O 1
ATOM 8823 N N . VAL B 1 541 ? 10.43 -28.203 8.82 1 97.69 541 VAL B N 1
ATOM 8824 C CA . VAL B 1 541 ? 9.266 -28.734 8.109 1 97.69 541 VAL B CA 1
ATOM 8825 C C . VAL B 1 541 ? 9.734 -29.578 6.926 1 97.69 541 VAL B C 1
ATOM 8827 O O . VAL B 1 541 ? 9.102 -30.594 6.586 1 97.69 541 VAL B O 1
ATOM 8830 N N . SER B 1 542 ? 10.812 -29.172 6.316 1 98.06 542 SER B N 1
ATOM 8831 C CA . SER B 1 542 ? 11.375 -29.938 5.215 1 98.06 542 SER B CA 1
ATOM 8832 C C . SER B 1 542 ? 11.773 -31.344 5.668 1 98.06 542 SER B C 1
ATOM 8834 O O . SER B 1 542 ? 11.477 -32.312 4.984 1 98.06 542 SER B O 1
ATOM 8836 N N . ILE B 1 543 ? 12.398 -31.391 6.793 1 97.75 543 ILE B N 1
ATOM 8837 C CA . ILE B 1 543 ? 12.836 -32.688 7.324 1 97.75 543 ILE B CA 1
ATOM 8838 C C . ILE B 1 543 ? 11.625 -33.562 7.613 1 97.75 543 ILE B C 1
ATOM 8840 O O . ILE B 1 543 ? 11.625 -34.75 7.297 1 97.75 543 ILE B O 1
ATOM 8844 N N . ILE B 1 544 ? 10.633 -33 8.094 1 97.94 544 ILE B N 1
ATOM 8845 C CA . ILE B 1 544 ? 9.406 -33.75 8.391 1 97.94 544 ILE B CA 1
ATOM 8846 C C . ILE B 1 544 ? 8.805 -34.281 7.102 1 97.94 544 ILE B C 1
ATOM 8848 O O . ILE B 1 544 ? 8.438 -35.469 7.027 1 97.94 544 ILE B O 1
ATOM 8852 N N . MET B 1 545 ? 8.75 -33.5 6.121 1 98.06 545 MET B N 1
ATOM 8853 C CA . MET B 1 545 ? 8.164 -33.906 4.848 1 98.06 545 MET B CA 1
ATOM 8854 C C . MET B 1 545 ? 8.992 -35 4.199 1 98.06 545 MET B C 1
ATOM 8856 O O . MET B 1 545 ? 8.445 -35.969 3.631 1 98.06 545 MET B O 1
ATOM 8860 N N . LEU B 1 546 ? 10.297 -34.906 4.289 1 97.69 546 LEU B N 1
ATOM 8861 C CA . LEU B 1 546 ? 11.164 -35.906 3.693 1 97.69 546 LEU B CA 1
ATOM 8862 C C . LEU B 1 546 ? 11.039 -37.219 4.426 1 97.69 546 LEU B C 1
ATOM 8864 O O . LEU B 1 546 ? 11.055 -38.281 3.799 1 97.69 546 LEU B O 1
ATOM 8868 N N . VAL B 1 547 ? 10.883 -37.156 5.719 1 97.06 547 VAL B N 1
ATOM 8869 C CA . VAL B 1 547 ? 10.703 -38.375 6.496 1 97.06 547 VAL B CA 1
ATOM 8870 C C . VAL B 1 547 ? 9.406 -39.062 6.086 1 97.06 547 VAL B C 1
ATOM 8872 O O . VAL B 1 547 ? 9.391 -40.281 5.863 1 97.06 547 VAL B O 1
ATOM 8875 N N . ILE B 1 548 ? 8.391 -38.344 5.938 1 96.88 548 ILE B N 1
ATOM 8876 C CA . ILE B 1 548 ? 7.113 -38.875 5.508 1 96.88 548 ILE B CA 1
ATOM 8877 C C . ILE B 1 548 ? 7.262 -39.531 4.133 1 96.88 548 ILE B C 1
ATOM 8879 O O . ILE B 1 548 ? 6.766 -40.625 3.896 1 96.88 548 ILE B O 1
ATOM 8883 N N . THR B 1 549 ? 7.977 -38.875 3.258 1 96.44 549 THR B N 1
ATOM 8884 C CA . THR B 1 549 ? 8.156 -39.344 1.891 1 96.44 549 THR B CA 1
ATOM 8885 C C . THR B 1 549 ? 8.922 -40.656 1.871 1 96.44 549 THR B C 1
ATOM 8887 O O . THR B 1 549 ? 8.492 -41.625 1.223 1 96.44 549 THR B O 1
ATOM 8890 N N . PHE B 1 550 ? 10 -40.781 2.588 1 95.56 550 PHE B N 1
ATOM 8891 C CA . PHE B 1 550 ? 10.844 -41.969 2.59 1 95.56 550 PHE B CA 1
ATOM 8892 C C . PHE B 1 550 ? 10.125 -43.156 3.258 1 95.56 550 PHE B C 1
ATOM 8894 O O . PHE B 1 550 ? 10.164 -44.281 2.764 1 95.56 550 PHE B O 1
ATOM 8901 N N . VAL B 1 551 ? 9.383 -42.875 4.312 1 94.75 551 VAL B N 1
ATOM 8902 C CA . VAL B 1 551 ? 8.664 -43.906 5.031 1 94.75 551 VAL B CA 1
ATOM 8903 C C . VAL B 1 551 ? 7.539 -44.469 4.156 1 94.75 551 VAL B C 1
ATOM 8905 O O . VAL B 1 551 ? 7.352 -45.688 4.059 1 94.75 551 VAL B O 1
ATOM 8908 N N . THR B 1 552 ? 6.852 -43.594 3.527 1 92.69 552 THR B N 1
ATOM 8909 C CA . THR B 1 552 ? 5.73 -44 2.691 1 92.69 552 THR B CA 1
ATOM 8910 C C . THR B 1 552 ? 6.223 -44.781 1.462 1 92.69 552 THR B C 1
ATOM 8912 O O . THR B 1 552 ? 5.617 -45.75 1.055 1 92.69 552 THR B O 1
ATOM 8915 N N . PHE B 1 553 ? 7.254 -44.344 0.865 1 90.69 553 PHE B N 1
ATOM 8916 C CA . PHE B 1 553 ? 7.801 -44.969 -0.325 1 90.69 553 PHE B CA 1
ATOM 8917 C C . PHE B 1 553 ? 8.312 -46.375 0.001 1 90.69 553 PHE B C 1
ATOM 8919 O O . PHE B 1 553 ? 8.18 -47.312 -0.807 1 90.69 553 PHE B O 1
ATOM 8926 N N . MET B 1 554 ? 8.836 -46.562 1.146 1 88.81 554 MET B N 1
ATOM 8927 C CA . MET B 1 554 ? 9.398 -47.844 1.547 1 88.81 554 MET B CA 1
ATOM 8928 C C . MET B 1 554 ? 8.297 -48.844 1.917 1 88.81 554 MET B C 1
ATOM 8930 O O . MET B 1 554 ? 8.453 -50.062 1.736 1 88.81 554 MET B O 1
ATOM 8934 N N . LYS B 1 555 ? 7.238 -48.312 2.355 1 86.62 555 LYS B N 1
ATOM 8935 C CA . LYS B 1 555 ? 6.148 -49.188 2.795 1 86.62 555 LYS B CA 1
ATOM 8936 C C . LYS B 1 555 ? 5.234 -49.562 1.628 1 86.62 555 LYS B C 1
ATOM 8938 O O . LYS B 1 555 ? 4.598 -50.625 1.642 1 86.62 555 LYS B O 1
ATOM 8943 N N . LYS B 1 556 ? 5.062 -48.781 0.761 1 76.88 556 LYS B N 1
ATOM 8944 C CA . LYS B 1 556 ? 4.105 -49 -0.32 1 76.88 556 LYS B CA 1
ATOM 8945 C C . LYS B 1 556 ? 4.586 -50.094 -1.257 1 76.88 556 LYS B C 1
ATOM 8947 O O . LYS B 1 556 ? 5.762 -50.156 -1.634 1 76.88 556 LYS B O 1
ATOM 8952 N N . ASP B 1 557 ? 3.646 -51.219 -1.283 1 66.12 557 ASP B N 1
ATOM 8953 C CA . ASP B 1 557 ? 3.875 -52.25 -2.293 1 66.12 557 ASP B CA 1
ATOM 8954 C C . ASP B 1 557 ? 3.635 -51.688 -3.699 1 66.12 557 ASP B C 1
ATOM 8956 O O . ASP B 1 557 ? 2.713 -50.906 -3.914 1 66.12 557 ASP B O 1
ATOM 8960 N N . ILE B 1 558 ? 4.621 -51.438 -4.379 1 57.06 558 ILE B N 1
ATOM 8961 C CA . ILE B 1 558 ? 4.453 -50.906 -5.723 1 57.06 558 ILE B CA 1
ATOM 8962 C C . ILE B 1 558 ? 3.525 -51.812 -6.527 1 57.06 558 ILE B C 1
ATOM 8964 O O . ILE B 1 558 ? 3.885 -52.938 -6.848 1 57.06 558 ILE B O 1
ATOM 8968 N N . LYS B 1 559 ? 2.191 -51.75 -6.098 1 45.97 559 LYS B N 1
ATOM 8969 C CA . LYS B 1 559 ? 1.223 -52.469 -6.906 1 45.97 559 LYS B CA 1
ATOM 8970 C C . LYS B 1 559 ? 1.195 -51.969 -8.344 1 45.97 559 LYS B C 1
ATOM 8972 O O . LYS B 1 559 ? 1.444 -50.781 -8.586 1 45.97 559 LYS B O 1
ATOM 8977 N N . ASN B 1 560 ? 1.104 -53 -9.234 1 38.56 560 ASN B N 1
ATOM 8978 C CA . ASN B 1 560 ? 0.712 -52.688 -10.609 1 38.56 560 ASN B CA 1
ATOM 8979 C C . ASN B 1 560 ? -0.575 -51.875 -10.664 1 38.56 560 ASN B C 1
ATOM 8981 O O . ASN B 1 560 ? -1.534 -52.188 -9.953 1 38.56 560 ASN B O 1
#